Protein AF-A0AAE8SYB8-F1 (afdb_monomer_lite)

Sequence (951 aa):
MKVAWQRLIRFVATDGRVLRGEPILPAVDFDLGNTTEETKLQAKVIEGDDLYDTTGKTRVTDEVVTVKKLLGPLAQSDVPILRCVGLNYLTHILEAGRKPPPFPSIFFKPSTTVANHDSDVVIPKIAQDDQADYEGELCVVIGKDAKDVREEDALSYVAAYVVGNDVSSRKLQRDPALAGGVPQWGFSKGFDTFAPLGPVLVASDLVPDPAALKLQTWVDGELRQNSGIDDLVFSVPYLISRLSSGTTLQKGSVIMTGTPGGVGAGLKPPKYLVPGTKMEVSVTGLGTLKNGCDGVRPICESCGRLGFECSYEMAEAPPVSLTIRKDNFDSLEERVRQLERIVRQHEERLSSGDRAGDRDDVSSGEPEASPYGDTQSQCLTPATAVVNVQGVREANESPGTMTDGMAISFVDEEDCGFFGPSSNIAFMRHIFRAMAREGGVNGTTTFQSDSGSFDAGLISMSKPGLSALVSSPAGAIPRPQSWPYILPPHEETERLIGAFFSDTGLLFPYIHEPTFRETYEQMKIHNFRANVRRTWLGLLNMVLAMAVSTTGWAQNRDEFSSTSAEEFYRRARELCKTQMLRGTTLEIVQYLLLASQYLQGSQNSVQTWTTYGLAVKTLCMTFGRPSTIPEEYITLEHPIASPGNVHDATSVSFYNATIDLYKVLWKVMAKLYGHNLGCDVPASETSTITQIFQLEQDLNDWQESLSGSGFHLISSPADVPETPADPIFERYRVVLTLRYLNTRLLLHRPALTKALSDNSADQGSAAARRSINQTHKNFTRSCAQSADDIIFIIHSVLVLQPGMGRKVLGAWWFTLYYTLNAALTIFGGLLIPLDGPDADICTVARRERAIQTLENAITALSYLDSGNAVLERCISYLRTLSRVVKGWSPSSPLPMPPFNPGQRLDGSGSITVTNAAPVGGFDVELAGGASTLELGPFFTDEFQQWIEQLQ

Organism: NCBI:txid2041049

Secondary structure (DSSP, 8-state):
---S-SEEEEEEETTS-EEEEEEE-SSTT--GGG--GGGT-EEEEEE-S-TT--SSSSEEEEEEEEEEEE--SS-GGG-S-EEEEES-BHHHHHHTTPPPPSS-EEEEE-GGGEE-TTEEE---GGG-SS-EE--EEEEEEE-S-BSS--GGGGGGGEEEEEEEE--EEHHHHH-HHHH-SS--HHHHT-STT-EEEEEEEEEGGG-S-STT-EEEEEETTEEEEEEEGGGBSS-HHHHHHHHHSSS-B-TTPEEE----S--GGGSSS-----TT-EEEEEETTTEEEEEEE-------HHHHHHT---------SS-------HHHHHHHHHHHHSSHHHHHHHHHHHHS-----------------------------------------PPPP--------SS---S----GGG--TTSHHHHHHHHHHHHHHHTT--S-------------------PPP------PPS--PPPPP--TT----HHHHHHHHHHHIIIIIHHS--S-HHHHHHHHHHHHHTTT-S---HHHHHHHHHHHHHHHHHS--TT-TTTS-S--HHHHHHHHHHHHHHHHTT---HHHHHHHHHHHHHHHTSS-HHHHHHHHHHHHHHHHHHHT--TTS-GGG-------PPTT-HHHHHHHHHHHHHHHHHHHHHHHHHHHT-STTS-SPPPPHHHHHHHHHHHHHHHHHHHHHHHHHT-----SGGGS-SS-S-HHHHHHHHHHHHHHHHHHHHHHHHHHHHHTT--S-----TTHHHHHHHHHHHHHHHHHHHHHHHHHHHHIIIIISTTTHHHHH-SHHHHHHHHHHHHHHHHHHHTSPPPSTTHHHHHHHHHHHHHHHHHHHHHHHHTT-TT-HHHHHHHHHHHHHHHHHHH--TTSPPPPP---TT----S---------------------------------HHHHHHHHTT-

Structure (mmCIF, N/CA/C/O backbone):
data_AF-A0AAE8SYB8-F1
#
_entry.id   AF-A0AAE8SYB8-F1
#
loop_
_atom_site.group_PDB
_atom_site.id
_atom_site.type_symbol
_atom_site.label_atom_id
_atom_site.label_alt_id
_atom_site.label_comp_id
_atom_site.label_asym_id
_atom_site.label_entity_id
_atom_site.label_seq_id
_atom_site.pdbx_PDB_ins_code
_atom_site.Cartn_x
_atom_site.Cartn_y
_atom_site.Cartn_z
_atom_site.occupancy
_atom_site.B_iso_or_equiv
_atom_site.auth_seq_id
_atom_site.auth_comp_id
_atom_site.auth_asym_id
_atom_site.auth_atom_id
_atom_site.pdbx_PDB_model_num
ATOM 1 N N . MET A 1 1 ? -21.976 -26.901 12.465 1.00 83.31 1 MET A N 1
ATOM 2 C CA . MET A 1 1 ? -20.879 -27.002 13.462 1.00 83.31 1 MET A CA 1
ATOM 3 C C . MET A 1 1 ? -21.469 -26.583 14.786 1.00 83.31 1 MET A C 1
ATOM 5 O O . MET A 1 1 ? -22.013 -25.487 14.866 1.00 83.31 1 MET A O 1
ATOM 9 N N . LYS A 1 2 ? -21.355 -27.420 15.818 1.00 88.25 2 LYS A N 1
ATOM 10 C CA . LYS A 1 2 ? -22.091 -27.190 17.060 1.00 88.25 2 LYS A CA 1
ATOM 11 C C . LYS A 1 2 ? -21.397 -26.191 17.987 1.00 88.25 2 LYS A C 1
ATOM 13 O O . LYS A 1 2 ? -20.448 -26.553 18.674 1.00 88.25 2 LYS A O 1
ATOM 18 N N . VAL A 1 3 ? -21.903 -24.962 18.011 1.00 94.88 3 VAL A N 1
ATOM 19 C CA . VAL A 1 3 ? -21.534 -23.909 18.973 1.00 94.88 3 VAL A CA 1
ATOM 20 C C . VAL A 1 3 ? -22.384 -23.998 20.254 1.00 94.88 3 VAL A C 1
ATOM 22 O O . VAL A 1 3 ? -23.327 -24.786 20.337 1.00 94.88 3 VAL A O 1
ATOM 25 N N . ALA A 1 4 ? -22.038 -23.211 21.277 1.00 95.31 4 ALA A N 1
ATOM 26 C CA . ALA A 1 4 ? -22.653 -23.270 22.611 1.00 95.31 4 ALA A CA 1
ATOM 27 C C . ALA A 1 4 ? -24.078 -22.679 22.723 1.00 95.31 4 ALA A C 1
ATOM 29 O O . ALA A 1 4 ? -24.706 -22.805 23.772 1.00 95.31 4 ALA A O 1
ATOM 30 N N . TRP A 1 5 ? -24.571 -22.030 21.668 1.00 96.38 5 TRP A N 1
ATOM 31 C CA . TRP A 1 5 ? -25.834 -21.288 21.591 1.00 96.38 5 TRP A CA 1
ATOM 32 C C . TRP A 1 5 ? -26.573 -21.649 20.294 1.00 96.38 5 TRP A C 1
ATOM 34 O O . TRP A 1 5 ? -25.954 -22.045 19.311 1.00 96.38 5 TRP A O 1
ATOM 44 N N . GLN A 1 6 ? -27.895 -21.511 20.261 1.00 96.12 6 GLN A N 1
ATOM 45 C CA . GLN A 1 6 ? -28.712 -21.703 19.058 1.00 96.12 6 GLN A CA 1
ATOM 46 C C . GLN A 1 6 ? -28.949 -20.396 18.301 1.00 96.12 6 GLN A C 1
ATOM 48 O O . GLN A 1 6 ? -28.943 -20.371 17.068 1.00 96.12 6 GLN A O 1
ATOM 53 N N . ARG A 1 7 ? -29.158 -19.303 19.038 1.00 97.44 7 ARG A N 1
ATOM 54 C CA . ARG A 1 7 ? -29.291 -17.943 18.506 1.00 97.44 7 ARG A CA 1
ATOM 55 C C . ARG A 1 7 ? -28.449 -17.002 19.356 1.00 97.44 7 ARG A C 1
ATOM 57 O O . ARG A 1 7 ? -28.563 -17.050 20.573 1.00 97.44 7 ARG A O 1
ATOM 64 N N . LEU A 1 8 ? -27.633 -16.150 18.741 1.00 97.94 8 LEU A N 1
ATOM 65 C CA . LEU A 1 8 ? -26.825 -15.155 19.451 1.00 97.94 8 LEU A CA 1
ATOM 66 C C . LEU A 1 8 ? -27.209 -13.748 19.009 1.00 97.94 8 LEU A C 1
ATOM 68 O O . LEU A 1 8 ? -27.096 -13.393 17.834 1.00 97.94 8 LEU A O 1
ATOM 72 N N . ILE A 1 9 ? -27.616 -12.941 19.985 1.00 98.19 9 ILE A N 1
ATOM 73 C CA . ILE A 1 9 ? -27.781 -11.496 19.849 1.00 98.19 9 ILE A CA 1
ATOM 74 C C . ILE A 1 9 ? -26.707 -10.755 20.646 1.00 98.19 9 ILE A C 1
ATOM 76 O O . ILE A 1 9 ? -26.218 -11.238 21.670 1.00 98.19 9 ILE A O 1
ATOM 80 N N . ARG A 1 10 ? -26.378 -9.544 20.197 1.00 97.94 10 ARG A N 1
ATOM 81 C CA . ARG A 1 10 ? -25.601 -8.551 20.947 1.00 97.94 10 ARG A CA 1
ATOM 82 C C . ARG A 1 10 ? -26.509 -7.356 21.203 1.00 97.94 10 ARG A C 1
ATOM 84 O O . ARG A 1 10 ? -27.248 -6.947 20.311 1.00 97.94 10 ARG A O 1
ATOM 91 N N . PHE A 1 11 ? -26.503 -6.824 22.417 1.00 97.75 11 PHE A N 1
ATOM 92 C CA . PHE A 1 11 ? -27.494 -5.835 22.835 1.00 97.75 11 PHE A CA 1
ATOM 93 C C . PHE A 1 11 ? -26.999 -4.945 23.973 1.00 97.75 11 PHE A C 1
ATOM 95 O O . PHE A 1 11 ? -26.083 -5.299 24.713 1.00 97.75 11 PHE A O 1
ATOM 102 N N . VAL A 1 12 ? -27.653 -3.797 24.126 1.00 97.38 12 VAL A N 1
ATOM 103 C CA . VAL A 1 12 ? -27.634 -2.997 25.352 1.00 97.38 12 VAL A CA 1
ATOM 104 C C . VAL A 1 12 ? -28.744 -3.524 26.258 1.00 97.38 12 VAL A C 1
ATOM 106 O O . VAL A 1 12 ? -29.900 -3.600 25.834 1.00 97.38 12 VAL A O 1
ATOM 109 N N . ALA A 1 13 ? -28.412 -3.909 27.486 1.00 97.00 13 ALA A N 1
ATOM 110 C CA . ALA A 1 13 ? -29.371 -4.334 28.499 1.00 97.00 13 ALA A CA 1
ATOM 111 C C . ALA A 1 13 ? -30.019 -3.130 29.208 1.00 97.00 13 ALA A C 1
ATOM 113 O O . ALA A 1 13 ? -29.499 -2.013 29.179 1.00 97.00 13 ALA A O 1
ATOM 114 N N . THR A 1 14 ? -31.147 -3.345 29.890 1.00 95.06 14 THR A N 1
ATOM 115 C CA . THR A 1 14 ? -31.827 -2.293 30.676 1.00 95.06 14 THR A CA 1
ATOM 116 C C . THR A 1 14 ? -30.998 -1.763 31.853 1.00 95.06 14 THR A C 1
ATOM 118 O O . THR A 1 14 ? -31.282 -0.678 32.349 1.00 95.06 14 THR A O 1
ATOM 121 N N . ASP A 1 15 ? -29.970 -2.499 32.288 1.00 93.62 15 ASP A N 1
ATOM 122 C CA . ASP A 1 15 ? -28.992 -2.069 33.300 1.00 93.62 15 ASP A CA 1
ATOM 123 C C . ASP A 1 15 ? -27.803 -1.268 32.722 1.00 93.62 15 ASP A C 1
ATOM 125 O O . ASP A 1 15 ? -26.929 -0.829 33.467 1.00 93.62 15 ASP A O 1
ATOM 129 N N . GLY A 1 16 ? -27.773 -1.057 31.400 1.00 93.88 16 GLY A N 1
ATOM 130 C CA . GLY A 1 16 ? -26.736 -0.308 30.690 1.00 93.88 16 GLY A CA 1
ATOM 131 C C . GLY A 1 16 ? -25.534 -1.133 30.215 1.00 93.88 16 GLY A C 1
ATOM 132 O O . GLY A 1 16 ? -24.709 -0.598 29.473 1.00 93.88 16 GLY A O 1
ATOM 133 N N . ARG A 1 17 ? -25.416 -2.420 30.574 1.00 96.50 17 ARG A N 1
ATOM 134 C CA . ARG A 1 17 ? -24.333 -3.281 30.064 1.00 96.50 17 ARG A CA 1
ATOM 135 C C . ARG A 1 17 ? -24.526 -3.583 28.576 1.00 96.50 17 ARG A C 1
ATOM 137 O O . ARG A 1 17 ? -25.642 -3.835 28.124 1.00 96.50 17 ARG A O 1
ATOM 144 N N . VAL A 1 18 ? -23.428 -3.624 27.819 1.00 96.75 18 VAL A N 1
ATOM 145 C CA . VAL A 1 18 ? -23.410 -4.200 26.464 1.00 96.75 18 VAL A CA 1
ATOM 146 C C . VAL A 1 18 ? -23.036 -5.671 26.588 1.00 96.75 18 VAL A C 1
ATOM 148 O O . VAL A 1 18 ? -21.939 -5.991 27.039 1.00 96.75 18 VAL A O 1
ATOM 151 N N . LEU A 1 19 ? -23.953 -6.559 26.216 1.00 97.56 19 LEU A N 1
ATOM 152 C CA . LEU A 1 19 ? -23.846 -8.000 26.438 1.00 97.56 19 LEU A CA 1
ATOM 153 C C . LEU A 1 19 ? -24.072 -8.778 25.138 1.00 97.56 19 LEU A C 1
ATOM 155 O O . LEU A 1 19 ? -24.628 -8.266 24.162 1.00 97.56 19 LEU A O 1
ATOM 159 N N . ARG A 1 20 ? -23.646 -10.043 25.144 1.00 97.62 20 ARG A N 1
ATOM 160 C CA . ARG A 1 20 ? -24.082 -11.063 24.185 1.00 97.62 20 ARG A CA 1
ATOM 161 C C . ARG A 1 20 ? -24.953 -12.074 24.917 1.00 97.62 20 ARG A C 1
ATOM 163 O O . ARG A 1 20 ? -24.739 -12.326 26.103 1.00 97.62 20 ARG A O 1
ATOM 170 N N . GLY A 1 21 ? -25.931 -12.644 24.228 1.00 97.50 21 GLY A N 1
ATOM 171 C CA . GLY A 1 21 ? -26.859 -13.575 24.852 1.00 97.50 21 GLY A CA 1
ATOM 172 C C . GLY A 1 21 ? -27.707 -14.368 23.873 1.00 97.50 21 GLY A C 1
ATOM 173 O O . GLY A 1 21 ? -27.827 -14.017 22.698 1.00 97.50 21 GLY A O 1
ATOM 174 N N . GLU A 1 22 ? -28.306 -15.433 24.391 1.00 97.94 22 GLU A N 1
ATOM 175 C CA . GLU A 1 22 ? -29.299 -16.241 23.698 1.00 97.94 22 GLU A CA 1
ATOM 176 C C . GLU A 1 22 ? -30.709 -15.708 24.005 1.00 97.94 22 GLU A C 1
ATOM 178 O O . GLU A 1 22 ? -31.099 -15.663 25.177 1.00 97.94 22 GLU A O 1
ATOM 183 N N . PRO A 1 23 ? -31.480 -15.260 22.994 1.00 97.31 23 PRO A N 1
ATOM 184 C CA . PRO A 1 23 ? -32.779 -14.641 23.213 1.00 97.31 23 PRO A CA 1
ATOM 185 C C . PRO A 1 23 ? -33.838 -15.677 23.604 1.00 97.31 23 PRO A C 1
ATOM 187 O O . PRO A 1 23 ? -34.027 -16.694 22.934 1.00 97.31 23 PRO A O 1
ATOM 190 N N . ILE A 1 24 ? -34.591 -15.371 24.657 1.00 96.75 24 ILE A N 1
ATOM 191 C CA . ILE A 1 24 ? -35.788 -16.106 25.062 1.00 96.75 24 ILE A CA 1
ATOM 192 C C . ILE A 1 24 ? -36.942 -15.572 24.208 1.00 96.75 24 ILE A C 1
ATOM 194 O O . ILE A 1 24 ? -37.516 -14.522 24.500 1.00 96.75 24 ILE A O 1
ATOM 198 N N . LEU A 1 25 ? -37.235 -16.268 23.108 1.00 91.81 25 LEU A N 1
ATOM 199 C CA . LEU A 1 25 ? -38.237 -15.835 22.133 1.00 91.81 25 LEU A CA 1
ATOM 200 C C . LEU A 1 25 ? -39.654 -15.802 22.752 1.00 91.81 25 LEU A C 1
ATOM 202 O O . LEU A 1 25 ? -40.085 -16.819 23.300 1.00 91.81 25 LEU A O 1
ATOM 206 N N . PRO A 1 26 ? -40.413 -14.692 22.624 1.00 87.69 26 PRO A N 1
ATOM 207 C CA . PRO A 1 26 ? -41.802 -14.613 23.096 1.00 87.69 26 PRO A CA 1
ATOM 208 C C . PRO A 1 26 ? -42.758 -15.578 22.376 1.00 87.69 26 PRO A C 1
ATOM 210 O O . PRO A 1 26 ? -43.750 -16.018 22.955 1.00 87.69 26 PRO A O 1
ATOM 213 N N . ALA A 1 27 ? -42.460 -15.898 21.115 1.00 88.94 27 ALA A N 1
ATOM 214 C CA . ALA A 1 27 ? -43.173 -16.851 20.271 1.00 88.94 27 ALA A CA 1
ATOM 215 C C . ALA A 1 27 ? -42.184 -17.534 19.309 1.00 88.94 27 ALA A C 1
ATOM 217 O O . ALA A 1 27 ? -41.098 -17.012 19.058 1.00 88.94 27 ALA A O 1
ATOM 218 N N . VAL A 1 28 ? -42.545 -18.701 18.765 1.00 82.88 28 VAL A N 1
ATOM 219 C CA . VAL A 1 28 ? -41.663 -19.510 17.892 1.00 82.88 28 VAL A CA 1
ATOM 220 C C . VAL A 1 28 ? -41.315 -18.783 16.585 1.00 82.88 28 VAL A C 1
ATOM 222 O O . VAL A 1 28 ? -40.221 -18.951 16.052 1.00 82.88 28 VAL A O 1
ATOM 225 N N . ASP A 1 29 ? -42.242 -17.966 16.099 1.00 84.19 29 ASP A N 1
ATOM 226 C CA . ASP A 1 29 ? -42.200 -17.159 14.881 1.00 84.19 29 ASP A CA 1
ATOM 227 C C . ASP A 1 29 ? -41.838 -15.682 15.139 1.00 84.19 29 ASP A C 1
ATOM 229 O O . ASP A 1 29 ? -41.940 -14.852 14.235 1.00 84.19 29 ASP A O 1
ATOM 233 N N . PHE A 1 30 ? -41.396 -15.331 16.354 1.00 93.06 30 PHE A N 1
ATOM 234 C CA . PHE A 1 30 ? -41.022 -13.957 16.688 1.00 93.06 30 PHE A CA 1
ATOM 235 C C . PHE A 1 30 ? -39.775 -13.499 15.916 1.00 93.06 30 PHE A C 1
ATOM 237 O O . PHE A 1 30 ? -38.661 -13.976 16.154 1.00 93.06 30 PHE A O 1
ATOM 244 N N . ASP A 1 31 ? -39.952 -12.516 15.035 1.00 94.88 31 ASP A N 1
ATOM 245 C CA . ASP A 1 31 ? -38.851 -11.863 14.333 1.00 94.88 31 ASP A CA 1
ATOM 246 C C . ASP A 1 31 ? -38.110 -10.883 15.256 1.00 94.88 31 ASP A C 1
ATOM 248 O O . ASP A 1 31 ? -38.577 -9.774 15.540 1.00 94.88 31 ASP A O 1
ATOM 252 N N . LEU A 1 32 ? -36.909 -11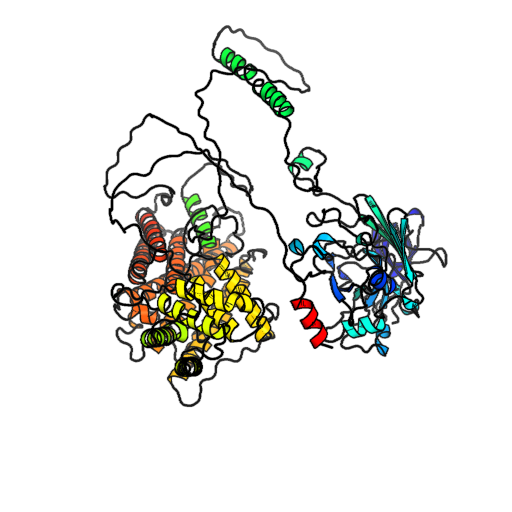.292 15.673 1.00 95.19 32 LEU A N 1
ATOM 253 C CA . LEU A 1 32 ? -35.977 -10.504 16.484 1.00 95.19 32 LEU A CA 1
ATOM 254 C C . LEU A 1 32 ? -35.637 -9.136 15.873 1.00 95.19 32 LEU A C 1
ATOM 256 O O . LEU A 1 32 ? -35.302 -8.217 16.621 1.00 95.19 32 LEU A O 1
ATOM 260 N N . GLY A 1 33 ? -35.776 -8.961 14.558 1.00 93.25 33 GLY A N 1
ATOM 261 C CA . GLY A 1 33 ? -35.608 -7.678 13.876 1.00 93.25 33 GLY A CA 1
ATOM 262 C C . GLY A 1 33 ? -36.562 -6.578 14.345 1.00 93.25 33 GLY A C 1
ATOM 263 O O . GLY A 1 33 ? -36.243 -5.396 14.221 1.00 93.25 33 GLY A O 1
ATOM 264 N N . ASN A 1 34 ? -37.703 -6.957 14.931 1.00 92.81 34 ASN A N 1
ATOM 265 C CA . ASN A 1 34 ? -38.719 -6.048 15.469 1.00 92.81 34 ASN A CA 1
ATOM 266 C C . ASN A 1 34 ? -38.579 -5.809 16.989 1.00 92.81 34 ASN A C 1
ATOM 268 O O . ASN A 1 34 ? -39.499 -5.294 17.624 1.00 92.81 34 ASN A O 1
ATOM 272 N N . THR A 1 35 ? -37.445 -6.183 17.593 1.00 92.62 35 THR A N 1
ATOM 273 C CA . THR A 1 35 ? -37.174 -5.975 19.027 1.00 92.62 35 THR A CA 1
ATOM 274 C C . THR A 1 35 ? -37.031 -4.487 19.362 1.00 92.62 35 THR A C 1
ATOM 276 O O . THR A 1 35 ? -36.092 -3.831 18.914 1.00 92.62 35 THR A O 1
ATOM 279 N N . THR A 1 36 ? -37.904 -3.977 20.231 1.00 89.50 36 THR A N 1
ATOM 280 C CA . THR A 1 36 ? -37.817 -2.639 20.851 1.00 89.50 36 THR A CA 1
ATOM 281 C C . THR A 1 36 ? -37.780 -2.753 22.380 1.00 89.50 36 THR A C 1
ATOM 283 O O . THR A 1 36 ? -38.091 -3.814 22.924 1.00 89.50 36 THR A O 1
ATOM 286 N N . GLU A 1 37 ? -37.471 -1.669 23.102 1.00 90.19 37 GLU A N 1
ATOM 287 C CA . GLU A 1 37 ? -37.526 -1.640 24.580 1.00 90.19 37 GLU A CA 1
ATOM 288 C C . GLU A 1 37 ? -38.924 -2.035 25.119 1.00 90.19 37 GLU A C 1
ATOM 290 O O . GLU A 1 37 ? -39.041 -2.674 26.166 1.00 90.19 37 GLU A O 1
ATOM 295 N N . GLU A 1 38 ? -39.992 -1.755 24.362 1.00 90.12 38 GLU A N 1
ATOM 296 C CA . GLU A 1 38 ? -41.372 -2.133 24.699 1.00 90.12 38 GLU A CA 1
ATOM 297 C C . GLU A 1 38 ? -41.643 -3.639 24.573 1.00 90.12 38 GLU A C 1
ATOM 299 O O . GLU A 1 38 ? -42.460 -4.172 25.327 1.00 90.12 38 GLU A O 1
ATOM 304 N N . THR A 1 39 ? -40.936 -4.344 23.676 1.00 91.81 39 THR A N 1
ATOM 305 C CA . THR A 1 39 ? -41.068 -5.808 23.529 1.00 91.81 39 THR A CA 1
ATOM 306 C C . THR A 1 39 ? -40.586 -6.569 24.763 1.00 91.81 39 THR A C 1
ATOM 308 O O . THR A 1 39 ? -40.994 -7.711 24.965 1.00 91.81 39 THR A O 1
ATOM 311 N N . LYS A 1 40 ? -39.732 -5.942 25.592 1.00 93.62 40 LYS A N 1
ATOM 312 C CA . LYS A 1 40 ? -39.144 -6.521 26.813 1.00 93.62 40 LYS A CA 1
ATOM 313 C C . LYS A 1 40 ? -38.522 -7.902 26.580 1.00 93.62 40 LYS A C 1
ATOM 315 O O . LYS A 1 40 ? -38.584 -8.765 27.457 1.00 93.62 40 LYS A O 1
ATOM 320 N N . LEU A 1 41 ? -37.927 -8.104 25.400 1.00 97.06 41 LEU A N 1
ATOM 321 C CA . LEU A 1 41 ? -37.221 -9.334 25.056 1.00 97.06 41 LEU A CA 1
ATOM 322 C C . LEU A 1 41 ? -36.204 -9.661 26.157 1.00 97.06 41 LEU A C 1
ATOM 324 O O . LEU A 1 41 ? -35.422 -8.807 26.573 1.00 97.06 41 LEU A O 1
ATOM 328 N N . GLN A 1 42 ? -36.213 -10.903 26.626 1.00 97.81 42 GLN A N 1
ATOM 329 C CA . GLN A 1 42 ? -35.238 -11.390 27.594 1.00 97.81 42 GLN A CA 1
ATOM 330 C C . GLN A 1 42 ? -34.163 -12.204 26.882 1.00 97.81 42 GLN A C 1
ATOM 332 O O . GLN A 1 42 ? -34.433 -12.848 25.870 1.00 97.81 42 GLN A O 1
ATOM 337 N N . ALA A 1 43 ? -32.946 -12.202 27.414 1.00 97.94 43 ALA A N 1
ATOM 338 C CA . ALA A 1 43 ? -31.858 -13.025 26.909 1.00 97.94 43 ALA A CA 1
ATOM 339 C C . ALA A 1 43 ? -31.054 -13.633 28.058 1.00 97.94 43 ALA A C 1
ATOM 341 O O . ALA A 1 43 ? -30.807 -12.972 29.070 1.00 97.94 43 ALA A O 1
ATOM 342 N N . LYS A 1 44 ? -30.630 -14.886 27.882 1.00 98.44 44 LYS A N 1
ATOM 343 C CA . LYS A 1 44 ? -29.632 -15.534 28.735 1.00 98.44 44 LYS A CA 1
ATOM 344 C C . LYS A 1 44 ? -28.245 -15.045 28.339 1.00 98.44 44 LYS A C 1
ATOM 346 O O . LYS A 1 44 ? -27.905 -15.112 27.160 1.00 98.44 44 LYS A O 1
ATOM 351 N N . VAL A 1 45 ? -27.446 -14.554 29.279 1.00 98.12 45 VAL A N 1
ATOM 352 C CA . VAL A 1 45 ? -26.102 -14.031 28.986 1.00 98.12 45 VAL A CA 1
ATOM 353 C C . VAL A 1 45 ? -25.192 -15.155 28.476 1.00 98.12 45 VAL A C 1
ATOM 355 O O . VAL A 1 45 ? -25.220 -16.272 28.984 1.00 98.12 45 VAL A O 1
ATOM 358 N N . ILE A 1 46 ? -24.377 -14.866 27.460 1.00 97.81 46 ILE A N 1
ATOM 359 C CA . ILE A 1 46 ? -23.315 -15.761 26.986 1.00 97.81 46 ILE A CA 1
ATOM 360 C C . ILE A 1 46 ? -21.992 -15.298 27.594 1.00 97.81 46 ILE A C 1
ATOM 362 O O . ILE A 1 46 ? -21.601 -14.141 27.442 1.00 97.81 46 ILE A O 1
ATOM 366 N N . GLU A 1 47 ? -21.301 -16.213 28.268 1.00 95.69 47 GLU A N 1
ATOM 367 C CA . GLU A 1 47 ? -19.998 -15.985 28.891 1.00 95.69 47 GLU A CA 1
ATOM 368 C C . GLU A 1 47 ? -18.919 -16.762 28.126 1.00 95.69 47 GLU A C 1
ATOM 370 O O . GLU A 1 47 ? -19.081 -17.959 27.889 1.00 95.69 47 GLU A O 1
ATOM 375 N N . GLY A 1 48 ? -17.831 -16.083 27.752 1.00 92.31 48 GLY A N 1
ATOM 376 C CA . GLY A 1 48 ? -16.701 -16.628 26.994 1.00 92.31 48 GLY A CA 1
ATOM 377 C C . GLY A 1 48 ? -16.239 -15.677 25.885 1.00 92.31 48 GLY A C 1
ATOM 378 O O . GLY A 1 48 ? -17.057 -14.997 25.267 1.00 92.31 48 GLY A O 1
ATOM 379 N N . ASP A 1 49 ? -14.929 -15.626 25.635 1.00 88.44 49 ASP A N 1
ATOM 380 C CA . ASP A 1 49 ? -14.331 -14.676 24.681 1.00 88.44 49 ASP A CA 1
ATOM 381 C C . ASP A 1 49 ? -14.510 -15.097 23.209 1.00 88.44 49 ASP A C 1
ATOM 383 O O . ASP A 1 49 ? -14.552 -14.257 22.313 1.00 88.44 49 ASP A O 1
ATOM 387 N N . ASP A 1 50 ? -14.616 -16.404 22.946 1.00 93.19 50 ASP A N 1
ATOM 388 C CA . ASP A 1 50 ? -14.680 -16.977 21.598 1.00 93.19 50 ASP A CA 1
ATOM 389 C C . ASP A 1 50 ? -16.109 -17.414 21.258 1.00 93.19 50 ASP A C 1
ATOM 391 O O . ASP A 1 50 ? -16.599 -18.439 21.738 1.00 93.19 50 ASP A O 1
ATOM 395 N N . LEU A 1 51 ? -16.786 -16.639 20.407 1.00 93.62 51 LEU A N 1
ATOM 396 C CA . LEU A 1 51 ? -18.190 -16.869 20.035 1.00 93.62 51 LEU A CA 1
ATOM 397 C C . LEU A 1 51 ? -18.420 -18.224 19.351 1.00 93.62 51 LEU A C 1
ATOM 399 O O . LEU A 1 51 ? -19.539 -18.739 19.379 1.00 93.62 51 LEU A O 1
ATOM 403 N N . TYR A 1 52 ? -17.373 -18.789 18.748 1.00 94.81 52 TYR A N 1
ATOM 404 C CA . TYR A 1 52 ? -17.417 -20.020 17.959 1.00 94.81 52 TYR A CA 1
ATOM 405 C C . TYR A 1 52 ? -16.734 -21.197 18.672 1.00 94.81 52 TYR A C 1
ATOM 407 O O . TYR A 1 52 ? -16.440 -22.216 18.042 1.00 94.81 52 TYR A O 1
ATOM 415 N N . ASP A 1 53 ? -16.466 -21.065 19.976 1.00 91.88 53 ASP A N 1
ATOM 416 C CA . ASP A 1 53 ? -15.859 -22.128 20.770 1.00 91.88 53 ASP A CA 1
ATOM 417 C C . ASP A 1 53 ? -16.693 -23.420 20.735 1.00 91.88 53 ASP A C 1
ATOM 419 O O . ASP A 1 53 ? -17.923 -23.423 20.816 1.00 91.88 53 ASP A O 1
ATOM 423 N N . THR A 1 54 ? -15.972 -24.534 20.647 1.00 88.56 54 THR A N 1
ATOM 424 C CA . THR A 1 54 ? -16.501 -25.907 20.679 1.00 88.56 54 THR A CA 1
ATOM 425 C C . THR A 1 54 ? -15.926 -26.719 21.843 1.00 88.56 54 THR A C 1
ATOM 427 O O . THR A 1 54 ? -16.289 -27.879 22.025 1.00 88.56 54 THR A O 1
ATOM 430 N N . THR A 1 55 ? -15.034 -26.124 22.645 1.00 89.88 55 THR A N 1
ATOM 431 C CA . THR A 1 55 ? -14.371 -26.769 23.789 1.00 89.88 55 THR A CA 1
ATOM 432 C C . THR A 1 55 ? -15.170 -26.667 25.090 1.00 89.88 55 THR A C 1
ATOM 434 O O . THR A 1 55 ? -14.872 -27.392 26.038 1.00 89.88 55 THR A O 1
ATOM 437 N N . GLY A 1 56 ? -16.200 -25.814 25.136 1.00 88.38 56 GLY A N 1
ATOM 438 C CA . GLY A 1 56 ? -17.081 -25.629 26.294 1.00 88.38 56 GLY A CA 1
ATOM 439 C C . GLY A 1 56 ? -16.625 -24.537 27.266 1.00 88.38 56 GLY A C 1
ATOM 440 O O . GLY A 1 56 ? -17.131 -24.467 28.385 1.00 88.38 56 GLY A O 1
ATOM 441 N N . LYS A 1 57 ? -15.674 -23.686 26.858 1.00 92.94 57 LYS A N 1
ATOM 442 C CA . LYS A 1 57 ? -15.301 -22.460 27.577 1.00 92.94 57 LYS A CA 1
ATOM 443 C C . LYS A 1 57 ? -16.384 -21.400 27.423 1.00 92.94 57 LYS A C 1
ATOM 445 O O . LYS A 1 57 ? -16.752 -20.765 28.409 1.00 92.94 57 LYS A O 1
ATOM 450 N N . THR A 1 58 ? -16.904 -21.245 26.205 1.00 95.88 58 THR A N 1
ATOM 451 C CA . THR A 1 58 ? -18.054 -20.377 25.946 1.00 95.88 58 THR A CA 1
ATOM 452 C C . THR A 1 58 ? -19.340 -21.121 26.281 1.00 95.88 58 THR A C 1
ATOM 454 O O . THR A 1 58 ? -19.537 -22.255 25.843 1.00 95.88 58 THR A O 1
ATOM 457 N N . ARG A 1 59 ? -20.222 -20.497 27.065 1.00 96.38 59 ARG A N 1
ATOM 458 C CA . ARG A 1 59 ? -21.485 -21.099 27.515 1.00 96.38 59 ARG A CA 1
ATOM 459 C C . ARG A 1 59 ? -22.600 -20.068 27.654 1.00 96.38 59 ARG A C 1
ATOM 461 O O . ARG A 1 59 ? -22.358 -18.932 28.055 1.00 96.38 59 ARG A O 1
ATOM 468 N N . VAL A 1 60 ? -23.831 -20.491 27.379 1.00 97.19 60 VAL A N 1
ATOM 469 C CA . VAL A 1 60 ? -25.038 -19.769 27.803 1.00 97.19 60 VAL A CA 1
ATOM 470 C C . VAL A 1 60 ? -25.187 -19.965 29.316 1.00 97.19 60 VAL A C 1
ATOM 472 O O . VAL A 1 60 ? -25.130 -21.099 29.796 1.00 97.19 60 VAL A O 1
ATOM 475 N N . THR A 1 61 ? -25.329 -18.882 30.076 1.00 97.19 61 THR A N 1
ATOM 476 C CA . THR A 1 61 ? -25.493 -18.916 31.536 1.00 97.19 61 THR A CA 1
ATOM 477 C C . THR A 1 61 ? -26.974 -18.891 31.932 1.00 97.19 61 THR A C 1
ATOM 479 O O . THR A 1 61 ? -27.865 -18.761 31.092 1.00 97.19 61 THR A O 1
ATOM 482 N N . ASP A 1 62 ? -27.256 -19.012 33.230 1.00 96.69 62 ASP A N 1
ATOM 483 C CA . ASP A 1 62 ? -28.603 -18.813 33.779 1.00 96.69 62 ASP A CA 1
ATOM 484 C C . ASP A 1 62 ? -28.899 -17.348 34.159 1.00 96.69 62 ASP A C 1
ATOM 486 O O . ASP A 1 62 ? -29.989 -17.048 34.649 1.00 96.69 62 ASP A O 1
ATOM 490 N N . GLU A 1 63 ? -27.968 -16.415 33.918 1.00 97.62 63 GLU A N 1
ATOM 491 C CA . GLU A 1 63 ? -28.230 -14.983 34.084 1.00 97.62 63 GLU A CA 1
ATOM 492 C C . GLU A 1 63 ? -29.174 -14.509 32.972 1.00 97.62 63 GLU A C 1
ATOM 494 O O . GLU A 1 63 ? -28.808 -14.496 31.798 1.00 97.62 63 GLU A O 1
ATOM 499 N N . VAL A 1 64 ? -30.392 -14.104 33.341 1.00 98.00 64 VAL A N 1
ATOM 500 C CA . VAL A 1 64 ? -31.379 -13.537 32.413 1.00 98.00 64 VAL A CA 1
ATOM 501 C C . VAL A 1 64 ? -31.428 -12.022 32.573 1.00 98.00 64 VAL A C 1
ATOM 503 O O . VAL A 1 64 ? -31.684 -11.509 33.661 1.00 98.00 64 VAL A O 1
ATOM 506 N N . VAL A 1 65 ? -31.243 -11.308 31.465 1.00 97.44 65 VAL A N 1
ATOM 507 C CA . VAL A 1 65 ? -31.299 -9.842 31.383 1.00 97.44 65 VAL A CA 1
ATOM 508 C C . VAL A 1 65 ? -32.363 -9.396 30.381 1.00 97.44 65 VAL A C 1
ATOM 510 O O . VAL A 1 65 ? -32.692 -10.121 29.442 1.00 97.44 65 VAL A O 1
ATOM 513 N N . THR A 1 66 ? -32.912 -8.195 30.573 1.00 97.88 66 THR A N 1
ATOM 514 C CA . THR A 1 66 ? -33.867 -7.598 29.622 1.00 97.88 66 THR A CA 1
ATOM 515 C C . THR A 1 66 ? -33.112 -6.764 28.589 1.00 97.88 66 THR A C 1
ATOM 517 O O . THR A 1 66 ? -32.275 -5.928 28.938 1.00 97.88 66 THR A O 1
ATOM 520 N N . VAL A 1 67 ? -33.410 -6.998 27.314 1.00 97.19 67 VAL A N 1
ATOM 521 C CA . VAL A 1 67 ? -32.872 -6.270 26.164 1.00 97.19 67 VAL A CA 1
ATOM 522 C C . VAL A 1 67 ? -33.524 -4.890 26.096 1.00 97.19 67 VAL A C 1
ATOM 524 O O . VAL A 1 67 ? -34.745 -4.781 26.017 1.00 97.19 67 VAL A O 1
ATOM 527 N N . LYS A 1 68 ? -32.705 -3.834 26.100 1.00 95.06 68 LYS A N 1
ATOM 528 C CA . LYS A 1 68 ? -33.145 -2.451 25.878 1.00 95.06 68 LYS A CA 1
ATOM 529 C C . LYS A 1 68 ? -33.061 -2.060 24.402 1.00 95.06 68 LYS A C 1
ATOM 531 O O . LYS A 1 68 ? -34.040 -1.594 23.833 1.00 95.06 68 LYS A O 1
ATOM 536 N N . LYS A 1 69 ? -31.894 -2.260 23.780 1.00 94.88 69 LYS A N 1
ATOM 537 C CA . LYS A 1 69 ? -31.681 -2.043 22.339 1.00 94.88 69 LYS A CA 1
ATOM 538 C C . LYS A 1 69 ? -30.858 -3.184 21.752 1.00 94.88 69 LYS A C 1
ATOM 540 O O . LYS A 1 69 ? -29.795 -3.515 22.276 1.00 94.88 69 LYS A O 1
ATOM 545 N N . LEU A 1 70 ? -31.341 -3.754 20.651 1.00 96.25 70 LEU A N 1
ATOM 546 C CA . LEU A 1 70 ? -30.595 -4.714 19.844 1.00 96.25 70 LEU A CA 1
ATOM 547 C C . LEU A 1 70 ? -29.473 -4.001 19.066 1.00 96.25 70 LEU A C 1
ATOM 549 O O . LEU A 1 70 ? -29.635 -2.857 18.645 1.00 96.25 70 LEU A O 1
ATOM 553 N N . LEU A 1 71 ? -28.334 -4.668 18.896 1.00 96.25 71 LEU A N 1
ATOM 554 C CA . LEU A 1 71 ? -27.194 -4.205 18.101 1.00 96.25 71 LEU A CA 1
ATOM 555 C C . LEU A 1 71 ? -26.931 -5.200 16.958 1.00 96.25 71 LEU A C 1
ATOM 557 O O . LEU A 1 71 ? -27.561 -6.253 16.886 1.00 96.25 71 LEU A O 1
ATOM 561 N N . GLY A 1 72 ? -25.955 -4.915 16.090 1.00 95.31 72 GLY A N 1
ATOM 562 C CA . GLY A 1 72 ? -25.414 -5.954 15.208 1.00 95.31 72 GLY A CA 1
ATOM 563 C C . GLY A 1 72 ? -24.820 -7.082 16.064 1.00 95.31 72 GLY A C 1
ATOM 564 O O . GLY A 1 72 ? -24.069 -6.775 17.004 1.00 95.31 72 GLY A O 1
ATOM 565 N N . PRO A 1 73 ? -25.145 -8.365 15.799 1.00 97.00 73 PRO A N 1
ATOM 566 C CA . PRO A 1 73 ? -24.740 -9.483 16.650 1.00 97.00 73 PRO A CA 1
ATOM 567 C C . PRO A 1 73 ? -23.224 -9.738 16.593 1.00 97.00 73 PRO A C 1
ATOM 569 O O . PRO A 1 73 ? -22.662 -10.303 17.530 1.00 97.00 73 PRO A O 1
ATOM 572 N N . LEU A 1 74 ? -22.567 -9.247 15.536 1.00 97.00 74 LEU A N 1
ATOM 573 C CA . LEU A 1 74 ? -21.119 -9.147 15.383 1.00 97.00 74 LEU A CA 1
ATOM 574 C C . LEU A 1 74 ? -20.682 -7.684 15.530 1.00 97.00 74 LEU A C 1
ATOM 576 O O . LEU A 1 74 ? -21.285 -6.784 14.947 1.00 97.00 74 LEU A O 1
ATOM 580 N N . ALA A 1 75 ? -19.621 -7.446 16.297 1.00 93.88 75 ALA A N 1
ATOM 581 C CA . ALA A 1 75 ? -18.867 -6.197 16.272 1.00 93.88 75 ALA A CA 1
ATOM 582 C C . ALA A 1 75 ? -17.765 -6.252 15.196 1.00 93.88 75 ALA A C 1
ATOM 584 O O . ALA A 1 75 ? -17.370 -7.331 14.762 1.00 93.88 75 ALA A O 1
ATOM 585 N N . GLN A 1 76 ? -17.204 -5.097 14.819 1.00 94.31 76 GLN A N 1
ATOM 586 C CA . GLN A 1 76 ? -16.086 -5.018 13.860 1.00 94.31 76 GLN A CA 1
ATOM 587 C C . GLN A 1 76 ? -14.873 -5.870 14.288 1.00 94.31 76 GLN A C 1
ATOM 589 O O . GLN A 1 76 ? -14.195 -6.449 13.448 1.00 94.31 76 GLN A O 1
ATOM 594 N N . SER A 1 77 ? -14.633 -6.001 15.599 1.00 94.38 77 SER A N 1
ATOM 595 C CA . SER A 1 77 ? -13.591 -6.858 16.186 1.00 94.38 77 SER A CA 1
ATOM 596 C C . SER A 1 77 ? -13.819 -8.359 15.996 1.00 94.38 77 SER A C 1
ATOM 598 O O . SER A 1 77 ? -12.872 -9.133 16.093 1.00 94.38 77 SER A O 1
ATOM 600 N N . ASP A 1 78 ? -15.065 -8.778 15.766 1.00 95.31 78 ASP A N 1
ATOM 601 C CA . ASP A 1 78 ? -15.457 -10.189 15.690 1.00 95.31 78 ASP A CA 1
ATOM 602 C C . ASP A 1 78 ? -15.319 -10.749 14.259 1.00 95.31 78 ASP A C 1
ATOM 604 O O . ASP A 1 78 ? -15.468 -11.955 14.045 1.00 95.31 78 ASP A O 1
ATOM 608 N N . VAL A 1 79 ? -15.053 -9.867 13.284 1.00 97.75 79 VAL A N 1
ATOM 609 C CA . VAL A 1 79 ? -15.002 -10.149 11.845 1.00 97.75 79 VAL A CA 1
ATOM 610 C C . VAL A 1 79 ? -13.622 -9.764 11.301 1.00 97.75 79 VAL A C 1
ATOM 612 O O . VAL A 1 79 ? -13.376 -8.584 11.067 1.00 97.75 79 VAL A O 1
ATOM 615 N N . PRO A 1 80 ? -12.711 -10.721 11.041 1.00 96.44 80 PRO A N 1
ATOM 616 C CA . PRO A 1 80 ? -11.407 -10.416 10.450 1.00 96.44 80 PRO A CA 1
ATOM 617 C C . PRO A 1 80 ? -11.520 -9.834 9.036 1.00 96.44 80 PRO A C 1
ATOM 619 O O . PRO A 1 80 ? -10.760 -8.942 8.665 1.00 96.44 80 PRO A O 1
ATOM 622 N N . ILE A 1 81 ? -12.462 -10.347 8.234 1.00 96.69 81 ILE A N 1
ATOM 623 C CA . ILE A 1 81 ? -12.702 -9.916 6.853 1.00 96.69 81 ILE A CA 1
ATOM 624 C C . ILE A 1 81 ? -14.079 -10.371 6.354 1.00 96.69 81 ILE A C 1
ATOM 626 O O . ILE A 1 81 ? -14.588 -11.413 6.779 1.00 96.69 81 ILE A O 1
ATOM 630 N N . LEU A 1 82 ? -14.646 -9.625 5.401 1.00 98.50 82 LEU A N 1
ATOM 631 C CA . LEU A 1 82 ? -15.804 -10.053 4.621 1.00 98.50 82 LEU A CA 1
ATOM 632 C C . LEU A 1 82 ? -15.356 -10.489 3.219 1.00 98.50 82 LEU A C 1
ATOM 634 O O . LEU A 1 82 ? -14.693 -9.739 2.495 1.00 98.50 82 LEU A O 1
ATOM 638 N N . ARG A 1 83 ? -15.716 -11.713 2.828 1.00 97.81 83 ARG A N 1
ATOM 639 C CA . ARG A 1 83 ? -15.510 -12.286 1.490 1.00 97.81 83 ARG A CA 1
ATOM 640 C C . ARG A 1 83 ? -16.828 -12.210 0.730 1.00 97.81 83 ARG A C 1
ATOM 642 O O . ARG A 1 83 ? -17.796 -12.822 1.154 1.00 97.81 83 ARG A O 1
ATOM 649 N N . CYS A 1 84 ? -16.877 -11.471 -0.366 1.00 97.81 84 CYS A N 1
ATOM 650 C CA . CYS A 1 84 ? -18.137 -11.131 -1.023 1.00 97.81 84 CYS A CA 1
ATOM 651 C C . CYS A 1 84 ? -18.156 -11.665 -2.460 1.00 97.81 84 CYS A C 1
ATOM 653 O O . CYS A 1 84 ? -17.108 -11.715 -3.118 1.00 97.81 84 CYS A O 1
ATOM 655 N N . VAL A 1 85 ? -19.332 -12.077 -2.942 1.00 96.06 85 VAL A N 1
ATOM 656 C CA . VAL A 1 85 ? -19.493 -12.747 -4.241 1.00 96.06 85 VAL A CA 1
ATOM 657 C C . VAL A 1 85 ? -20.532 -12.030 -5.093 1.00 96.06 85 VAL A C 1
ATOM 659 O O . VAL A 1 85 ? -21.732 -12.182 -4.907 1.00 96.06 85 VAL A O 1
ATOM 662 N N . GLY A 1 86 ? -20.071 -11.278 -6.090 1.00 90.69 86 GLY A N 1
ATOM 663 C CA . GLY A 1 86 ? -20.970 -10.609 -7.027 1.00 90.69 86 GLY A CA 1
ATOM 664 C C . GLY A 1 86 ? -21.450 -11.545 -8.136 1.00 90.69 86 GLY A C 1
ATOM 665 O O . GLY A 1 86 ? -20.743 -12.476 -8.528 1.00 90.69 86 GLY A O 1
ATOM 666 N N . LEU A 1 87 ? -22.627 -11.234 -8.692 1.00 83.94 87 LEU A N 1
ATOM 667 C CA . LEU A 1 87 ? -23.258 -11.971 -9.797 1.00 83.94 87 LEU A CA 1
ATOM 668 C C . LEU A 1 87 ? -23.471 -13.462 -9.474 1.00 83.94 87 LEU A C 1
ATOM 670 O O . LEU A 1 87 ? -23.055 -14.322 -10.250 1.00 83.94 87 LEU A O 1
ATOM 674 N N . ASN A 1 88 ? -24.103 -13.755 -8.330 1.00 92.69 88 ASN A N 1
ATOM 675 C CA . ASN A 1 88 ? -24.338 -15.131 -7.878 1.00 92.69 88 ASN A CA 1
ATOM 676 C C . ASN A 1 88 ? -25.801 -15.613 -7.947 1.00 92.69 88 ASN A C 1
ATOM 678 O O . ASN A 1 88 ? -26.042 -16.760 -7.615 1.00 92.69 88 ASN A O 1
ATOM 682 N N . TYR A 1 89 ? -26.768 -14.799 -8.382 1.00 89.88 89 TYR A N 1
ATOM 683 C CA . TYR A 1 89 ? -28.173 -15.226 -8.537 1.00 89.88 89 TYR A CA 1
ATOM 684 C C . TYR A 1 89 ? -28.515 -15.424 -10.013 1.00 89.88 89 TYR A C 1
ATOM 686 O O . TYR A 1 89 ? -28.332 -14.503 -10.818 1.00 89.88 89 TYR A O 1
ATOM 694 N N . LEU A 1 90 ? -28.979 -16.618 -10.386 1.00 80.94 90 LEU A N 1
ATOM 695 C CA . LEU A 1 90 ? -29.192 -16.987 -11.785 1.00 80.94 90 LEU A CA 1
ATOM 696 C C . LEU A 1 90 ? -30.278 -16.126 -12.439 1.00 80.94 90 LEU A C 1
ATOM 698 O O . LEU A 1 90 ? -30.049 -15.611 -13.537 1.00 80.94 90 LEU A O 1
ATOM 702 N N . THR A 1 91 ? -31.410 -15.903 -11.763 1.00 71.94 91 THR A N 1
ATOM 703 C CA . THR A 1 91 ? -32.468 -15.004 -12.258 1.00 71.94 91 THR A CA 1
ATOM 704 C C . THR A 1 91 ? -31.927 -13.607 -12.568 1.00 71.94 91 THR A C 1
ATOM 706 O O . THR A 1 91 ? -32.100 -13.114 -13.683 1.00 71.94 91 THR A O 1
ATOM 709 N N . HIS A 1 92 ? -31.172 -13.011 -11.641 1.00 69.00 92 HIS A N 1
ATOM 710 C CA . HIS A 1 92 ? -30.601 -11.670 -11.798 1.00 69.00 92 HIS A CA 1
ATOM 711 C C . HIS A 1 92 ? -29.637 -11.555 -12.990 1.00 69.00 92 HIS A C 1
ATOM 713 O O . HIS A 1 92 ? -29.652 -10.573 -13.737 1.00 69.00 92 HIS A O 1
ATOM 719 N N . ILE A 1 93 ? -28.787 -12.567 -13.189 1.00 70.88 93 ILE A N 1
ATOM 720 C CA . ILE A 1 93 ? -27.824 -12.611 -14.298 1.00 70.88 93 ILE A CA 1
ATOM 721 C C . ILE A 1 93 ? -28.555 -12.652 -15.646 1.00 70.88 93 ILE A C 1
ATOM 723 O O . ILE A 1 93 ? -28.164 -11.941 -16.578 1.00 70.88 93 ILE A O 1
ATOM 727 N N . LEU A 1 94 ? -29.621 -13.452 -15.737 1.00 71.12 94 LEU A N 1
ATOM 728 C CA . LEU A 1 94 ? -30.438 -13.587 -16.942 1.00 71.12 94 LEU A CA 1
ATOM 729 C C . LEU A 1 94 ? -31.252 -12.313 -17.226 1.00 71.12 94 LEU A C 1
ATOM 731 O O . LEU A 1 94 ? -31.273 -11.858 -18.370 1.00 71.12 94 LEU A O 1
ATOM 735 N N . GLU A 1 95 ? -31.835 -11.678 -16.204 1.00 62.84 95 GLU A N 1
ATOM 736 C CA . GLU A 1 95 ? -32.502 -10.367 -16.313 1.00 62.84 95 GLU A CA 1
ATOM 737 C C . GLU A 1 95 ? -31.560 -9.268 -16.831 1.00 62.84 95 GLU A C 1
ATOM 739 O O . GLU A 1 95 ? -31.954 -8.424 -17.640 1.00 62.84 95 GLU A O 1
ATOM 744 N N . ALA A 1 96 ? -30.293 -9.296 -16.407 1.00 60.97 96 ALA A N 1
ATOM 745 C CA . ALA A 1 96 ? -29.254 -8.382 -16.875 1.00 60.97 96 ALA A CA 1
ATOM 746 C C . ALA A 1 96 ? -28.740 -8.694 -18.299 1.00 60.97 96 ALA A C 1
ATOM 748 O O . ALA A 1 96 ? -27.824 -8.015 -18.775 1.00 60.97 96 ALA A O 1
ATOM 749 N N . GLY A 1 97 ? -29.279 -9.719 -18.974 1.00 66.12 97 GLY A N 1
ATOM 750 C CA . GLY A 1 97 ? -28.857 -10.154 -20.309 1.00 66.12 97 GLY A CA 1
ATOM 751 C C . GLY A 1 97 ? -27.454 -10.771 -20.348 1.00 66.12 97 GLY A C 1
ATOM 752 O O . GLY A 1 97 ? -26.803 -10.768 -21.394 1.00 66.12 97 GLY A O 1
ATOM 753 N N . ARG A 1 98 ? -26.951 -11.259 -19.208 1.00 69.44 98 ARG A N 1
ATOM 754 C CA . ARG A 1 98 ? -25.599 -11.815 -19.064 1.00 69.44 98 ARG A CA 1
ATOM 755 C C . ARG A 1 98 ? -25.639 -13.343 -19.069 1.00 69.44 98 ARG A C 1
ATOM 757 O O . ARG A 1 98 ? -26.661 -13.964 -18.798 1.00 69.44 98 ARG A O 1
ATOM 764 N N . LYS A 1 99 ? -24.494 -13.960 -19.362 1.00 74.00 99 LYS A N 1
ATOM 765 C CA . LYS A 1 99 ? -24.277 -15.390 -19.098 1.00 74.00 99 LYS A CA 1
ATOM 766 C C . LYS A 1 99 ? -23.730 -15.552 -17.674 1.00 74.00 99 LYS A C 1
ATOM 768 O O . LYS A 1 99 ? -22.946 -14.690 -17.264 1.00 74.00 99 LYS A O 1
ATOM 773 N N . PRO A 1 100 ? -24.078 -16.628 -16.945 1.00 75.25 100 PRO A N 1
ATOM 774 C CA . PRO A 1 100 ? -23.411 -16.966 -15.691 1.00 75.25 100 PRO A CA 1
ATOM 775 C C . PRO A 1 100 ? -21.891 -17.022 -15.892 1.00 75.25 100 PRO A C 1
ATOM 777 O O . PRO A 1 100 ? -21.437 -17.599 -16.888 1.00 75.25 100 PRO A O 1
ATOM 780 N N . PRO A 1 101 ? -21.091 -16.397 -15.011 1.00 77.88 101 PRO A N 1
ATOM 781 C CA . PRO A 1 101 ? -19.643 -16.485 -15.114 1.00 77.88 101 PRO A CA 1
ATOM 782 C C . PRO A 1 101 ? -19.190 -17.927 -14.813 1.00 77.88 101 PRO A C 1
ATOM 784 O O . PRO A 1 101 ? -19.851 -18.625 -14.049 1.00 77.88 101 PRO A O 1
ATOM 787 N N . PRO A 1 102 ? -18.057 -18.399 -15.364 1.00 82.75 102 PRO A N 1
ATOM 788 C CA . PRO A 1 102 ? -17.562 -19.755 -15.100 1.00 82.75 102 PRO A CA 1
ATOM 789 C C . PRO A 1 102 ? -17.009 -19.930 -13.674 1.00 82.75 102 PRO A C 1
ATOM 791 O O . PRO A 1 102 ? -16.820 -21.053 -13.220 1.00 82.75 102 PRO A O 1
ATOM 794 N N . PHE A 1 103 ? -16.735 -18.826 -12.971 1.00 89.31 103 PHE A N 1
ATOM 795 C CA . PHE A 1 103 ? -16.225 -18.784 -11.601 1.00 89.31 103 PHE A CA 1
ATOM 796 C C . PHE A 1 103 ? -16.819 -17.570 -10.856 1.00 89.31 103 PHE A C 1
ATOM 798 O O . PHE A 1 103 ? -17.152 -16.576 -11.508 1.00 89.31 103 PHE A O 1
ATOM 805 N N . PRO A 1 104 ? -16.929 -17.608 -9.514 1.00 90.31 104 PRO A N 1
ATOM 806 C CA . PRO A 1 104 ? -17.469 -16.503 -8.721 1.00 90.31 104 PRO A CA 1
ATOM 807 C C . PRO A 1 104 ? -16.639 -15.222 -8.871 1.00 90.31 104 PRO A C 1
ATOM 809 O O . PRO A 1 104 ? -15.407 -15.262 -8.852 1.00 90.31 104 PRO A O 1
ATOM 812 N N . SER A 1 105 ? -17.320 -14.076 -8.975 1.00 91.06 105 SER A N 1
ATOM 813 C CA . SER A 1 105 ? -16.674 -12.757 -9.007 1.00 91.06 105 SER A CA 1
ATOM 814 C C . SER A 1 105 ? -16.421 -12.277 -7.578 1.00 91.06 105 SER A C 1
ATOM 816 O O . SER A 1 105 ? -17.310 -11.729 -6.929 1.00 91.06 105 SER A O 1
ATOM 818 N N . ILE A 1 106 ? -15.215 -12.544 -7.078 1.00 94.31 106 ILE A N 1
ATOM 819 C CA . ILE A 1 106 ? -14.845 -12.353 -5.671 1.00 94.31 106 ILE A CA 1
ATOM 820 C C . ILE A 1 106 ? -14.278 -10.950 -5.432 1.00 94.31 106 ILE A C 1
ATOM 822 O O . ILE A 1 106 ? -13.415 -10.481 -6.173 1.00 94.31 106 ILE A O 1
ATOM 826 N N . PHE A 1 107 ? -14.710 -10.321 -4.343 1.00 95.81 107 PHE A N 1
ATOM 827 C CA . PHE A 1 107 ? -14.120 -9.104 -3.783 1.00 95.81 107 PHE A CA 1
ATOM 828 C C . PHE A 1 107 ? -14.187 -9.145 -2.250 1.00 95.81 107 PHE A C 1
ATOM 830 O O . PHE A 1 107 ? -14.689 -10.103 -1.655 1.00 95.81 107 PHE A O 1
ATOM 837 N N . PHE A 1 108 ? -13.642 -8.121 -1.596 1.00 96.06 108 PHE A N 1
ATOM 838 C CA . PHE A 1 108 ? -13.544 -8.048 -0.139 1.00 96.06 108 PHE A CA 1
ATOM 839 C C . PHE A 1 108 ? -14.061 -6.703 0.367 1.00 96.06 108 PHE A C 1
ATOM 841 O O . PHE A 1 108 ? -13.853 -5.686 -0.296 1.00 96.06 108 PHE A O 1
ATOM 848 N N . LYS A 1 109 ? -14.674 -6.702 1.554 1.00 97.88 109 LYS A N 1
ATOM 849 C CA . LYS A 1 109 ? -14.967 -5.486 2.329 1.00 97.88 109 LYS A CA 1
ATOM 850 C C . LYS A 1 109 ? -14.157 -5.541 3.637 1.00 97.88 109 LYS A C 1
ATOM 852 O O . LYS A 1 109 ? -14.052 -6.625 4.227 1.00 97.88 109 LYS A O 1
ATOM 857 N N . PRO A 1 110 ? -13.538 -4.429 4.080 1.00 95.88 110 PRO A N 1
ATOM 858 C CA . PRO A 1 110 ? -12.849 -4.376 5.367 1.00 95.88 110 PRO A CA 1
ATOM 859 C C . PRO A 1 110 ? -13.838 -4.517 6.531 1.00 95.88 110 PRO A C 1
ATOM 861 O O . PRO A 1 110 ? -15.030 -4.238 6.396 1.00 95.88 110 PRO A O 1
ATOM 864 N N . SER A 1 111 ? -13.341 -4.916 7.701 1.00 96.31 111 SER A N 1
ATOM 865 C CA . SER A 1 111 ? -14.157 -5.077 8.912 1.00 96.31 111 SER A CA 1
ATOM 866 C C . SER A 1 111 ? -14.803 -3.774 9.401 1.00 96.31 111 SER A C 1
ATOM 868 O O . SER A 1 111 ? -15.851 -3.822 10.041 1.00 96.31 111 SER A O 1
ATOM 870 N N . THR A 1 112 ? -14.255 -2.609 9.035 1.00 95.94 112 THR A N 1
ATOM 871 C CA . THR A 1 112 ? -14.834 -1.284 9.331 1.00 95.94 112 THR A CA 1
ATOM 872 C C . THR A 1 112 ? -16.188 -1.050 8.649 1.00 95.94 112 THR A C 1
ATOM 874 O O . THR A 1 112 ? -16.998 -0.254 9.124 1.00 95.94 112 THR A O 1
ATOM 877 N N . THR A 1 113 ? -16.497 -1.806 7.587 1.00 97.88 113 THR A N 1
ATOM 878 C CA . THR A 1 113 ? -17.823 -1.775 6.950 1.00 97.88 113 THR A CA 1
ATOM 879 C C . THR A 1 113 ? -18.931 -2.351 7.835 1.00 97.88 113 THR A C 1
ATOM 881 O O . THR A 1 113 ? -20.094 -2.027 7.606 1.00 97.88 113 THR A O 1
ATOM 884 N N . VAL A 1 114 ? -18.610 -3.168 8.852 1.00 98.00 114 VAL A N 1
ATOM 885 C CA . VAL A 1 114 ? -19.625 -3.818 9.698 1.00 98.00 114 VAL A CA 1
ATOM 886 C C . VAL A 1 114 ? -20.410 -2.775 10.498 1.00 98.00 114 VAL A C 1
ATOM 888 O O . VAL A 1 114 ? -19.849 -2.072 11.345 1.00 98.00 114 VAL A O 1
ATOM 891 N N . ALA A 1 115 ? -21.718 -2.714 10.239 1.00 94.88 115 ALA A N 1
ATOM 892 C CA . ALA A 1 115 ? -22.685 -1.846 10.913 1.00 94.88 115 ALA A CA 1
ATOM 893 C C . ALA A 1 115 ? -23.668 -2.636 11.791 1.00 94.88 115 ALA A C 1
ATOM 895 O O . ALA A 1 115 ? -23.854 -3.845 11.634 1.00 94.88 115 ALA A O 1
ATOM 896 N N . ASN A 1 116 ? -24.307 -1.936 12.734 1.00 94.75 116 ASN A N 1
ATOM 897 C CA . ASN A 1 116 ? -25.292 -2.537 13.630 1.00 94.75 116 ASN A CA 1
ATOM 898 C C . ASN A 1 116 ? -26.659 -2.697 12.943 1.00 94.75 116 ASN A C 1
ATOM 900 O O . ASN A 1 116 ? -27.028 -1.914 12.069 1.00 94.75 116 ASN A O 1
ATOM 904 N N . HIS A 1 117 ? -27.458 -3.643 13.437 1.00 95.25 117 HIS A N 1
ATOM 905 C CA . HIS A 1 117 ? -28.909 -3.610 13.248 1.00 95.25 117 HIS A CA 1
ATOM 906 C C . HIS A 1 117 ? -29.497 -2.302 13.799 1.00 95.25 117 HIS A C 1
ATOM 908 O O . HIS A 1 117 ? -29.033 -1.812 14.832 1.00 95.25 117 HIS A O 1
ATOM 914 N N . ASP A 1 118 ? -30.520 -1.770 13.129 1.00 93.19 118 ASP A N 1
ATOM 915 C CA . ASP A 1 118 ? -31.211 -0.526 13.493 1.00 93.19 118 ASP A CA 1
ATOM 916 C C . ASP A 1 118 ? -30.232 0.655 13.661 1.00 93.19 118 ASP A C 1
ATOM 918 O O . ASP A 1 118 ? -30.192 1.356 14.682 1.00 93.19 118 ASP A O 1
ATOM 922 N N . SER A 1 119 ? -29.374 0.818 12.648 1.00 91.44 119 SER A N 1
ATOM 923 C CA . SER A 1 119 ? -28.499 1.976 12.463 1.00 91.44 119 SER A CA 1
ATOM 924 C C . SER A 1 119 ? -28.484 2.419 11.001 1.00 91.44 119 SER A C 1
ATOM 926 O O . SER A 1 119 ? -28.781 1.629 10.101 1.00 91.44 119 SER A O 1
ATOM 928 N N . ASP A 1 120 ? -28.179 3.693 10.774 1.00 93.12 120 ASP A N 1
ATOM 929 C CA . ASP A 1 120 ? -28.094 4.248 9.430 1.00 93.12 120 ASP A CA 1
ATOM 930 C C . ASP A 1 120 ? -26.766 3.887 8.762 1.00 93.12 120 ASP A C 1
ATOM 932 O O . ASP A 1 120 ? -25.709 3.836 9.395 1.00 93.12 120 ASP A O 1
ATOM 936 N N . VAL A 1 121 ? -26.836 3.659 7.456 1.00 93.44 121 VAL A N 1
ATOM 937 C CA . VAL A 1 121 ? -25.672 3.579 6.581 1.00 93.44 121 VAL A CA 1
ATOM 938 C C . VAL A 1 121 ? -25.272 4.997 6.197 1.00 93.44 121 VAL A C 1
ATOM 940 O O . VAL A 1 121 ? -26.091 5.760 5.678 1.00 93.44 121 VAL A O 1
ATOM 943 N N . VAL A 1 122 ? -24.004 5.318 6.440 1.00 91.12 122 VAL A N 1
ATOM 944 C CA . VAL A 1 122 ? -23.394 6.618 6.164 1.00 91.12 122 VAL A CA 1
ATOM 945 C C . VAL A 1 122 ? -22.896 6.638 4.727 1.00 91.12 122 VAL A C 1
ATOM 947 O O . VAL A 1 122 ? -21.944 5.933 4.393 1.00 91.12 122 VAL A O 1
ATOM 950 N N . ILE A 1 123 ? -23.498 7.453 3.860 1.00 90.75 123 ILE A N 1
ATOM 951 C CA . ILE A 1 123 ? -23.011 7.611 2.480 1.00 90.75 123 ILE A CA 1
ATOM 952 C C . ILE A 1 123 ? -21.869 8.641 2.477 1.00 90.75 123 ILE A C 1
ATOM 954 O O . ILE A 1 123 ? -22.135 9.822 2.696 1.00 90.75 123 ILE A O 1
ATOM 958 N N . PRO A 1 124 ? -20.598 8.263 2.236 1.00 86.62 124 PRO A N 1
ATOM 959 C CA . PRO A 1 124 ? -19.475 9.196 2.338 1.00 86.62 124 PRO A CA 1
ATOM 960 C C . PRO A 1 124 ? -19.472 10.205 1.185 1.00 86.62 124 PRO A C 1
ATOM 962 O O . PRO A 1 124 ? -19.917 9.890 0.086 1.00 86.62 124 PRO A O 1
ATOM 965 N N . LYS A 1 125 ? -18.870 11.387 1.396 1.00 83.62 125 LYS A N 1
ATOM 966 C CA . LYS A 1 125 ? -18.814 12.511 0.430 1.00 83.62 125 LYS A CA 1
ATOM 967 C C . LYS A 1 125 ? -18.544 12.105 -1.026 1.00 83.62 125 LYS A C 1
ATOM 969 O O . LYS A 1 125 ? -19.153 12.647 -1.938 1.00 83.62 125 LYS A O 1
ATOM 974 N N . ILE A 1 126 ? -17.617 11.170 -1.238 1.00 85.56 126 ILE A N 1
ATOM 975 C CA . ILE A 1 126 ? -17.196 10.701 -2.569 1.00 85.56 126 ILE A CA 1
ATOM 976 C C . ILE A 1 126 ? -18.268 9.871 -3.302 1.00 85.56 126 ILE A C 1
ATOM 978 O O . ILE A 1 126 ? -18.225 9.772 -4.521 1.00 85.56 126 ILE A O 1
ATOM 982 N N . ALA A 1 127 ? -19.219 9.296 -2.563 1.00 88.50 127 ALA A N 1
ATOM 983 C CA . ALA A 1 127 ? -20.319 8.462 -3.045 1.00 88.50 127 ALA A CA 1
ATOM 984 C C . ALA A 1 127 ? -21.693 9.157 -2.938 1.00 88.50 127 ALA A C 1
ATOM 986 O O . ALA A 1 127 ? -22.725 8.514 -3.118 1.00 88.50 127 ALA A O 1
ATOM 987 N N . GLN A 1 128 ? -21.726 10.459 -2.635 1.00 85.56 128 GLN A N 1
ATOM 988 C CA . GLN A 1 128 ? -22.947 11.275 -2.640 1.00 85.56 128 GLN A CA 1
ATOM 989 C C . GLN A 1 128 ? -23.233 11.791 -4.052 1.00 85.56 128 GLN A C 1
ATOM 991 O O . GLN A 1 128 ? -23.298 12.989 -4.312 1.00 85.56 128 GLN A O 1
ATOM 996 N N . ASP A 1 129 ? -23.347 10.840 -4.971 1.00 85.06 129 ASP A N 1
ATOM 997 C CA . ASP A 1 129 ? -23.606 11.041 -6.392 1.00 85.06 129 ASP A CA 1
ATOM 998 C C . ASP A 1 129 ? -24.996 10.538 -6.811 1.00 85.06 129 ASP A C 1
ATOM 1000 O O . ASP A 1 129 ? -25.236 10.278 -7.989 1.00 85.06 129 ASP A O 1
ATOM 1004 N N . ASP A 1 130 ? -25.872 10.367 -5.815 1.00 85.75 130 ASP A N 1
ATOM 1005 C CA . ASP A 1 130 ? -27.220 9.807 -5.905 1.00 85.75 130 ASP A CA 1
ATOM 1006 C C . ASP A 1 130 ? -27.273 8.413 -6.572 1.00 85.75 130 ASP A C 1
ATOM 1008 O O . ASP A 1 130 ? -28.302 8.004 -7.105 1.00 85.75 130 ASP A O 1
ATOM 1012 N N . GLN A 1 131 ? -26.172 7.643 -6.492 1.00 91.31 131 GLN A N 1
ATOM 1013 C CA . GLN A 1 131 ? -26.073 6.251 -6.961 1.00 91.31 131 GLN A CA 1
ATOM 1014 C C . GLN A 1 131 ? -25.663 5.238 -5.873 1.00 91.31 131 GLN A C 1
ATOM 1016 O O . GLN A 1 131 ? -25.079 4.188 -6.172 1.00 91.31 131 GLN A O 1
ATOM 1021 N N . ALA A 1 132 ? -25.977 5.527 -4.608 1.00 94.06 132 ALA A N 1
ATOM 1022 C CA . ALA A 1 132 ? -25.898 4.557 -3.516 1.00 94.06 132 ALA A CA 1
ATOM 1023 C C . ALA A 1 132 ? -27.012 3.498 -3.645 1.00 94.06 132 ALA A C 1
ATOM 1025 O O . ALA A 1 132 ? -28.161 3.819 -3.938 1.00 94.06 132 ALA A O 1
ATOM 1026 N N . ASP A 1 133 ? -26.689 2.225 -3.442 1.00 96.31 133 ASP A N 1
ATOM 1027 C CA . ASP A 1 133 ? -27.586 1.099 -3.711 1.00 96.31 133 ASP A CA 1
ATOM 1028 C C . ASP A 1 133 ? -27.505 0.031 -2.610 1.00 96.31 133 ASP A C 1
ATOM 1030 O O . ASP A 1 133 ? -26.472 -0.124 -1.958 1.00 96.31 133 ASP A O 1
ATOM 1034 N N . TYR A 1 134 ? -28.602 -0.699 -2.426 1.00 97.00 134 TYR A N 1
ATOM 1035 C CA . TYR A 1 134 ? -28.782 -1.782 -1.456 1.00 97.00 134 TYR A CA 1
ATOM 1036 C C . TYR A 1 134 ? -28.667 -3.138 -2.156 1.00 97.00 134 TYR A C 1
ATOM 1038 O O . TYR A 1 134 ? -29.027 -3.289 -3.325 1.00 97.00 134 TYR A O 1
ATOM 1046 N N . GLU A 1 135 ? -28.191 -4.136 -1.422 1.00 97.38 135 GLU A N 1
ATOM 1047 C CA . GLU A 1 135 ? -28.016 -5.503 -1.910 1.00 97.38 135 GLU A CA 1
ATOM 1048 C C . GLU A 1 135 ? -28.290 -6.464 -0.749 1.00 97.38 135 GLU A C 1
ATOM 1050 O O . GLU A 1 135 ? -27.395 -6.773 0.031 1.00 97.38 135 GLU A O 1
ATOM 1055 N N . GLY A 1 136 ? -29.538 -6.906 -0.576 1.00 97.81 136 GLY A N 1
ATOM 1056 C CA . GLY A 1 136 ? -29.867 -7.870 0.476 1.00 97.81 136 GLY A CA 1
ATOM 1057 C C . GLY A 1 136 ? -29.205 -9.222 0.209 1.00 97.81 136 GLY A C 1
ATOM 1058 O O . GLY A 1 136 ? -29.340 -9.756 -0.895 1.00 97.81 136 GLY A O 1
ATOM 1059 N N . GLU A 1 137 ? -28.510 -9.780 1.205 1.00 98.19 137 GLU A N 1
ATOM 1060 C CA . GLU A 1 137 ? -27.768 -11.041 1.075 1.00 98.19 137 GLU A CA 1
ATOM 1061 C C . GLU A 1 137 ? -27.972 -12.002 2.259 1.00 98.19 137 GLU A C 1
ATOM 1063 O O . GLU A 1 137 ? -28.149 -11.595 3.412 1.00 98.19 137 GLU A O 1
ATOM 1068 N N . LEU A 1 138 ? -27.862 -13.306 1.976 1.00 98.19 138 LEU A N 1
ATOM 1069 C CA . LEU A 1 138 ? -27.556 -14.310 2.994 1.00 98.19 138 LEU A CA 1
ATOM 1070 C C . LEU A 1 138 ? -26.051 -14.266 3.286 1.00 98.19 138 LEU A C 1
ATOM 1072 O O . LEU A 1 138 ? -25.233 -14.361 2.367 1.00 98.19 138 LEU A O 1
ATOM 1076 N N . CYS A 1 139 ? -25.690 -14.203 4.564 1.00 98.56 139 CYS A N 1
ATOM 1077 C CA . CYS A 1 139 ? -24.308 -14.216 5.021 1.00 98.56 139 CYS A CA 1
ATOM 1078 C C . CYS A 1 139 ? -23.995 -15.474 5.846 1.00 98.56 139 CYS A C 1
ATOM 1080 O O . CYS A 1 139 ? -24.815 -15.960 6.629 1.00 98.56 139 CYS A O 1
ATOM 1082 N N . VAL A 1 140 ? -22.774 -15.987 5.691 1.00 98.38 140 VAL A N 1
ATOM 1083 C CA . VAL A 1 140 ? -22.287 -17.230 6.312 1.00 98.38 140 VAL A CA 1
ATOM 1084 C C . VAL A 1 140 ? -21.074 -16.921 7.186 1.00 98.38 140 VAL A C 1
ATOM 1086 O O . VAL A 1 140 ? -20.122 -16.308 6.711 1.00 98.38 140 VAL A O 1
ATOM 1089 N N . VAL A 1 141 ? -21.078 -17.350 8.448 1.00 98.50 141 VAL A N 1
ATOM 1090 C CA . VAL A 1 141 ? -19.995 -17.079 9.408 1.00 98.50 141 VAL A CA 1
ATOM 1091 C C . VAL A 1 141 ? -19.136 -18.325 9.614 1.00 98.50 141 VAL A C 1
ATOM 1093 O O . VAL A 1 141 ? -19.632 -19.380 10.021 1.00 98.50 141 VAL A O 1
ATOM 1096 N N . ILE A 1 142 ? -17.834 -18.206 9.352 1.00 98.31 142 ILE A N 1
ATOM 1097 C CA . ILE A 1 142 ? -16.859 -19.297 9.482 1.00 98.31 142 ILE A CA 1
ATOM 1098 C C . ILE A 1 142 ? -16.466 -19.490 10.954 1.00 98.31 142 ILE A C 1
ATOM 1100 O O . ILE A 1 142 ? -15.932 -18.584 11.585 1.00 98.31 142 ILE A O 1
ATOM 1104 N N . GLY A 1 143 ? -16.708 -20.677 11.512 1.00 96.88 143 GLY A N 1
ATOM 1105 C CA . GLY A 1 143 ? -16.486 -20.982 12.933 1.00 96.88 143 GLY A CA 1
ATOM 1106 C C . GLY A 1 143 ? -15.099 -21.528 13.287 1.00 96.88 143 GLY A C 1
ATOM 1107 O O . GLY A 1 143 ? -14.730 -21.563 14.457 1.00 96.88 143 GLY A O 1
ATOM 1108 N N . LYS A 1 144 ? -14.312 -21.950 12.296 1.00 96.06 144 LYS A N 1
ATOM 1109 C CA . LYS A 1 144 ? -12.938 -22.453 12.463 1.00 96.06 144 LYS A CA 1
ATOM 1110 C C . LYS A 1 144 ? -12.141 -22.175 11.190 1.00 96.06 144 LYS A C 1
ATOM 1112 O O . LYS A 1 144 ? -12.736 -22.167 10.115 1.00 96.06 144 LYS A O 1
ATOM 1117 N N . ASP A 1 145 ? -10.830 -21.980 11.302 1.00 97.75 145 ASP A N 1
ATOM 1118 C CA . ASP A 1 145 ? -9.975 -21.671 10.149 1.00 97.75 145 ASP A CA 1
ATOM 1119 C C . ASP A 1 145 ? -10.134 -22.716 9.033 1.00 97.75 145 ASP A C 1
ATOM 1121 O O . ASP A 1 145 ? -9.951 -23.916 9.252 1.00 97.75 145 ASP A O 1
ATOM 1125 N N . ALA A 1 146 ? -10.482 -22.249 7.834 1.00 97.12 146 ALA A N 1
ATOM 1126 C CA . ALA A 1 146 ? -10.729 -23.069 6.656 1.00 97.12 146 ALA A CA 1
ATOM 1127 C C . ALA A 1 146 ? -9.645 -22.793 5.607 1.00 97.12 146 ALA A C 1
ATOM 1129 O O . ALA A 1 146 ? -9.484 -21.658 5.159 1.00 97.12 146 ALA A O 1
ATOM 1130 N N . LYS A 1 147 ? -8.904 -23.822 5.199 1.00 97.94 147 LYS A N 1
ATOM 1131 C CA . LYS A 1 147 ? -7.900 -23.746 4.134 1.00 97.94 147 LYS A CA 1
ATOM 1132 C C . LYS A 1 147 ? -7.969 -25.006 3.278 1.00 97.94 147 LYS A C 1
ATOM 1134 O O . LYS A 1 147 ? -8.026 -26.100 3.832 1.00 97.94 147 LYS A O 1
ATOM 1139 N N . ASP A 1 148 ? -7.971 -24.824 1.959 1.00 97.50 148 ASP A N 1
ATOM 1140 C CA . ASP A 1 148 ? -8.017 -25.882 0.943 1.00 97.50 148 ASP A CA 1
ATOM 1141 C C . ASP A 1 148 ? -9.144 -26.912 1.200 1.00 97.50 148 ASP A C 1
ATOM 1143 O O . ASP A 1 148 ? -8.980 -28.118 1.007 1.00 97.50 148 ASP A O 1
ATOM 1147 N N . VAL A 1 149 ? -10.297 -26.427 1.683 1.00 97.62 149 VAL A N 1
ATOM 1148 C CA . VAL A 1 149 ? -11.423 -27.264 2.123 1.00 97.62 149 VAL A CA 1
ATOM 1149 C C . VAL A 1 149 ? -12.171 -27.819 0.917 1.00 97.62 149 VAL A C 1
ATOM 1151 O O . VAL A 1 149 ? -12.425 -27.108 -0.054 1.00 97.62 149 VAL A O 1
ATOM 1154 N N . ARG A 1 150 ? -12.562 -29.093 0.977 1.00 97.75 150 ARG A N 1
ATOM 1155 C CA . ARG A 1 150 ? -13.394 -29.720 -0.054 1.00 97.75 150 ARG A CA 1
ATOM 1156 C C . ARG A 1 150 ? -14.850 -29.298 0.092 1.00 97.75 150 ARG A C 1
ATOM 1158 O O . ARG A 1 150 ? -15.329 -29.095 1.203 1.00 97.75 150 ARG A O 1
ATOM 1165 N N . GLU A 1 151 ? -15.570 -29.231 -1.022 1.00 96.50 151 GLU A N 1
ATOM 1166 C CA . GLU A 1 151 ? -16.993 -28.872 -1.029 1.00 96.50 151 GLU A CA 1
ATOM 1167 C C . GLU A 1 151 ? -17.838 -29.787 -0.118 1.00 96.50 151 GLU A C 1
ATOM 1169 O O . GLU A 1 151 ? -18.670 -29.297 0.642 1.00 96.50 151 GLU A O 1
ATOM 1174 N N . GLU A 1 152 ? -17.543 -31.091 -0.097 1.00 96.88 152 GLU A N 1
ATOM 1175 C CA . GLU A 1 152 ? -18.179 -32.092 0.777 1.00 96.88 152 GLU A CA 1
ATOM 1176 C C . GLU A 1 152 ? -18.006 -31.817 2.288 1.00 96.88 152 GLU A C 1
ATOM 1178 O O . GLU A 1 152 ? -18.908 -32.099 3.077 1.00 96.88 152 GLU A O 1
ATOM 1183 N N . ASP A 1 153 ? -16.891 -31.200 2.693 1.00 96.44 153 ASP A N 1
ATOM 1184 C CA . ASP A 1 153 ? -16.570 -30.886 4.093 1.00 96.44 153 ASP A CA 1
ATOM 1185 C C . ASP A 1 153 ? -17.007 -29.469 4.513 1.00 96.44 153 ASP A C 1
ATOM 1187 O O . ASP A 1 153 ? -17.003 -29.135 5.706 1.00 96.44 153 ASP A O 1
ATOM 1191 N N . ALA A 1 154 ? -17.362 -28.615 3.549 1.00 95.81 154 ALA A N 1
ATOM 1192 C CA . ALA A 1 154 ? -17.465 -27.166 3.706 1.00 95.81 154 ALA A CA 1
ATOM 1193 C C . ALA A 1 154 ? -18.443 -26.714 4.804 1.00 95.81 154 ALA A C 1
ATOM 1195 O O . ALA A 1 154 ? -18.100 -25.865 5.632 1.00 95.81 154 ALA A O 1
ATOM 1196 N N . LEU A 1 155 ? -19.636 -27.315 4.880 1.00 94.44 155 LEU A N 1
ATOM 1197 C CA . LEU A 1 155 ? -20.639 -26.957 5.895 1.00 94.44 155 LEU A CA 1
ATOM 1198 C C . LEU A 1 155 ? -20.179 -27.280 7.330 1.00 94.44 155 LEU A C 1
ATOM 1200 O O . LEU A 1 155 ? -20.666 -26.676 8.287 1.00 94.44 155 LEU A O 1
ATOM 1204 N N . SER A 1 156 ? -19.178 -28.152 7.510 1.00 95.00 156 SER A N 1
ATOM 1205 C CA . SER A 1 156 ? -18.577 -28.418 8.826 1.00 95.00 156 SER A CA 1
ATOM 1206 C C . SER A 1 156 ? -17.745 -27.247 9.377 1.00 95.00 156 SER A C 1
ATOM 1208 O O . SER A 1 156 ? -17.343 -27.289 10.546 1.00 95.00 156 SER A O 1
ATOM 1210 N N . TYR A 1 157 ? -17.467 -26.225 8.558 1.00 96.88 157 TYR A N 1
ATOM 1211 C CA . TYR A 1 157 ? -16.755 -24.994 8.926 1.00 96.88 157 TYR A CA 1
ATOM 1212 C C . TYR A 1 157 ? -17.699 -23.818 9.213 1.00 96.88 157 TYR A C 1
ATOM 1214 O O . TYR A 1 157 ? -17.253 -22.811 9.761 1.00 96.88 157 TYR A O 1
ATOM 1222 N N . VAL A 1 158 ? -18.991 -23.931 8.891 1.00 97.31 158 VAL A N 1
ATOM 1223 C CA . VAL A 1 158 ? -19.983 -22.882 9.162 1.00 97.31 158 VAL A CA 1
ATOM 1224 C C . VAL A 1 158 ? -20.393 -22.935 10.629 1.00 97.31 158 VAL A C 1
ATOM 1226 O O . VAL A 1 158 ? -20.940 -23.941 11.077 1.00 97.31 158 VAL A O 1
ATOM 1229 N N . ALA A 1 159 ? -20.165 -21.851 11.371 1.00 97.19 159 ALA A N 1
ATOM 1230 C CA . ALA A 1 159 ? -20.709 -21.678 12.716 1.00 97.19 159 ALA A CA 1
ATOM 1231 C C . ALA A 1 159 ? -22.187 -21.279 12.650 1.00 97.19 159 ALA A C 1
ATOM 1233 O O . ALA A 1 159 ? -23.028 -21.932 13.271 1.00 97.19 159 ALA A O 1
ATOM 1234 N N . ALA A 1 160 ? -22.502 -20.233 11.882 1.00 97.88 160 ALA A N 1
ATOM 1235 C CA . ALA A 1 160 ? -23.816 -19.601 11.866 1.00 97.88 160 ALA A CA 1
ATOM 1236 C C . ALA A 1 160 ? -24.142 -18.915 10.532 1.00 97.88 160 ALA A C 1
ATOM 1238 O O . ALA A 1 160 ? -23.254 -18.651 9.720 1.00 97.88 160 ALA A O 1
ATOM 1239 N N . TYR A 1 161 ? -25.418 -18.586 10.360 1.00 98.50 161 TYR A N 1
ATOM 1240 C CA . TYR A 1 161 ? -25.950 -17.746 9.290 1.00 98.50 161 TYR A CA 1
ATOM 1241 C C . TYR A 1 161 ? -26.491 -16.431 9.866 1.00 98.50 161 TYR A C 1
ATOM 1243 O O . TYR A 1 161 ? -26.919 -16.380 11.023 1.00 98.50 161 TYR A O 1
ATOM 1251 N N . VAL A 1 162 ? -26.461 -15.368 9.064 1.00 98.44 162 VAL A N 1
ATOM 1252 C CA . VAL A 1 162 ? -26.938 -14.019 9.415 1.00 98.44 162 VAL A CA 1
ATOM 1253 C C . VAL A 1 162 ? -27.434 -13.306 8.155 1.00 98.44 162 VAL A C 1
ATOM 1255 O O . VAL A 1 162 ? -27.044 -13.681 7.049 1.00 98.44 162 VAL A O 1
ATOM 1258 N N . VAL A 1 163 ? -28.294 -12.296 8.292 1.00 98.62 163 VAL A N 1
ATOM 1259 C CA . VAL A 1 163 ? -28.705 -11.453 7.159 1.00 98.62 163 VAL A CA 1
ATOM 1260 C C . VAL A 1 163 ? -27.723 -10.294 7.000 1.00 98.62 163 VAL A C 1
ATOM 1262 O O . VAL A 1 163 ? -27.233 -9.755 7.997 1.00 98.62 163 VAL A O 1
ATOM 1265 N N . GLY A 1 164 ? -27.424 -9.914 5.758 1.00 98.38 164 GLY A N 1
ATOM 1266 C CA . GLY A 1 164 ? -26.579 -8.766 5.440 1.00 98.38 164 GLY A CA 1
ATOM 1267 C C . GLY A 1 164 ? -27.148 -7.870 4.344 1.00 98.38 164 GLY A C 1
ATOM 1268 O O . GLY A 1 164 ? -28.095 -8.235 3.647 1.00 98.38 164 GLY A O 1
ATOM 1269 N N . ASN A 1 165 ? -26.547 -6.690 4.197 1.00 98.38 165 ASN A N 1
ATOM 1270 C CA . ASN A 1 165 ? -26.836 -5.742 3.121 1.00 98.38 165 ASN A CA 1
ATOM 1271 C C . ASN A 1 165 ? -25.504 -5.235 2.526 1.00 98.38 165 ASN A C 1
ATOM 1273 O O . ASN A 1 165 ? -24.750 -4.548 3.212 1.00 98.38 165 ASN A O 1
ATOM 1277 N N . ASP A 1 166 ? -25.171 -5.609 1.287 1.00 98.00 166 ASP A N 1
ATOM 1278 C CA . ASP A 1 166 ? -23.920 -5.239 0.605 1.00 98.00 166 ASP A CA 1
ATOM 1279 C C . ASP A 1 166 ? -24.038 -3.881 -0.116 1.00 98.00 166 ASP A C 1
ATOM 1281 O O . ASP A 1 166 ? -24.038 -3.762 -1.350 1.00 98.00 166 ASP A O 1
ATOM 1285 N N . VAL A 1 167 ? -24.136 -2.823 0.690 1.00 97.75 167 VAL A N 1
ATOM 1286 C CA . VAL A 1 167 ? -24.314 -1.447 0.206 1.00 97.75 167 VAL A CA 1
ATOM 1287 C C . VAL A 1 167 ? -23.182 -1.063 -0.755 1.00 97.75 167 VAL A C 1
ATOM 1289 O O . VAL A 1 167 ? -22.014 -1.414 -0.557 1.00 97.75 167 VAL A O 1
ATOM 1292 N N . SER A 1 168 ? -23.549 -0.364 -1.830 1.00 96.31 168 SER A N 1
ATOM 1293 C CA . SER A 1 168 ? -22.706 -0.136 -3.006 1.00 96.31 168 SER A CA 1
ATOM 1294 C C . SER A 1 168 ? -22.856 1.270 -3.583 1.00 96.31 168 SER A C 1
ATOM 1296 O O . SER A 1 168 ? -23.971 1.706 -3.838 1.00 96.31 168 SER A O 1
ATOM 1298 N N . SER A 1 169 ? -21.753 1.948 -3.915 1.00 95.19 169 SER A N 1
ATOM 1299 C CA . SER A 1 169 ? -21.779 3.133 -4.791 1.00 95.19 169 SER A CA 1
ATOM 1300 C C . SER A 1 169 ? -21.641 2.705 -6.254 1.00 95.19 169 SER A C 1
ATOM 1302 O O . SER A 1 169 ? -20.575 2.265 -6.689 1.00 95.19 169 SER A O 1
ATOM 1304 N N . ARG A 1 170 ? -22.719 2.798 -7.041 1.00 93.38 170 ARG A N 1
ATOM 1305 C CA . ARG A 1 170 ? -22.751 2.253 -8.411 1.00 93.38 170 ARG A CA 1
ATOM 1306 C C . ARG A 1 170 ? -21.891 3.023 -9.396 1.00 93.38 170 ARG A C 1
ATOM 1308 O O . ARG A 1 170 ? -21.310 2.392 -10.281 1.00 93.38 170 ARG A O 1
ATOM 1315 N N . LYS A 1 171 ? -21.769 4.341 -9.236 1.00 91.31 171 LYS A N 1
ATOM 1316 C CA . LYS A 1 171 ? -20.919 5.174 -10.091 1.00 91.31 171 LYS A CA 1
ATOM 1317 C C . LYS A 1 171 ? -19.453 4.800 -9.900 1.00 91.31 171 LYS A C 1
ATOM 1319 O O . LYS A 1 171 ? -18.804 4.373 -10.850 1.00 91.31 171 LYS A O 1
ATOM 1324 N N . LEU A 1 172 ? -18.979 4.807 -8.650 1.00 92.81 172 LEU A N 1
ATOM 1325 C CA . LEU A 1 172 ? -17.624 4.384 -8.277 1.00 92.81 172 LEU A CA 1
ATOM 1326 C C . LEU A 1 172 ? -17.345 2.899 -8.584 1.00 92.81 172 LEU A C 1
ATOM 1328 O O . LEU A 1 172 ? -16.188 2.502 -8.677 1.00 92.81 172 LEU A O 1
ATOM 1332 N N . GLN A 1 173 ? -18.383 2.069 -8.747 1.00 92.31 173 GLN A N 1
ATOM 1333 C CA . GLN A 1 173 ? -18.257 0.664 -9.153 1.00 92.31 173 GLN A CA 1
ATOM 1334 C C . GLN A 1 173 ? -18.133 0.476 -10.677 1.00 92.31 173 GLN A C 1
ATOM 1336 O O . GLN A 1 173 ? -17.590 -0.540 -11.117 1.00 92.31 173 GLN A O 1
ATOM 1341 N N . ARG A 1 174 ? -18.704 1.373 -11.496 1.00 89.12 174 ARG A N 1
ATOM 1342 C CA . ARG A 1 174 ? -18.988 1.096 -12.922 1.00 89.12 174 ARG A CA 1
ATOM 1343 C C . ARG A 1 174 ? -18.507 2.152 -13.911 1.00 89.12 174 ARG A C 1
ATOM 1345 O O . ARG A 1 174 ? -18.309 1.795 -15.069 1.00 89.12 174 ARG A O 1
ATOM 1352 N N . ASP A 1 175 ? -18.364 3.407 -13.502 1.00 88.31 175 ASP A N 1
ATOM 1353 C CA . ASP A 1 175 ? -17.898 4.491 -14.367 1.00 88.31 175 ASP A CA 1
ATOM 1354 C C . ASP A 1 175 ? -16.395 4.308 -14.655 1.00 88.31 175 ASP A C 1
ATOM 1356 O O . ASP A 1 175 ? -15.598 4.390 -13.719 1.00 88.31 175 ASP A O 1
ATOM 1360 N N . PRO A 1 176 ? -15.961 4.072 -15.910 1.00 86.31 176 PRO A N 1
ATOM 1361 C CA . PRO A 1 176 ? -14.547 3.861 -16.220 1.00 86.31 176 PRO A CA 1
ATOM 1362 C C . PRO A 1 176 ? -13.646 5.056 -15.881 1.00 86.31 176 PRO A C 1
ATOM 1364 O O . PRO A 1 176 ? -12.444 4.861 -15.697 1.00 86.31 176 PRO A O 1
ATOM 1367 N N . ALA A 1 177 ? -14.197 6.273 -15.787 1.00 87.44 177 ALA A N 1
ATOM 1368 C CA . ALA A 1 177 ? -13.449 7.469 -15.403 1.00 87.44 177 ALA A CA 1
ATOM 1369 C C . ALA A 1 177 ? -13.150 7.526 -13.893 1.00 87.44 177 ALA A C 1
ATOM 1371 O O . ALA A 1 177 ? -12.160 8.137 -13.498 1.00 87.44 177 ALA A O 1
ATOM 1372 N N . LEU A 1 178 ? -13.970 6.872 -13.060 1.00 86.56 178 LEU A N 1
ATOM 1373 C CA . LEU A 1 178 ? -13.837 6.867 -11.595 1.00 86.56 178 LEU A CA 1
ATOM 1374 C C . LEU A 1 178 ? -13.295 5.532 -11.060 1.00 86.56 178 LEU A C 1
ATOM 1376 O O . LEU A 1 178 ? -12.468 5.507 -10.154 1.00 86.56 178 LEU A O 1
ATOM 1380 N N . ALA A 1 179 ? -13.739 4.419 -11.642 1.00 83.50 179 ALA A N 1
ATOM 1381 C CA . ALA A 1 179 ? -13.374 3.055 -11.262 1.00 83.50 179 ALA A CA 1
ATOM 1382 C C . ALA A 1 179 ? -12.139 2.515 -12.014 1.00 83.50 179 ALA A C 1
ATOM 1384 O O . ALA A 1 179 ? -11.615 1.448 -11.681 1.00 83.50 179 ALA A O 1
ATOM 1385 N N . GLY A 1 180 ? -11.686 3.232 -13.049 1.00 82.31 180 GLY A N 1
ATOM 1386 C CA . GLY A 1 180 ? -10.632 2.802 -13.963 1.00 82.31 180 GLY A CA 1
ATOM 1387 C C . GLY A 1 180 ? -11.082 1.731 -14.967 1.00 82.31 180 GLY A C 1
ATOM 1388 O O . GLY A 1 180 ? -12.197 1.214 -14.932 1.00 82.31 180 GLY A O 1
ATOM 1389 N N . GLY A 1 181 ? -10.176 1.359 -15.879 1.00 81.06 181 GLY A N 1
ATOM 1390 C CA . GLY A 1 181 ? -10.475 0.421 -16.973 1.00 81.06 181 GLY A CA 1
ATOM 1391 C C . GLY A 1 181 ? -10.762 -1.031 -16.556 1.00 81.06 181 GLY A C 1
ATOM 1392 O O . GLY A 1 181 ? -11.242 -1.806 -17.379 1.00 81.06 181 GLY A O 1
ATOM 1393 N N . VAL A 1 182 ? -10.477 -1.411 -15.304 1.00 82.06 182 VAL A N 1
ATOM 1394 C CA . VAL A 1 182 ? -10.855 -2.707 -14.706 1.00 82.06 182 VAL A CA 1
ATOM 1395 C C . VAL A 1 182 ? -11.345 -2.458 -13.269 1.00 82.06 182 VAL A C 1
ATOM 1397 O O . VAL A 1 182 ? -10.534 -2.511 -12.337 1.00 82.06 182 VAL A O 1
ATOM 1400 N N . PRO A 1 183 ? -12.647 -2.169 -13.078 1.00 81.50 183 PRO A N 1
ATOM 1401 C CA . PRO A 1 183 ? -13.198 -1.773 -11.785 1.00 81.50 183 PRO A CA 1
ATOM 1402 C C . PRO A 1 183 ? -12.919 -2.762 -10.649 1.00 81.50 183 PRO A C 1
ATOM 1404 O O . PRO A 1 183 ? -13.209 -3.953 -10.761 1.00 81.50 183 PRO A O 1
ATOM 1407 N N . GLN A 1 184 ? -12.405 -2.254 -9.527 1.00 87.94 184 GLN A N 1
ATOM 1408 C CA . GLN A 1 184 ? -12.196 -3.020 -8.296 1.00 87.94 184 GLN A CA 1
ATOM 1409 C C . GLN A 1 184 ? -13.339 -2.744 -7.313 1.00 87.94 184 GLN A C 1
ATOM 1411 O O . GLN A 1 184 ? -13.327 -1.744 -6.595 1.00 87.94 184 GLN A O 1
ATOM 1416 N N . TRP A 1 185 ? -14.337 -3.634 -7.261 1.00 91.44 185 TRP A N 1
ATOM 1417 C CA . TRP A 1 185 ? -15.581 -3.390 -6.509 1.00 91.44 185 TRP A CA 1
ATOM 1418 C C . TRP A 1 185 ? -15.377 -3.169 -5.003 1.00 91.44 185 TRP A C 1
ATOM 1420 O O . TRP A 1 185 ? -16.191 -2.493 -4.375 1.00 91.44 185 TRP A O 1
ATOM 1430 N N . GLY A 1 186 ? -14.277 -3.681 -4.438 1.00 93.19 186 GLY A N 1
ATOM 1431 C CA . GLY A 1 186 ? -13.917 -3.491 -3.031 1.00 93.19 186 GLY A CA 1
ATOM 1432 C C . GLY A 1 186 ? -13.754 -2.025 -2.614 1.00 93.19 186 GLY A C 1
ATOM 1433 O O . GLY A 1 186 ? -13.994 -1.721 -1.456 1.00 93.19 186 GLY A O 1
ATOM 1434 N N . PHE A 1 187 ? -13.431 -1.101 -3.531 1.00 92.56 187 PHE A N 1
ATOM 1435 C CA . PHE A 1 187 ? -13.436 0.336 -3.219 1.00 92.56 187 PHE A CA 1
ATOM 1436 C C . PHE A 1 187 ? -14.871 0.868 -3.097 1.00 92.56 187 PHE A C 1
ATOM 1438 O O . PHE A 1 187 ? -15.282 1.327 -2.038 1.00 92.56 187 PHE A O 1
ATOM 1445 N N . SER A 1 188 ? -15.677 0.699 -4.149 1.00 94.06 188 SER A N 1
ATOM 1446 C CA . SER A 1 188 ? -17.076 1.159 -4.224 1.00 94.06 188 SER A CA 1
ATOM 1447 C C . SER A 1 188 ? -18.035 0.543 -3.197 1.00 94.06 188 SER A C 1
ATOM 1449 O O . SER A 1 188 ? -19.139 1.052 -3.006 1.00 94.06 188 SER A O 1
ATOM 1451 N N . LYS A 1 189 ? -17.635 -0.572 -2.578 1.00 97.12 189 LYS A N 1
ATOM 1452 C CA . LYS A 1 189 ? -18.379 -1.297 -1.539 1.00 97.12 189 LYS A CA 1
ATOM 1453 C C . LYS A 1 189 ? -17.678 -1.248 -0.172 1.00 97.12 189 LYS A C 1
ATOM 1455 O O . LYS A 1 189 ? -18.230 -1.752 0.799 1.00 97.12 189 LYS A O 1
ATOM 1460 N N . GLY A 1 190 ? -16.470 -0.690 -0.075 1.00 96.25 190 GLY A N 1
ATOM 1461 C CA . GLY A 1 190 ? -15.593 -0.822 1.096 1.00 96.25 190 GLY A CA 1
ATOM 1462 C C . GLY A 1 190 ? -15.706 0.283 2.144 1.00 96.25 190 GLY A C 1
ATOM 1463 O O . GLY A 1 190 ? -14.864 0.328 3.035 1.00 96.25 190 GLY A O 1
ATOM 1464 N N . PHE A 1 191 ? -16.685 1.180 2.026 1.00 95.69 191 PHE A N 1
ATOM 1465 C CA . PHE A 1 191 ? -16.860 2.302 2.946 1.00 95.69 191 PHE A CA 1
ATOM 1466 C C . PHE A 1 191 ? -17.440 1.864 4.296 1.00 95.69 191 PHE A C 1
ATOM 1468 O O . PHE A 1 191 ? -18.167 0.874 4.390 1.00 95.69 191 PHE A O 1
ATOM 1475 N N . ASP A 1 192 ? -17.130 2.612 5.352 1.00 94.94 192 ASP A N 1
ATOM 1476 C CA . ASP A 1 192 ? -17.641 2.327 6.692 1.00 94.94 192 ASP A CA 1
ATOM 1477 C C . ASP A 1 192 ? -19.175 2.256 6.691 1.00 94.94 192 ASP A C 1
ATOM 1479 O O . ASP A 1 192 ? -19.851 2.944 5.929 1.00 94.94 192 ASP A O 1
ATOM 1483 N N . THR A 1 193 ? -19.731 1.382 7.529 1.00 95.31 193 THR A N 1
ATOM 1484 C CA . THR A 1 193 ? -21.162 1.013 7.577 1.00 95.31 193 THR A CA 1
ATOM 1485 C C . THR A 1 193 ? -21.761 0.297 6.354 1.00 95.31 193 THR A C 1
ATOM 1487 O O . THR A 1 193 ? -22.906 -0.142 6.438 1.00 95.31 193 THR A O 1
ATOM 1490 N N . PHE A 1 194 ? -21.029 0.085 5.249 1.00 97.56 194 PHE A N 1
ATOM 1491 C CA . PHE A 1 194 ? -21.582 -0.561 4.041 1.00 97.56 194 PHE A CA 1
ATOM 1492 C C . PHE A 1 194 ? -21.821 -2.085 4.158 1.00 97.56 194 PHE A C 1
ATOM 1494 O O . PHE A 1 194 ? -22.192 -2.714 3.167 1.00 97.56 194 PHE A O 1
ATOM 1501 N N . ALA A 1 195 ? -21.616 -2.700 5.325 1.00 98.19 195 ALA A N 1
ATOM 1502 C CA . ALA A 1 195 ? -22.003 -4.081 5.627 1.00 98.19 195 ALA A CA 1
ATOM 1503 C C . ALA A 1 195 ? -22.808 -4.180 6.942 1.00 98.19 195 ALA A C 1
ATOM 1505 O O . ALA A 1 195 ? -22.311 -4.727 7.932 1.00 98.19 195 ALA A O 1
ATOM 1506 N N . PRO A 1 196 ? -24.052 -3.675 7.016 1.00 98.00 196 PRO A N 1
ATOM 1507 C CA . PRO A 1 196 ? -24.932 -3.977 8.139 1.00 98.00 196 PRO A CA 1
ATOM 1508 C C . PRO A 1 196 ? -25.177 -5.489 8.210 1.00 98.00 196 PRO A C 1
ATOM 1510 O O . PRO A 1 196 ? -25.456 -6.125 7.191 1.00 98.00 196 PRO A O 1
ATOM 1513 N N . LEU A 1 197 ? -25.054 -6.063 9.409 1.00 98.50 197 LEU A N 1
ATOM 1514 C CA . LEU A 1 197 ? -25.269 -7.488 9.679 1.00 98.50 197 LEU A CA 1
ATOM 1515 C C . LEU A 1 197 ? -26.222 -7.643 10.867 1.00 98.50 197 LEU A C 1
ATOM 1517 O O . LEU A 1 197 ? -26.053 -6.982 11.895 1.00 98.50 197 LEU A O 1
ATOM 1521 N N . GLY A 1 198 ? -27.210 -8.533 10.760 1.00 97.69 198 GLY A N 1
ATOM 1522 C CA . GLY A 1 198 ? -28.192 -8.741 11.824 1.00 97.69 198 GLY A CA 1
ATOM 1523 C C . GLY A 1 198 ? -29.403 -9.582 11.414 1.00 97.69 198 GLY A C 1
ATOM 1524 O O . GLY A 1 198 ? -29.349 -10.272 10.399 1.00 97.69 198 GLY A O 1
ATOM 1525 N N . PRO A 1 199 ? -30.480 -9.574 12.221 1.00 96.88 199 PRO A N 1
ATOM 1526 C CA . PRO A 1 199 ? -30.536 -9.056 13.594 1.00 96.88 199 PRO A CA 1
ATOM 1527 C C . PRO A 1 199 ? -29.876 -10.014 14.612 1.00 96.88 199 PRO A C 1
ATOM 1529 O O . PRO A 1 199 ? -29.625 -9.645 15.756 1.00 96.88 199 PRO A O 1
ATOM 1532 N N . VAL A 1 200 ? -29.588 -11.255 14.204 1.00 98.06 200 VAL A N 1
ATOM 1533 C CA . VAL A 1 200 ? -29.170 -12.372 15.064 1.00 98.06 200 VAL A CA 1
ATOM 1534 C C . VAL A 1 200 ? -28.242 -13.315 14.290 1.00 98.06 200 VAL A C 1
ATOM 1536 O O . VAL A 1 200 ? -28.417 -13.494 13.087 1.00 98.06 200 VAL A O 1
ATOM 1539 N N . LEU A 1 201 ? -27.274 -13.947 14.961 1.00 98.31 201 LEU A N 1
ATOM 1540 C CA . LEU A 1 201 ? -26.612 -15.134 14.408 1.00 98.31 201 LEU A CA 1
ATOM 1541 C C . LEU A 1 201 ? -27.462 -16.366 14.714 1.00 98.31 201 LEU A C 1
ATOM 1543 O O . LEU A 1 201 ? -27.731 -16.642 15.884 1.00 98.31 201 LEU A O 1
ATOM 1547 N N . VAL A 1 202 ? -27.833 -17.143 13.700 1.00 97.88 202 VAL A N 1
ATOM 1548 C CA . VAL A 1 202 ? -28.507 -18.437 13.885 1.00 97.88 202 VAL A CA 1
ATOM 1549 C C . VAL A 1 202 ? -27.500 -19.554 13.661 1.00 97.88 202 VAL A C 1
ATOM 1551 O O . VAL A 1 202 ? -26.884 -19.630 12.598 1.00 97.88 202 VAL A O 1
ATOM 1554 N N . ALA A 1 203 ? -27.311 -20.415 14.661 1.00 97.19 203 ALA A N 1
ATOM 1555 C CA . ALA A 1 203 ? -26.364 -21.519 14.586 1.00 97.19 203 ALA A CA 1
ATOM 1556 C C . ALA A 1 203 ? -26.686 -22.445 13.403 1.00 97.19 203 ALA A C 1
ATOM 1558 O O . ALA A 1 203 ? -27.845 -22.765 13.141 1.00 97.19 203 ALA A O 1
ATOM 1559 N N . SER A 1 204 ? -25.646 -22.902 12.707 1.00 95.44 204 SER A N 1
ATOM 1560 C CA . SER A 1 204 ? -25.753 -23.751 11.509 1.00 95.44 204 SER A CA 1
ATOM 1561 C C . SER A 1 204 ? -26.600 -25.008 11.721 1.00 95.44 204 SER A C 1
ATOM 1563 O O . SER A 1 204 ? -27.332 -25.409 10.825 1.00 95.44 204 SER A O 1
ATOM 1565 N N . ASP A 1 205 ? -26.571 -25.584 12.922 1.00 92.31 205 ASP A N 1
ATOM 1566 C CA . ASP A 1 205 ? -27.356 -26.762 13.296 1.00 92.31 205 ASP A CA 1
ATOM 1567 C C . ASP A 1 205 ? -28.893 -26.515 13.270 1.00 92.31 205 ASP A C 1
ATOM 1569 O O . ASP A 1 205 ? -29.661 -27.476 13.248 1.00 92.31 205 ASP A O 1
ATOM 1573 N N . LEU A 1 206 ? -29.359 -25.254 13.247 1.00 93.88 206 LEU A N 1
ATOM 1574 C CA . LEU A 1 206 ? -30.770 -24.877 13.028 1.00 93.88 206 LEU A CA 1
ATOM 1575 C C . LEU A 1 206 ? -31.129 -24.615 11.553 1.00 93.88 206 LEU A C 1
ATOM 1577 O O . LEU A 1 206 ? -32.306 -24.447 11.237 1.00 93.88 206 LEU A O 1
ATOM 1581 N N . VAL A 1 207 ? -30.141 -24.577 10.657 1.00 92.00 207 VAL A N 1
ATOM 1582 C CA . VAL A 1 207 ? -30.305 -24.341 9.214 1.00 92.00 207 VAL A CA 1
ATOM 1583 C C . VAL A 1 207 ? -29.684 -25.532 8.469 1.00 92.00 207 VAL A C 1
ATOM 1585 O O . VAL A 1 207 ? -28.572 -25.428 7.945 1.00 92.00 207 VAL A O 1
ATOM 1588 N N . PRO A 1 208 ? -30.360 -26.701 8.464 1.00 81.19 208 PRO A N 1
ATOM 1589 C CA . PRO A 1 208 ? -29.805 -27.934 7.901 1.00 81.19 208 PRO A CA 1
ATOM 1590 C C . PRO A 1 208 ? -29.639 -27.874 6.377 1.00 81.19 208 PRO A C 1
ATOM 1592 O O . PRO A 1 208 ? -28.750 -28.528 5.841 1.00 81.19 208 PRO A O 1
ATOM 1595 N N . ASP A 1 209 ? -30.468 -27.080 5.697 1.00 87.69 209 ASP A N 1
ATOM 1596 C CA . ASP A 1 209 ? -30.346 -26.766 4.277 1.00 87.69 209 ASP A CA 1
ATOM 1597 C C . ASP A 1 209 ? -30.512 -25.247 4.071 1.00 87.69 209 ASP A C 1
ATOM 1599 O O . ASP A 1 209 ? -31.617 -24.728 4.259 1.00 87.69 209 ASP A O 1
ATOM 1603 N N . PRO A 1 210 ? -29.442 -24.508 3.717 1.00 87.94 210 PRO A N 1
ATOM 1604 C CA . PRO A 1 210 ? -29.536 -23.081 3.435 1.00 87.94 210 PRO A CA 1
ATOM 1605 C C . PRO A 1 210 ? -30.229 -22.772 2.097 1.00 87.94 210 PRO A C 1
ATOM 1607 O O . PRO A 1 210 ? -30.706 -21.653 1.939 1.00 87.94 210 PRO A O 1
ATOM 1610 N N . ALA A 1 211 ? -30.317 -23.716 1.148 1.00 89.75 211 ALA A N 1
ATOM 1611 C CA . ALA A 1 211 ? -30.966 -23.486 -0.148 1.00 89.75 211 ALA A CA 1
ATOM 1612 C C . ALA A 1 211 ? -32.496 -23.384 -0.020 1.00 89.75 211 ALA A C 1
ATOM 1614 O O . ALA A 1 211 ? -33.130 -22.630 -0.753 1.00 89.75 211 ALA A O 1
ATOM 1615 N N . ALA A 1 212 ? -33.081 -24.061 0.974 1.00 92.06 212 ALA A N 1
ATOM 1616 C CA . ALA A 1 212 ? -34.501 -23.966 1.314 1.00 92.06 212 ALA A CA 1
ATOM 1617 C C . ALA A 1 212 ? -34.918 -22.606 1.922 1.00 92.06 212 ALA A C 1
ATOM 1619 O O . ALA A 1 212 ? -36.104 -22.380 2.181 1.00 92.06 212 ALA A O 1
ATOM 1620 N N . LEU A 1 213 ? -33.966 -21.705 2.194 1.00 95.69 213 LEU A N 1
ATOM 1621 C CA . LEU A 1 213 ? -34.260 -20.369 2.698 1.00 95.69 213 LEU A CA 1
ATOM 1622 C C . LEU A 1 213 ? -34.732 -19.437 1.577 1.00 95.69 213 LEU A C 1
ATOM 1624 O O . LEU A 1 213 ? -34.418 -19.604 0.400 1.00 95.69 213 LEU A O 1
ATOM 1628 N N . LYS A 1 214 ? -35.458 -18.392 1.973 1.00 97.19 214 LYS A N 1
ATOM 1629 C CA . LYS A 1 214 ? -35.940 -17.340 1.080 1.00 97.19 214 LYS A CA 1
ATOM 1630 C C . LYS A 1 214 ? -35.526 -15.970 1.603 1.00 97.19 214 LYS A C 1
ATOM 1632 O O . LYS A 1 214 ? -35.715 -15.709 2.794 1.00 97.19 214 LYS A O 1
ATOM 1637 N N . LEU A 1 215 ? -35.006 -15.132 0.707 1.00 98.00 215 LEU A N 1
ATOM 1638 C CA . LEU A 1 215 ? -34.564 -13.761 0.942 1.00 98.00 215 LEU A CA 1
ATOM 1639 C C . LEU A 1 215 ? -35.549 -12.754 0.345 1.00 98.00 215 LEU A C 1
ATOM 1641 O O . LEU A 1 215 ? -36.026 -12.910 -0.783 1.00 98.00 215 LEU A O 1
ATOM 1645 N N . GLN A 1 216 ? -35.832 -11.696 1.099 1.00 98.38 216 GLN A N 1
ATOM 1646 C CA . GLN A 1 216 ? -36.661 -10.578 0.666 1.00 98.38 216 GLN A CA 1
ATOM 1647 C C . GLN A 1 216 ? -36.065 -9.248 1.139 1.00 98.38 216 GLN A C 1
ATOM 1649 O O . GLN A 1 216 ? -35.585 -9.165 2.266 1.00 98.38 216 GLN A O 1
ATOM 1654 N N . THR A 1 217 ? -36.143 -8.209 0.306 1.00 98.38 217 THR A N 1
ATOM 1655 C CA . THR A 1 217 ? -35.693 -6.852 0.659 1.00 98.38 217 THR A CA 1
ATOM 1656 C C . THR A 1 217 ? -36.780 -5.837 0.354 1.00 98.38 217 THR A C 1
ATOM 1658 O O . THR A 1 217 ? -37.263 -5.762 -0.782 1.00 98.38 217 THR A O 1
ATOM 1661 N N . TRP A 1 218 ? -37.122 -5.027 1.350 1.00 98.44 218 TRP A N 1
ATOM 1662 C CA . TRP A 1 218 ? -38.006 -3.877 1.233 1.00 98.44 218 TRP A CA 1
ATOM 1663 C C . TRP A 1 218 ? -37.206 -2.584 1.344 1.00 98.44 218 TRP A C 1
ATOM 1665 O O . TRP A 1 218 ? -36.267 -2.492 2.135 1.00 98.44 218 TRP A O 1
ATOM 1675 N N . VAL A 1 219 ? -37.607 -1.576 0.574 1.00 97.69 219 VAL A N 1
ATOM 1676 C CA . VAL A 1 219 ? -37.046 -0.223 0.636 1.00 97.69 219 VAL A CA 1
ATOM 1677 C C . VAL A 1 219 ? -38.207 0.763 0.671 1.00 97.69 219 VAL A C 1
ATOM 1679 O O . VAL A 1 219 ? -39.036 0.769 -0.236 1.00 97.69 219 VAL A O 1
ATOM 1682 N N . ASP A 1 220 ? -38.319 1.526 1.756 1.00 95.75 220 ASP A N 1
ATOM 1683 C CA . ASP A 1 220 ? -39.460 2.400 2.072 1.00 95.75 220 ASP A CA 1
ATOM 1684 C C . ASP A 1 220 ? -40.825 1.683 1.998 1.00 95.75 220 ASP A C 1
ATOM 1686 O O . ASP A 1 220 ? -41.843 2.237 1.585 1.00 95.75 220 ASP A O 1
ATOM 1690 N N . GLY A 1 221 ? -40.839 0.404 2.391 1.00 95.69 221 GLY A N 1
ATOM 1691 C CA . GLY A 1 221 ? -42.014 -0.476 2.349 1.00 95.69 221 GLY A CA 1
ATOM 1692 C C . GLY A 1 221 ? -42.322 -1.088 0.974 1.00 95.69 221 GLY A C 1
ATOM 1693 O O . GLY A 1 221 ? -43.144 -2.000 0.889 1.00 95.69 221 GLY A O 1
ATOM 1694 N N . GLU A 1 222 ? -41.650 -0.662 -0.099 1.00 97.06 222 GLU A N 1
ATOM 1695 C CA . GLU A 1 222 ? -41.727 -1.303 -1.416 1.00 97.06 222 GLU A CA 1
ATOM 1696 C C . GLU A 1 222 ? -40.922 -2.612 -1.389 1.00 97.06 222 GLU A C 1
ATOM 1698 O O . GLU A 1 222 ? -39.716 -2.581 -1.161 1.00 97.06 222 GLU A O 1
ATOM 1703 N N . LEU A 1 223 ? -41.557 -3.768 -1.624 1.00 97.44 223 LEU A N 1
ATOM 1704 C CA . LEU A 1 223 ? -40.838 -5.037 -1.812 1.00 97.44 223 LEU A CA 1
ATOM 1705 C C . LEU A 1 223 ? -40.073 -4.975 -3.139 1.00 97.44 223 LEU A C 1
ATOM 1707 O O . LEU A 1 223 ? -40.696 -4.959 -4.200 1.00 97.44 223 LEU A O 1
ATOM 1711 N N . ARG A 1 224 ? -38.740 -4.955 -3.080 1.00 95.19 224 ARG A N 1
ATOM 1712 C CA . ARG A 1 224 ? -37.880 -4.808 -4.262 1.00 95.19 224 ARG A CA 1
ATOM 1713 C C . ARG A 1 224 ? -37.142 -6.088 -4.637 1.00 95.19 224 ARG A C 1
ATOM 1715 O O . ARG A 1 224 ? -37.075 -6.399 -5.819 1.00 95.19 224 ARG A O 1
ATOM 1722 N N . GLN A 1 225 ? -36.665 -6.862 -3.661 1.00 95.88 225 GLN A N 1
ATOM 1723 C CA . GLN A 1 225 ? -36.002 -8.154 -3.897 1.00 95.88 225 GLN A CA 1
ATOM 1724 C C . GLN A 1 225 ? -36.805 -9.300 -3.270 1.00 95.88 225 GLN A C 1
ATOM 1726 O O . GLN A 1 225 ? -37.354 -9.138 -2.180 1.00 95.88 225 GLN A O 1
ATOM 1731 N N . ASN A 1 226 ? -36.899 -10.451 -3.944 1.00 96.00 226 ASN A N 1
ATOM 1732 C CA . ASN A 1 226 ? -37.731 -11.583 -3.516 1.00 96.00 226 ASN A CA 1
ATOM 1733 C C . ASN A 1 226 ? -37.294 -12.887 -4.217 1.00 96.00 226 ASN A C 1
ATOM 1735 O O . ASN A 1 226 ? -37.807 -13.196 -5.290 1.00 96.00 226 ASN A O 1
ATOM 1739 N N . SER A 1 227 ? -36.361 -13.644 -3.629 1.00 95.31 227 SER A N 1
ATOM 1740 C CA . SER A 1 227 ? -35.788 -14.865 -4.229 1.00 95.31 227 SER A CA 1
ATOM 1741 C C . SER A 1 227 ? -35.602 -15.987 -3.207 1.00 95.31 227 SER A C 1
ATOM 1743 O O . SER A 1 227 ? -35.427 -15.730 -2.017 1.00 95.31 227 SER A O 1
ATOM 1745 N N . GLY A 1 228 ? -35.608 -17.237 -3.671 1.00 95.56 228 GLY A N 1
ATOM 1746 C CA . GLY A 1 228 ? -35.027 -18.352 -2.921 1.00 95.56 228 GLY A CA 1
ATOM 1747 C C . GLY A 1 228 ? -33.494 -18.306 -2.957 1.00 95.56 228 GLY A C 1
ATOM 1748 O O . GLY A 1 228 ? -32.912 -17.660 -3.834 1.00 95.56 228 GLY A O 1
ATOM 1749 N N . ILE A 1 229 ? -32.848 -18.950 -1.982 1.00 94.94 229 ILE A N 1
ATOM 1750 C CA . ILE A 1 229 ? -31.384 -19.132 -1.928 1.00 94.94 229 ILE A CA 1
ATOM 1751 C C . ILE A 1 229 ? -30.932 -20.279 -2.858 1.00 94.94 229 ILE A C 1
ATOM 1753 O O . ILE A 1 229 ? -29.764 -20.371 -3.228 1.00 94.94 229 ILE A O 1
ATOM 1757 N N . ASP A 1 230 ? -31.862 -21.120 -3.308 1.00 91.94 230 ASP A N 1
ATOM 1758 C CA . ASP A 1 230 ? -31.677 -22.107 -4.375 1.00 91.94 230 ASP A CA 1
ATOM 1759 C C . ASP A 1 230 ? -31.385 -21.494 -5.762 1.00 91.94 230 ASP A C 1
ATOM 1761 O O . ASP A 1 230 ? -30.879 -22.194 -6.636 1.00 91.94 230 ASP A O 1
ATOM 1765 N N . ASP A 1 231 ? -31.608 -20.186 -5.954 1.00 92.44 231 ASP A N 1
ATOM 1766 C CA . ASP A 1 231 ? -31.191 -19.440 -7.158 1.00 92.44 231 ASP A CA 1
ATOM 1767 C C . ASP A 1 231 ? -29.680 -19.102 -7.187 1.00 92.44 231 ASP A C 1
ATOM 1769 O O . ASP A 1 231 ? -29.190 -18.509 -8.155 1.00 92.44 231 ASP A O 1
ATOM 1773 N N . LEU A 1 232 ? -28.915 -19.477 -6.149 1.00 94.06 232 LEU A N 1
ATOM 1774 C CA . LEU A 1 232 ? -27.461 -19.298 -6.121 1.00 94.06 232 LEU A CA 1
ATOM 1775 C C . LEU A 1 232 ? -26.754 -20.161 -7.185 1.00 94.06 232 LEU A C 1
ATOM 1777 O O . LEU A 1 232 ? -26.771 -21.390 -7.128 1.00 94.06 232 LEU A O 1
ATOM 1781 N N . VAL A 1 233 ? -26.032 -19.516 -8.105 1.00 93.56 233 VAL A N 1
ATOM 1782 C CA . VAL A 1 233 ? -25.198 -20.164 -9.138 1.00 93.56 233 VAL A CA 1
ATOM 1783 C C . VAL A 1 233 ? -24.038 -20.940 -8.509 1.00 93.56 233 VAL A C 1
ATOM 1785 O O . VAL A 1 233 ? -23.705 -22.042 -8.944 1.00 93.56 233 VAL A O 1
ATOM 1788 N N . PHE A 1 234 ? -23.418 -20.362 -7.482 1.00 95.25 234 PHE A N 1
ATOM 1789 C CA . PHE A 1 234 ? -22.357 -20.960 -6.687 1.00 95.25 234 PHE A CA 1
ATOM 1790 C C . PHE A 1 234 ? -22.866 -21.186 -5.263 1.00 95.25 234 PHE A C 1
ATOM 1792 O O . PHE A 1 234 ? -23.093 -20.232 -4.513 1.00 95.25 234 PHE A O 1
ATOM 1799 N N . SER A 1 235 ? -23.030 -22.461 -4.906 1.00 94.88 235 SER A N 1
ATOM 1800 C CA . SER A 1 235 ? -23.544 -22.922 -3.613 1.00 94.88 235 SER A CA 1
ATOM 1801 C C . SER A 1 235 ? -22.662 -22.470 -2.438 1.00 94.88 235 SER A C 1
ATOM 1803 O O . SER A 1 235 ? -21.454 -22.285 -2.589 1.00 94.88 235 SER A O 1
ATOM 1805 N N . VAL A 1 236 ? -23.228 -22.350 -1.229 1.00 95.94 236 VAL A N 1
ATOM 1806 C CA . VAL A 1 236 ? -22.442 -22.067 -0.007 1.00 95.94 236 VAL A CA 1
ATOM 1807 C C . VAL A 1 236 ? -21.272 -23.057 0.186 1.00 95.94 236 VAL A C 1
ATOM 1809 O O . VAL A 1 236 ? -20.155 -22.589 0.429 1.00 95.94 236 VAL A O 1
ATOM 1812 N N . PRO A 1 237 ? -21.454 -24.387 0.024 1.00 96.19 237 PRO A N 1
ATOM 1813 C CA . PRO A 1 237 ? -20.347 -25.345 0.017 1.00 96.19 237 PRO A CA 1
ATOM 1814 C C . PRO A 1 237 ? -19.236 -25.012 -0.992 1.00 96.19 237 PRO A C 1
ATOM 1816 O O . PRO A 1 237 ? -18.059 -24.949 -0.620 1.00 96.19 237 PRO A O 1
ATOM 1819 N N . TYR A 1 238 ? -19.602 -24.743 -2.251 1.00 96.75 238 TYR A N 1
ATOM 1820 C CA . TYR A 1 238 ? -18.655 -24.399 -3.310 1.00 96.75 238 TYR A CA 1
ATOM 1821 C C . TYR A 1 238 ? -17.914 -23.095 -2.996 1.00 96.75 238 TYR A C 1
ATOM 1823 O O . TYR A 1 238 ? -16.698 -23.017 -3.170 1.00 96.75 238 TYR A O 1
ATOM 1831 N N . LEU A 1 239 ? -18.614 -22.072 -2.491 1.00 97.50 239 LEU A N 1
ATOM 1832 C CA . LEU A 1 239 ? -18.009 -20.793 -2.119 1.00 97.50 239 LEU A CA 1
ATOM 1833 C C . LEU A 1 239 ? -16.943 -20.965 -1.037 1.00 97.50 239 LEU A C 1
ATOM 1835 O O . LEU A 1 239 ? -15.848 -20.435 -1.194 1.00 97.50 239 LEU A O 1
ATOM 1839 N N . ILE A 1 240 ? -17.215 -21.733 0.021 1.00 97.75 240 ILE A N 1
ATOM 1840 C CA . ILE A 1 240 ? -16.237 -22.014 1.086 1.00 97.75 240 ILE A CA 1
ATOM 1841 C C . ILE A 1 240 ? -15.022 -22.764 0.523 1.00 97.75 240 ILE A C 1
ATOM 1843 O O . ILE A 1 240 ? -13.880 -22.393 0.809 1.00 97.75 240 ILE A O 1
ATOM 1847 N N . SER A 1 241 ? -15.243 -23.781 -0.315 1.00 97.62 241 SER A N 1
ATOM 1848 C CA . SER A 1 241 ? -14.157 -24.530 -0.958 1.00 97.62 241 SER A CA 1
ATOM 1849 C C . SER A 1 241 ? -13.294 -23.626 -1.849 1.00 97.62 241 SER A C 1
ATOM 1851 O O . SER A 1 241 ? -12.067 -23.574 -1.725 1.00 97.62 241 SER A O 1
ATOM 1853 N N . ARG A 1 242 ? -13.938 -22.807 -2.687 1.00 96.50 242 ARG A N 1
ATOM 1854 C CA . ARG A 1 242 ? -13.268 -21.902 -3.622 1.00 96.50 242 ARG A CA 1
ATOM 1855 C C . ARG A 1 242 ? -12.532 -20.759 -2.927 1.00 96.50 242 ARG A C 1
ATOM 1857 O O . ARG A 1 242 ? -11.425 -20.426 -3.337 1.00 96.50 242 ARG A O 1
ATOM 1864 N N . LEU A 1 243 ? -13.125 -20.165 -1.893 1.00 96.94 243 LEU A N 1
ATOM 1865 C CA . LEU A 1 243 ? -12.554 -19.041 -1.144 1.00 96.94 243 LEU A CA 1
ATOM 1866 C C . LEU A 1 243 ? -11.449 -19.471 -0.165 1.00 96.94 243 LEU A C 1
ATOM 1868 O O . LEU A 1 243 ? -10.608 -18.644 0.177 1.00 96.94 243 LEU A O 1
ATOM 1872 N N . SER A 1 244 ? -11.433 -20.739 0.263 1.00 97.44 244 SER A N 1
ATOM 1873 C CA . SER A 1 244 ? -10.352 -21.307 1.086 1.00 97.44 244 SER A CA 1
ATOM 1874 C C . SER A 1 244 ? -9.184 -21.886 0.272 1.00 97.44 244 SER A C 1
ATOM 1876 O O . SER A 1 244 ? -8.147 -22.228 0.841 1.00 97.44 244 SER A O 1
ATOM 1878 N N . SER A 1 245 ? -9.319 -21.983 -1.055 1.00 95.25 245 SER A N 1
ATOM 1879 C CA . SER A 1 245 ? -8.276 -22.495 -1.954 1.00 95.25 245 SER A CA 1
ATOM 1880 C C . SER A 1 245 ? -7.062 -21.554 -1.988 1.00 95.25 245 SER A C 1
ATOM 1882 O O . SER A 1 245 ? -7.152 -20.419 -2.456 1.00 95.25 245 SER A O 1
ATOM 1884 N N . GLY A 1 246 ? -5.914 -22.009 -1.488 1.00 89.75 246 GLY A N 1
ATOM 1885 C CA . GLY A 1 246 ? -4.657 -21.255 -1.421 1.00 89.75 246 GLY A CA 1
ATOM 1886 C C . GLY A 1 246 ? -4.618 -20.112 -0.395 1.00 89.75 246 GLY A C 1
ATOM 1887 O O . GLY A 1 246 ? -3.553 -19.539 -0.177 1.00 89.75 246 GLY A O 1
ATOM 1888 N N . THR A 1 247 ? -5.733 -19.783 0.265 1.00 90.75 247 THR A N 1
ATOM 1889 C CA . THR A 1 247 ? -5.853 -18.687 1.244 1.00 90.75 247 THR A CA 1
ATOM 1890 C C . THR A 1 247 ? -6.683 -19.143 2.438 1.00 90.75 247 THR A C 1
ATOM 1892 O O . THR A 1 247 ? -7.784 -19.647 2.262 1.00 90.75 247 THR A O 1
ATOM 1895 N N . THR A 1 248 ? -6.203 -18.931 3.665 1.00 97.12 248 THR A N 1
ATOM 1896 C CA . THR A 1 248 ? -6.997 -19.246 4.863 1.00 97.12 248 THR A CA 1
ATOM 1897 C C . THR A 1 248 ? -8.195 -18.299 4.989 1.00 97.12 248 THR A C 1
ATOM 1899 O O . THR A 1 248 ? -8.035 -17.077 5.045 1.00 97.12 248 THR A O 1
ATOM 1902 N N . LEU A 1 249 ? -9.396 -18.861 5.105 1.00 96.31 249 LEU A N 1
ATOM 1903 C CA . LEU A 1 249 ? -10.555 -18.185 5.678 1.00 96.31 249 LEU A CA 1
ATOM 1904 C C . LEU A 1 249 ? -10.475 -18.311 7.194 1.00 96.31 249 LEU A C 1
ATOM 1906 O O . LEU A 1 249 ? -10.645 -19.397 7.743 1.00 96.31 249 LEU A O 1
ATOM 1910 N N . GLN A 1 250 ? -10.175 -17.205 7.861 1.00 97.94 250 GLN A N 1
ATOM 1911 C CA . GLN A 1 250 ? -10.016 -17.171 9.311 1.00 97.94 250 GLN A CA 1
ATOM 1912 C C . GLN A 1 250 ? -11.363 -17.386 10.008 1.00 97.94 250 GLN A C 1
ATOM 1914 O O . GLN A 1 250 ? -12.401 -16.927 9.519 1.00 97.94 250 GLN A O 1
ATOM 1919 N N . LYS A 1 251 ? -11.350 -18.012 11.183 1.00 97.69 251 LYS A N 1
ATOM 1920 C CA . LYS A 1 251 ? -12.482 -18.018 12.112 1.00 97.69 251 LYS A CA 1
ATOM 1921 C C . LYS A 1 251 ? -13.008 -16.592 12.339 1.00 97.69 251 LYS A C 1
ATOM 1923 O O . LYS A 1 251 ? -12.229 -15.668 12.551 1.00 97.69 251 LYS A O 1
ATOM 1928 N N . GLY A 1 252 ? -14.325 -16.423 12.281 1.00 97.50 252 GLY A N 1
ATOM 1929 C CA . GLY A 1 252 ? -15.024 -15.136 12.310 1.00 97.50 252 GLY A CA 1
ATOM 1930 C C . GLY A 1 252 ? -15.184 -14.457 10.946 1.00 97.50 252 GLY A C 1
ATOM 1931 O O . GLY A 1 252 ? -15.913 -13.474 10.852 1.00 97.50 252 GLY A O 1
ATOM 1932 N N . SER A 1 253 ? -14.551 -14.954 9.872 1.00 98.31 253 SER A N 1
ATOM 1933 C CA . SER A 1 253 ? -14.766 -14.395 8.527 1.00 98.31 253 SER A CA 1
ATOM 1934 C C . SER A 1 253 ? -16.224 -14.563 8.104 1.00 98.31 253 SER A C 1
ATOM 1936 O O . SER A 1 253 ? -16.808 -15.637 8.287 1.00 98.31 253 SER A O 1
ATOM 1938 N N . VAL A 1 254 ? -16.785 -13.526 7.485 1.00 98.75 254 VAL A N 1
ATOM 1939 C CA . VAL A 1 254 ? -18.144 -13.544 6.931 1.00 98.75 254 VAL A CA 1
ATOM 1940 C C . VAL A 1 254 ? -18.061 -13.724 5.417 1.00 98.75 254 VAL A C 1
ATOM 1942 O O . VAL A 1 254 ? -17.293 -13.027 4.755 1.00 98.75 254 VAL A O 1
ATOM 1945 N N . ILE A 1 255 ? -18.842 -14.644 4.857 1.00 98.69 255 ILE A N 1
ATOM 1946 C CA . ILE A 1 255 ? -19.050 -14.766 3.412 1.00 98.69 255 ILE A CA 1
ATOM 1947 C C . ILE A 1 255 ? -20.397 -14.131 3.074 1.00 98.69 255 ILE A C 1
ATOM 1949 O O . ILE A 1 255 ? -21.425 -14.618 3.540 1.00 98.69 255 ILE A O 1
ATOM 1953 N N . MET A 1 256 ? -20.383 -13.070 2.271 1.00 98.56 256 MET A N 1
ATOM 1954 C CA . MET A 1 256 ? -21.569 -12.459 1.665 1.00 98.56 256 MET A CA 1
ATOM 1955 C C . MET A 1 256 ? -21.803 -13.163 0.315 1.00 98.56 256 MET A C 1
ATOM 1957 O O . MET A 1 256 ? -20.899 -13.210 -0.530 1.00 98.56 256 MET A O 1
ATOM 1961 N N . THR A 1 257 ? -22.935 -13.862 0.180 1.00 97.62 257 THR A N 1
ATOM 1962 C CA . THR A 1 257 ? -23.139 -14.895 -0.858 1.00 97.62 257 THR A CA 1
ATOM 1963 C C . THR A 1 257 ? -23.622 -14.368 -2.211 1.00 97.62 257 THR A C 1
ATOM 1965 O O . THR A 1 257 ? -23.693 -15.146 -3.163 1.00 97.62 257 THR A O 1
ATOM 1968 N N . GLY A 1 258 ? -23.904 -13.075 -2.324 1.00 94.81 258 GLY A N 1
ATOM 1969 C CA . GLY A 1 258 ? -24.497 -12.420 -3.483 1.00 94.81 258 GLY A CA 1
ATOM 1970 C C . GLY A 1 258 ? -25.929 -11.950 -3.223 1.00 94.81 258 GLY A C 1
ATOM 1971 O O . GLY A 1 258 ? -26.584 -12.355 -2.256 1.00 94.81 258 GLY A O 1
ATOM 1972 N N . THR A 1 259 ? -26.435 -11.131 -4.145 1.00 94.62 259 THR A N 1
ATOM 1973 C CA . THR A 1 259 ? -27.771 -10.528 -4.074 1.00 94.62 259 THR A CA 1
ATOM 1974 C C . THR A 1 259 ? -28.638 -10.878 -5.301 1.00 94.62 259 THR A C 1
ATOM 1976 O O . THR A 1 259 ? -28.103 -10.974 -6.416 1.00 94.62 259 THR A O 1
ATOM 1979 N N . PRO A 1 260 ? -29.963 -11.078 -5.136 1.00 92.88 260 PRO A N 1
ATOM 1980 C CA . PRO A 1 260 ? -30.899 -11.328 -6.236 1.00 92.88 260 PRO A CA 1
ATOM 1981 C C . PRO A 1 260 ? -31.282 -10.062 -7.019 1.00 92.88 260 PRO A C 1
ATOM 1983 O O . PRO A 1 260 ? -30.909 -8.936 -6.682 1.00 92.88 260 PRO A O 1
ATOM 1986 N N . GLY A 1 261 ? -32.099 -10.251 -8.060 1.00 89.12 261 GLY A N 1
ATOM 1987 C CA . GLY A 1 261 ? -32.690 -9.165 -8.840 1.00 89.12 261 GLY A CA 1
ATOM 1988 C C . GLY A 1 261 ? -33.520 -8.207 -7.983 1.00 89.12 261 GLY A C 1
ATOM 1989 O O . GLY A 1 261 ? -34.006 -8.565 -6.908 1.00 89.12 261 GLY A O 1
ATOM 1990 N N . GLY A 1 262 ? -33.656 -6.968 -8.463 1.00 89.88 262 GLY A N 1
ATOM 1991 C CA . GLY A 1 262 ? -34.391 -5.907 -7.766 1.00 89.88 262 GLY A CA 1
ATOM 1992 C C . GLY A 1 262 ? -33.543 -4.892 -6.994 1.00 89.88 262 GLY A C 1
ATOM 1993 O O . GLY A 1 262 ? -34.113 -4.084 -6.271 1.00 89.88 262 GLY A O 1
ATOM 1994 N N . VAL A 1 263 ? -32.214 -4.889 -7.154 1.00 93.62 263 VAL A N 1
ATOM 1995 C CA . VAL A 1 263 ? -31.347 -3.773 -6.714 1.00 93.62 263 VAL A CA 1
ATOM 1996 C C . VAL A 1 263 ? -31.737 -2.462 -7.415 1.00 93.62 263 VAL A C 1
ATOM 1998 O O . VAL A 1 263 ? -32.243 -2.478 -8.543 1.00 93.62 263 VAL A O 1
ATOM 2001 N N . GLY A 1 264 ? -31.470 -1.309 -6.798 1.00 92.06 264 GLY A N 1
ATOM 2002 C CA . GLY A 1 264 ? -31.872 0.015 -7.287 1.00 92.06 264 GLY A CA 1
ATOM 2003 C C . GLY A 1 264 ? -31.377 0.327 -8.697 1.00 92.06 264 GLY A C 1
ATOM 2004 O O . GLY A 1 264 ? -32.140 0.859 -9.505 1.00 92.06 264 GLY A O 1
ATOM 2005 N N . ALA A 1 265 ? -30.154 -0.100 -9.033 1.00 90.56 265 ALA A N 1
ATOM 2006 C CA . ALA A 1 265 ? -29.572 0.018 -10.375 1.00 90.56 265 ALA A CA 1
ATOM 2007 C C . ALA A 1 265 ? -30.264 -0.824 -11.467 1.00 90.56 265 ALA A C 1
ATOM 2009 O O . ALA A 1 265 ? -30.026 -0.594 -12.655 1.00 90.56 265 ALA A O 1
ATOM 2010 N N . GLY A 1 266 ? -31.040 -1.844 -11.085 1.00 86.88 266 GLY A N 1
ATOM 2011 C CA . GLY A 1 266 ? -31.743 -2.747 -12.004 1.00 86.88 266 GLY A CA 1
ATOM 2012 C C . GLY A 1 266 ? -33.150 -2.276 -12.380 1.00 86.88 266 GLY A C 1
ATOM 2013 O O . GLY A 1 266 ? -33.712 -2.746 -13.371 1.00 86.88 266 GLY A O 1
ATOM 2014 N N . LEU A 1 267 ? -33.713 -1.342 -11.610 1.00 88.44 267 LEU A N 1
ATOM 2015 C CA . LEU A 1 267 ? -35.049 -0.795 -11.834 1.00 88.44 267 LEU A CA 1
ATOM 2016 C C . LEU A 1 267 ? -35.080 0.151 -13.046 1.00 88.44 267 LEU A C 1
ATOM 2018 O O . LEU A 1 267 ? -34.058 0.677 -13.491 1.00 88.44 267 LEU A O 1
ATOM 2022 N N . LYS A 1 268 ? -36.276 0.358 -13.610 1.00 88.31 268 LYS A N 1
ATOM 2023 C CA . LYS A 1 268 ? -36.506 1.230 -14.773 1.00 88.31 268 LYS A CA 1
ATOM 2024 C C . LYS A 1 268 ? -37.668 2.195 -14.482 1.00 88.31 268 LYS A C 1
ATOM 2026 O O . LYS A 1 268 ? -38.816 1.759 -14.565 1.00 88.31 268 LYS A O 1
ATOM 2031 N N . PRO A 1 269 ? -37.403 3.480 -14.171 1.00 89.12 269 PRO A N 1
ATOM 2032 C CA . PRO A 1 269 ? -36.081 4.081 -13.942 1.00 89.12 269 PRO A CA 1
ATOM 2033 C C . PRO A 1 269 ? -35.383 3.513 -12.685 1.00 89.12 269 PRO A C 1
ATOM 2035 O O . PRO A 1 269 ? -36.066 2.941 -11.830 1.00 89.12 269 PRO A O 1
ATOM 2038 N N . PRO A 1 270 ? -34.050 3.663 -12.553 1.00 91.25 270 PRO A N 1
ATOM 2039 C CA . PRO A 1 270 ? -33.330 3.291 -11.336 1.00 91.25 270 PRO A CA 1
ATOM 2040 C C . PRO A 1 270 ? -33.879 4.014 -10.097 1.00 91.25 270 PRO A C 1
ATOM 2042 O O . PRO A 1 270 ? -34.284 5.172 -10.189 1.00 91.25 270 PRO A O 1
ATOM 2045 N N . LYS A 1 271 ? -33.869 3.345 -8.937 1.00 92.94 271 LYS A N 1
ATOM 2046 C CA . LYS A 1 271 ? -34.249 3.936 -7.638 1.00 92.94 271 LYS A CA 1
ATOM 2047 C C . LYS A 1 271 ? -33.167 3.671 -6.592 1.00 92.94 271 LYS A C 1
ATOM 2049 O O . LYS A 1 271 ? -33.148 2.603 -5.974 1.00 92.94 271 LYS A O 1
ATOM 2054 N N . TYR A 1 272 ? -32.282 4.641 -6.414 1.00 94.19 272 TYR A N 1
ATOM 2055 C CA . TYR A 1 272 ? -31.174 4.593 -5.461 1.00 94.19 272 TYR A CA 1
ATOM 2056 C C . TYR A 1 272 ? -31.593 4.975 -4.034 1.00 94.19 272 TYR A C 1
ATOM 2058 O O . TYR A 1 272 ? -32.740 5.356 -3.794 1.00 94.19 272 TYR A O 1
ATOM 2066 N N . LEU A 1 273 ? -30.671 4.805 -3.086 1.00 92.94 273 LEU A N 1
ATOM 2067 C CA . LEU A 1 273 ? -30.822 5.221 -1.694 1.00 92.94 273 LEU A CA 1
ATOM 2068 C C . LEU A 1 273 ? -30.698 6.744 -1.584 1.00 92.94 273 LEU A C 1
ATOM 2070 O O . LEU A 1 273 ? -29.787 7.342 -2.153 1.00 92.94 273 LEU A O 1
ATOM 2074 N N . VAL A 1 274 ? -31.598 7.351 -0.815 1.00 86.81 274 VAL A N 1
ATOM 2075 C CA . VAL A 1 274 ? -31.645 8.793 -0.524 1.00 86.81 274 VAL A CA 1
ATOM 2076 C C . VAL A 1 274 ? -31.695 9.032 0.996 1.00 86.81 274 VAL A C 1
ATOM 2078 O O . VAL A 1 274 ? -32.057 8.105 1.731 1.00 86.81 274 VAL A O 1
ATOM 2081 N N . PRO A 1 275 ? -31.358 10.237 1.504 1.00 85.88 275 PRO A N 1
ATOM 2082 C CA . PRO A 1 275 ? -31.468 10.548 2.931 1.00 85.88 275 PRO A CA 1
ATOM 2083 C C . PRO A 1 275 ? -32.847 10.173 3.500 1.00 85.88 275 PRO A C 1
ATOM 2085 O O . PRO A 1 275 ? -33.878 10.525 2.927 1.00 85.88 275 PRO A O 1
ATOM 2088 N N . GLY A 1 276 ? -32.869 9.440 4.613 1.00 85.25 276 GLY A N 1
ATOM 2089 C CA . GLY A 1 276 ? -34.088 8.954 5.268 1.00 85.25 276 GLY A CA 1
ATOM 2090 C C . GLY A 1 276 ? -34.673 7.644 4.719 1.00 85.25 276 GLY A C 1
ATOM 2091 O O . GLY A 1 276 ? -35.640 7.150 5.301 1.00 85.25 276 GLY A O 1
ATOM 2092 N N . THR A 1 277 ? -34.097 7.060 3.657 1.00 93.19 277 THR A N 1
ATOM 2093 C CA . THR A 1 277 ? -34.527 5.751 3.117 1.00 93.19 277 THR A CA 1
ATOM 2094 C C . THR A 1 277 ? -34.423 4.664 4.183 1.00 93.19 277 THR A C 1
ATOM 2096 O O . THR A 1 277 ? -33.386 4.533 4.833 1.00 93.19 277 THR A O 1
ATOM 2099 N N . LYS A 1 278 ? -35.457 3.830 4.318 1.00 96.31 278 LYS A N 1
ATOM 2100 C CA . LYS A 1 278 ? -35.478 2.674 5.225 1.00 96.31 278 LYS A CA 1
ATOM 2101 C C . LYS A 1 278 ? -35.357 1.374 4.448 1.00 96.31 278 LYS A C 1
ATOM 2103 O O . LYS A 1 278 ? -36.177 1.093 3.578 1.00 96.31 278 LYS A O 1
ATOM 2108 N N . MET A 1 279 ? -34.365 0.564 4.795 1.00 97.81 279 MET A N 1
ATOM 2109 C CA . MET A 1 279 ? -34.124 -0.759 4.230 1.00 97.81 279 MET A CA 1
ATOM 2110 C C . MET A 1 279 ? -34.460 -1.837 5.261 1.00 97.81 279 MET A C 1
ATOM 2112 O O . MET A 1 279 ? -34.052 -1.757 6.422 1.00 97.81 279 MET A O 1
ATOM 2116 N N . GLU A 1 280 ? -35.173 -2.870 4.822 1.00 98.50 280 GLU A N 1
ATOM 2117 C CA . GLU A 1 280 ? -35.415 -4.083 5.602 1.00 98.50 280 GLU A CA 1
ATOM 2118 C C . GLU A 1 280 ? -35.030 -5.298 4.750 1.00 98.50 280 GLU A C 1
ATOM 2120 O O . GLU A 1 280 ? -35.616 -5.514 3.691 1.00 98.50 280 GLU A O 1
ATOM 2125 N N . VAL A 1 281 ? -34.048 -6.090 5.188 1.00 98.62 281 VAL A N 1
ATOM 2126 C CA . VAL A 1 281 ? -33.651 -7.351 4.539 1.00 98.62 281 VAL A CA 1
ATOM 2127 C C . VAL A 1 281 ? -34.059 -8.496 5.455 1.00 98.62 281 VAL A C 1
ATOM 2129 O O . VAL A 1 281 ? -33.612 -8.565 6.596 1.00 98.62 281 VAL A O 1
ATOM 2132 N N . SER A 1 282 ? -34.894 -9.410 4.974 1.00 98.25 282 SER A N 1
ATOM 2133 C CA . SER A 1 282 ? -35.367 -10.566 5.735 1.00 98.25 282 SER A CA 1
ATOM 2134 C C . SER A 1 282 ? -34.933 -11.862 5.073 1.00 98.25 282 SER A C 1
ATOM 2136 O O . SER A 1 282 ? -35.049 -12.016 3.854 1.00 98.25 282 SER A O 1
ATOM 2138 N N . VAL A 1 283 ? -34.475 -12.818 5.880 1.00 97.94 283 VAL A N 1
ATOM 2139 C CA . VAL A 1 283 ? -34.268 -14.201 5.441 1.00 97.94 283 VAL A CA 1
ATOM 2140 C C . VAL A 1 283 ? -35.048 -15.130 6.359 1.00 97.94 283 VAL A C 1
ATOM 2142 O O . VAL A 1 283 ? -35.014 -15.012 7.586 1.00 97.94 283 VAL A O 1
ATOM 2145 N N . THR A 1 284 ? -35.756 -16.076 5.746 1.00 94.62 284 THR A N 1
ATOM 2146 C CA . THR A 1 284 ? -36.606 -17.051 6.444 1.00 94.62 284 THR A CA 1
ATOM 2147 C C . THR A 1 284 ? -35.839 -17.728 7.587 1.00 94.62 284 THR A C 1
ATOM 2149 O O . THR A 1 284 ? -34.752 -18.253 7.384 1.00 94.62 284 THR A O 1
ATOM 2152 N N . GLY A 1 285 ? -36.382 -17.690 8.807 1.00 92.19 285 GLY A N 1
ATOM 2153 C CA . GLY A 1 285 ? -35.760 -18.284 10.000 1.00 92.19 285 GLY A CA 1
ATOM 2154 C C . GLY A 1 285 ? -34.582 -17.508 10.617 1.00 92.19 285 GLY A C 1
ATOM 2155 O O . GLY A 1 285 ? -34.225 -17.803 11.760 1.00 92.19 285 GLY A O 1
ATOM 2156 N N . LEU A 1 286 ? -34.021 -16.510 9.919 1.00 96.19 286 LEU A N 1
ATOM 2157 C CA . LEU A 1 286 ? -32.965 -15.614 10.422 1.00 96.19 286 LEU A CA 1
ATOM 2158 C C . LEU A 1 286 ? -33.514 -14.272 10.941 1.00 96.19 286 LEU A C 1
ATOM 2160 O O . LEU A 1 286 ? -32.837 -13.593 11.708 1.00 96.19 286 LEU A O 1
ATOM 2164 N N . GLY A 1 287 ? -34.742 -13.910 10.564 1.00 95.44 287 GLY A N 1
ATOM 2165 C CA . GLY A 1 287 ? -35.370 -12.637 10.926 1.00 95.44 287 GLY A CA 1
ATOM 2166 C C . GLY A 1 287 ? -34.997 -11.501 9.972 1.00 95.44 287 GLY A C 1
ATOM 2167 O O . GLY A 1 287 ? -34.442 -11.736 8.896 1.00 95.44 287 GLY A O 1
ATOM 2168 N N . THR A 1 288 ? -35.326 -10.272 10.365 1.00 98.25 288 THR A N 1
ATOM 2169 C CA . THR A 1 288 ? -35.206 -9.081 9.511 1.00 98.25 288 THR A CA 1
ATOM 2170 C C . THR A 1 288 ? -34.139 -8.112 10.015 1.00 98.25 288 THR A C 1
ATOM 2172 O O . THR A 1 288 ? -34.275 -7.515 11.080 1.00 98.25 288 THR A O 1
ATOM 2175 N N . LEU A 1 289 ? -33.076 -7.924 9.235 1.00 98.50 289 LEU A N 1
ATOM 2176 C CA . LEU A 1 289 ? -32.112 -6.839 9.395 1.00 98.50 289 LEU A CA 1
ATOM 2177 C C . LEU A 1 289 ? -32.770 -5.525 8.960 1.00 98.50 289 LEU A C 1
ATOM 2179 O O . LEU A 1 289 ? -33.351 -5.456 7.879 1.00 98.50 289 LEU A O 1
ATOM 2183 N N . LYS A 1 290 ? -32.652 -4.480 9.780 1.00 97.88 290 LYS A N 1
ATOM 2184 C CA . LYS A 1 290 ? -33.135 -3.131 9.461 1.00 97.88 290 LYS A CA 1
ATOM 2185 C C . LYS A 1 290 ? -31.982 -2.141 9.490 1.00 97.88 290 LYS A C 1
ATOM 2187 O O . LYS A 1 290 ? -31.157 -2.190 10.403 1.00 97.88 290 LYS A O 1
ATOM 2192 N N . ASN A 1 291 ? -31.942 -1.242 8.515 1.00 95.56 291 ASN A N 1
ATOM 2193 C CA . ASN A 1 291 ? -30.971 -0.158 8.440 1.00 95.56 291 ASN A CA 1
ATOM 2194 C C . ASN A 1 291 ? -31.563 1.042 7.688 1.00 95.56 291 ASN A C 1
ATOM 2196 O O . ASN A 1 291 ? -32.336 0.870 6.746 1.00 95.56 291 ASN A O 1
ATOM 2200 N N . GLY A 1 292 ? -31.219 2.259 8.098 1.00 93.06 292 GLY A N 1
ATOM 2201 C CA . GLY A 1 292 ? -31.565 3.463 7.341 1.00 93.06 292 GLY A CA 1
ATOM 2202 C C . GLY A 1 292 ? -30.442 3.894 6.399 1.00 93.06 292 GLY A C 1
ATOM 2203 O O . GLY A 1 292 ? -29.393 3.252 6.313 1.00 93.06 292 GLY A O 1
ATOM 2204 N N . CYS A 1 293 ? -30.658 4.996 5.693 1.00 88.75 293 CYS A N 1
ATOM 2205 C CA . CYS A 1 293 ? -29.640 5.744 4.965 1.00 88.75 293 CYS A CA 1
ATOM 2206 C C . CYS A 1 293 ? -29.650 7.169 5.520 1.00 88.75 293 CYS A C 1
ATOM 2208 O O . CYS A 1 293 ? -30.645 7.874 5.345 1.00 88.75 293 CYS A O 1
ATOM 2210 N N . ASP A 1 294 ? -28.574 7.603 6.178 1.00 76.12 294 ASP A N 1
ATOM 2211 C CA . ASP A 1 294 ? -28.544 8.940 6.789 1.00 76.12 294 ASP A CA 1
ATOM 2212 C C . ASP A 1 294 ? -28.561 10.040 5.713 1.00 76.12 294 ASP A C 1
ATOM 2214 O O . ASP A 1 294 ? -29.190 11.084 5.873 1.00 76.12 294 ASP A O 1
ATOM 2218 N N . GLY A 1 295 ? -27.902 9.764 4.584 1.00 61.81 295 GLY A N 1
ATOM 2219 C CA . GLY A 1 295 ? -27.687 10.683 3.478 1.00 61.81 295 GLY A CA 1
ATOM 2220 C C . GLY A 1 295 ? -27.063 12.016 3.899 1.00 61.81 295 GLY A C 1
ATOM 2221 O O . GLY A 1 295 ? -27.295 13.024 3.230 1.00 61.81 295 GLY A O 1
ATOM 2222 N N . VAL A 1 296 ? -26.296 12.049 4.998 1.00 60.25 296 VAL A N 1
ATOM 2223 C CA . VAL A 1 296 ? -25.756 13.292 5.569 1.00 60.25 296 VAL A CA 1
ATOM 2224 C C . VAL A 1 296 ? -24.720 13.885 4.616 1.00 60.25 296 VAL A C 1
ATOM 2226 O O . VAL A 1 296 ? -23.541 13.518 4.611 1.00 60.25 296 VAL A O 1
ATOM 2229 N N . ARG A 1 297 ? -25.158 14.836 3.783 1.00 53.88 297 ARG A N 1
ATOM 2230 C CA . ARG A 1 297 ? -24.248 15.600 2.927 1.00 53.88 297 ARG A CA 1
ATOM 2231 C C . ARG A 1 297 ? -23.333 16.451 3.823 1.00 53.88 297 ARG A C 1
ATOM 2233 O O . ARG A 1 297 ? -23.840 17.121 4.724 1.00 53.88 297 ARG A O 1
ATOM 2240 N N . PRO A 1 298 ? -21.994 16.397 3.660 1.00 52.16 298 PRO A N 1
ATOM 2241 C CA . PRO A 1 298 ? -21.050 16.978 4.604 1.00 52.16 298 PRO A CA 1
ATOM 2242 C C . PRO A 1 298 ? -21.040 18.488 4.428 1.00 52.16 298 PRO A C 1
ATOM 2244 O O . PRO A 1 298 ? -20.289 19.032 3.606 1.00 52.16 298 PRO A O 1
ATOM 2247 N N . ILE A 1 299 ? -21.920 19.120 5.203 1.00 53.53 299 ILE A N 1
ATOM 2248 C CA . ILE A 1 299 ? -22.146 20.557 5.292 1.00 53.53 299 ILE A CA 1
ATOM 2249 C C . ILE A 1 299 ? -20.788 21.260 5.238 1.00 53.53 299 ILE A C 1
ATOM 2251 O O . ILE A 1 299 ? -19.913 20.978 6.061 1.00 53.53 299 ILE A O 1
ATOM 2255 N N . CYS A 1 300 ? -20.579 22.141 4.255 1.00 58.00 300 CYS A N 1
ATOM 2256 C CA . CYS A 1 300 ? -19.328 22.894 4.213 1.00 58.00 300 CYS A CA 1
ATOM 2257 C C . CYS A 1 300 ? -19.199 23.728 5.496 1.00 58.00 300 CYS A C 1
ATOM 2259 O O . CYS A 1 300 ? -20.206 24.170 6.055 1.00 58.00 300 CYS A O 1
ATOM 2261 N N . GLU A 1 301 ? -17.972 23.951 5.968 1.00 47.03 301 GLU A N 1
ATOM 2262 C CA . GLU A 1 301 ? -17.724 24.627 7.249 1.00 47.03 301 GLU A CA 1
ATOM 2263 C C . GLU A 1 301 ? -18.472 25.968 7.352 1.00 47.03 301 GLU A C 1
ATOM 2265 O O . GLU A 1 301 ? -19.048 26.291 8.389 1.00 47.03 301 GLU A O 1
ATOM 2270 N N . SER A 1 302 ? -18.563 26.706 6.241 1.00 55.34 302 SER A N 1
ATOM 2271 C CA . SER A 1 302 ? -19.330 27.949 6.137 1.00 55.34 302 SER A CA 1
ATOM 2272 C C . SER A 1 302 ? -20.831 27.752 6.386 1.00 55.34 302 SER A C 1
ATOM 2274 O O . SER A 1 302 ? -21.397 28.474 7.202 1.00 55.34 302 SER A O 1
ATOM 2276 N N . CYS A 1 303 ? -21.482 26.778 5.740 1.00 66.12 303 CYS A N 1
ATOM 2277 C CA . CYS A 1 303 ? -22.901 26.481 5.968 1.00 66.12 303 CYS A CA 1
ATOM 2278 C C . CYS A 1 303 ? -23.145 25.956 7.391 1.00 66.12 303 CYS A C 1
ATOM 2280 O O . CYS A 1 303 ? -24.093 26.393 8.038 1.00 66.12 303 CYS A O 1
ATOM 2282 N N . GLY A 1 304 ? -22.251 25.107 7.912 1.00 56.94 304 GLY A N 1
ATOM 2283 C CA . GLY A 1 304 ? -22.345 24.561 9.269 1.00 56.94 304 GLY A CA 1
ATOM 2284 C C . GLY A 1 304 ? -22.210 25.639 10.345 1.00 56.94 304 GLY A C 1
ATOM 2285 O O . GLY A 1 304 ? -22.997 25.674 11.287 1.00 56.94 304 GLY A O 1
ATOM 2286 N N . ARG A 1 305 ? -21.273 26.578 10.169 1.00 59.06 305 ARG A N 1
ATOM 2287 C CA . ARG A 1 305 ? -21.076 27.722 11.072 1.00 59.06 305 ARG A CA 1
ATOM 2288 C C . ARG A 1 305 ? -22.218 28.741 11.010 1.00 59.06 305 ARG A C 1
ATOM 2290 O O . ARG A 1 305 ? -22.454 29.440 11.990 1.00 59.06 305 ARG A O 1
ATOM 2297 N N . LEU A 1 306 ? -22.890 28.862 9.865 1.00 63.34 306 LEU A N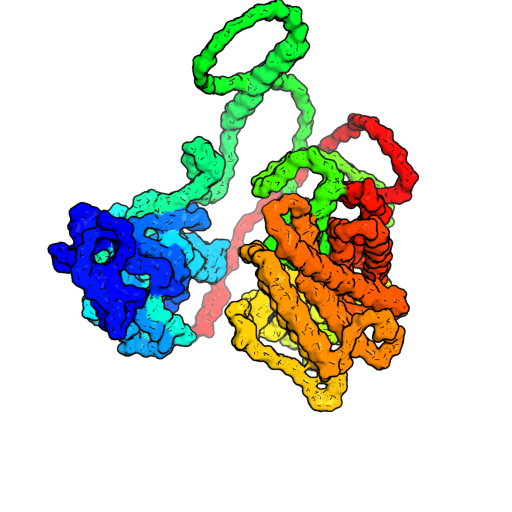 1
ATOM 2298 C CA . LEU A 1 306 ? -23.953 29.848 9.632 1.00 63.34 306 LEU A CA 1
ATOM 2299 C C . LEU A 1 306 ? -25.375 29.287 9.817 1.00 63.34 306 LEU A C 1
ATOM 2301 O O . LEU A 1 306 ? -26.332 30.048 9.726 1.00 63.34 306 LEU A O 1
ATOM 2305 N N . GLY A 1 307 ? -25.527 27.984 10.077 1.00 60.88 307 GLY A N 1
ATOM 2306 C CA . GLY A 1 307 ? -26.836 27.339 10.233 1.00 60.88 307 GLY A CA 1
ATOM 2307 C C . GLY A 1 307 ? -27.648 27.242 8.936 1.00 60.88 307 GLY A C 1
ATOM 2308 O O . GLY A 1 307 ? -28.871 27.140 8.995 1.00 60.88 307 GLY A O 1
ATOM 2309 N N . PHE A 1 308 ? -26.991 27.291 7.772 1.00 59.56 308 PHE A N 1
ATOM 2310 C CA . PHE A 1 308 ? -27.649 27.180 6.469 1.00 59.56 308 PHE A CA 1
ATOM 2311 C C . PHE A 1 308 ? -27.668 25.737 5.959 1.00 59.56 308 PHE A C 1
ATOM 2313 O O . PHE A 1 308 ? -26.691 24.998 6.091 1.00 59.56 308 PHE A O 1
ATOM 2320 N N . GLU A 1 309 ? -28.761 25.367 5.295 1.00 48.16 309 GLU A N 1
ATOM 2321 C CA . GLU A 1 309 ? -28.860 24.119 4.543 1.00 48.16 309 GLU A CA 1
ATOM 2322 C C . GLU A 1 309 ? -27.925 24.177 3.323 1.00 48.16 309 GLU A C 1
ATOM 2324 O O . GLU A 1 309 ? -27.979 25.107 2.515 1.00 48.16 309 GLU A O 1
ATOM 2329 N N . CYS A 1 310 ? -27.008 23.214 3.214 1.00 51.66 310 CYS A N 1
ATOM 2330 C CA . CYS A 1 310 ? -26.005 23.205 2.154 1.00 51.66 310 CYS A CA 1
ATOM 2331 C C . CYS A 1 310 ? -26.592 22.523 0.910 1.00 51.66 310 CYS A C 1
ATOM 2333 O O . CYS A 1 310 ? -26.714 21.300 0.867 1.00 51.66 310 CYS A O 1
ATOM 2335 N N . SER A 1 311 ? -26.992 23.319 -0.085 1.00 49.00 311 SER A N 1
ATOM 2336 C CA . SER A 1 311 ? -27.489 22.801 -1.364 1.00 49.00 311 SER A CA 1
ATOM 2337 C C . SER A 1 311 ? -26.329 22.349 -2.254 1.00 49.00 311 SER A C 1
ATOM 2339 O O . SER A 1 311 ? -25.387 23.106 -2.489 1.00 49.00 311 SER A O 1
ATOM 2341 N N . TYR A 1 312 ? -26.418 21.125 -2.776 1.00 50.31 312 TYR A N 1
ATOM 2342 C CA . TYR A 1 312 ? -25.465 20.562 -3.733 1.00 50.31 312 TYR A CA 1
ATOM 2343 C C . TYR A 1 312 ? -26.213 20.240 -5.026 1.00 50.31 312 TYR A C 1
ATOM 2345 O O . TYR A 1 312 ? -26.822 19.175 -5.142 1.00 50.31 312 TYR A O 1
ATOM 2353 N N . GLU A 1 313 ? -26.170 21.149 -5.997 1.00 42.44 313 GLU A N 1
ATOM 2354 C CA . GLU A 1 313 ? -26.698 20.870 -7.332 1.00 42.44 313 GLU A CA 1
ATOM 2355 C C . GLU A 1 313 ? -25.790 19.861 -8.047 1.00 42.44 313 GLU A C 1
ATOM 2357 O O . GLU A 1 313 ? -24.609 20.115 -8.293 1.00 42.44 313 GLU A O 1
ATOM 2362 N N . MET A 1 314 ? -26.345 18.695 -8.382 1.00 40.66 314 MET A N 1
ATOM 2363 C CA . MET A 1 314 ? -25.687 17.737 -9.264 1.00 40.66 314 MET A CA 1
ATOM 2364 C C . MET A 1 314 ? -25.921 18.133 -10.722 1.00 40.66 314 MET A C 1
ATOM 2366 O O . MET A 1 314 ? -27.044 18.431 -11.127 1.00 40.66 314 MET A O 1
ATOM 2370 N N . ALA A 1 315 ? -24.858 18.119 -11.527 1.00 36.97 315 ALA A N 1
ATOM 2371 C CA . ALA A 1 315 ? -24.913 18.488 -12.938 1.00 36.97 315 ALA A CA 1
ATOM 2372 C C . ALA A 1 315 ? -25.578 17.391 -13.801 1.00 36.97 315 ALA A C 1
ATOM 2374 O O . ALA A 1 315 ? -24.900 16.649 -14.511 1.00 36.97 315 ALA A O 1
ATOM 2375 N N . GLU A 1 316 ? -26.909 17.306 -13.762 1.00 39.78 316 GLU A N 1
ATOM 2376 C CA . GLU A 1 316 ? -27.722 16.441 -14.632 1.00 39.78 316 GLU A CA 1
ATOM 2377 C C . GLU A 1 316 ? -28.269 17.192 -15.863 1.00 39.78 316 GLU A C 1
ATOM 2379 O O . GLU A 1 316 ? -29.474 17.318 -16.071 1.00 39.78 316 GLU A O 1
ATOM 2384 N N . ALA A 1 317 ? -27.371 17.692 -16.715 1.00 32.03 317 ALA A N 1
ATOM 2385 C CA . ALA A 1 317 ? -27.710 18.176 -18.055 1.00 32.03 317 ALA A CA 1
ATOM 2386 C C . ALA A 1 317 ? -26.474 18.146 -18.980 1.00 32.03 317 ALA A C 1
ATOM 2388 O O . ALA A 1 317 ? -25.354 18.321 -18.492 1.00 32.03 317 ALA A O 1
ATOM 2389 N N . PRO A 1 318 ? -26.628 18.004 -20.318 1.00 39.28 318 PRO A N 1
ATOM 2390 C CA . PRO A 1 318 ? -25.593 18.493 -21.236 1.00 39.28 318 PRO A CA 1
ATOM 2391 C C . PRO A 1 318 ? -25.380 19.992 -20.963 1.00 39.28 318 PRO A C 1
ATOM 2393 O O . PRO A 1 318 ? -26.319 20.627 -20.482 1.00 39.28 318 PRO A O 1
ATOM 2396 N N . PRO A 1 319 ? -24.203 20.582 -21.247 1.00 34.12 319 PRO A N 1
ATOM 2397 C CA . PRO A 1 319 ? -23.859 21.918 -20.769 1.00 34.12 319 PRO A CA 1
ATOM 2398 C C . PRO A 1 319 ? -24.829 22.978 -21.302 1.00 34.12 319 PRO A C 1
ATOM 2400 O O . PRO A 1 319 ? -24.641 23.552 -22.375 1.00 34.12 319 PRO A O 1
ATOM 2403 N N . VAL A 1 320 ? -25.864 23.260 -20.511 1.00 32.16 320 VAL A N 1
ATOM 2404 C CA . VAL A 1 320 ? -26.670 24.462 -20.633 1.00 32.16 320 VAL A CA 1
ATOM 2405 C C . VAL A 1 320 ? -25.707 25.574 -20.279 1.00 32.16 320 VAL A C 1
ATOM 2407 O O . VAL A 1 320 ? -25.310 25.711 -19.122 1.00 32.16 320 VAL A O 1
ATOM 2410 N N . SER A 1 321 ? -25.286 26.346 -21.280 1.00 33.66 321 SER A N 1
ATOM 2411 C CA . SER A 1 321 ? -24.566 27.580 -21.008 1.00 33.66 321 SER A CA 1
ATOM 2412 C C . SER A 1 321 ? -25.426 28.381 -20.040 1.00 33.66 321 SER A C 1
ATOM 2414 O O . SER A 1 321 ? -26.554 28.739 -20.391 1.00 33.66 321 SER A O 1
ATOM 2416 N N . LEU A 1 322 ? -24.911 28.644 -18.838 1.00 31.64 322 LEU A N 1
ATOM 2417 C CA . LEU A 1 322 ? -25.527 29.562 -17.891 1.00 31.64 322 LEU A CA 1
ATOM 2418 C C . LEU A 1 322 ? -25.459 30.967 -18.492 1.00 31.64 322 LEU A C 1
ATOM 2420 O O . LEU A 1 322 ? -24.613 31.790 -18.152 1.00 31.64 322 LEU A O 1
ATOM 2424 N N . THR A 1 323 ? -26.381 31.243 -19.413 1.00 37.47 323 THR A N 1
ATOM 2425 C CA . THR A 1 323 ? -26.765 32.589 -19.800 1.00 37.47 323 THR A CA 1
ATOM 2426 C C . THR A 1 323 ? -27.507 33.167 -18.606 1.00 37.47 323 THR A C 1
ATOM 2428 O O . THR A 1 323 ? -28.738 33.198 -18.569 1.00 37.47 323 THR A O 1
ATOM 2431 N N . ILE A 1 324 ? -26.735 33.578 -17.596 1.00 38.66 324 ILE A N 1
ATOM 2432 C CA . ILE A 1 324 ? -27.218 34.425 -16.513 1.00 38.66 324 ILE A CA 1
ATOM 2433 C C . ILE A 1 324 ? -27.891 35.600 -17.209 1.00 38.66 324 ILE A C 1
ATOM 2435 O O . ILE A 1 324 ? -27.244 36.341 -17.957 1.00 38.66 324 ILE A O 1
ATOM 2439 N N . ARG A 1 325 ? -29.213 35.711 -17.055 1.00 43.75 325 ARG A N 1
ATOM 2440 C CA . ARG A 1 325 ? -29.951 36.772 -17.729 1.00 43.75 325 ARG A CA 1
ATOM 2441 C C . ARG A 1 325 ? -29.427 38.112 -17.239 1.00 43.75 325 ARG A C 1
ATOM 2443 O O . ARG A 1 325 ? -29.178 38.290 -16.046 1.00 43.75 325 ARG A O 1
ATOM 2450 N N . LYS A 1 326 ? -29.267 39.032 -18.187 1.00 45.56 326 LYS A N 1
ATOM 2451 C CA . LYS A 1 326 ? -28.721 40.378 -17.980 1.00 45.56 326 LYS A CA 1
ATOM 2452 C C . LYS A 1 326 ? -29.434 41.106 -16.832 1.00 45.56 326 LYS A C 1
ATOM 2454 O O . LYS A 1 326 ? -28.787 41.723 -15.997 1.00 45.56 326 LYS A O 1
ATOM 2459 N N . ASP A 1 327 ? -30.732 40.842 -16.727 1.00 48.59 327 ASP A N 1
ATOM 2460 C CA . ASP A 1 327 ? -31.688 41.213 -15.688 1.00 48.59 327 ASP A CA 1
ATOM 2461 C C . ASP A 1 327 ? -31.135 41.056 -14.247 1.00 48.59 327 ASP A C 1
ATOM 2463 O O . ASP A 1 327 ? -31.340 41.927 -13.400 1.00 48.59 327 ASP A O 1
ATOM 2467 N N . ASN A 1 328 ? -30.398 39.972 -13.957 1.00 45.62 328 ASN A N 1
ATOM 2468 C CA . ASN A 1 328 ? -29.816 39.724 -12.628 1.00 45.62 328 ASN A CA 1
ATOM 2469 C C . ASN A 1 328 ? -28.566 40.576 -12.360 1.00 45.62 328 ASN A C 1
ATOM 2471 O O . ASN A 1 328 ? -28.319 40.955 -11.215 1.00 45.62 328 ASN A O 1
ATOM 2475 N N . PHE A 1 329 ? -27.785 40.886 -13.399 1.00 51.84 329 PHE A N 1
ATOM 2476 C CA . PHE A 1 329 ? -26.650 41.799 -13.281 1.00 51.84 329 PHE A CA 1
ATOM 2477 C C . PHE A 1 329 ? -27.120 43.242 -13.145 1.00 51.84 329 PHE A C 1
ATOM 2479 O O . PHE A 1 329 ? -26.595 43.938 -12.289 1.00 51.84 329 PHE A O 1
ATOM 2486 N N . ASP A 1 330 ? -28.151 43.667 -13.879 1.00 58.47 330 ASP A N 1
ATOM 2487 C CA . ASP A 1 330 ? -28.698 45.025 -13.773 1.00 58.47 330 ASP A CA 1
ATOM 2488 C C . ASP A 1 330 ? -29.203 45.318 -12.338 1.00 58.47 330 ASP A C 1
ATOM 2490 O O . ASP A 1 330 ? -28.951 46.391 -11.789 1.00 58.47 330 ASP A O 1
ATOM 2494 N N . SER A 1 331 ? -29.839 44.339 -11.674 1.00 59.00 331 SER A N 1
ATOM 2495 C CA . SER A 1 331 ? -30.266 44.473 -10.270 1.00 59.00 331 SER A CA 1
ATOM 2496 C C . SER A 1 331 ? -29.108 44.499 -9.264 1.00 59.00 331 SER A C 1
ATOM 2498 O O . SER A 1 331 ? -29.246 45.117 -8.206 1.00 59.00 331 SER A O 1
ATOM 2500 N N . LEU A 1 332 ? -28.001 43.804 -9.538 1.00 58.12 332 LEU A N 1
ATOM 2501 C CA . LEU A 1 332 ? -26.813 43.810 -8.681 1.00 58.12 332 LEU A CA 1
ATOM 2502 C C . LEU A 1 332 ? -25.961 45.056 -8.918 1.00 58.12 332 LEU A C 1
ATOM 2504 O O . LEU A 1 332 ? -25.492 45.651 -7.956 1.00 58.12 332 LEU A O 1
ATOM 2508 N N . GLU A 1 333 ? -25.814 45.496 -10.166 1.00 70.31 333 GLU A N 1
ATOM 2509 C CA . GLU A 1 333 ? -25.103 46.721 -10.515 1.00 70.31 333 GLU A CA 1
ATOM 2510 C C . GLU A 1 333 ? -25.849 47.943 -9.980 1.00 70.31 333 GLU A C 1
ATOM 2512 O O . GLU A 1 333 ? -25.208 48.840 -9.449 1.00 70.31 333 GLU A O 1
ATOM 2517 N N . GLU A 1 334 ? -27.185 47.974 -10.012 1.00 74.25 334 GLU A N 1
ATOM 2518 C CA . GLU A 1 334 ? -27.923 49.052 -9.353 1.00 74.25 334 GLU A CA 1
ATOM 2519 C C . GLU A 1 334 ? -27.754 48.998 -7.826 1.00 74.25 334 GLU A C 1
ATOM 2521 O O . GLU A 1 334 ? -27.562 50.044 -7.220 1.00 74.25 334 GLU A O 1
ATOM 2526 N N . ARG A 1 335 ? -27.697 47.814 -7.194 1.00 65.69 335 ARG A N 1
ATOM 2527 C CA . ARG A 1 335 ? -27.404 47.682 -5.748 1.00 65.69 335 ARG A CA 1
ATOM 2528 C C . ARG A 1 335 ? -25.956 48.021 -5.349 1.00 65.69 335 ARG A C 1
ATOM 2530 O O . ARG A 1 335 ? -25.726 48.515 -4.249 1.00 65.69 335 ARG A O 1
ATOM 2537 N N . VAL A 1 336 ? -24.985 47.796 -6.233 1.00 75.69 336 VAL A N 1
ATOM 2538 C CA . VAL A 1 336 ? -23.564 48.125 -6.008 1.00 75.69 336 VAL A CA 1
ATOM 2539 C C . VAL A 1 336 ? -23.255 49.573 -6.348 1.00 75.69 336 VAL A C 1
ATOM 2541 O O . VAL A 1 336 ? -22.551 50.211 -5.583 1.00 75.69 336 VAL A O 1
ATOM 2544 N N . ARG A 1 337 ? -23.838 50.124 -7.423 1.00 75.12 337 ARG A N 1
ATOM 2545 C CA . ARG A 1 337 ? -23.928 51.580 -7.623 1.00 75.12 337 ARG A CA 1
ATOM 2546 C C . ARG A 1 337 ? -24.633 52.205 -6.453 1.00 75.12 337 ARG A C 1
ATOM 2548 O O . ARG A 1 337 ? -24.379 53.363 -6.163 1.00 75.12 337 ARG A O 1
ATOM 2555 N N . GLN A 1 338 ? -25.518 51.451 -5.803 1.00 77.25 338 GLN A N 1
ATOM 2556 C CA . GLN A 1 338 ? -25.922 51.708 -4.440 1.00 77.25 338 GLN A CA 1
ATOM 2557 C C . GLN A 1 338 ? -24.711 51.520 -3.480 1.00 77.25 338 GLN A C 1
ATOM 2559 O O . GLN A 1 338 ? -23.694 52.068 -3.844 1.00 77.25 338 GLN A O 1
ATOM 2564 N N . LEU A 1 339 ? -24.720 51.016 -2.239 1.00 71.94 339 LEU A N 1
ATOM 2565 C CA . LEU A 1 339 ? -23.536 51.168 -1.322 1.00 71.94 339 LEU A CA 1
ATOM 2566 C C . LEU A 1 339 ? -22.886 52.597 -1.315 1.00 71.94 339 LEU A C 1
ATOM 2568 O O . LEU A 1 339 ? -23.490 53.513 -0.757 1.00 71.94 339 LEU A O 1
ATOM 2572 N N . GLU A 1 340 ? -21.739 52.834 -1.966 1.00 79.62 340 GLU A N 1
ATOM 2573 C CA . GLU A 1 340 ? -21.553 54.028 -2.828 1.00 79.62 340 GLU A CA 1
ATOM 2574 C C . GLU A 1 340 ? -21.612 55.479 -2.193 1.00 79.62 340 GLU A C 1
ATOM 2576 O O . GLU A 1 340 ? -20.623 55.948 -1.648 1.00 79.62 340 GLU A O 1
ATOM 2581 N N . ARG A 1 341 ? -22.736 56.259 -2.289 1.00 76.38 341 ARG A N 1
ATOM 2582 C CA . ARG A 1 341 ? -22.994 57.632 -1.723 1.00 76.38 341 ARG A CA 1
ATOM 2583 C C . ARG A 1 341 ? -23.292 57.512 -0.249 1.00 76.38 341 ARG A C 1
ATOM 2585 O O . ARG A 1 341 ? -23.108 58.502 0.427 1.00 76.38 341 ARG A O 1
ATOM 2592 N N . ILE A 1 342 ? -23.793 56.399 0.274 1.00 74.88 342 ILE A N 1
ATOM 2593 C CA . ILE A 1 342 ? -23.822 56.264 1.725 1.00 74.88 342 ILE A CA 1
ATOM 2594 C C . ILE A 1 342 ? -22.367 56.338 2.176 1.00 74.88 342 ILE A C 1
ATOM 2596 O O . ILE A 1 342 ? -22.043 57.195 2.990 1.00 74.88 342 ILE A O 1
ATOM 2600 N N . VAL A 1 343 ? -21.464 55.605 1.515 1.00 71.62 343 VAL A N 1
ATOM 2601 C CA . VAL A 1 343 ? -20.020 55.735 1.751 1.00 71.62 343 VAL A CA 1
ATOM 2602 C C . VAL A 1 343 ? -19.530 57.167 1.461 1.00 71.62 343 VAL A C 1
ATOM 2604 O O . VAL A 1 343 ? -19.061 57.827 2.382 1.00 71.62 343 VAL A O 1
ATOM 2607 N N . ARG A 1 344 ? -19.739 57.727 0.262 1.00 69.69 344 ARG A N 1
ATOM 2608 C CA . ARG A 1 344 ? -19.257 59.077 -0.104 1.00 69.69 344 ARG A CA 1
ATOM 2609 C C . ARG A 1 344 ? -19.882 60.242 0.677 1.00 69.69 344 ARG A C 1
ATOM 2611 O O . ARG A 1 344 ? -19.181 61.196 0.970 1.00 69.69 344 ARG A O 1
ATOM 2618 N N . GLN A 1 345 ? -21.159 60.197 1.056 1.00 65.62 345 GLN A N 1
ATOM 2619 C CA . GLN A 1 345 ? -21.796 61.200 1.929 1.00 65.62 345 GLN A CA 1
ATOM 2620 C C . GLN A 1 345 ? -21.304 61.063 3.369 1.00 65.62 345 GLN A C 1
ATOM 2622 O O . GLN A 1 345 ? -21.231 62.069 4.074 1.00 65.62 345 GLN A O 1
ATOM 2627 N N . HIS A 1 346 ? -20.958 59.854 3.826 1.00 68.12 346 HIS A N 1
ATOM 2628 C CA . HIS A 1 346 ? -20.265 59.688 5.100 1.00 68.12 346 HIS A CA 1
ATOM 2629 C C . HIS A 1 346 ? -18.826 60.223 5.027 1.00 68.12 346 HIS A C 1
ATOM 2631 O O . HIS A 1 346 ? -18.423 60.939 5.940 1.00 68.12 346 HIS A O 1
ATOM 2637 N N . GLU A 1 347 ? -18.088 59.991 3.938 1.00 68.62 347 GLU A N 1
ATOM 2638 C CA . GLU A 1 347 ? -16.756 60.578 3.713 1.00 68.62 347 GLU A CA 1
ATOM 2639 C C . GLU A 1 347 ? -16.797 62.112 3.607 1.00 68.62 347 GLU A C 1
ATOM 2641 O O . GLU A 1 347 ? -15.988 62.792 4.238 1.00 68.62 347 GLU A O 1
ATOM 2646 N N . GLU A 1 348 ? -17.765 62.689 2.889 1.00 56.78 348 GLU A N 1
ATOM 2647 C CA . GLU A 1 348 ? -17.963 64.143 2.804 1.00 56.78 348 GLU A CA 1
ATOM 2648 C C . GLU A 1 348 ? -18.304 64.747 4.176 1.00 56.78 348 GLU A C 1
ATOM 2650 O O . GLU A 1 348 ? -17.701 65.749 4.561 1.00 56.78 348 GLU A O 1
ATOM 2655 N N . ARG A 1 349 ? -19.178 64.102 4.967 1.00 56.34 349 ARG A N 1
ATOM 2656 C CA . ARG A 1 349 ? -19.494 64.519 6.351 1.00 56.34 349 ARG A CA 1
ATOM 2657 C C . ARG A 1 349 ? -18.309 64.404 7.312 1.00 56.34 349 ARG A C 1
ATOM 2659 O O . ARG A 1 349 ? -18.232 65.183 8.256 1.00 56.34 349 ARG A O 1
ATOM 2666 N N . LEU A 1 350 ? -17.396 63.460 7.086 1.00 56.84 350 LEU A N 1
ATOM 2667 C CA . LEU A 1 350 ? -16.138 63.342 7.835 1.00 56.84 350 LEU A CA 1
ATOM 2668 C C . LEU A 1 350 ? -15.083 64.365 7.372 1.00 56.84 350 LEU A C 1
ATOM 2670 O O . LEU A 1 350 ? -14.182 64.705 8.137 1.00 56.84 350 LEU A O 1
ATOM 2674 N N . SER A 1 351 ? -15.206 64.875 6.142 1.00 49.28 351 SER A N 1
ATOM 2675 C CA . SER A 1 351 ? -14.274 65.834 5.532 1.00 49.28 351 SER A CA 1
ATOM 2676 C C . SER A 1 351 ? -14.646 67.297 5.808 1.00 49.28 351 SER A C 1
ATOM 2678 O O . SER A 1 351 ? -13.763 68.142 5.968 1.00 49.28 351 SER A O 1
ATOM 2680 N N . SER A 1 352 ? -15.940 67.622 5.907 1.00 43.81 352 SER A N 1
ATOM 2681 C CA . SER A 1 352 ? -16.426 68.943 6.324 1.00 43.81 352 SER A CA 1
ATOM 2682 C C . SER A 1 352 ? -16.401 69.072 7.852 1.00 43.81 352 SER A C 1
ATOM 2684 O O . SER A 1 352 ? -17.421 68.923 8.523 1.00 43.81 352 SER A O 1
ATOM 2686 N N . GLY A 1 353 ? -15.216 69.320 8.410 1.00 54.84 353 GLY A N 1
ATOM 2687 C CA . GLY A 1 353 ? -15.016 69.431 9.855 1.00 54.84 353 GLY A CA 1
ATOM 2688 C C . GLY A 1 353 ? -15.675 70.666 10.474 1.00 54.84 353 GLY A C 1
ATOM 2689 O O . GLY A 1 353 ? -15.018 71.697 10.620 1.00 54.84 353 GLY A O 1
ATOM 2690 N N . ASP A 1 354 ? -16.928 70.537 10.909 1.00 39.06 354 ASP A N 1
ATOM 2691 C CA . ASP A 1 354 ? -17.606 71.546 11.724 1.00 39.06 354 ASP A CA 1
ATOM 2692 C C . ASP A 1 354 ? -17.399 71.243 13.218 1.00 39.06 354 ASP A C 1
ATOM 2694 O O . ASP A 1 354 ? -17.927 70.278 13.775 1.00 39.06 354 ASP A O 1
ATOM 2698 N N . ARG A 1 355 ? -16.565 72.055 13.879 1.00 45.00 355 ARG A N 1
ATOM 2699 C CA . ARG A 1 355 ? -16.345 71.984 15.330 1.00 45.00 355 ARG A CA 1
ATOM 2700 C C . ARG A 1 355 ? -17.322 72.913 16.045 1.00 45.00 355 ARG A C 1
ATOM 2702 O O . ARG A 1 355 ? -17.021 74.089 16.234 1.00 45.00 355 ARG A O 1
ATOM 2709 N N . ALA A 1 356 ? -18.407 72.354 16.562 1.00 35.50 356 ALA A N 1
ATOM 2710 C CA . ALA A 1 356 ? -19.171 72.950 17.651 1.00 35.50 356 ALA A CA 1
ATOM 2711 C C . ALA A 1 356 ? -19.394 71.871 18.714 1.00 35.50 356 ALA A C 1
ATOM 2713 O O . ALA A 1 356 ? -19.985 70.833 18.431 1.00 35.50 356 ALA A O 1
ATOM 2714 N N . GLY A 1 357 ? -18.849 72.076 19.911 1.00 32.69 357 GLY A N 1
ATOM 2715 C CA . GLY A 1 357 ? -19.092 71.173 21.034 1.00 32.69 357 GLY A CA 1
ATOM 2716 C C . GLY A 1 357 ? -20.295 71.627 21.851 1.00 32.69 357 GLY A C 1
ATOM 2717 O O . GLY A 1 357 ? -20.650 72.801 21.806 1.00 32.69 357 GLY A O 1
ATOM 2718 N N . ASP A 1 358 ? -20.819 70.732 22.680 1.00 33.31 358 ASP A N 1
ATOM 2719 C CA . ASP A 1 358 ? -20.822 71.002 24.118 1.00 33.31 358 ASP A CA 1
ATOM 2720 C C . ASP A 1 358 ? -20.798 69.682 24.911 1.00 33.31 358 ASP A C 1
ATOM 2722 O O . ASP A 1 358 ? -20.635 68.602 24.336 1.00 33.31 358 ASP A O 1
ATOM 2726 N N . ARG A 1 359 ? -20.842 69.797 26.235 1.00 34.56 359 ARG A N 1
ATOM 2727 C CA . ARG A 1 359 ? -20.711 68.716 27.217 1.00 34.56 359 ARG A CA 1
ATOM 2728 C C . ARG A 1 359 ? -22.018 67.936 27.454 1.00 34.56 359 ARG A C 1
ATOM 2730 O O . ARG A 1 359 ? -23.079 68.312 26.973 1.00 34.56 359 ARG A O 1
ATOM 2737 N N . ASP A 1 360 ? -21.864 66.929 28.318 1.00 31.81 360 ASP A N 1
ATOM 2738 C CA . ASP A 1 360 ? -22.851 66.337 29.241 1.00 31.81 360 ASP A CA 1
ATOM 2739 C C . ASP A 1 360 ? -23.430 64.944 28.889 1.00 31.81 360 ASP A C 1
ATOM 2741 O O . ASP A 1 360 ? -24.350 64.795 28.099 1.00 31.81 360 ASP A O 1
ATOM 2745 N N . ASP A 1 361 ? -22.845 63.939 29.560 1.00 29.47 361 ASP A N 1
ATOM 2746 C CA . ASP A 1 361 ? -23.476 63.085 30.592 1.00 29.47 361 ASP A CA 1
ATOM 2747 C C . ASP A 1 361 ? -24.612 62.067 30.252 1.00 29.47 361 ASP A C 1
ATOM 2749 O O . ASP A 1 361 ? -25.402 62.218 29.330 1.00 29.47 361 ASP A O 1
ATOM 2753 N N . VAL A 1 362 ? -24.718 61.051 31.127 1.00 29.47 362 VAL A N 1
ATOM 2754 C CA . VAL A 1 362 ? -25.846 60.110 31.366 1.00 29.47 362 VAL A CA 1
ATOM 2755 C C . VAL A 1 362 ? -26.019 58.819 30.512 1.00 29.47 362 VAL A C 1
ATOM 2757 O O . VAL A 1 362 ? -26.518 58.795 29.395 1.00 29.47 362 VAL A O 1
ATOM 2760 N N . SER A 1 363 ? -25.698 57.708 31.191 1.00 26.42 363 SER A N 1
ATOM 2761 C CA . SER A 1 363 ? -26.229 56.319 31.224 1.00 26.42 363 SER A CA 1
ATOM 2762 C C . SER A 1 363 ? -27.196 55.682 30.188 1.00 26.42 363 SER A C 1
ATOM 2764 O O . SER A 1 363 ? -28.256 56.215 29.875 1.00 26.42 363 SER A O 1
ATOM 2766 N N . SER A 1 364 ? -26.984 54.357 30.048 1.00 26.33 364 SER A N 1
ATOM 2767 C CA . SER A 1 364 ? -27.969 53.241 29.969 1.00 26.33 364 SER A CA 1
ATOM 2768 C C . SER A 1 364 ? -28.668 52.898 28.639 1.00 26.33 364 SER A C 1
ATOM 2770 O O . SER A 1 364 ? -29.180 53.775 27.957 1.00 26.33 364 SER A O 1
ATOM 2772 N N . GLY A 1 365 ? -28.782 51.586 28.354 1.00 23.98 365 GLY A N 1
ATOM 2773 C CA . GLY A 1 365 ? -29.758 51.018 27.405 1.00 23.98 365 GLY A CA 1
ATOM 2774 C C . GLY A 1 365 ? -29.217 49.987 26.399 1.00 23.98 365 GLY A C 1
ATOM 2775 O O . GLY A 1 365 ? -28.626 50.358 25.392 1.00 23.98 365 GLY A O 1
ATOM 2776 N N . GLU A 1 366 ? -29.488 48.701 26.638 1.00 22.05 366 GLU A N 1
ATOM 2777 C CA . GLU A 1 366 ? -29.676 47.670 25.588 1.00 22.05 366 GLU A CA 1
ATOM 2778 C C . GLU A 1 366 ? -31.065 47.862 24.900 1.00 22.05 366 GLU A C 1
ATOM 2780 O O . GLU A 1 366 ? -31.832 48.692 25.403 1.00 22.05 366 GLU A O 1
ATOM 2785 N N . PRO A 1 367 ? -31.510 47.072 23.884 1.00 38.84 367 PRO A N 1
ATOM 2786 C CA . PRO A 1 367 ? -30.811 46.120 22.991 1.00 38.84 367 PRO A CA 1
ATOM 2787 C C . PRO A 1 367 ? -31.159 46.253 21.468 1.00 38.84 367 PRO A C 1
ATOM 2789 O O . PRO A 1 367 ? -32.075 46.967 21.079 1.00 38.84 367 PRO A O 1
ATOM 2792 N N . GLU A 1 368 ? -30.481 45.428 20.649 1.00 23.42 368 GLU A N 1
ATOM 2793 C CA . GLU A 1 368 ? -30.964 44.712 19.433 1.00 23.42 368 GLU A CA 1
ATOM 2794 C C . GLU A 1 368 ? -31.400 45.399 18.101 1.00 23.42 368 GLU A C 1
ATOM 2796 O O . GLU A 1 368 ? -31.928 46.501 18.038 1.00 23.42 368 GLU A O 1
ATOM 2801 N N . ALA A 1 369 ? -31.249 44.581 17.036 1.00 23.42 369 ALA A N 1
ATOM 2802 C CA . ALA A 1 369 ? -31.844 44.609 15.683 1.00 23.42 369 ALA A CA 1
ATOM 2803 C C . ALA A 1 369 ? -31.106 45.287 14.487 1.00 23.42 369 ALA A C 1
ATOM 2805 O O . ALA A 1 369 ? -30.902 46.493 14.407 1.00 23.42 369 ALA A O 1
ATOM 2806 N N . SER A 1 370 ? -30.798 44.436 13.492 1.00 23.02 370 SER A N 1
ATOM 2807 C CA . SER A 1 370 ? -30.517 44.694 12.051 1.00 23.02 370 SER A CA 1
ATOM 2808 C C . SER A 1 370 ? -31.782 45.253 11.323 1.00 23.02 370 SER A C 1
ATOM 2810 O O . SER A 1 370 ? -32.836 45.134 11.953 1.00 23.02 370 SER A O 1
ATOM 2812 N N . PRO A 1 371 ? -31.809 45.747 10.040 1.00 31.73 371 PRO A N 1
ATOM 2813 C CA . PRO A 1 371 ? -30.866 45.483 8.921 1.00 31.73 371 PRO A CA 1
ATOM 2814 C C . PRO A 1 371 ? -30.650 46.556 7.786 1.00 31.73 371 PRO A C 1
ATOM 2816 O O . PRO A 1 371 ? -31.336 47.565 7.719 1.00 31.73 371 PRO A O 1
ATOM 2819 N N . TYR A 1 372 ? -29.745 46.229 6.836 1.00 22.38 372 TYR A N 1
ATOM 2820 C CA . TYR A 1 372 ? -29.648 46.591 5.384 1.00 22.38 372 TYR A CA 1
ATOM 2821 C C . TYR A 1 372 ? -29.702 48.049 4.824 1.00 22.38 372 TYR A C 1
ATOM 2823 O O . TYR A 1 372 ? -30.619 48.813 5.099 1.00 22.38 372 TYR A O 1
ATOM 2831 N N . GLY A 1 373 ? -28.821 48.321 3.835 1.00 23.62 373 GLY A N 1
ATOM 2832 C CA . GLY A 1 373 ? -28.916 49.389 2.805 1.00 23.62 373 GLY A CA 1
ATOM 2833 C C . GLY A 1 373 ? -27.764 50.413 2.865 1.00 23.62 373 GLY A C 1
ATOM 2834 O O . GLY A 1 373 ? -27.656 51.129 3.852 1.00 23.62 373 GLY A O 1
ATOM 2835 N N . ASP A 1 374 ? -26.779 50.477 1.955 1.00 23.30 374 ASP A N 1
ATOM 2836 C CA . ASP A 1 374 ? -26.763 50.653 0.477 1.00 23.30 374 ASP A CA 1
ATOM 2837 C C . ASP A 1 374 ? -27.192 52.082 0.012 1.00 23.30 374 ASP A C 1
ATOM 2839 O O . ASP A 1 374 ? -28.355 52.416 0.205 1.00 23.30 374 ASP A O 1
ATOM 2843 N N . THR A 1 375 ? -26.328 52.927 -0.619 1.00 25.11 375 THR A N 1
ATOM 2844 C CA . THR A 1 375 ? -26.639 53.766 -1.837 1.00 25.11 375 THR A CA 1
ATOM 2845 C C . THR A 1 375 ? -25.570 54.793 -2.351 1.00 25.11 375 THR A C 1
ATOM 2847 O O . THR A 1 375 ? -25.580 55.885 -1.817 1.00 25.11 375 THR A O 1
ATOM 2850 N N . GLN A 1 376 ? -24.811 54.656 -3.482 1.00 22.28 376 GLN A N 1
ATOM 2851 C CA . GLN A 1 376 ? -24.673 55.754 -4.513 1.00 22.28 376 GLN A CA 1
ATOM 2852 C C . GLN A 1 376 ? -23.310 56.125 -5.272 1.00 22.28 376 GLN A C 1
ATOM 2854 O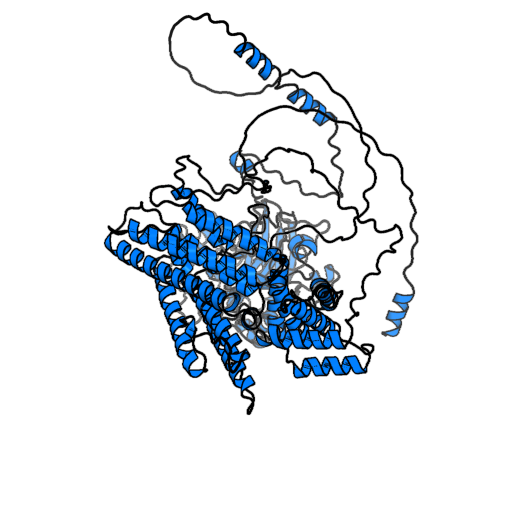 O . GLN A 1 376 ? -22.257 55.668 -4.925 1.00 22.28 376 GLN A O 1
ATOM 2859 N N . SER A 1 377 ? -23.205 57.144 -6.155 1.00 20.84 377 SER A N 1
ATOM 2860 C CA . SER A 1 377 ? -21.934 57.925 -6.430 1.00 20.84 377 SER A CA 1
ATOM 2861 C C . SER A 1 377 ? -20.636 57.111 -6.716 1.00 20.84 377 SER A C 1
ATOM 2863 O O . SER A 1 377 ? -19.662 57.191 -5.969 1.00 20.84 377 SER A O 1
ATOM 2865 N N . GLN A 1 378 ? -20.545 56.383 -7.832 1.00 23.50 378 GLN A N 1
ATOM 2866 C CA . GLN A 1 378 ? -20.605 56.910 -9.214 1.00 23.50 378 GLN A CA 1
ATOM 2867 C C . GLN A 1 378 ? -19.879 58.264 -9.410 1.00 23.50 378 GLN A C 1
ATOM 2869 O O . GLN A 1 378 ? -19.900 59.138 -8.555 1.00 23.50 378 GLN A O 1
ATOM 2874 N N . CYS A 1 379 ? -19.341 58.650 -10.561 1.00 20.83 379 CYS A N 1
ATOM 2875 C CA . CYS A 1 379 ? -18.901 58.018 -11.808 1.00 20.83 379 CYS A CA 1
ATOM 2876 C C . CYS A 1 379 ? -18.340 59.194 -12.648 1.00 20.83 379 CYS A C 1
ATOM 2878 O O . CYS A 1 379 ? -18.727 60.331 -12.389 1.00 20.83 379 CYS A O 1
ATOM 2880 N N . LEU A 1 380 ? -17.457 58.942 -13.618 1.00 21.23 380 LEU A N 1
ATOM 2881 C CA . LEU A 1 380 ? -17.229 59.714 -14.861 1.00 21.23 380 LEU A CA 1
ATOM 2882 C C . LEU A 1 380 ? -16.033 59.029 -15.560 1.00 21.23 380 LEU A C 1
ATOM 2884 O O . LEU A 1 380 ? -14.886 59.297 -15.229 1.00 21.23 380 LEU A O 1
ATOM 2888 N N . THR A 1 381 ? -16.250 57.934 -16.294 1.00 22.62 381 THR A N 1
ATOM 2889 C CA . THR A 1 381 ? -16.614 57.838 -17.734 1.00 22.62 381 THR A CA 1
ATOM 2890 C C . THR A 1 381 ? -15.398 57.621 -18.654 1.00 22.62 381 THR A C 1
ATOM 2892 O O . THR A 1 381 ? -14.293 58.016 -18.292 1.00 22.62 381 THR A O 1
ATOM 2895 N N . PRO A 1 382 ? -15.561 56.933 -19.805 1.00 25.19 382 PRO A N 1
ATOM 2896 C CA . PRO A 1 382 ? -14.514 56.046 -20.316 1.00 25.19 382 PRO A CA 1
ATOM 2897 C C . PRO A 1 382 ? -13.867 56.502 -21.633 1.00 25.19 382 PRO A C 1
ATOM 2899 O O . PRO A 1 382 ? -14.409 57.333 -22.360 1.00 25.19 382 PRO A O 1
ATOM 2902 N N . ALA A 1 383 ? -12.769 55.835 -21.998 1.00 21.17 383 ALA A N 1
ATOM 2903 C CA . ALA A 1 383 ? -12.318 55.707 -23.382 1.00 21.17 383 ALA A CA 1
ATOM 2904 C C . ALA A 1 383 ? -12.374 54.224 -23.784 1.00 21.17 383 ALA A C 1
ATOM 2906 O O . ALA A 1 383 ? -11.769 53.371 -23.140 1.00 21.17 383 ALA A O 1
ATOM 2907 N N . THR A 1 384 ? -13.162 53.920 -24.812 1.00 23.03 384 THR A N 1
ATOM 2908 C CA . THR A 1 384 ? -13.400 52.571 -25.343 1.00 23.03 384 THR A CA 1
ATOM 2909 C C . THR A 1 384 ? -12.377 52.172 -26.399 1.00 23.03 384 THR A C 1
ATOM 2911 O O . THR A 1 384 ? -12.157 52.939 -27.335 1.00 23.03 384 THR A O 1
ATOM 2914 N N . ALA A 1 385 ? -11.935 50.917 -26.361 1.00 20.77 385 ALA A N 1
ATOM 2915 C CA . ALA A 1 385 ? -11.492 50.181 -27.541 1.00 20.77 385 ALA A CA 1
ATOM 2916 C C . ALA A 1 385 ? -12.015 48.737 -27.470 1.00 20.77 385 ALA A C 1
ATOM 2918 O O . ALA A 1 385 ? -12.102 48.148 -26.392 1.00 20.77 385 ALA A O 1
ATOM 2919 N N . VAL A 1 386 ? -12.420 48.190 -28.617 1.00 23.84 386 VAL A N 1
ATOM 2920 C CA . VAL A 1 386 ? -12.959 46.830 -28.753 1.00 23.84 386 VAL A CA 1
ATOM 2921 C C . VAL A 1 386 ? -12.004 46.035 -29.623 1.00 23.84 386 VAL A C 1
ATOM 2923 O O . VAL A 1 386 ? -11.686 46.451 -30.730 1.00 23.84 386 VAL A O 1
ATOM 2926 N N . VAL A 1 387 ? -11.581 44.869 -29.142 1.00 21.14 387 VAL A N 1
ATOM 2927 C CA . VAL A 1 387 ? -10.705 43.957 -29.880 1.00 21.14 387 VAL A CA 1
ATOM 2928 C C . VAL A 1 387 ? -11.346 42.564 -29.831 1.00 21.14 387 VAL A C 1
ATOM 2930 O O . VAL A 1 387 ? -11.334 41.873 -28.820 1.00 21.14 387 VAL A O 1
ATOM 2933 N N . ASN A 1 388 ? -12.012 42.262 -30.949 1.00 21.89 388 ASN A N 1
ATOM 2934 C CA . ASN A 1 388 ? -12.709 41.044 -31.395 1.00 21.89 388 ASN A CA 1
ATOM 2935 C C . ASN A 1 388 ? -11.968 39.709 -31.064 1.00 21.89 388 ASN A C 1
ATOM 2937 O O . ASN A 1 388 ? -10.801 39.709 -30.691 1.00 21.89 388 ASN A O 1
ATOM 2941 N N . VAL A 1 389 ? -12.626 38.549 -31.201 1.00 25.06 389 VAL A N 1
ATOM 2942 C CA . VAL A 1 389 ? -12.042 37.221 -30.902 1.00 25.06 389 VAL A CA 1
ATOM 2943 C C . VAL A 1 389 ? -12.101 36.314 -32.128 1.00 25.06 389 VAL A C 1
ATOM 2945 O O . VAL A 1 389 ? -13.182 35.952 -32.589 1.00 25.06 389 VAL A O 1
ATOM 2948 N N . GLN A 1 390 ? -10.937 35.862 -32.606 1.00 21.80 390 GLN A N 1
ATOM 2949 C CA . GLN A 1 390 ? -10.839 34.804 -33.612 1.00 21.80 390 GLN A CA 1
ATOM 2950 C C . GLN A 1 390 ? -9.803 33.737 -33.262 1.00 21.80 390 GLN A C 1
ATOM 2952 O O . GLN A 1 390 ? -8.608 33.997 -33.206 1.00 21.80 390 GLN A O 1
ATOM 2957 N N . GLY A 1 391 ? -10.298 32.501 -33.159 1.00 27.89 391 GLY A N 1
ATOM 2958 C CA . GLY A 1 391 ? -9.653 31.334 -33.760 1.00 27.89 391 GLY A CA 1
ATOM 2959 C C . GLY A 1 391 ? -8.301 30.885 -33.203 1.00 27.89 391 GLY A C 1
ATOM 2960 O O . GLY A 1 391 ? -7.293 30.972 -33.896 1.00 27.89 391 GLY A O 1
ATOM 2961 N N . VAL A 1 392 ? -8.321 30.233 -32.042 1.00 22.67 392 VAL A N 1
ATOM 2962 C CA . VAL A 1 392 ? -7.284 29.280 -31.600 1.00 22.67 392 VAL A CA 1
ATOM 2963 C C . VAL A 1 392 ? -8.035 27.967 -31.338 1.00 22.67 392 VAL A C 1
ATOM 2965 O O . VAL A 1 392 ? -8.694 27.837 -30.317 1.00 22.67 392 VAL A O 1
ATOM 2968 N N . ARG A 1 393 ? -8.272 27.088 -32.323 1.00 22.39 393 ARG A N 1
ATOM 2969 C CA . ARG A 1 393 ? -7.322 26.194 -33.017 1.00 22.39 393 ARG A CA 1
ATOM 2970 C C . ARG A 1 393 ? -6.436 25.425 -32.033 1.00 22.39 393 ARG A C 1
ATOM 2972 O O . ARG A 1 393 ? -5.587 26.020 -31.381 1.00 22.39 393 ARG A O 1
ATOM 2979 N N . GLU A 1 394 ? -6.642 24.110 -31.965 1.00 28.14 394 GLU A N 1
ATOM 2980 C CA . GLU A 1 394 ? -5.873 23.181 -31.130 1.00 28.14 394 GLU A CA 1
ATOM 2981 C C . GLU A 1 394 ? -4.366 23.369 -31.351 1.00 28.14 394 GLU A C 1
ATOM 2983 O O . GLU A 1 394 ? -3.870 23.300 -32.480 1.00 28.14 394 GLU A O 1
ATOM 2988 N N . ALA A 1 395 ? -3.636 23.634 -30.268 1.00 24.31 395 ALA A N 1
ATOM 2989 C CA . ALA A 1 395 ? -2.191 23.780 -30.309 1.00 24.31 395 ALA A CA 1
ATOM 2990 C C . ALA A 1 395 ? -1.528 22.400 -30.193 1.00 24.31 395 ALA A C 1
ATOM 2992 O O . ALA A 1 395 ? -1.664 21.719 -29.179 1.00 24.31 395 ALA A O 1
ATOM 2993 N N . ASN A 1 396 ? -0.790 22.011 -31.237 1.00 22.47 396 ASN A N 1
ATOM 2994 C CA . ASN A 1 396 ? 0.085 20.838 -31.221 1.00 22.47 396 ASN A CA 1
ATOM 2995 C C . ASN A 1 396 ? 1.042 20.859 -30.021 1.00 22.47 396 ASN A C 1
ATOM 2997 O O . ASN A 1 396 ? 1.595 21.909 -29.685 1.00 22.47 396 ASN A O 1
ATOM 3001 N N . GLU A 1 397 ? 1.332 19.672 -29.479 1.00 37.97 397 GLU A N 1
ATOM 3002 C CA . GLU A 1 397 ? 2.403 19.458 -28.503 1.00 37.97 397 GLU A CA 1
ATOM 3003 C C . GLU A 1 397 ? 3.703 20.149 -28.954 1.00 37.97 397 GLU A C 1
ATOM 3005 O O . GLU A 1 397 ? 4.264 19.846 -30.010 1.00 37.97 397 GLU A O 1
ATOM 3010 N N . SER A 1 398 ? 4.192 21.085 -28.142 1.00 23.16 398 SER A N 1
ATOM 3011 C CA . SER A 1 398 ? 5.502 21.723 -28.290 1.00 23.16 398 SER A CA 1
ATOM 3012 C C . SER A 1 398 ? 6.166 21.789 -26.911 1.00 23.16 398 SER A C 1
ATOM 3014 O O . SER A 1 398 ? 5.496 22.149 -25.943 1.00 23.16 398 SER A O 1
ATOM 3016 N N . PRO A 1 399 ? 7.446 21.405 -26.771 1.00 35.84 399 PRO A N 1
ATOM 3017 C CA . PRO A 1 399 ? 8.057 21.209 -25.461 1.00 35.84 399 PRO A CA 1
ATOM 3018 C C . PRO A 1 399 ? 8.525 22.533 -24.845 1.00 35.84 399 PRO A C 1
ATOM 3020 O O . PRO A 1 399 ? 9.339 23.233 -25.448 1.00 35.84 399 PRO A O 1
ATOM 3023 N N . GLY A 1 400 ? 8.089 22.837 -23.618 1.00 30.06 400 GLY A N 1
ATOM 3024 C CA . GLY A 1 400 ? 8.702 23.906 -22.822 1.00 30.06 400 GLY A CA 1
ATOM 3025 C C . GLY A 1 400 ? 7.783 24.672 -21.872 1.00 30.06 400 GLY A C 1
ATOM 3026 O O . GLY A 1 400 ? 7.591 25.868 -22.062 1.00 30.06 400 GLY A O 1
ATOM 3027 N N . THR A 1 401 ? 7.334 24.030 -20.795 1.00 24.16 401 THR A N 1
ATOM 3028 C CA . THR A 1 401 ? 6.995 24.698 -19.524 1.00 24.16 401 THR A CA 1
ATOM 3029 C C . THR A 1 401 ? 7.448 23.797 -18.376 1.00 24.16 401 THR A C 1
ATOM 3031 O O . THR A 1 401 ? 7.407 22.573 -18.491 1.00 24.16 401 THR A O 1
ATOM 3034 N N . MET A 1 402 ? 8.012 24.405 -17.333 1.00 29.81 402 MET A N 1
ATOM 3035 C CA . MET A 1 402 ? 8.833 23.730 -16.322 1.00 29.81 402 MET A CA 1
ATOM 3036 C C . MET A 1 402 ? 8.014 23.410 -15.068 1.00 29.81 402 MET A C 1
ATOM 3038 O O . MET A 1 402 ? 7.184 24.222 -14.674 1.00 29.81 402 MET A O 1
ATOM 3042 N N . THR A 1 403 ? 8.311 22.276 -14.434 1.00 27.22 403 THR A N 1
ATOM 3043 C CA . THR A 1 403 ? 7.892 21.924 -13.064 1.00 27.22 403 THR A CA 1
ATOM 3044 C C . THR A 1 403 ? 9.110 21.367 -12.323 1.00 27.22 403 THR A C 1
ATOM 3046 O O . THR A 1 403 ? 9.896 20.627 -12.925 1.00 27.22 403 THR A O 1
ATOM 3049 N N . ASP A 1 404 ? 9.336 21.757 -11.068 1.00 37.16 404 ASP A N 1
ATOM 3050 C CA . ASP A 1 404 ? 10.698 21.837 -10.501 1.00 37.16 404 ASP A CA 1
ATOM 3051 C C . ASP A 1 404 ? 11.182 20.575 -9.747 1.00 37.16 404 ASP A C 1
ATOM 3053 O O . ASP A 1 404 ? 11.239 20.490 -8.515 1.00 37.16 404 ASP A O 1
ATOM 3057 N N . GLY A 1 405 ? 11.650 19.575 -10.494 1.00 32.50 405 GLY A N 1
ATOM 3058 C CA . GLY A 1 405 ? 12.478 18.499 -9.947 1.00 32.50 405 GLY A CA 1
ATOM 3059 C C . GLY A 1 405 ? 13.928 18.936 -9.703 1.00 32.50 405 GLY A C 1
ATOM 3060 O O . GLY A 1 405 ? 14.619 19.383 -10.613 1.00 32.50 405 GLY A O 1
ATOM 3061 N N . MET A 1 406 ? 14.425 18.717 -8.483 1.00 33.38 406 MET A N 1
ATOM 3062 C CA . MET A 1 406 ? 15.829 18.920 -8.086 1.00 33.38 406 MET A CA 1
ATOM 3063 C C . MET A 1 406 ? 16.336 20.377 -8.227 1.00 33.38 406 MET A C 1
ATOM 3065 O O . MET A 1 406 ? 16.993 20.758 -9.194 1.00 33.38 406 MET A O 1
ATOM 3069 N N . ALA A 1 407 ? 16.141 21.122 -7.131 1.00 29.48 407 ALA A N 1
ATOM 3070 C CA . ALA A 1 407 ? 16.769 22.396 -6.748 1.00 29.48 407 ALA A CA 1
ATOM 3071 C C . ALA A 1 407 ? 16.070 23.732 -7.110 1.00 29.48 407 ALA A C 1
ATOM 3073 O O . ALA A 1 407 ? 16.429 24.410 -8.073 1.00 29.48 407 ALA A O 1
ATOM 3074 N N . ILE A 1 408 ? 15.262 24.164 -6.129 1.00 36.34 408 ILE A N 1
ATOM 3075 C CA . ILE A 1 408 ? 15.054 25.545 -5.643 1.00 36.34 408 ILE A CA 1
ATOM 3076 C C . ILE A 1 408 ? 14.292 26.498 -6.576 1.00 36.34 408 ILE A C 1
ATOM 3078 O O . ILE A 1 408 ? 14.851 27.442 -7.134 1.00 36.34 408 ILE A O 1
ATOM 3082 N N . SER A 1 409 ? 12.972 26.343 -6.541 1.00 25.50 409 SER A N 1
ATOM 3083 C CA . SER A 1 409 ? 12.012 27.444 -6.412 1.00 25.50 409 SER A CA 1
ATOM 3084 C C . SER A 1 409 ? 11.279 27.306 -5.062 1.00 25.50 409 SER A C 1
ATOM 3086 O O . SER A 1 409 ? 11.229 26.217 -4.480 1.00 25.50 409 SER A O 1
ATOM 3088 N N . PHE A 1 410 ? 10.778 28.412 -4.504 1.00 35.16 410 PHE A N 1
ATOM 3089 C CA . PHE A 1 410 ? 9.937 28.399 -3.302 1.00 35.16 410 PHE A CA 1
ATOM 3090 C C . PHE A 1 410 ? 8.520 28.804 -3.683 1.00 35.16 410 PHE A C 1
ATOM 3092 O O . PHE A 1 410 ? 8.331 29.950 -4.066 1.00 35.16 410 PHE A O 1
ATOM 3099 N N . VAL A 1 411 ? 7.576 27.883 -3.455 1.00 38.34 411 VAL A N 1
ATOM 3100 C CA . VAL A 1 411 ? 6.116 28.083 -3.502 1.00 38.34 411 VAL A CA 1
ATOM 3101 C C . VAL A 1 411 ? 5.575 28.454 -4.889 1.00 38.34 411 VAL A C 1
ATOM 3103 O O . VAL A 1 411 ? 5.624 29.614 -5.265 1.00 38.34 411 VAL A O 1
ATOM 3106 N N . ASP A 1 412 ? 5.070 27.443 -5.614 1.00 31.50 412 ASP A N 1
ATOM 3107 C CA . ASP A 1 412 ? 3.813 27.490 -6.405 1.00 31.50 412 ASP A CA 1
ATOM 3108 C C . ASP A 1 412 ? 3.477 26.118 -7.059 1.00 31.50 412 ASP A C 1
ATOM 3110 O O . ASP A 1 412 ? 3.007 26.034 -8.189 1.00 31.50 412 ASP A O 1
ATOM 3114 N N . GLU A 1 413 ? 3.701 25.001 -6.349 1.00 35.41 413 GLU A N 1
ATOM 3115 C CA . GLU A 1 413 ? 3.233 23.664 -6.771 1.00 35.41 413 GLU A CA 1
ATOM 3116 C C . GLU A 1 413 ? 2.573 22.932 -5.588 1.00 35.41 413 GLU A C 1
ATOM 3118 O O . GLU A 1 413 ? 3.189 22.738 -4.535 1.00 35.41 413 GLU A O 1
ATOM 3123 N N . GLU A 1 414 ? 1.310 22.525 -5.759 1.00 34.97 414 GLU A N 1
ATOM 3124 C CA . GLU A 1 414 ? 0.470 21.918 -4.710 1.00 34.97 414 GLU A CA 1
ATOM 3125 C C . GLU A 1 414 ? 0.779 20.418 -4.459 1.00 34.97 414 GLU A C 1
ATOM 3127 O O . GLU A 1 414 ? 0.414 19.866 -3.417 1.00 34.97 414 GLU A O 1
ATOM 3132 N N . ASP A 1 415 ? 1.540 19.762 -5.346 1.00 41.50 415 ASP A N 1
ATOM 3133 C CA . ASP A 1 415 ? 1.845 18.318 -5.319 1.00 41.50 415 ASP A CA 1
ATOM 3134 C C . ASP A 1 415 ? 2.989 17.925 -4.356 1.00 41.50 415 ASP A C 1
ATOM 3136 O O . ASP A 1 415 ? 3.974 17.256 -4.687 1.00 41.50 415 ASP A O 1
ATOM 3140 N N . CYS A 1 416 ? 2.840 18.296 -3.086 1.00 44.34 416 CYS A N 1
ATOM 3141 C CA . CYS A 1 416 ? 3.802 17.985 -2.023 1.00 44.34 416 CYS A CA 1
ATOM 3142 C C . CYS A 1 416 ? 3.939 16.485 -1.658 1.00 44.34 416 CYS A C 1
ATOM 3144 O O . CYS A 1 416 ? 4.843 16.130 -0.896 1.00 44.34 416 CYS A O 1
ATOM 3146 N N . GLY A 1 417 ? 3.098 15.597 -2.206 1.00 52.06 417 GLY A N 1
ATOM 3147 C CA . GLY A 1 417 ? 2.993 14.178 -1.825 1.00 52.06 417 GLY A CA 1
ATOM 3148 C C . GLY A 1 417 ? 4.200 13.281 -2.152 1.00 52.06 417 GLY A C 1
ATOM 3149 O O . GLY A 1 417 ? 4.235 12.129 -1.727 1.00 52.06 417 GLY A O 1
ATOM 3150 N N . PHE A 1 418 ? 5.198 13.787 -2.883 1.00 55.34 418 PHE A N 1
ATOM 3151 C CA . PHE A 1 418 ? 6.354 13.009 -3.359 1.00 55.34 418 PHE A CA 1
ATOM 3152 C C . PHE A 1 418 ? 7.660 13.220 -2.562 1.00 55.34 418 PHE A C 1
ATOM 3154 O O . PHE A 1 418 ? 8.675 12.584 -2.868 1.00 55.34 418 PHE A O 1
ATOM 3161 N N . PHE A 1 419 ? 7.672 14.106 -1.556 1.00 63.50 419 PHE A N 1
ATOM 3162 C CA . PHE A 1 419 ? 8.886 14.483 -0.814 1.00 63.50 419 PHE A CA 1
ATOM 3163 C C . PHE A 1 419 ? 8.758 14.252 0.697 1.00 63.50 419 PHE A C 1
ATOM 3165 O O . PHE A 1 419 ? 8.305 15.117 1.445 1.00 63.50 419 PHE A O 1
ATOM 3172 N N . GLY A 1 420 ? 9.237 13.093 1.152 1.00 70.06 420 GLY A N 1
ATOM 3173 C CA . GLY A 1 420 ? 9.172 12.694 2.557 1.00 70.06 420 GLY A CA 1
ATOM 3174 C C . GLY A 1 420 ? 10.123 13.422 3.520 1.00 70.06 420 GLY A C 1
ATOM 3175 O O . GLY A 1 420 ? 10.961 14.234 3.096 1.00 70.06 420 GLY A O 1
ATOM 3176 N N . PRO A 1 421 ? 10.041 13.100 4.828 1.00 77.44 421 PRO A N 1
ATOM 3177 C CA . PRO A 1 421 ? 10.797 13.770 5.891 1.00 77.44 421 PRO A CA 1
ATOM 3178 C C . PRO A 1 421 ? 12.329 13.692 5.766 1.00 77.44 421 PRO A C 1
ATOM 3180 O O . PRO A 1 421 ? 13.025 14.544 6.316 1.00 77.44 421 PRO A O 1
ATOM 3183 N N . SER A 1 422 ? 12.878 12.722 5.023 1.00 82.69 422 SER A N 1
ATOM 3184 C CA . SER A 1 422 ? 14.330 12.628 4.785 1.00 82.69 422 SER A CA 1
ATOM 3185 C C . SER A 1 422 ? 14.865 13.610 3.734 1.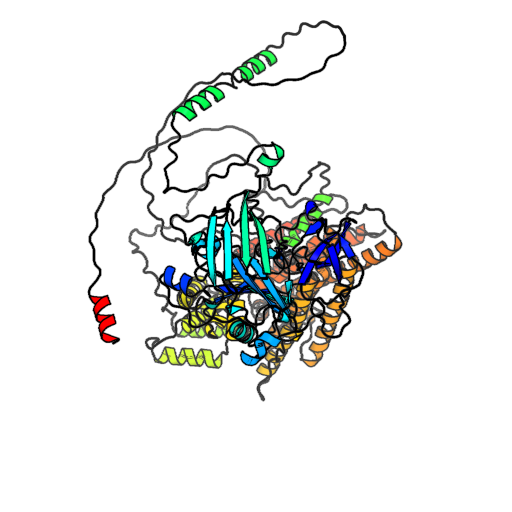00 82.69 422 SER A C 1
ATOM 3187 O O . SER A 1 422 ? 16.083 13.785 3.608 1.00 82.69 422 SER A O 1
ATOM 3189 N N . SER A 1 423 ? 13.974 14.248 2.968 1.00 81.44 423 SER A N 1
ATOM 3190 C CA . SER A 1 423 ? 14.330 15.093 1.827 1.00 81.44 423 SER A CA 1
ATOM 3191 C C . SER A 1 423 ? 15.036 16.392 2.231 1.00 81.44 423 SER A C 1
ATOM 3193 O O . SER A 1 423 ? 14.780 16.980 3.284 1.00 81.44 423 SER A O 1
ATOM 3195 N N . ASN A 1 424 ? 15.880 16.912 1.332 1.00 82.62 424 ASN A N 1
ATOM 3196 C CA . ASN A 1 424 ? 16.485 18.237 1.505 1.00 82.62 424 ASN A CA 1
ATOM 3197 C C . ASN A 1 424 ? 15.429 19.351 1.592 1.00 82.62 424 ASN A C 1
ATOM 3199 O O . ASN A 1 424 ? 15.662 20.338 2.279 1.00 82.62 424 ASN A O 1
ATOM 3203 N N . ILE A 1 425 ? 14.261 19.192 0.956 1.00 75.25 425 ILE A N 1
ATOM 3204 C CA . ILE A 1 425 ? 13.149 20.153 1.041 1.00 75.25 425 ILE A CA 1
ATOM 3205 C C . ILE A 1 425 ? 12.581 20.187 2.465 1.00 75.25 425 ILE A C 1
ATOM 3207 O O . ILE A 1 425 ? 12.465 21.266 3.048 1.00 75.25 425 ILE A O 1
ATOM 3211 N N . ALA A 1 426 ? 12.289 19.022 3.054 1.00 77.62 426 ALA A N 1
ATOM 3212 C CA . ALA A 1 426 ? 11.849 18.930 4.443 1.00 77.62 426 ALA A CA 1
ATOM 3213 C C . ALA A 1 426 ? 12.897 19.527 5.396 1.00 77.62 426 ALA A C 1
ATOM 3215 O O . ALA A 1 426 ? 12.574 20.394 6.207 1.00 77.62 426 ALA A O 1
ATOM 3216 N N . PHE A 1 427 ? 14.170 19.153 5.239 1.00 85.38 427 PHE A N 1
ATOM 3217 C CA . PHE A 1 427 ? 15.248 19.649 6.094 1.00 85.38 427 PHE A CA 1
ATOM 3218 C C . PHE A 1 427 ? 15.473 21.170 5.970 1.00 85.38 427 PHE A C 1
ATOM 3220 O O . PHE A 1 427 ? 15.595 21.857 6.986 1.00 85.38 427 PHE A O 1
ATOM 3227 N N . MET A 1 428 ? 15.419 21.734 4.757 1.00 81.50 428 MET A N 1
ATOM 3228 C CA . MET A 1 428 ? 15.485 23.186 4.541 1.00 81.50 428 MET A CA 1
ATOM 3229 C C . MET A 1 428 ? 14.360 23.939 5.270 1.00 81.50 428 MET A C 1
ATOM 3231 O O . MET A 1 428 ? 14.618 25.002 5.833 1.00 81.50 428 MET A O 1
ATOM 3235 N N . ARG A 1 429 ? 13.137 23.390 5.350 1.00 80.56 429 ARG A N 1
ATOM 3236 C CA . ARG A 1 429 ? 12.040 24.006 6.129 1.00 80.56 429 ARG A CA 1
ATOM 3237 C C . ARG A 1 429 ? 12.393 24.144 7.617 1.00 80.56 429 ARG A C 1
ATOM 3239 O O . ARG A 1 429 ? 12.040 25.155 8.220 1.00 80.56 429 ARG A O 1
ATOM 3246 N N . HIS A 1 430 ? 13.111 23.185 8.209 1.00 81.44 430 HIS A N 1
ATOM 3247 C CA . HIS A 1 430 ? 13.604 23.307 9.591 1.00 81.44 430 HIS A CA 1
ATOM 3248 C C . HIS A 1 430 ? 14.712 24.360 9.718 1.00 81.44 430 HIS A C 1
ATOM 3250 O O . HIS A 1 430 ? 14.678 25.157 10.653 1.00 81.44 430 HIS A O 1
ATOM 3256 N N . ILE A 1 431 ? 15.637 24.423 8.753 1.00 82.00 431 ILE A N 1
ATOM 3257 C CA . ILE A 1 431 ? 16.691 25.450 8.702 1.00 82.00 431 ILE A CA 1
ATOM 3258 C C . ILE A 1 431 ? 16.079 26.860 8.673 1.00 82.00 431 ILE A C 1
ATOM 3260 O O . ILE A 1 431 ? 16.416 27.680 9.524 1.00 82.00 431 ILE A O 1
ATOM 3264 N N . PHE A 1 432 ? 15.136 27.152 7.769 1.00 79.06 432 PHE A N 1
ATOM 3265 C CA . PHE A 1 432 ? 14.527 28.490 7.699 1.00 79.06 432 PHE A CA 1
ATOM 3266 C C . PHE A 1 432 ? 13.703 28.842 8.940 1.00 79.06 432 PHE A C 1
ATOM 3268 O O . PHE A 1 432 ? 13.751 29.984 9.392 1.00 79.06 432 PHE A O 1
ATOM 3275 N N . ARG A 1 433 ? 12.991 27.871 9.531 1.00 76.69 433 ARG A N 1
ATOM 3276 C CA . ARG A 1 433 ? 12.277 28.072 10.804 1.00 76.69 433 ARG A CA 1
ATOM 3277 C C . ARG A 1 433 ? 13.231 28.430 11.946 1.00 76.69 433 ARG A C 1
ATOM 3279 O O . ARG A 1 433 ? 12.881 29.280 12.757 1.00 76.69 433 ARG A O 1
ATOM 3286 N N . ALA A 1 434 ? 14.421 27.831 11.998 1.00 77.19 434 ALA A N 1
ATOM 3287 C CA . ALA A 1 434 ? 15.450 28.195 12.969 1.00 77.19 434 ALA A CA 1
ATOM 3288 C C . ALA A 1 434 ? 16.028 29.599 12.696 1.00 77.19 434 ALA A C 1
ATOM 3290 O O . ALA A 1 434 ? 16.086 30.420 13.607 1.00 77.19 434 ALA A O 1
ATOM 3291 N N . MET A 1 435 ? 16.358 29.926 11.439 1.00 75.38 435 MET A N 1
ATOM 3292 C CA . MET A 1 435 ? 16.861 31.261 11.069 1.00 75.38 435 MET A CA 1
ATOM 3293 C C . MET A 1 435 ? 15.868 32.389 11.390 1.00 75.38 435 MET A C 1
ATOM 3295 O O . MET A 1 435 ? 16.269 33.438 11.888 1.00 75.38 435 MET A O 1
ATOM 3299 N N . ALA A 1 436 ? 14.571 32.172 11.152 1.00 69.75 436 ALA A N 1
ATOM 3300 C CA . ALA A 1 436 ? 13.534 33.160 11.445 1.00 69.75 436 ALA A CA 1
ATOM 3301 C C . ALA A 1 436 ? 13.416 33.483 12.949 1.00 69.75 436 ALA A C 1
ATOM 3303 O O . ALA A 1 436 ? 13.061 34.607 13.301 1.00 69.75 436 ALA A O 1
ATOM 3304 N N . ARG A 1 437 ? 13.747 32.528 13.834 1.00 67.94 437 ARG A N 1
ATOM 3305 C CA . ARG A 1 437 ? 13.751 32.718 15.298 1.00 67.94 437 ARG A CA 1
ATOM 3306 C C . ARG A 1 437 ? 14.930 33.576 15.764 1.00 67.94 437 ARG A C 1
ATOM 3308 O O . ARG A 1 437 ? 14.736 34.481 16.568 1.00 67.94 437 ARG A O 1
ATOM 3315 N N . GLU A 1 438 ? 16.122 33.337 15.216 1.00 60.62 438 GLU A N 1
ATOM 3316 C CA . GLU A 1 438 ? 17.327 34.149 15.472 1.00 60.62 438 GLU A CA 1
ATOM 3317 C C . GLU A 1 438 ? 17.175 35.600 14.968 1.00 60.62 438 GLU A C 1
ATOM 3319 O O . GLU A 1 438 ? 17.781 36.519 15.513 1.00 60.62 438 GLU A O 1
ATOM 3324 N N . GLY A 1 439 ? 16.337 35.823 13.946 1.00 53.12 439 GLY A N 1
ATOM 3325 C CA . GLY A 1 439 ? 16.128 37.110 13.268 1.00 53.12 439 GLY A CA 1
ATOM 3326 C C . GLY A 1 439 ? 15.514 38.252 14.096 1.00 53.12 439 GLY A C 1
ATOM 3327 O O . GLY A 1 439 ? 15.433 39.371 13.594 1.00 53.12 439 GLY A O 1
ATOM 3328 N N . GLY A 1 440 ? 15.063 38.010 15.333 1.00 43.03 440 GLY A N 1
ATOM 3329 C CA . GLY A 1 440 ? 14.570 39.062 16.237 1.00 43.03 440 GLY A CA 1
ATOM 3330 C C . GLY A 1 440 ? 13.228 39.710 15.854 1.00 43.03 440 GLY A C 1
ATOM 3331 O O . GLY A 1 440 ? 12.897 40.781 16.367 1.00 43.03 440 GLY A O 1
ATOM 3332 N N . VAL A 1 441 ? 12.436 39.089 14.972 1.00 35.53 441 VAL A N 1
ATOM 3333 C CA . VAL A 1 441 ? 11.123 39.610 14.552 1.00 35.53 441 VAL A CA 1
ATOM 3334 C C . VAL A 1 441 ? 10.074 39.352 15.641 1.00 35.53 441 VAL A C 1
ATOM 3336 O O . VAL A 1 441 ? 9.301 38.400 15.578 1.00 35.53 441 VAL A O 1
ATOM 3339 N N . ASN A 1 442 ? 10.014 40.240 16.637 1.00 31.52 442 ASN A N 1
ATOM 3340 C CA . ASN A 1 442 ? 8.961 40.288 17.663 1.00 31.52 442 ASN A CA 1
ATOM 3341 C C . ASN A 1 442 ? 7.633 40.859 17.111 1.00 31.52 442 ASN A C 1
ATOM 3343 O O . ASN A 1 442 ? 7.034 41.772 17.677 1.00 31.52 442 ASN A O 1
ATOM 3347 N N . GLY A 1 443 ? 7.172 40.322 15.982 1.00 29.30 443 GLY A N 1
ATOM 3348 C CA . GLY A 1 443 ? 5.825 40.527 15.461 1.00 29.30 443 GLY A CA 1
ATOM 3349 C C . GLY A 1 443 ? 5.047 39.224 15.576 1.00 29.30 443 GLY A C 1
ATOM 3350 O O . GLY A 1 443 ? 5.519 38.195 15.096 1.00 29.30 443 GLY A O 1
ATOM 3351 N N . THR A 1 444 ? 3.867 39.259 16.198 1.00 32.19 444 THR A N 1
ATOM 3352 C CA . THR A 1 444 ? 2.987 38.097 16.384 1.00 32.19 444 THR A CA 1
ATOM 3353 C C . THR A 1 444 ? 2.442 37.605 15.039 1.00 32.19 444 THR A C 1
ATOM 3355 O O . THR A 1 444 ? 1.301 37.863 14.672 1.00 32.19 444 THR A O 1
ATOM 3358 N N . THR A 1 445 ? 3.272 36.892 14.281 1.00 24.91 445 THR A N 1
ATOM 3359 C CA . THR A 1 445 ? 2.856 36.126 13.107 1.00 24.91 445 THR A CA 1
ATOM 3360 C C . THR A 1 445 ? 2.495 34.730 13.571 1.00 24.91 445 THR A C 1
ATOM 3362 O O . THR A 1 445 ? 3.292 33.791 13.534 1.00 24.91 445 THR A O 1
ATOM 3365 N N . THR A 1 446 ? 1.254 34.605 14.033 1.00 22.92 446 THR A N 1
ATOM 3366 C CA . THR A 1 446 ? 0.578 33.319 14.147 1.00 22.92 446 THR A CA 1
ATOM 3367 C C . THR A 1 446 ? 0.456 32.744 12.736 1.00 22.92 446 THR A C 1
ATOM 3369 O O . THR A 1 446 ? -0.531 32.969 12.045 1.00 22.92 446 THR A O 1
ATOM 3372 N N . PHE A 1 447 ? 1.461 31.990 12.288 1.00 24.47 447 PHE A N 1
ATOM 3373 C CA . PHE A 1 447 ? 1.255 31.018 11.218 1.00 24.47 447 PHE A CA 1
ATOM 3374 C C . PHE A 1 447 ? 0.435 29.866 11.801 1.00 24.47 447 PHE A C 1
ATOM 3376 O O . PHE A 1 447 ? 0.961 28.808 12.150 1.00 24.47 447 PHE A O 1
ATOM 3383 N N . GLN A 1 448 ? -0.870 30.113 11.947 1.00 22.73 448 GLN A N 1
ATOM 3384 C CA . GLN A 1 448 ? -1.848 29.039 11.961 1.00 22.73 448 GLN A CA 1
ATOM 3385 C C . GLN A 1 448 ? -1.728 28.280 10.640 1.00 22.73 448 GLN A C 1
ATOM 3387 O O . GLN A 1 448 ? -1.414 28.848 9.592 1.00 22.73 448 GLN A O 1
ATOM 3392 N N . SER A 1 449 ? -1.948 26.974 10.707 1.00 25.44 449 SER A N 1
ATOM 3393 C CA . SER A 1 449 ? -2.068 26.112 9.539 1.00 25.44 449 SER A CA 1
ATOM 3394 C C . SER A 1 449 ? -3.433 26.323 8.881 1.00 25.44 449 SER A C 1
ATOM 3396 O O . SER A 1 449 ? -4.263 25.417 8.898 1.00 25.44 449 SER A O 1
ATOM 3398 N N . ASP A 1 450 ? -3.653 27.519 8.337 1.00 22.23 450 ASP A N 1
ATOM 3399 C CA . ASP A 1 450 ? -4.868 27.872 7.610 1.00 22.23 450 ASP A CA 1
ATOM 3400 C C . ASP A 1 450 ? -4.627 27.763 6.104 1.00 22.23 450 ASP A C 1
ATOM 3402 O O . ASP A 1 450 ? -3.779 28.439 5.517 1.00 22.23 450 ASP A O 1
ATOM 3406 N N . SER A 1 451 ? -5.419 26.906 5.468 1.00 28.23 451 SER A N 1
ATOM 3407 C CA . SER A 1 451 ? -5.608 26.878 4.023 1.00 28.23 451 SER A CA 1
ATOM 3408 C C . SER A 1 451 ? -6.429 28.101 3.598 1.00 28.23 451 SER A C 1
ATOM 3410 O O . SER A 1 451 ? -7.660 28.064 3.636 1.00 28.23 451 SER A O 1
ATOM 3412 N N . GLY A 1 452 ? -5.757 29.188 3.213 1.00 22.45 452 GLY A N 1
ATOM 3413 C CA . GLY A 1 452 ? -6.396 30.436 2.792 1.00 22.45 452 GLY A CA 1
ATOM 3414 C C . GLY A 1 452 ? -5.658 31.108 1.635 1.00 22.45 452 GLY A C 1
ATOM 3415 O O . GLY A 1 452 ? -4.479 31.433 1.749 1.00 22.45 452 GLY A O 1
ATOM 3416 N N . SER A 1 453 ? -6.367 31.319 0.524 1.00 27.33 453 SER A N 1
ATOM 3417 C CA . SER A 1 453 ? -5.874 32.057 -0.645 1.00 27.33 453 SER A CA 1
ATOM 3418 C C . SER A 1 453 ? -5.560 33.514 -0.287 1.00 27.33 453 SER A C 1
ATOM 3420 O O . SER A 1 453 ? -6.401 34.201 0.293 1.00 27.33 453 SER A O 1
ATOM 3422 N N . PHE A 1 454 ? -4.374 33.991 -0.674 1.00 22.52 454 PHE A N 1
ATOM 3423 C CA . PHE A 1 454 ? -4.056 35.417 -0.717 1.00 22.52 454 PHE A CA 1
ATOM 3424 C C . PHE A 1 454 ? -3.980 35.878 -2.171 1.00 22.52 454 PHE A C 1
ATOM 3426 O O . PHE A 1 454 ? -3.063 35.511 -2.903 1.00 22.52 454 PHE A O 1
ATOM 3433 N N . ASP A 1 455 ? -4.948 36.701 -2.564 1.00 25.36 455 ASP A N 1
ATOM 3434 C CA . ASP A 1 455 ? -4.941 37.421 -3.832 1.00 25.36 455 ASP A CA 1
ATOM 3435 C C . ASP A 1 455 ? -3.966 38.610 -3.745 1.00 25.36 455 ASP A C 1
ATOM 3437 O O . ASP A 1 455 ? -3.980 39.376 -2.775 1.00 25.36 455 ASP A O 1
ATOM 3441 N N . ALA A 1 456 ? -3.098 38.756 -4.746 1.00 23.50 456 ALA A N 1
ATOM 3442 C CA . ALA A 1 456 ? -2.112 39.828 -4.837 1.00 23.50 456 ALA A CA 1
ATOM 3443 C C . ALA A 1 456 ? -2.081 40.366 -6.273 1.00 23.50 456 ALA A C 1
ATOM 3445 O O . ALA A 1 456 ? -1.694 39.677 -7.215 1.00 23.50 456 ALA A O 1
ATOM 3446 N N . GLY A 1 457 ? -2.522 41.616 -6.423 1.00 21.91 457 GLY A N 1
ATOM 3447 C CA . GLY A 1 457 ? -2.901 42.192 -7.710 1.00 21.91 457 GLY A CA 1
ATOM 3448 C C . GLY A 1 457 ? -1.798 42.280 -8.773 1.00 21.91 457 GLY A C 1
ATOM 3449 O O . GLY A 1 457 ? -0.619 42.506 -8.504 1.00 21.91 457 GLY A O 1
ATOM 3450 N N . LEU A 1 458 ? -2.258 42.179 -10.019 1.00 22.89 458 LEU A N 1
ATOM 3451 C CA . LEU A 1 458 ? -1.509 42.284 -11.268 1.00 22.89 458 LEU A CA 1
ATOM 3452 C C . LEU A 1 458 ? -0.609 43.538 -11.357 1.00 22.89 458 LEU A C 1
ATOM 3454 O O . LEU A 1 458 ? -1.107 44.664 -11.340 1.00 22.89 458 LEU A O 1
ATOM 3458 N N . ILE A 1 459 ? 0.691 43.353 -11.624 1.00 20.73 459 ILE A N 1
ATOM 3459 C CA . ILE A 1 459 ? 1.545 44.388 -12.235 1.00 20.73 459 ILE A CA 1
ATOM 3460 C C . ILE A 1 459 ? 2.248 43.811 -13.469 1.00 20.73 459 ILE A C 1
ATOM 3462 O O . ILE A 1 459 ? 3.073 42.905 -13.388 1.00 20.73 459 ILE A O 1
ATOM 3466 N N . SER A 1 460 ? 1.927 44.384 -14.626 1.00 23.83 460 SER A N 1
ATOM 3467 C CA . SER A 1 460 ? 2.637 44.182 -15.892 1.00 23.83 460 SER A CA 1
ATOM 3468 C C . SER A 1 460 ? 3.770 45.203 -16.030 1.00 23.83 460 SER A C 1
ATOM 3470 O O . SER A 1 460 ? 3.574 46.350 -15.635 1.00 23.83 460 SER A O 1
ATOM 3472 N N . MET A 1 461 ? 4.910 44.824 -16.632 1.00 21.88 461 MET A N 1
ATOM 3473 C CA . MET A 1 461 ? 5.465 45.491 -17.835 1.00 21.88 461 MET A CA 1
ATOM 3474 C C . MET A 1 461 ? 6.914 45.076 -18.192 1.00 21.88 461 MET A C 1
ATOM 3476 O O . MET A 1 461 ? 7.817 45.082 -17.365 1.00 21.88 461 MET A O 1
ATOM 3480 N N . SER A 1 462 ? 7.116 44.883 -19.503 1.00 22.30 462 SER A N 1
ATOM 3481 C CA . SER A 1 462 ? 8.295 45.280 -20.305 1.00 22.30 462 SER A CA 1
ATOM 3482 C C . SER A 1 462 ? 9.674 44.610 -20.130 1.00 22.30 462 SER A C 1
ATOM 3484 O O . SER A 1 462 ? 10.410 44.807 -19.170 1.00 22.30 462 SER A O 1
ATOM 3486 N N . LYS A 1 463 ? 10.100 43.940 -21.214 1.00 25.64 463 LYS A N 1
ATOM 3487 C CA . LYS A 1 463 ? 11.487 43.517 -21.489 1.00 25.64 463 LYS A CA 1
ATOM 3488 C C . LYS A 1 463 ? 12.368 44.708 -21.916 1.00 25.64 463 LYS A C 1
ATOM 3490 O O . LYS A 1 463 ? 11.913 45.499 -22.743 1.00 25.64 463 LYS A O 1
ATOM 3495 N N . PRO A 1 464 ? 13.657 44.756 -21.539 1.00 21.81 464 PRO A N 1
ATOM 3496 C CA . PRO A 1 464 ? 14.670 45.496 -22.290 1.00 21.81 464 PRO A CA 1
ATOM 3497 C C . PRO A 1 464 ? 15.045 44.759 -23.591 1.00 21.81 464 PRO A C 1
ATOM 3499 O O . PRO A 1 464 ? 15.154 43.531 -23.608 1.00 21.81 464 PRO A O 1
ATOM 3502 N N . GLY A 1 465 ? 15.300 45.506 -24.671 1.00 22.81 465 GLY A N 1
ATOM 3503 C CA . GLY A 1 465 ? 16.103 45.014 -25.804 1.00 22.81 465 GLY A CA 1
ATOM 3504 C C . GLY A 1 465 ? 17.576 44.812 -25.394 1.00 22.81 465 GLY A C 1
ATOM 3505 O O . GLY A 1 465 ? 17.973 45.223 -24.311 1.00 22.81 465 GLY A O 1
ATOM 3506 N N . LEU A 1 466 ? 18.460 44.216 -26.199 1.00 24.55 466 LEU A N 1
ATOM 3507 C CA . LEU A 1 466 ? 18.527 44.260 -27.662 1.00 24.55 466 LEU A CA 1
ATOM 3508 C C . LEU A 1 466 ? 19.393 43.118 -28.240 1.00 24.55 466 LEU A C 1
ATOM 3510 O O . LEU A 1 466 ? 20.344 42.671 -27.614 1.00 24.55 466 LEU A O 1
ATOM 3514 N N . SER A 1 467 ? 19.105 42.780 -29.501 1.00 24.23 467 SER A N 1
ATOM 3515 C CA . SER A 1 467 ? 20.049 42.374 -30.560 1.00 24.23 467 SER A CA 1
ATOM 3516 C C . SER A 1 467 ? 21.071 41.243 -30.323 1.00 24.23 467 SER A C 1
ATOM 3518 O O . SER A 1 467 ? 22.183 41.461 -29.850 1.00 24.23 467 SER A O 1
ATOM 3520 N N . ALA A 1 468 ? 20.772 40.082 -30.914 1.00 23.31 468 ALA A N 1
ATOM 3521 C CA . ALA A 1 468 ? 21.762 39.306 -31.664 1.00 23.31 468 ALA A CA 1
ATOM 3522 C C . ALA A 1 468 ? 21.109 38.798 -32.965 1.00 23.31 468 ALA A C 1
ATOM 3524 O O . ALA A 1 468 ? 20.349 37.831 -32.966 1.00 23.31 468 ALA A O 1
ATOM 3525 N N . LEU A 1 469 ? 21.360 39.498 -34.074 1.00 26.94 469 LEU A N 1
ATOM 3526 C CA . LEU A 1 469 ? 20.888 39.121 -35.409 1.00 26.94 469 LEU A CA 1
ATOM 3527 C C . LEU A 1 469 ? 21.666 37.904 -35.931 1.00 26.94 469 LEU A C 1
ATOM 3529 O O . LEU A 1 469 ? 22.828 38.036 -36.306 1.00 26.94 469 LEU A O 1
ATOM 3533 N N . VAL A 1 470 ? 21.001 36.752 -36.052 1.00 24.67 470 VAL A N 1
ATOM 3534 C CA . VAL A 1 470 ? 21.422 35.673 -36.962 1.00 24.67 470 VAL A CA 1
ATOM 3535 C C . VAL A 1 470 ? 20.220 35.251 -37.800 1.00 24.67 470 VAL A C 1
ATOM 3537 O O . VAL A 1 470 ? 19.394 34.435 -37.394 1.00 24.67 470 VAL A O 1
ATOM 3540 N N . SER A 1 471 ? 20.106 35.847 -38.984 1.00 25.55 471 SER A N 1
ATOM 3541 C CA . SER A 1 471 ? 19.051 35.545 -39.948 1.00 25.55 471 SER A CA 1
ATOM 3542 C C . SER A 1 471 ? 19.212 34.126 -40.498 1.00 25.55 471 SER A C 1
ATOM 3544 O O . SER A 1 471 ? 20.136 33.863 -41.264 1.00 25.55 471 SER A O 1
ATOM 3546 N N . SER A 1 472 ? 18.288 33.221 -40.167 1.00 24.27 472 SER A N 1
ATOM 3547 C CA . SER A 1 472 ? 18.103 31.977 -40.930 1.00 24.27 472 SER A CA 1
ATOM 3548 C C . SER A 1 472 ? 17.067 32.210 -42.039 1.00 24.27 472 SER A C 1
ATOM 3550 O O . SER A 1 472 ? 16.027 32.811 -41.765 1.00 24.27 472 SER A O 1
ATOM 3552 N N . PRO A 1 473 ? 17.328 31.791 -43.291 1.00 27.11 473 PRO A N 1
ATOM 3553 C CA . PRO A 1 473 ? 16.474 32.129 -44.425 1.00 27.11 473 PRO A CA 1
ATOM 3554 C C . PRO A 1 473 ? 15.127 31.394 -44.385 1.00 27.11 473 PRO A C 1
ATOM 3556 O O . PRO A 1 473 ? 15.039 30.230 -43.991 1.00 27.11 473 PRO A O 1
ATOM 3559 N N . ALA A 1 474 ? 14.075 32.071 -44.850 1.00 29.38 474 ALA A N 1
ATOM 3560 C CA . ALA A 1 474 ? 12.751 31.482 -45.011 1.00 29.38 474 ALA A CA 1
ATOM 3561 C C . ALA A 1 474 ? 12.789 30.357 -46.063 1.00 29.38 474 ALA A C 1
ATOM 3563 O O . ALA A 1 474 ? 13.127 30.598 -47.221 1.00 29.38 474 ALA A O 1
ATOM 3564 N N . GLY A 1 475 ? 12.451 29.130 -45.655 1.00 32.09 475 GLY A N 1
ATOM 3565 C CA . GLY A 1 475 ? 12.504 27.947 -46.529 1.00 32.09 475 GLY A CA 1
ATOM 3566 C C . GLY A 1 475 ? 12.679 26.592 -45.830 1.00 32.09 475 GLY A C 1
ATOM 3567 O O . GLY A 1 475 ? 12.794 25.574 -46.509 1.00 32.09 475 GLY A O 1
ATOM 3568 N N . ALA A 1 476 ? 12.707 26.537 -44.494 1.00 25.72 476 ALA A N 1
ATOM 3569 C CA . ALA A 1 476 ? 12.818 25.276 -43.764 1.00 25.72 476 ALA A CA 1
ATOM 3570 C C . ALA A 1 476 ? 11.491 24.491 -43.772 1.00 25.72 476 ALA A C 1
ATOM 3572 O O . ALA A 1 476 ? 10.550 24.818 -43.050 1.00 25.72 476 ALA A O 1
ATOM 3573 N N . ILE A 1 477 ? 11.454 23.426 -44.576 1.00 28.94 477 ILE A N 1
ATOM 3574 C CA . ILE A 1 477 ? 10.452 22.349 -44.528 1.00 28.94 477 ILE A CA 1
ATOM 3575 C C . ILE A 1 477 ? 10.343 21.836 -43.074 1.00 28.94 477 ILE A C 1
ATOM 3577 O O . ILE A 1 477 ? 11.388 21.683 -42.429 1.00 28.94 477 ILE A O 1
ATOM 3581 N N . PRO A 1 478 ? 9.139 21.539 -42.537 1.00 27.47 478 PRO A N 1
ATOM 3582 C CA . PRO A 1 478 ? 9.018 20.926 -41.215 1.00 27.47 478 PRO A CA 1
ATOM 3583 C C . PRO A 1 478 ? 9.846 19.637 -41.168 1.00 27.47 478 PRO A C 1
ATOM 3585 O O . PRO A 1 478 ? 9.657 18.741 -41.993 1.00 27.47 478 PRO A O 1
ATOM 3588 N N . ARG A 1 479 ? 10.793 19.552 -40.222 1.00 29.47 479 ARG A N 1
ATOM 3589 C CA . ARG A 1 479 ? 11.630 18.355 -40.065 1.00 29.47 479 ARG A CA 1
ATOM 3590 C C . ARG A 1 479 ? 10.710 17.146 -39.844 1.00 29.47 479 ARG A C 1
ATOM 3592 O O . ARG A 1 479 ? 9.856 17.222 -38.960 1.00 29.47 479 ARG A O 1
ATOM 3599 N N . PRO A 1 480 ? 10.860 16.050 -40.611 1.00 35.28 480 PRO A N 1
ATOM 3600 C CA . PRO A 1 480 ? 10.026 14.873 -40.418 1.00 35.28 480 PRO A CA 1
ATOM 3601 C C . PRO A 1 480 ? 10.221 14.338 -38.999 1.00 35.28 480 PRO A C 1
ATOM 3603 O O . PRO A 1 480 ? 11.345 14.324 -38.489 1.00 35.28 480 PRO A O 1
ATOM 3606 N N . GLN A 1 481 ? 9.129 13.892 -38.372 1.00 41.56 481 GLN A N 1
ATOM 3607 C CA . GLN A 1 481 ? 9.174 13.205 -37.081 1.00 41.56 481 GLN A CA 1
ATOM 3608 C C . GLN A 1 481 ? 10.203 12.069 -37.167 1.00 41.56 481 GLN A C 1
ATOM 3610 O O . GLN A 1 481 ? 10.072 11.173 -38.003 1.00 41.56 481 GLN A O 1
ATOM 3615 N N . SER A 1 482 ? 11.258 12.122 -36.347 1.00 46.28 482 SER A N 1
ATOM 3616 C CA . SER A 1 482 ? 12.330 11.127 -36.400 1.00 46.28 482 SER A CA 1
ATOM 3617 C C . SER A 1 482 ? 11.773 9.760 -36.006 1.00 46.28 482 SER A C 1
ATOM 3619 O O . SER A 1 482 ? 11.351 9.539 -34.867 1.00 46.28 482 SER A O 1
ATOM 3621 N N . TRP A 1 483 ? 11.755 8.846 -36.979 1.00 56.50 483 TRP A N 1
ATOM 3622 C CA . TRP A 1 483 ? 11.250 7.485 -36.818 1.00 56.50 483 TRP A CA 1
ATOM 3623 C C . TRP A 1 483 ? 11.975 6.816 -35.630 1.00 56.50 483 TRP A C 1
ATOM 3625 O O . TRP A 1 483 ? 13.209 6.805 -35.623 1.00 56.50 483 TRP A O 1
ATOM 3635 N N . PRO A 1 484 ? 11.274 6.230 -34.637 1.00 61.53 484 PRO A N 1
ATOM 3636 C CA . PRO A 1 484 ? 11.905 5.707 -33.414 1.00 61.53 484 PRO A CA 1
ATOM 3637 C C . PRO A 1 484 ? 12.908 4.555 -33.618 1.00 61.53 484 PRO A C 1
ATOM 3639 O O . PRO A 1 484 ? 13.554 4.137 -32.663 1.00 61.53 484 PRO A O 1
ATOM 3642 N N . TYR A 1 485 ? 13.060 4.052 -34.846 1.00 70.12 485 TYR A N 1
ATOM 3643 C CA . TYR A 1 485 ? 14.009 2.999 -35.221 1.00 70.12 485 TYR A CA 1
ATOM 3644 C C . TYR A 1 485 ? 15.371 3.524 -35.709 1.00 70.12 485 TYR A C 1
ATOM 3646 O O . TYR A 1 485 ? 16.246 2.727 -36.038 1.00 70.12 485 TYR A O 1
ATOM 3654 N N . ILE A 1 486 ? 15.569 4.846 -35.783 1.00 74.69 486 ILE A N 1
ATOM 3655 C CA . ILE A 1 486 ? 16.842 5.438 -36.216 1.00 74.69 486 ILE A CA 1
ATOM 3656 C C . ILE A 1 486 ? 17.880 5.309 -35.092 1.00 74.69 486 ILE A C 1
ATOM 3658 O O . ILE A 1 486 ? 17.678 5.820 -33.988 1.00 74.69 486 ILE A O 1
ATOM 3662 N N . LEU A 1 487 ? 19.012 4.675 -35.400 1.00 79.62 487 LEU A N 1
ATOM 3663 C CA . LEU A 1 487 ? 20.209 4.618 -34.557 1.00 79.62 487 LEU A CA 1
ATOM 3664 C C . LEU A 1 487 ? 21.323 5.517 -35.136 1.00 79.62 487 LEU A C 1
ATOM 3666 O O . LEU A 1 487 ? 21.265 5.869 -36.318 1.00 79.62 487 LEU A O 1
ATOM 3670 N N . PRO A 1 488 ? 22.331 5.907 -34.333 1.00 83.75 488 PRO A N 1
ATOM 3671 C CA . PRO A 1 488 ? 23.555 6.537 -34.831 1.00 83.75 488 PRO A CA 1
ATOM 3672 C C . PRO A 1 488 ? 24.342 5.606 -35.775 1.00 83.75 488 PRO A C 1
ATOM 3674 O O . PRO A 1 488 ? 24.027 4.418 -35.883 1.00 83.75 488 PRO A O 1
ATOM 3677 N N . PRO A 1 489 ? 25.413 6.098 -36.428 1.00 86.38 489 PRO A N 1
ATOM 3678 C CA . PRO A 1 489 ? 26.387 5.236 -37.097 1.00 86.38 489 PRO A CA 1
ATOM 3679 C C . PRO A 1 489 ? 26.876 4.102 -36.176 1.00 86.38 489 PRO A C 1
ATOM 3681 O O . PRO A 1 489 ? 26.943 4.269 -34.957 1.00 86.38 489 PRO A O 1
ATOM 3684 N N . HIS A 1 490 ? 27.227 2.941 -36.737 1.00 84.56 490 HIS A N 1
ATOM 3685 C CA . HIS A 1 490 ? 27.553 1.757 -35.926 1.00 84.56 490 HIS A CA 1
ATOM 3686 C C . HIS A 1 490 ? 28.755 1.953 -34.999 1.00 84.56 490 HIS A C 1
ATOM 3688 O O . HIS A 1 490 ? 28.701 1.507 -33.859 1.00 84.56 490 HIS A O 1
ATOM 3694 N N . GLU A 1 491 ? 29.798 2.639 -35.471 1.00 86.50 491 GLU A N 1
ATOM 3695 C CA . GLU A 1 491 ? 30.982 3.000 -34.680 1.00 86.50 491 GLU A CA 1
ATOM 3696 C C . GLU A 1 491 ? 30.607 3.866 -33.469 1.00 86.50 491 GLU A C 1
ATOM 3698 O O . GLU A 1 491 ? 30.997 3.580 -32.339 1.00 86.50 491 GLU A O 1
ATOM 3703 N N . GLU A 1 492 ? 29.761 4.871 -33.694 1.00 86.44 492 GLU A N 1
ATOM 3704 C CA . GLU A 1 492 ? 29.259 5.763 -32.651 1.00 86.44 492 GLU A CA 1
ATOM 3705 C C . GLU A 1 492 ? 28.365 5.027 -31.642 1.00 86.44 492 GLU A C 1
ATOM 3707 O O . GLU A 1 492 ? 28.471 5.232 -30.434 1.00 86.44 492 GLU A O 1
ATOM 3712 N N . THR A 1 493 ? 27.525 4.111 -32.128 1.00 89.56 493 THR A N 1
ATOM 3713 C CA . THR A 1 493 ? 26.651 3.282 -31.287 1.00 89.56 493 THR A CA 1
ATOM 3714 C C . THR A 1 493 ? 27.462 2.323 -30.412 1.00 89.56 493 THR A C 1
ATOM 3716 O O . THR A 1 493 ? 27.227 2.260 -29.209 1.00 89.56 493 THR A O 1
ATOM 3719 N N . GLU A 1 494 ? 28.461 1.632 -30.970 1.00 90.81 494 GLU A N 1
ATOM 3720 C CA . GLU A 1 494 ? 29.369 0.756 -30.210 1.00 90.81 494 GLU A CA 1
ATOM 3721 C C . GLU A 1 494 ? 30.168 1.523 -29.153 1.00 90.81 494 GLU A C 1
ATOM 3723 O O . GLU A 1 494 ? 30.276 1.088 -28.003 1.00 90.81 494 GLU A O 1
ATOM 3728 N N . ARG A 1 495 ? 30.679 2.706 -29.511 1.00 89.56 495 ARG A N 1
ATOM 3729 C CA . ARG A 1 495 ? 31.414 3.577 -28.590 1.00 89.56 495 ARG A CA 1
ATOM 3730 C C . ARG A 1 495 ? 30.531 4.044 -27.427 1.00 89.56 495 ARG A C 1
ATOM 3732 O O . ARG A 1 495 ? 30.996 4.055 -26.289 1.00 89.56 495 ARG A O 1
ATOM 3739 N N . LEU A 1 496 ? 29.258 4.362 -27.679 1.00 90.81 496 LEU A N 1
ATOM 3740 C CA . LEU A 1 496 ? 28.274 4.691 -26.638 1.00 90.81 496 LEU A CA 1
ATOM 3741 C C . LEU A 1 496 ? 27.891 3.479 -25.768 1.00 90.81 496 LEU A C 1
ATOM 3743 O O . LEU A 1 496 ? 27.760 3.628 -24.554 1.00 90.81 496 LEU A O 1
ATOM 3747 N N . ILE A 1 497 ? 27.769 2.276 -26.341 1.00 94.00 497 ILE A N 1
ATOM 3748 C CA . ILE A 1 497 ? 27.558 1.035 -25.573 1.00 94.00 497 ILE A CA 1
ATOM 3749 C C . ILE A 1 497 ? 28.760 0.775 -24.645 1.00 94.00 497 ILE A C 1
ATOM 3751 O O . ILE A 1 497 ? 28.577 0.506 -23.458 1.00 94.00 497 ILE A O 1
ATOM 3755 N N . GLY A 1 498 ? 29.994 0.924 -25.143 1.00 91.81 498 GLY A N 1
ATOM 3756 C CA . GLY A 1 498 ? 31.212 0.860 -24.323 1.00 91.81 498 GLY A CA 1
ATOM 3757 C C . GLY A 1 498 ? 31.251 1.914 -23.217 1.00 91.81 498 GLY A C 1
ATOM 3758 O O . GLY A 1 498 ? 31.516 1.581 -22.063 1.00 91.81 498 GLY A O 1
ATOM 3759 N N . ALA A 1 499 ? 30.909 3.162 -23.544 1.00 88.75 499 ALA A N 1
ATOM 3760 C CA . ALA A 1 499 ? 30.802 4.247 -22.576 1.00 88.75 499 ALA A CA 1
ATOM 3761 C C . ALA A 1 499 ? 29.819 3.904 -21.439 1.00 88.75 499 ALA A C 1
ATOM 3763 O O . ALA A 1 499 ? 30.184 4.039 -20.272 1.00 88.75 499 ALA A O 1
ATOM 3764 N N . PHE A 1 500 ? 28.629 3.376 -21.756 1.00 91.88 500 PHE A N 1
ATOM 3765 C CA . PHE A 1 500 ? 27.657 2.923 -20.755 1.00 91.88 500 PHE A CA 1
ATOM 3766 C C . PHE A 1 500 ? 28.232 1.859 -19.813 1.00 91.88 500 PHE A C 1
ATOM 3768 O O . PHE A 1 500 ? 28.179 2.047 -18.596 1.00 91.88 500 PHE A O 1
ATOM 3775 N N . PHE A 1 501 ? 28.778 0.759 -20.343 1.00 91.56 501 PHE A N 1
ATOM 3776 C CA . PHE A 1 501 ? 29.252 -0.350 -19.507 1.00 91.56 501 PHE A CA 1
ATOM 3777 C C . PHE A 1 501 ? 30.488 0.022 -18.677 1.00 91.56 501 PHE A C 1
ATOM 3779 O O . PHE A 1 501 ? 30.561 -0.356 -17.512 1.00 91.56 501 PHE A O 1
ATOM 3786 N N . SER A 1 502 ? 31.382 0.864 -19.208 1.00 85.94 502 SER A N 1
ATOM 3787 C CA . SER A 1 502 ? 32.553 1.375 -18.475 1.00 85.94 502 SER A CA 1
ATOM 3788 C C . SER A 1 502 ? 32.231 2.350 -17.329 1.00 85.94 502 SER A C 1
ATOM 3790 O O . SER A 1 502 ? 33.112 2.663 -16.529 1.00 85.94 502 SER A O 1
ATOM 3792 N N . ASP A 1 503 ? 30.991 2.848 -17.245 1.00 84.69 503 ASP A N 1
ATOM 3793 C CA . ASP A 1 503 ? 30.608 3.919 -16.323 1.00 84.69 503 ASP A CA 1
ATOM 3794 C C . ASP A 1 503 ? 29.311 3.608 -15.552 1.00 84.69 503 ASP A C 1
ATOM 3796 O O . ASP A 1 503 ? 29.352 3.246 -14.371 1.00 84.69 503 ASP A O 1
ATOM 3800 N N . THR A 1 504 ? 28.149 3.727 -16.197 1.00 86.62 504 THR A N 1
ATOM 3801 C CA . THR A 1 504 ? 26.853 3.470 -15.548 1.00 86.62 504 THR A CA 1
ATOM 3802 C C . THR A 1 504 ? 26.671 1.985 -15.238 1.00 86.62 504 THR A C 1
ATOM 3804 O O . THR A 1 504 ? 26.373 1.640 -14.095 1.00 86.62 504 THR A O 1
ATOM 3807 N N . GLY A 1 505 ? 26.885 1.104 -16.222 1.00 87.62 505 GLY A N 1
ATOM 3808 C CA . GLY A 1 505 ? 26.691 -0.343 -16.074 1.00 87.62 505 GLY A CA 1
ATOM 3809 C C . GLY A 1 505 ? 27.589 -0.962 -14.999 1.00 87.62 505 GLY A C 1
ATOM 3810 O O . GLY A 1 505 ? 27.141 -1.827 -14.254 1.00 87.62 505 GLY A O 1
ATOM 3811 N N . LEU A 1 506 ? 28.809 -0.440 -14.842 1.00 88.12 506 LEU A N 1
ATOM 3812 C CA . LEU A 1 506 ? 29.762 -0.837 -13.802 1.00 88.12 506 LEU A CA 1
ATOM 3813 C C . LEU A 1 506 ? 29.218 -0.631 -12.374 1.00 88.12 506 LEU A C 1
ATOM 3815 O O . LEU A 1 506 ? 29.404 -1.476 -11.501 1.00 88.12 506 LEU A O 1
ATOM 3819 N N . LEU A 1 507 ? 28.525 0.486 -12.121 1.00 87.81 507 LEU A N 1
ATOM 3820 C CA . LEU A 1 507 ? 27.937 0.786 -10.806 1.00 87.81 507 LEU A CA 1
ATOM 3821 C C . LEU A 1 507 ? 26.531 0.197 -10.616 1.00 87.81 507 LEU A C 1
ATOM 3823 O O . LEU A 1 507 ? 26.084 0.059 -9.474 1.00 87.81 507 LEU A O 1
ATOM 3827 N N . PHE A 1 508 ? 25.842 -0.113 -11.718 1.00 88.50 508 PHE A N 1
ATOM 3828 C CA . PHE A 1 508 ? 24.445 -0.540 -11.766 1.00 88.50 508 PHE A CA 1
ATOM 3829 C C . PHE A 1 508 ? 24.284 -1.688 -12.787 1.00 88.50 508 PHE A C 1
ATOM 3831 O O . PHE A 1 508 ? 23.867 -1.450 -13.926 1.00 88.50 508 PHE A O 1
ATOM 3838 N N . PRO A 1 509 ? 24.615 -2.938 -12.404 1.00 88.19 509 PRO A N 1
ATOM 3839 C CA . PRO A 1 509 ? 24.738 -4.085 -13.312 1.00 88.19 509 PRO A CA 1
ATOM 3840 C C . PRO A 1 509 ? 23.374 -4.685 -13.703 1.00 88.19 509 PRO A C 1
ATOM 3842 O O . PRO A 1 509 ? 23.141 -5.886 -13.596 1.00 88.19 509 PRO A O 1
ATOM 3845 N N . TYR A 1 510 ? 22.431 -3.855 -14.157 1.00 89.25 510 TYR A N 1
ATOM 3846 C CA . TYR A 1 510 ? 21.102 -4.314 -14.580 1.00 89.25 510 TYR A CA 1
ATOM 3847 C C . TYR A 1 510 ? 21.144 -5.141 -15.874 1.00 89.25 510 TYR A C 1
ATOM 3849 O O . TYR A 1 510 ? 20.216 -5.899 -16.151 1.00 89.25 510 TYR A O 1
ATOM 3857 N N . ILE A 1 511 ? 22.194 -4.982 -16.687 1.00 92.94 511 ILE A N 1
ATOM 3858 C CA . ILE A 1 511 ? 22.351 -5.597 -18.009 1.00 92.94 511 ILE A CA 1
ATOM 3859 C C . ILE A 1 511 ? 23.672 -6.369 -18.048 1.00 92.94 511 ILE A C 1
ATOM 3861 O O . ILE A 1 511 ? 24.722 -5.816 -17.735 1.00 92.94 511 ILE A O 1
ATOM 3865 N N . HIS A 1 512 ? 23.626 -7.627 -18.489 1.00 90.19 512 HIS A N 1
ATOM 3866 C CA . HIS A 1 512 ? 24.817 -8.441 -18.726 1.00 90.19 512 HIS A CA 1
ATOM 3867 C C . HIS A 1 512 ? 25.471 -8.052 -20.064 1.00 90.19 512 HIS A C 1
ATOM 3869 O O . HIS A 1 512 ? 24.904 -8.306 -21.132 1.00 90.19 512 HIS A O 1
ATOM 3875 N N . GLU A 1 513 ? 26.651 -7.424 -20.009 1.00 90.88 513 GLU A N 1
ATOM 3876 C CA . GLU A 1 513 ? 27.337 -6.859 -21.182 1.00 90.88 513 GLU A CA 1
ATOM 3877 C C . GLU A 1 513 ? 27.562 -7.865 -22.330 1.00 90.88 513 GLU A C 1
ATOM 3879 O O . GLU A 1 513 ? 27.168 -7.537 -23.454 1.00 90.88 513 GLU A O 1
ATOM 3884 N N . PRO A 1 514 ? 28.103 -9.085 -22.108 1.00 91.06 514 PRO A N 1
ATOM 3885 C CA . PRO A 1 514 ? 28.361 -10.032 -23.195 1.00 91.06 514 PRO A CA 1
ATOM 3886 C C . PRO A 1 514 ? 27.104 -10.374 -24.003 1.00 91.06 514 PRO A C 1
ATOM 3888 O O . PRO A 1 514 ? 27.105 -10.269 -25.227 1.00 91.06 514 PRO A O 1
ATOM 3891 N N . THR A 1 515 ? 25.999 -10.699 -23.323 1.00 90.25 515 THR A N 1
ATOM 3892 C CA . THR A 1 515 ? 24.722 -11.052 -23.968 1.00 90.25 515 THR A CA 1
ATOM 3893 C C . THR A 1 515 ? 24.092 -9.855 -24.682 1.00 90.25 515 THR A C 1
ATOM 3895 O O . THR A 1 515 ? 23.486 -10.005 -25.746 1.00 90.25 515 THR A O 1
ATOM 3898 N N . PHE A 1 516 ? 24.239 -8.649 -24.127 1.00 94.25 516 PHE A N 1
ATOM 3899 C CA . PHE A 1 516 ? 23.732 -7.432 -24.758 1.00 94.25 516 PHE A CA 1
ATOM 3900 C C . PHE A 1 516 ? 24.487 -7.107 -26.055 1.00 94.25 516 PHE A C 1
ATOM 3902 O O . PHE A 1 516 ? 23.854 -6.841 -27.080 1.00 94.25 516 PHE A O 1
ATOM 3909 N N . ARG A 1 517 ? 25.825 -7.196 -26.033 1.00 94.00 517 ARG A N 1
ATOM 3910 C CA . ARG A 1 517 ? 26.681 -7.004 -27.215 1.00 94.00 517 ARG A CA 1
ATOM 3911 C C . ARG A 1 517 ? 26.445 -8.061 -28.281 1.00 94.00 517 ARG A C 1
ATOM 3913 O O . ARG A 1 517 ? 26.285 -7.709 -29.443 1.00 94.00 517 ARG A O 1
ATOM 3920 N N . GLU A 1 518 ? 26.351 -9.332 -27.894 1.00 92.00 518 GLU A N 1
ATOM 3921 C CA . GLU A 1 518 ? 26.014 -10.420 -28.817 1.00 92.00 518 GLU A CA 1
ATOM 3922 C C . GLU A 1 518 ? 24.682 -10.144 -29.532 1.00 92.00 518 GLU A C 1
ATOM 3924 O O . GLU A 1 518 ? 24.595 -10.246 -30.757 1.00 92.00 518 GLU A O 1
ATOM 3929 N N . THR A 1 519 ? 23.661 -9.705 -28.788 1.00 90.75 519 THR A N 1
ATOM 3930 C CA . THR A 1 519 ? 22.355 -9.353 -29.363 1.00 90.75 519 THR A CA 1
ATOM 3931 C C . THR A 1 519 ? 22.459 -8.175 -30.343 1.00 90.75 519 THR A C 1
ATOM 3933 O O . THR A 1 519 ? 21.851 -8.214 -31.415 1.00 90.75 519 THR A O 1
ATOM 3936 N N . TYR A 1 520 ? 23.244 -7.140 -30.021 1.00 92.12 520 TYR A N 1
ATOM 3937 C CA . TYR A 1 520 ? 23.474 -6.009 -30.927 1.00 92.12 520 TYR A CA 1
ATOM 3938 C C . TYR A 1 520 ? 24.216 -6.432 -32.206 1.00 92.12 520 TYR A C 1
ATOM 3940 O O . TYR A 1 520 ? 23.781 -6.077 -33.302 1.00 92.12 520 TYR A O 1
ATOM 3948 N N . GLU A 1 521 ? 25.270 -7.244 -32.095 1.00 90.19 521 GLU A N 1
ATOM 3949 C CA . GLU A 1 521 ? 26.018 -7.772 -33.243 1.00 90.19 521 GLU A CA 1
ATOM 3950 C C . GLU A 1 521 ? 25.130 -8.614 -34.171 1.00 90.19 521 GLU A C 1
ATOM 3952 O O . GLU A 1 521 ? 25.138 -8.409 -35.388 1.00 90.19 521 GLU A O 1
ATOM 3957 N N . GLN A 1 522 ? 24.288 -9.491 -33.612 1.00 86.50 522 GLN A N 1
ATOM 3958 C CA . GLN A 1 522 ? 23.302 -10.256 -34.383 1.00 86.50 522 GLN A CA 1
ATOM 3959 C C . GLN A 1 522 ? 22.329 -9.334 -35.144 1.00 86.50 522 GLN A C 1
ATOM 3961 O O . GLN A 1 522 ? 22.082 -9.533 -36.336 1.00 86.50 522 GLN A O 1
ATOM 3966 N N . MET A 1 523 ? 21.810 -8.278 -34.506 1.00 85.44 523 MET A N 1
ATOM 3967 C CA . MET A 1 523 ? 20.920 -7.318 -35.178 1.00 85.44 523 MET A CA 1
ATOM 3968 C C . MET A 1 523 ? 21.639 -6.473 -36.240 1.00 85.44 523 MET A C 1
ATOM 3970 O O . MET A 1 523 ? 21.054 -6.191 -37.293 1.00 85.44 523 MET A O 1
ATOM 3974 N N . LYS A 1 524 ? 22.912 -6.124 -36.009 1.00 83.56 524 LYS A N 1
ATOM 3975 C CA . LYS A 1 524 ? 23.776 -5.414 -36.962 1.00 83.56 524 LYS A CA 1
ATOM 3976 C C . LYS A 1 524 ? 23.994 -6.232 -38.237 1.00 83.56 524 LYS A C 1
ATOM 3978 O O . LYS A 1 524 ? 23.816 -5.693 -39.326 1.00 83.56 524 LYS A O 1
ATOM 3983 N N . ILE A 1 525 ? 24.284 -7.532 -38.120 1.00 82.06 525 ILE A N 1
ATOM 3984 C CA . ILE A 1 525 ? 24.441 -8.451 -39.268 1.00 82.06 525 ILE A CA 1
ATOM 3985 C C . ILE A 1 525 ? 23.189 -8.451 -40.164 1.00 82.06 525 ILE A C 1
ATOM 3987 O O . ILE A 1 525 ? 23.294 -8.484 -41.390 1.00 82.06 525 ILE A O 1
ATOM 3991 N N . HIS A 1 526 ? 21.997 -8.337 -39.572 1.00 75.75 526 HIS A N 1
ATOM 3992 C CA . HIS A 1 526 ? 20.726 -8.267 -40.298 1.00 75.75 526 HIS A CA 1
ATOM 3993 C C . HIS A 1 526 ? 20.270 -6.834 -40.652 1.00 75.75 526 HIS A C 1
ATOM 3995 O O . HIS A 1 526 ? 19.111 -6.636 -41.030 1.00 75.75 526 HIS A O 1
ATOM 4001 N N . ASN A 1 527 ? 21.153 -5.827 -40.561 1.00 72.31 527 ASN A N 1
ATOM 4002 C CA . ASN A 1 527 ? 20.865 -4.407 -40.823 1.00 72.31 527 ASN A CA 1
ATOM 4003 C C . ASN A 1 527 ? 19.624 -3.874 -40.071 1.00 72.31 527 ASN A C 1
ATOM 4005 O O . ASN A 1 527 ? 18.914 -3.009 -40.584 1.00 72.31 527 ASN A O 1
ATOM 4009 N N . PHE A 1 528 ? 19.312 -4.427 -38.891 1.00 74.88 528 PHE A N 1
ATOM 4010 C CA . PHE A 1 528 ? 18.092 -4.137 -38.119 1.00 74.88 528 PHE A CA 1
ATOM 4011 C C . PHE A 1 528 ? 16.767 -4.367 -38.891 1.00 74.88 528 PHE A C 1
ATOM 4013 O O . PHE A 1 528 ? 15.709 -3.906 -38.466 1.00 74.88 528 PHE A O 1
ATOM 4020 N N . ARG A 1 529 ? 16.790 -5.116 -40.009 1.00 62.62 529 ARG A N 1
ATOM 4021 C CA . ARG A 1 529 ? 15.616 -5.377 -40.873 1.00 62.62 529 ARG A CA 1
ATOM 4022 C C . ARG A 1 529 ? 14.775 -6.587 -40.452 1.00 62.62 529 ARG A C 1
ATOM 4024 O O . ARG A 1 529 ? 13.671 -6.751 -40.961 1.00 62.62 529 ARG A O 1
ATOM 4031 N N . ALA A 1 530 ? 15.281 -7.438 -39.560 1.00 58.03 530 ALA A N 1
ATOM 4032 C CA . ALA A 1 530 ? 14.617 -8.668 -39.127 1.00 58.03 530 ALA A CA 1
ATOM 4033 C C . ALA A 1 530 ? 14.108 -8.549 -37.680 1.00 58.03 530 ALA A C 1
ATOM 4035 O O . ALA A 1 530 ? 14.916 -8.378 -36.775 1.00 58.03 530 ALA A O 1
ATOM 4036 N N . ASN A 1 531 ? 12.783 -8.642 -37.483 1.00 63.69 531 ASN A N 1
ATOM 4037 C CA . ASN A 1 531 ? 12.053 -8.821 -36.209 1.00 63.69 531 ASN A CA 1
ATOM 4038 C C . ASN A 1 531 ? 12.713 -8.270 -34.921 1.00 63.69 531 ASN A C 1
ATOM 4040 O O . ASN A 1 531 ? 12.739 -8.935 -33.882 1.00 63.69 531 ASN A O 1
ATOM 4044 N N . VAL A 1 532 ? 13.202 -7.026 -34.957 1.00 76.81 532 VAL A N 1
ATOM 4045 C CA . VAL A 1 532 ? 13.785 -6.365 -33.783 1.00 76.81 532 VAL A CA 1
ATOM 4046 C C . VAL A 1 532 ? 12.697 -6.144 -32.732 1.00 76.81 532 VAL A C 1
ATOM 4048 O O . VAL A 1 532 ? 11.715 -5.431 -32.958 1.00 76.81 532 VAL A O 1
ATOM 4051 N N . ARG A 1 533 ? 12.870 -6.748 -31.553 1.00 86.69 533 ARG A N 1
ATOM 4052 C CA . ARG A 1 533 ? 11.925 -6.614 -30.437 1.00 86.69 533 ARG A CA 1
ATOM 4053 C C . ARG A 1 533 ? 11.944 -5.170 -29.926 1.00 86.69 533 ARG A C 1
ATOM 4055 O O . ARG A 1 533 ? 12.987 -4.670 -29.509 1.00 86.69 533 ARG A O 1
ATOM 4062 N N . ARG A 1 534 ? 10.781 -4.500 -29.943 1.00 87.44 534 ARG A N 1
ATOM 4063 C CA . ARG A 1 534 ? 10.629 -3.084 -29.534 1.00 87.44 534 ARG A CA 1
ATOM 4064 C C . ARG A 1 534 ? 11.173 -2.811 -28.131 1.00 87.44 534 ARG A C 1
ATOM 4066 O O . ARG A 1 534 ? 11.795 -1.779 -27.920 1.00 87.44 534 ARG A O 1
ATOM 4073 N N . THR A 1 535 ? 10.968 -3.750 -27.208 1.00 89.69 535 THR A N 1
ATOM 4074 C CA . THR A 1 535 ? 11.465 -3.720 -25.824 1.00 89.69 535 THR A CA 1
ATOM 4075 C C . THR A 1 535 ? 12.987 -3.620 -25.767 1.00 89.69 535 THR A C 1
ATOM 4077 O O . THR A 1 535 ? 13.521 -2.733 -25.108 1.00 89.69 535 THR A O 1
ATOM 4080 N N . TRP A 1 536 ? 13.686 -4.469 -26.522 1.00 92.00 536 TRP A N 1
ATOM 4081 C CA . TRP A 1 536 ? 15.143 -4.458 -26.605 1.00 92.00 536 TRP A CA 1
ATOM 4082 C C . TRP A 1 536 ? 15.674 -3.194 -27.296 1.00 92.00 536 TRP A C 1
ATOM 4084 O O . TRP A 1 536 ? 16.636 -2.598 -26.828 1.00 92.00 536 TRP A O 1
ATOM 4094 N N . LEU A 1 537 ? 15.022 -2.718 -28.364 1.00 91.19 537 LEU A N 1
ATOM 4095 C CA . LEU A 1 537 ? 15.434 -1.469 -29.020 1.00 91.19 537 LEU A CA 1
ATOM 4096 C C . LEU A 1 537 ? 15.194 -0.235 -28.132 1.00 91.19 537 LEU A C 1
ATOM 4098 O O . LEU A 1 537 ? 15.971 0.720 -28.173 1.00 91.19 537 LEU A O 1
ATOM 4102 N N . GLY A 1 538 ? 14.143 -0.258 -27.308 1.00 92.31 538 GLY A N 1
ATOM 4103 C CA . GLY A 1 538 ? 13.908 0.744 -26.273 1.00 92.31 538 GLY A CA 1
ATOM 4104 C C . GLY A 1 538 ? 14.984 0.700 -25.188 1.00 92.31 538 GLY A C 1
ATOM 4105 O O . GLY A 1 538 ? 15.523 1.743 -24.825 1.00 92.31 538 GLY A O 1
ATOM 4106 N N . LEU A 1 539 ? 15.378 -0.501 -24.750 1.00 95.38 539 LEU A N 1
ATOM 4107 C CA . LEU A 1 539 ? 16.505 -0.700 -23.837 1.00 95.38 539 LEU A CA 1
ATOM 4108 C C . LEU A 1 539 ? 17.827 -0.179 -24.426 1.00 95.38 539 LEU A C 1
ATOM 4110 O O . LEU A 1 539 ? 18.552 0.526 -23.730 1.00 95.38 539 LEU A O 1
ATOM 4114 N N . LEU A 1 540 ? 18.110 -0.437 -25.709 1.00 95.19 540 LEU A N 1
ATOM 4115 C CA . LEU A 1 540 ? 19.281 0.113 -26.401 1.00 95.19 540 LEU A CA 1
ATOM 4116 C C . LEU A 1 540 ? 19.259 1.644 -26.421 1.00 95.19 540 LEU A C 1
ATOM 4118 O O . LEU A 1 540 ? 20.239 2.265 -26.027 1.00 95.19 540 LEU A O 1
ATOM 4122 N N . ASN A 1 541 ? 18.146 2.271 -26.809 1.00 94.19 541 ASN A N 1
ATOM 4123 C CA . ASN A 1 541 ? 18.043 3.733 -26.759 1.00 94.19 541 ASN A CA 1
ATOM 4124 C C . ASN A 1 541 ? 18.246 4.270 -25.327 1.00 94.19 541 ASN A C 1
ATOM 4126 O O . ASN A 1 541 ? 18.869 5.312 -25.152 1.00 94.19 541 ASN A O 1
ATOM 4130 N N . MET A 1 542 ? 17.808 3.543 -24.295 1.00 95.12 542 MET A N 1
ATOM 4131 C CA . MET A 1 542 ? 18.038 3.928 -22.899 1.00 95.12 542 MET A CA 1
ATOM 4132 C C . MET A 1 542 ? 19.515 3.793 -22.474 1.00 95.12 542 MET A C 1
ATOM 4134 O O . MET A 1 542 ? 20.032 4.668 -21.782 1.00 95.12 542 MET A O 1
ATOM 4138 N N . VAL A 1 543 ? 20.221 2.757 -22.940 1.00 95.31 543 VAL A N 1
ATOM 4139 C CA . VAL A 1 543 ? 21.684 2.602 -22.791 1.00 95.31 543 VAL A CA 1
ATOM 4140 C C . VAL A 1 543 ? 22.431 3.780 -23.433 1.00 95.31 543 VAL A C 1
ATOM 4142 O O . VAL A 1 543 ? 23.304 4.369 -22.795 1.00 95.31 543 VAL A O 1
ATOM 4145 N N . LEU A 1 544 ? 22.044 4.184 -24.650 1.00 93.00 544 LEU A N 1
ATOM 4146 C CA . LEU A 1 544 ? 22.632 5.336 -25.348 1.00 93.00 544 LEU A CA 1
ATOM 4147 C C . LEU A 1 544 ? 22.336 6.665 -24.626 1.00 93.00 544 LEU A C 1
ATOM 4149 O O . LEU A 1 544 ? 23.242 7.478 -24.450 1.00 93.00 544 LEU A O 1
ATOM 4153 N N . ALA A 1 545 ? 21.101 6.873 -24.154 1.00 91.06 545 ALA A N 1
ATOM 4154 C CA . ALA A 1 545 ? 20.727 8.054 -23.372 1.00 91.06 545 ALA A CA 1
ATOM 4155 C C . ALA A 1 545 ? 21.551 8.166 -22.079 1.00 91.06 545 ALA A C 1
ATOM 4157 O O . ALA A 1 545 ? 22.101 9.230 -21.790 1.00 91.06 545 ALA A O 1
ATOM 4158 N N . MET A 1 546 ? 21.699 7.057 -21.340 1.00 89.50 546 MET A N 1
ATOM 4159 C CA . MET A 1 546 ? 22.530 7.009 -20.135 1.00 89.50 546 MET A CA 1
ATOM 4160 C C . MET A 1 546 ? 23.988 7.349 -20.452 1.00 89.50 546 MET A C 1
ATOM 4162 O O . MET A 1 546 ? 24.531 8.252 -19.818 1.00 89.50 546 MET A O 1
ATOM 4166 N N . ALA A 1 547 ? 24.586 6.725 -21.475 1.00 89.06 547 ALA A N 1
ATOM 4167 C CA . ALA A 1 547 ? 25.963 6.996 -21.894 1.00 89.06 547 ALA A CA 1
ATOM 4168 C C . ALA A 1 547 ? 26.222 8.487 -22.175 1.00 89.06 547 ALA A C 1
ATOM 4170 O O . ALA A 1 547 ? 27.199 9.041 -21.671 1.00 89.06 547 ALA A O 1
ATOM 4171 N N . VAL A 1 548 ? 25.336 9.150 -22.929 1.00 84.56 548 VAL A N 1
ATOM 4172 C CA . VAL A 1 548 ? 25.446 10.592 -23.230 1.00 84.56 548 VAL A CA 1
ATOM 4173 C C . VAL A 1 548 ? 25.210 11.461 -21.982 1.00 84.56 548 VAL A C 1
ATOM 4175 O O . VAL A 1 548 ? 25.772 12.548 -21.884 1.00 84.56 548 VAL A O 1
ATOM 4178 N N . SER A 1 549 ? 24.406 11.001 -21.017 1.00 80.81 549 SER A N 1
ATOM 4179 C CA . SER A 1 549 ? 24.092 11.759 -19.793 1.00 80.81 549 SER A CA 1
ATOM 4180 C C . SER A 1 549 ? 25.153 11.677 -18.685 1.00 80.81 549 SER A C 1
ATOM 4182 O O . SER A 1 549 ? 25.279 12.622 -17.903 1.00 80.81 549 SER A O 1
ATOM 4184 N N . THR A 1 550 ? 25.901 10.568 -18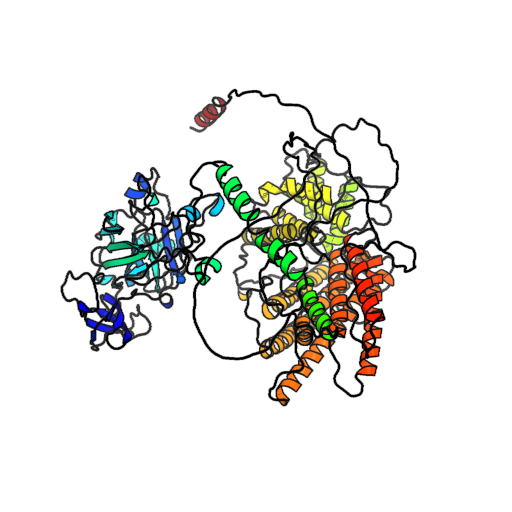.590 1.00 76.81 550 THR A N 1
ATOM 4185 C CA . THR A 1 550 ? 26.887 10.345 -17.514 1.00 76.81 550 THR A CA 1
ATOM 4186 C C . THR A 1 550 ? 28.323 10.526 -17.979 1.00 76.81 550 THR A C 1
ATOM 4188 O O . THR A 1 550 ? 29.128 11.112 -17.251 1.00 76.81 550 THR A O 1
ATOM 4191 N N . THR A 1 551 ? 28.655 10.116 -19.209 1.00 68.50 551 THR A N 1
ATOM 4192 C CA . THR A 1 551 ? 29.965 10.437 -19.780 1.00 68.50 551 THR A CA 1
ATOM 4193 C C . THR A 1 551 ? 29.945 11.892 -20.232 1.00 68.50 551 THR A C 1
ATOM 4195 O O . THR A 1 551 ? 29.363 12.256 -21.248 1.00 68.50 551 THR A O 1
ATOM 4198 N N . GLY A 1 552 ? 30.528 12.773 -19.422 1.00 57.53 552 GLY A N 1
ATOM 4199 C CA . GLY A 1 552 ? 30.445 14.209 -19.661 1.00 57.53 552 GLY A CA 1
ATOM 4200 C C . GLY A 1 552 ? 31.412 14.684 -20.746 1.00 57.53 552 GLY A C 1
ATOM 4201 O O . GLY A 1 552 ? 32.562 15.009 -20.447 1.00 57.53 552 GLY A O 1
ATOM 4202 N N . TRP A 1 553 ? 30.938 14.792 -21.992 1.00 48.09 553 TRP A N 1
ATOM 4203 C CA . TRP A 1 553 ? 31.710 15.254 -23.162 1.00 48.09 553 TRP A CA 1
ATOM 4204 C C . TRP A 1 553 ? 31.942 16.776 -23.175 1.00 48.09 553 TRP A C 1
ATOM 4206 O O . TRP A 1 553 ? 31.770 17.463 -24.179 1.00 48.09 553 TRP A O 1
ATOM 4216 N N . ALA A 1 554 ? 32.344 17.334 -22.038 1.00 41.72 554 ALA A N 1
ATOM 4217 C CA . ALA A 1 554 ? 32.551 18.768 -21.873 1.00 41.72 554 ALA A CA 1
ATOM 4218 C C . ALA A 1 554 ? 33.852 19.295 -22.517 1.00 41.72 554 ALA A C 1
ATOM 4220 O O . ALA A 1 554 ? 34.089 20.497 -22.469 1.00 41.72 554 ALA A O 1
ATOM 4221 N N . GLN A 1 555 ? 34.690 18.430 -23.106 1.00 41.06 555 GLN A N 1
ATOM 4222 C CA . GLN A 1 555 ? 35.963 18.830 -23.727 1.00 41.06 555 GLN A CA 1
ATOM 4223 C C . GLN A 1 555 ? 35.951 18.875 -25.263 1.00 41.06 555 GLN A C 1
ATOM 4225 O O . GLN A 1 555 ? 36.827 19.522 -25.811 1.00 41.06 555 GLN A O 1
ATOM 4230 N N . ASN A 1 556 ? 34.966 18.270 -25.946 1.00 41.06 556 ASN A N 1
ATOM 4231 C CA . ASN A 1 556 ? 34.812 18.317 -27.412 1.00 41.06 556 ASN A CA 1
ATOM 4232 C C . ASN A 1 556 ? 33.318 18.323 -27.808 1.00 41.06 556 ASN A C 1
ATOM 4234 O O . ASN A 1 556 ? 32.833 17.387 -28.443 1.00 41.06 556 ASN A O 1
ATOM 4238 N N . ARG A 1 557 ? 32.557 19.359 -27.417 1.00 45.12 557 ARG A N 1
ATOM 4239 C CA . ARG A 1 557 ? 31.147 19.505 -27.855 1.00 45.12 557 ARG A CA 1
ATOM 4240 C C . ARG A 1 557 ? 31.000 19.868 -29.340 1.00 45.12 557 ARG A C 1
ATOM 4242 O O . ARG A 1 557 ? 29.914 19.693 -29.881 1.00 45.12 557 ARG A O 1
ATOM 4249 N N . ASP A 1 558 ? 32.061 20.360 -29.977 1.00 40.84 558 ASP A N 1
ATOM 4250 C CA . ASP A 1 558 ? 31.985 20.959 -31.315 1.00 40.84 558 ASP A CA 1
ATOM 4251 C C . ASP A 1 558 ? 32.184 19.971 -32.477 1.00 40.84 558 ASP A C 1
ATOM 4253 O O . ASP A 1 558 ? 31.965 20.356 -33.624 1.00 40.84 558 ASP A O 1
ATOM 4257 N N . GLU A 1 559 ? 32.581 18.713 -32.224 1.00 42.66 559 GLU A N 1
ATOM 4258 C CA . GLU A 1 559 ? 33.065 17.835 -33.306 1.00 42.66 559 GLU A CA 1
ATOM 4259 C C . GLU A 1 559 ? 32.207 16.589 -33.611 1.00 42.66 559 GLU A C 1
ATOM 4261 O O . GLU A 1 559 ? 32.098 16.233 -34.783 1.00 42.66 559 GLU A O 1
ATOM 4266 N N . PHE A 1 560 ? 31.546 15.936 -32.637 1.00 43.75 560 PHE A N 1
ATOM 4267 C CA . PHE A 1 560 ? 30.790 14.694 -32.906 1.00 43.75 560 PHE A CA 1
ATOM 4268 C C . PHE A 1 560 ? 29.464 14.532 -32.129 1.00 43.75 560 PHE A C 1
ATOM 4270 O O . PHE A 1 560 ? 29.353 14.863 -30.955 1.00 43.75 560 PHE A O 1
ATOM 4277 N N . SER A 1 561 ? 28.492 13.909 -32.814 1.00 47.38 561 SER A N 1
ATOM 4278 C CA . SER A 1 561 ? 27.094 13.620 -32.431 1.00 47.38 561 SER A CA 1
ATOM 4279 C C . SER A 1 561 ? 26.100 14.796 -32.427 1.00 47.38 561 SER A C 1
ATOM 4281 O O . SER A 1 561 ? 26.133 15.702 -31.604 1.00 47.38 561 SER A O 1
ATOM 4283 N N . SER A 1 562 ? 25.117 14.716 -33.331 1.00 49.88 562 SER A N 1
ATOM 4284 C CA . SER A 1 562 ? 23.986 15.648 -33.459 1.00 49.88 562 SER A CA 1
ATOM 4285 C C . SER A 1 562 ? 22.755 15.271 -32.616 1.00 49.88 562 SER A C 1
ATOM 4287 O O . SER A 1 562 ? 21.703 15.897 -32.754 1.00 49.88 562 SER A O 1
ATOM 4289 N N . THR A 1 563 ? 22.846 14.222 -31.788 1.00 60.78 563 THR A N 1
ATOM 4290 C CA . THR A 1 563 ? 21.707 13.627 -31.064 1.00 60.78 563 THR A CA 1
ATOM 4291 C C . THR A 1 563 ? 21.902 13.749 -29.553 1.00 60.78 563 THR A C 1
ATOM 4293 O O . THR A 1 563 ? 22.875 13.237 -29.007 1.00 60.78 563 THR A O 1
ATOM 4296 N N . SER A 1 564 ? 20.971 14.418 -28.867 1.00 77.75 564 SER A N 1
ATOM 4297 C CA . SER A 1 564 ? 21.004 14.594 -27.409 1.00 77.75 564 SER A CA 1
ATOM 4298 C C . SER A 1 564 ? 20.562 13.334 -26.652 1.00 77.75 564 SER A C 1
ATOM 4300 O O . SER A 1 564 ? 19.819 12.506 -27.182 1.00 77.75 564 SER A O 1
ATOM 4302 N N . ALA A 1 565 ? 20.950 13.224 -25.374 1.00 84.06 565 ALA A N 1
ATOM 4303 C CA . ALA A 1 565 ? 20.453 12.174 -24.474 1.00 84.06 565 ALA A CA 1
ATOM 4304 C C . ALA A 1 565 ? 18.912 12.134 -24.422 1.00 84.06 565 ALA A C 1
ATOM 4306 O O . ALA A 1 565 ? 18.315 11.060 -24.437 1.00 84.06 565 ALA A O 1
ATOM 4307 N N . GLU A 1 566 ? 18.276 13.308 -24.459 1.00 84.38 566 GLU A N 1
ATOM 4308 C CA . GLU A 1 566 ? 16.819 13.452 -24.439 1.00 84.38 566 GLU A CA 1
ATOM 4309 C C . GLU A 1 566 ? 16.141 12.871 -25.686 1.00 84.38 566 GLU A C 1
ATOM 4311 O O . GLU A 1 566 ? 15.085 12.252 -25.589 1.00 84.38 566 GLU A O 1
ATOM 4316 N N . GLU A 1 567 ? 16.759 12.990 -26.863 1.00 86.50 567 GLU A N 1
ATOM 4317 C CA . GLU A 1 567 ? 16.228 12.392 -28.091 1.00 86.50 567 GLU A CA 1
ATOM 4318 C C . GLU A 1 567 ? 16.298 10.854 -28.045 1.00 86.50 567 GLU A C 1
ATOM 4320 O O . GLU A 1 567 ? 15.364 10.184 -28.493 1.00 86.50 567 GLU A O 1
ATOM 4325 N N . PHE A 1 568 ? 17.342 10.277 -27.440 1.00 90.94 568 PHE A N 1
ATOM 4326 C CA . PHE A 1 568 ? 17.404 8.836 -27.173 1.00 90.94 568 PHE A CA 1
ATOM 4327 C C . PHE A 1 568 ? 16.365 8.397 -26.129 1.00 90.94 568 PHE A C 1
ATOM 4329 O O . PHE A 1 568 ? 15.633 7.434 -26.366 1.00 90.94 568 PHE A O 1
ATOM 4336 N N . TYR A 1 569 ? 16.230 9.120 -25.012 1.00 91.31 569 TYR A N 1
ATOM 4337 C CA . TYR A 1 569 ? 15.211 8.843 -23.992 1.00 91.31 569 TYR A CA 1
ATOM 4338 C C . TYR A 1 569 ? 13.788 8.895 -24.579 1.00 91.31 569 TYR A C 1
ATOM 4340 O O . TYR A 1 569 ? 12.991 7.973 -24.376 1.00 91.31 569 TYR A O 1
ATOM 4348 N N . ARG A 1 570 ? 13.484 9.910 -25.400 1.00 90.69 570 ARG A N 1
ATOM 4349 C CA . ARG A 1 570 ? 12.203 10.051 -26.107 1.00 90.69 570 ARG A CA 1
ATOM 4350 C C . ARG A 1 570 ? 11.912 8.856 -27.023 1.00 90.69 570 ARG A C 1
ATOM 4352 O O . ARG A 1 570 ? 10.792 8.340 -27.000 1.00 90.69 570 ARG A O 1
ATOM 4359 N N . ARG A 1 571 ? 12.903 8.384 -27.795 1.00 90.81 571 ARG A N 1
ATOM 4360 C CA . ARG A 1 571 ? 12.781 7.171 -28.631 1.00 90.81 571 ARG A CA 1
ATOM 4361 C C . ARG A 1 571 ? 12.549 5.922 -27.779 1.00 90.81 571 ARG A C 1
ATOM 4363 O O . ARG A 1 571 ? 11.646 5.147 -28.086 1.00 90.81 571 ARG A O 1
ATOM 4370 N N . ALA A 1 572 ? 13.304 5.754 -26.691 1.00 92.75 572 ALA A N 1
ATOM 4371 C CA . ALA A 1 572 ? 13.148 4.633 -25.763 1.00 92.75 572 ALA A CA 1
ATOM 4372 C C . ALA A 1 572 ? 11.731 4.575 -25.169 1.00 92.75 572 ALA A C 1
ATOM 4374 O O . ALA A 1 572 ? 11.088 3.522 -25.184 1.00 92.75 572 ALA A O 1
ATOM 4375 N N . ARG A 1 573 ? 11.214 5.728 -24.723 1.00 91.19 573 ARG A N 1
ATOM 4376 C CA . ARG A 1 573 ? 9.850 5.880 -24.204 1.00 91.19 573 ARG A CA 1
ATOM 4377 C C . ARG A 1 573 ? 8.802 5.471 -25.236 1.00 91.19 573 ARG A C 1
ATOM 4379 O O . ARG A 1 573 ? 7.929 4.679 -24.909 1.00 91.19 573 ARG A O 1
ATOM 4386 N N . GLU A 1 574 ? 8.899 5.940 -26.479 1.00 90.25 574 GLU A N 1
ATOM 4387 C CA . GLU A 1 574 ? 7.912 5.616 -27.523 1.00 90.25 574 GLU A CA 1
ATOM 4388 C C . GLU A 1 574 ? 7.955 4.138 -27.962 1.00 90.25 574 GLU A C 1
ATOM 4390 O O . GLU A 1 574 ? 6.928 3.518 -28.251 1.00 90.25 574 GLU A O 1
ATOM 4395 N N . LEU A 1 575 ? 9.137 3.518 -27.951 1.00 88.81 575 LEU A N 1
ATOM 4396 C CA . LEU A 1 575 ? 9.278 2.088 -28.235 1.00 88.81 575 LEU A CA 1
ATOM 4397 C C . LEU A 1 575 ? 8.628 1.209 -27.156 1.00 88.81 575 LEU A C 1
ATOM 4399 O O . LEU A 1 575 ? 8.004 0.205 -27.517 1.00 88.81 575 LEU A O 1
ATOM 4403 N N . CYS A 1 576 ? 8.736 1.608 -25.882 1.00 89.44 576 CYS A N 1
ATOM 4404 C CA . CYS A 1 576 ? 8.276 0.852 -24.712 1.00 89.44 576 CYS A CA 1
ATOM 4405 C C . CYS A 1 576 ? 6.877 1.233 -24.184 1.00 89.44 576 CYS A C 1
ATOM 4407 O O . CYS A 1 576 ? 6.297 0.437 -23.446 1.00 89.44 576 CYS A O 1
ATOM 4409 N N . LYS A 1 577 ? 6.310 2.395 -24.548 1.00 84.69 577 LYS A N 1
ATOM 4410 C CA . LYS A 1 577 ? 5.066 2.982 -23.986 1.00 84.69 577 LYS A CA 1
ATOM 4411 C C . LYS A 1 577 ? 3.913 1.987 -23.816 1.00 84.69 577 LYS A C 1
ATOM 4413 O O . LYS A 1 577 ? 3.266 1.951 -22.773 1.00 84.69 577 LYS A O 1
ATOM 4418 N N . THR A 1 578 ? 3.659 1.151 -24.823 1.00 78.75 578 THR A N 1
ATOM 4419 C CA . THR A 1 578 ? 2.569 0.157 -24.787 1.00 78.75 578 THR A CA 1
ATOM 4420 C C . THR A 1 578 ? 2.889 -1.094 -23.963 1.00 78.75 578 THR A C 1
ATOM 4422 O O . THR A 1 578 ? 1.979 -1.750 -23.462 1.00 78.75 578 THR A O 1
ATOM 4425 N N . GLN A 1 579 ? 4.169 -1.435 -23.819 1.00 77.38 579 GLN A N 1
ATOM 4426 C CA . GLN A 1 579 ? 4.670 -2.618 -23.120 1.00 77.38 579 GLN A CA 1
ATOM 4427 C C . GLN A 1 579 ? 4.851 -2.334 -21.627 1.00 77.38 579 GLN A C 1
ATOM 4429 O O . GLN A 1 579 ? 4.532 -3.195 -20.816 1.00 77.38 579 GLN A O 1
ATOM 4434 N N . MET A 1 580 ? 5.235 -1.106 -21.266 1.00 71.25 580 MET A N 1
ATOM 4435 C CA . MET A 1 580 ? 5.247 -0.579 -19.894 1.00 71.25 580 MET A CA 1
ATOM 4436 C C . MET A 1 580 ? 3.934 -0.847 -19.137 1.00 71.25 580 MET A C 1
ATOM 4438 O O . MET A 1 580 ? 3.955 -1.109 -17.941 1.00 71.25 580 MET A O 1
ATOM 4442 N N . LEU A 1 581 ? 2.790 -0.819 -19.830 1.00 69.88 581 LEU A N 1
ATOM 4443 C CA . LEU A 1 581 ? 1.465 -1.043 -19.239 1.00 69.88 581 LEU A CA 1
ATOM 4444 C C . LEU A 1 581 ? 0.945 -2.488 -19.370 1.00 69.88 581 LEU A C 1
ATOM 4446 O O . LEU A 1 581 ? -0.137 -2.781 -18.864 1.00 69.88 581 LEU A O 1
ATOM 4450 N N . ARG A 1 582 ? 1.658 -3.380 -20.077 1.00 67.44 582 ARG A N 1
ATOM 4451 C CA . ARG A 1 582 ? 1.140 -4.704 -20.492 1.00 67.44 582 ARG A CA 1
ATOM 4452 C C . ARG A 1 582 ? 2.091 -5.891 -20.288 1.00 67.44 582 ARG A C 1
ATOM 4454 O O . ARG A 1 582 ? 1.620 -7.021 -20.331 1.00 67.44 582 ARG A O 1
ATOM 4461 N N . GLY A 1 583 ? 3.399 -5.676 -20.139 1.00 60.47 583 GLY A N 1
ATOM 4462 C CA . GLY A 1 583 ? 4.414 -6.731 -20.236 1.00 60.47 583 GLY A CA 1
ATOM 4463 C C . GLY A 1 583 ? 5.325 -6.844 -19.015 1.00 60.47 583 GLY A C 1
ATOM 4464 O O . GLY A 1 583 ? 5.934 -5.868 -18.590 1.00 60.47 583 GLY A O 1
ATOM 4465 N N . THR A 1 584 ? 5.475 -8.066 -18.508 1.00 69.69 584 THR A N 1
ATOM 4466 C CA . THR A 1 584 ? 6.337 -8.444 -17.375 1.00 69.69 584 THR A CA 1
ATOM 4467 C C . THR A 1 584 ? 7.638 -9.086 -17.868 1.00 69.69 584 THR A C 1
ATOM 4469 O O . THR A 1 584 ? 7.962 -10.222 -17.524 1.00 69.69 584 THR A O 1
ATOM 4472 N N . THR A 1 585 ? 8.344 -8.417 -18.783 1.00 85.56 585 THR A N 1
ATOM 4473 C CA . THR A 1 585 ? 9.606 -8.925 -19.342 1.00 85.56 585 THR A CA 1
ATOM 4474 C C . THR A 1 585 ? 10.807 -8.316 -18.624 1.00 85.56 585 THR A C 1
ATOM 4476 O O . THR A 1 585 ? 10.795 -7.134 -18.273 1.00 85.56 585 THR A O 1
ATOM 4479 N N . LEU A 1 586 ? 11.886 -9.097 -18.483 1.00 86.88 586 LEU A N 1
ATOM 4480 C CA . LEU A 1 586 ? 13.177 -8.623 -17.962 1.00 86.88 586 LEU A CA 1
ATOM 4481 C C . LEU A 1 586 ? 13.652 -7.341 -18.674 1.00 86.88 586 LEU A C 1
ATOM 4483 O O . LEU A 1 586 ? 14.129 -6.420 -18.027 1.00 86.88 586 LEU A O 1
ATOM 4487 N N . GLU A 1 587 ? 13.454 -7.241 -19.988 1.00 89.81 587 GLU A N 1
ATOM 4488 C CA . GLU A 1 587 ? 13.847 -6.067 -20.781 1.00 89.81 587 GLU A CA 1
ATOM 4489 C C . GLU A 1 587 ? 13.088 -4.796 -20.390 1.00 89.81 587 GLU A C 1
ATOM 4491 O O . GLU A 1 587 ? 13.681 -3.721 -20.355 1.00 89.81 587 GLU A O 1
ATOM 4496 N N . ILE A 1 588 ? 11.791 -4.904 -20.068 1.00 90.69 588 ILE A N 1
ATOM 4497 C CA . ILE A 1 588 ? 11.010 -3.767 -19.565 1.00 90.69 588 ILE A CA 1
ATOM 4498 C C . ILE A 1 588 ? 11.436 -3.416 -18.139 1.00 90.69 588 ILE A C 1
ATOM 4500 O O . ILE A 1 588 ? 11.543 -2.234 -17.835 1.00 90.69 588 ILE A O 1
ATOM 4504 N N . VAL A 1 589 ? 11.769 -4.397 -17.294 1.00 89.38 589 VAL A N 1
ATOM 4505 C CA . VAL A 1 589 ? 12.373 -4.136 -15.974 1.00 89.38 589 VAL A CA 1
ATOM 4506 C C . VAL A 1 589 ? 13.692 -3.365 -16.111 1.00 89.38 589 VAL A C 1
ATOM 4508 O O . VAL A 1 589 ? 13.854 -2.320 -15.487 1.00 89.38 589 VAL A O 1
ATOM 4511 N N . GLN A 1 590 ? 14.613 -3.832 -16.959 1.00 92.62 590 GLN A N 1
ATOM 4512 C CA . GLN A 1 590 ? 15.906 -3.185 -17.212 1.00 92.62 590 GLN A CA 1
ATOM 4513 C C . GLN A 1 590 ? 15.733 -1.771 -17.785 1.00 92.62 590 GLN A C 1
ATOM 4515 O O . GLN A 1 590 ? 16.397 -0.835 -17.340 1.00 92.62 590 GLN A O 1
ATOM 4520 N N . TYR A 1 591 ? 14.802 -1.603 -18.730 1.00 94.12 591 TYR A N 1
ATOM 4521 C CA . TYR A 1 591 ? 14.461 -0.305 -19.305 1.00 94.12 591 TYR A CA 1
ATOM 4522 C C . TYR A 1 591 ? 13.905 0.648 -18.241 1.00 94.12 591 TYR A C 1
ATOM 4524 O O . TYR A 1 591 ? 14.370 1.779 -18.150 1.00 94.12 591 TYR A O 1
ATOM 4532 N N . LEU A 1 592 ? 12.953 0.198 -17.416 1.00 92.81 592 LEU A N 1
ATOM 4533 C CA . LEU A 1 592 ? 12.338 1.016 -16.370 1.00 92.81 592 LEU A CA 1
ATOM 4534 C C . LEU A 1 592 ? 13.351 1.419 -15.292 1.00 92.81 592 LEU A C 1
ATOM 4536 O O . LEU A 1 592 ? 13.341 2.570 -14.871 1.00 92.81 592 LEU A O 1
ATOM 4540 N N . LEU A 1 593 ? 14.264 0.524 -14.900 1.00 91.31 593 LEU A N 1
ATOM 4541 C CA . LEU A 1 593 ? 15.350 0.838 -13.965 1.00 91.31 593 LEU A CA 1
ATOM 4542 C C . LEU A 1 593 ? 16.272 1.943 -14.509 1.00 91.31 593 LEU A C 1
ATOM 4544 O O . LEU A 1 593 ? 16.521 2.929 -13.812 1.00 91.31 593 LEU A O 1
ATOM 4548 N N . LEU A 1 594 ? 16.729 1.827 -15.762 1.00 93.50 594 LEU A N 1
ATOM 4549 C CA . LEU A 1 594 ? 17.566 2.858 -16.387 1.00 93.50 594 LEU A CA 1
ATOM 4550 C C . LEU A 1 594 ? 16.801 4.163 -16.658 1.00 93.50 594 LEU A C 1
ATOM 4552 O O . LEU A 1 594 ? 17.353 5.240 -16.455 1.00 93.50 594 LEU A O 1
ATOM 4556 N N . ALA A 1 595 ? 15.532 4.092 -17.064 1.00 92.69 595 ALA A N 1
ATOM 4557 C CA . ALA A 1 595 ? 14.691 5.267 -17.283 1.00 92.69 595 ALA A CA 1
ATOM 4558 C C . ALA A 1 595 ? 14.426 6.027 -15.973 1.00 92.69 595 ALA A C 1
ATOM 4560 O O . ALA A 1 595 ? 14.563 7.248 -15.941 1.00 92.69 595 ALA A O 1
ATOM 4561 N N . SER A 1 596 ? 14.130 5.325 -14.873 1.00 89.81 596 SER A N 1
ATOM 4562 C CA . SER A 1 596 ? 14.052 5.926 -13.536 1.00 89.81 596 SER A CA 1
ATOM 4563 C C . SER A 1 596 ? 15.359 6.609 -13.144 1.00 89.81 596 SER A C 1
ATOM 4565 O O . SER A 1 596 ? 15.331 7.718 -12.619 1.00 89.81 596 SER A O 1
ATOM 4567 N N . GLN A 1 597 ? 16.500 5.972 -13.412 1.00 88.31 597 GLN A N 1
ATOM 4568 C CA . GLN A 1 597 ? 17.812 6.510 -13.067 1.00 88.31 597 GLN A CA 1
ATOM 4569 C C . GLN A 1 597 ? 18.202 7.738 -13.908 1.00 88.31 597 GLN A C 1
ATOM 4571 O O . GLN A 1 597 ? 18.744 8.689 -13.354 1.00 88.31 597 GLN A O 1
ATOM 4576 N N . TYR A 1 598 ? 17.877 7.764 -15.203 1.00 89.25 598 TYR A N 1
ATOM 4577 C CA . TYR A 1 598 ? 18.020 8.955 -16.051 1.00 89.25 598 TYR A CA 1
ATOM 4578 C C . TYR A 1 598 ? 17.157 10.112 -15.539 1.00 89.25 598 TYR A C 1
ATOM 4580 O O . TYR A 1 598 ? 17.634 11.235 -15.377 1.00 89.25 598 TYR A O 1
ATOM 4588 N N . LEU A 1 599 ? 15.892 9.829 -15.211 1.00 86.50 599 LEU A N 1
ATOM 4589 C CA . LEU A 1 599 ? 14.952 10.842 -14.739 1.00 86.50 599 LEU A CA 1
ATOM 4590 C C . LEU A 1 599 ? 15.337 11.433 -13.367 1.00 86.50 599 LEU A C 1
ATOM 4592 O O . LEU A 1 599 ? 15.025 12.597 -13.121 1.00 86.50 599 LEU A O 1
ATOM 4596 N N . GLN A 1 600 ? 16.080 10.712 -12.514 1.00 81.31 600 GLN A N 1
ATOM 4597 C CA . GLN A 1 600 ? 16.668 11.268 -11.277 1.00 81.31 600 GLN A CA 1
ATOM 4598 C C . GLN A 1 600 ? 17.668 12.411 -11.534 1.00 81.31 600 GLN A C 1
ATOM 4600 O O . GLN A 1 600 ? 17.811 13.287 -10.683 1.00 81.31 600 GLN A O 1
ATOM 4605 N N . GLY A 1 601 ? 18.342 12.420 -12.689 1.00 73.94 601 GLY A N 1
ATOM 4606 C CA . GLY A 1 601 ? 19.201 13.522 -13.137 1.00 73.94 601 GLY A CA 1
ATOM 4607 C C . GLY A 1 601 ? 18.449 14.651 -13.859 1.00 73.94 601 GLY A C 1
ATOM 4608 O O . GLY A 1 601 ? 19.078 15.600 -14.326 1.00 73.94 601 GLY A O 1
ATOM 4609 N N . SER A 1 602 ? 17.120 14.552 -13.976 1.00 74.19 602 SER A N 1
ATOM 4610 C CA . SER A 1 602 ? 16.254 15.490 -14.700 1.00 74.19 602 SER A CA 1
ATOM 4611 C C . SER A 1 602 ? 15.361 16.311 -13.760 1.00 74.19 602 SER A C 1
ATOM 4613 O O . SER A 1 602 ? 15.246 16.019 -12.571 1.00 74.19 602 SER A O 1
ATOM 4615 N N . GLN A 1 603 ? 14.664 17.309 -14.313 1.00 66.00 603 GLN A N 1
ATOM 4616 C CA . GLN A 1 603 ? 13.678 18.112 -13.575 1.00 66.00 603 GLN A CA 1
ATOM 4617 C C . GLN A 1 603 ? 12.295 17.439 -13.458 1.00 66.00 603 GLN A C 1
ATOM 4619 O O . GLN A 1 603 ? 11.389 17.985 -12.846 1.00 66.00 603 GLN A O 1
ATOM 4624 N N . ASN A 1 604 ? 12.101 16.227 -13.984 1.00 71.00 604 ASN A N 1
ATOM 4625 C CA . ASN A 1 604 ? 10.774 15.614 -14.098 1.00 71.00 604 ASN A CA 1
ATOM 4626 C C . ASN A 1 604 ? 10.404 14.727 -12.887 1.00 71.00 604 ASN A C 1
ATOM 4628 O O . ASN A 1 604 ? 10.153 13.533 -13.050 1.00 71.00 604 ASN A O 1
ATOM 4632 N N . SER A 1 605 ? 10.355 15.290 -11.674 1.00 71.31 605 SER A N 1
ATOM 4633 C CA . SER A 1 605 ? 10.141 14.562 -10.399 1.00 71.31 605 SER A CA 1
ATOM 4634 C C . SER A 1 605 ? 8.962 13.569 -10.415 1.00 71.31 605 SER A C 1
ATOM 4636 O O . SER A 1 605 ? 9.129 12.403 -10.046 1.00 71.31 605 SER A O 1
ATOM 4638 N N . VAL A 1 606 ? 7.792 13.995 -10.903 1.00 75.44 606 VAL A N 1
ATOM 4639 C CA . VAL A 1 606 ? 6.578 13.165 -11.028 1.00 75.44 606 VAL A CA 1
ATOM 4640 C C . VAL A 1 606 ? 6.789 12.003 -12.005 1.00 75.44 606 VAL A C 1
ATOM 4642 O O . VAL A 1 606 ? 6.367 10.874 -11.742 1.00 75.44 606 VAL A O 1
ATOM 4645 N N . GLN A 1 607 ? 7.500 12.234 -13.115 1.00 80.69 607 GLN A N 1
ATOM 4646 C CA . GLN A 1 607 ? 7.826 11.183 -14.085 1.00 80.69 607 GLN A CA 1
ATOM 4647 C C . GLN A 1 607 ? 8.844 10.195 -13.503 1.00 80.69 607 GLN A C 1
ATOM 4649 O O . GLN A 1 607 ? 8.703 8.990 -13.721 1.00 80.69 607 GLN A O 1
ATOM 4654 N N . THR A 1 608 ? 9.824 10.669 -12.723 1.00 83.12 608 THR A N 1
ATOM 4655 C CA . THR A 1 608 ? 10.782 9.827 -11.989 1.00 83.12 608 THR A CA 1
ATOM 4656 C C . THR A 1 608 ? 10.050 8.868 -11.055 1.00 83.12 608 THR A C 1
ATOM 4658 O O . THR A 1 608 ? 10.250 7.656 -11.147 1.00 83.12 608 THR A O 1
ATOM 4661 N N . TRP A 1 609 ? 9.155 9.390 -10.208 1.00 80.12 609 TRP A N 1
ATOM 4662 C CA . TRP A 1 609 ? 8.363 8.588 -9.271 1.00 80.12 609 TRP A CA 1
ATOM 4663 C C . TRP A 1 609 ? 7.402 7.628 -9.972 1.00 80.12 609 TRP A C 1
ATOM 4665 O O . TRP A 1 609 ? 7.348 6.456 -9.607 1.00 80.12 609 TRP A O 1
ATOM 4675 N N . THR A 1 610 ? 6.707 8.077 -11.020 1.00 84.75 610 THR A N 1
ATOM 4676 C CA . THR A 1 610 ? 5.799 7.226 -11.810 1.00 84.75 610 THR A CA 1
ATOM 4677 C C . THR A 1 610 ? 6.554 6.074 -12.477 1.00 84.75 610 THR A C 1
ATOM 4679 O O . THR A 1 610 ? 6.139 4.917 -12.394 1.00 84.75 610 THR A O 1
ATOM 4682 N N . THR A 1 611 ? 7.705 6.366 -13.091 1.00 87.19 611 THR A N 1
ATOM 4683 C CA . THR A 1 611 ? 8.551 5.355 -13.745 1.00 87.19 611 THR A CA 1
ATOM 4684 C C . THR A 1 611 ? 9.137 4.389 -12.717 1.00 87.19 611 THR A C 1
ATOM 4686 O O . THR A 1 611 ? 9.148 3.187 -12.958 1.00 87.19 611 THR A O 1
ATOM 4689 N N . TYR A 1 612 ? 9.549 4.883 -11.543 1.00 85.81 612 TYR A N 1
ATOM 4690 C CA . TYR A 1 612 ? 10.076 4.049 -10.459 1.00 85.81 612 TYR A CA 1
ATOM 4691 C C . TYR A 1 612 ? 9.004 3.147 -9.835 1.00 85.81 612 TYR A C 1
ATOM 4693 O O . TYR A 1 612 ? 9.234 1.953 -9.664 1.00 85.81 612 TYR A O 1
ATOM 4701 N N . GLY A 1 613 ? 7.803 3.668 -9.572 1.00 84.38 613 GLY A N 1
ATOM 4702 C CA . GLY A 1 613 ? 6.665 2.868 -9.115 1.00 84.38 613 GLY A CA 1
ATOM 4703 C C . GLY A 1 613 ? 6.286 1.780 -10.123 1.00 84.38 613 GLY A C 1
ATOM 4704 O O . GLY A 1 613 ? 5.993 0.646 -9.738 1.00 84.38 613 GLY A O 1
ATOM 4705 N N . LEU A 1 614 ? 6.384 2.078 -11.422 1.00 86.62 614 LEU A N 1
ATOM 4706 C CA . LEU A 1 614 ? 6.197 1.088 -12.478 1.00 86.62 614 LEU A CA 1
ATOM 4707 C C . LEU A 1 614 ? 7.354 0.077 -12.560 1.00 86.62 614 LEU A C 1
ATOM 4709 O O . LEU A 1 614 ? 7.095 -1.106 -12.783 1.00 86.62 614 LEU A O 1
ATOM 4713 N N . ALA A 1 615 ? 8.603 0.498 -12.336 1.00 86.31 615 ALA A N 1
ATOM 4714 C CA . ALA A 1 615 ? 9.764 -0.390 -12.233 1.00 86.31 615 ALA A CA 1
ATOM 4715 C C . ALA A 1 615 ? 9.574 -1.394 -11.088 1.00 86.31 615 ALA A C 1
ATOM 4717 O O . ALA A 1 615 ? 9.679 -2.600 -11.307 1.00 86.31 615 ALA A O 1
ATOM 4718 N N . VAL A 1 616 ? 9.199 -0.902 -9.900 1.00 82.38 616 VAL A N 1
ATOM 4719 C CA . VAL A 1 616 ? 8.860 -1.720 -8.729 1.00 82.38 616 VAL A CA 1
ATOM 4720 C C . VAL A 1 616 ? 7.720 -2.673 -9.070 1.00 82.38 616 VAL A C 1
ATOM 4722 O O . VAL A 1 616 ? 7.925 -3.877 -8.994 1.00 82.38 616 VAL A O 1
ATOM 4725 N N . LYS A 1 617 ? 6.566 -2.186 -9.548 1.00 82.75 617 LYS A N 1
ATOM 4726 C CA . LYS A 1 617 ? 5.430 -3.042 -9.943 1.00 82.75 617 LYS A CA 1
ATOM 4727 C C . LYS A 1 617 ? 5.837 -4.137 -10.936 1.00 82.75 617 LYS A C 1
ATOM 4729 O O . LYS A 1 617 ? 5.431 -5.287 -10.787 1.00 82.75 617 LYS A O 1
ATOM 4734 N N . THR A 1 618 ? 6.644 -3.802 -11.941 1.00 82.38 618 THR A N 1
ATOM 4735 C CA . THR A 1 618 ? 7.071 -4.768 -12.962 1.00 82.38 618 THR A CA 1
ATOM 4736 C C . THR A 1 618 ? 8.057 -5.784 -12.386 1.00 82.38 618 THR A C 1
ATOM 4738 O O . THR A 1 618 ? 7.933 -6.968 -12.688 1.00 82.38 618 THR A O 1
ATOM 4741 N N . LEU A 1 619 ? 8.967 -5.376 -11.492 1.00 79.50 619 LEU A N 1
ATOM 4742 C CA . LEU A 1 619 ? 9.795 -6.289 -10.694 1.00 79.50 619 LEU A CA 1
ATOM 4743 C C . LEU A 1 619 ? 8.924 -7.229 -9.846 1.00 79.50 619 LEU A C 1
ATOM 4745 O O . LEU A 1 619 ? 9.140 -8.440 -9.881 1.00 79.50 619 LEU A O 1
ATOM 4749 N N . CYS A 1 620 ? 7.909 -6.700 -9.149 1.00 76.62 620 CYS A N 1
ATOM 4750 C CA . CYS A 1 620 ? 6.963 -7.485 -8.351 1.00 76.62 620 CYS A CA 1
ATOM 4751 C C . CYS A 1 620 ? 6.295 -8.580 -9.193 1.00 76.62 620 CYS A C 1
ATOM 4753 O O . CYS A 1 620 ? 6.252 -9.734 -8.776 1.00 76.62 620 CYS A O 1
ATOM 4755 N N . MET A 1 621 ? 5.795 -8.218 -10.379 1.00 76.88 621 MET A N 1
ATOM 4756 C CA . MET A 1 621 ? 5.080 -9.133 -11.275 1.00 76.88 621 MET A CA 1
ATOM 4757 C C . MET A 1 621 ? 6.003 -10.119 -12.009 1.00 76.88 621 MET A C 1
ATOM 4759 O O . MET A 1 621 ? 5.583 -11.234 -12.291 1.00 76.88 621 MET A O 1
ATOM 4763 N N . THR A 1 622 ? 7.241 -9.725 -12.327 1.00 76.38 622 THR A N 1
ATOM 4764 C CA . THR A 1 622 ? 8.193 -10.559 -13.091 1.00 76.38 622 THR A CA 1
ATOM 4765 C C . THR A 1 622 ? 8.933 -11.557 -12.197 1.00 76.38 622 THR A C 1
ATOM 4767 O O . THR A 1 622 ? 9.193 -12.677 -12.622 1.00 76.38 622 THR A O 1
ATOM 4770 N N . PHE A 1 623 ? 9.254 -11.167 -10.957 1.00 71.94 623 PHE A N 1
ATOM 4771 C CA . PHE A 1 623 ? 10.074 -11.953 -10.023 1.00 71.94 623 PHE A CA 1
ATOM 4772 C C . PHE A 1 623 ? 9.341 -12.345 -8.728 1.00 71.94 623 PHE A C 1
ATOM 4774 O O . PHE A 1 623 ? 9.972 -12.796 -7.779 1.00 71.94 623 PHE A O 1
ATOM 4781 N N . GLY A 1 624 ? 8.016 -12.172 -8.661 1.00 62.88 624 GLY A N 1
ATOM 4782 C CA . GLY A 1 624 ? 7.198 -12.657 -7.542 1.00 62.88 624 GLY A CA 1
ATOM 4783 C C . GLY A 1 624 ? 7.387 -11.906 -6.218 1.00 62.88 624 GLY A C 1
ATOM 4784 O O . GLY A 1 624 ? 7.208 -12.495 -5.156 1.00 62.88 624 GLY A O 1
ATOM 4785 N N . ARG A 1 625 ? 7.733 -10.611 -6.257 1.00 62.97 625 ARG A N 1
ATOM 4786 C CA . ARG A 1 625 ? 8.039 -9.785 -5.068 1.00 62.97 625 ARG A CA 1
ATOM 4787 C C . ARG A 1 625 ? 6.973 -8.708 -4.790 1.00 62.97 625 ARG A C 1
ATOM 4789 O O . ARG A 1 625 ? 7.244 -7.545 -5.081 1.00 62.97 625 ARG A O 1
ATOM 4796 N N . PRO A 1 626 ? 5.782 -9.008 -4.239 1.00 57.22 626 PRO A N 1
ATOM 4797 C CA . PRO A 1 626 ? 4.875 -7.976 -3.733 1.00 57.22 626 PRO A CA 1
ATOM 4798 C C . PRO A 1 626 ? 5.578 -7.032 -2.746 1.00 57.22 626 PRO A C 1
ATOM 4800 O O . PRO A 1 626 ? 6.354 -7.476 -1.902 1.00 57.22 626 PRO A O 1
ATOM 4803 N N . SER A 1 627 ? 5.253 -5.738 -2.793 1.00 50.47 627 SER A N 1
ATOM 4804 C CA . SER A 1 627 ? 5.754 -4.726 -1.844 1.00 50.47 627 SER A CA 1
ATOM 4805 C C . SER A 1 627 ? 5.249 -4.911 -0.403 1.00 50.47 627 SER A C 1
ATOM 4807 O O . SER A 1 627 ? 5.598 -4.127 0.471 1.00 50.47 627 SER A O 1
ATOM 4809 N N . THR A 1 628 ? 4.408 -5.920 -0.170 1.00 48.50 628 THR A N 1
ATOM 4810 C CA . THR A 1 628 ? 3.755 -6.247 1.102 1.00 48.50 628 THR A CA 1
ATOM 4811 C C . THR A 1 628 ? 4.357 -7.463 1.812 1.00 48.50 628 THR A C 1
ATOM 4813 O O . THR A 1 628 ? 3.879 -7.807 2.887 1.00 48.50 628 THR A O 1
ATOM 4816 N N . ILE A 1 629 ? 5.352 -8.148 1.230 1.00 52.50 629 ILE A N 1
ATOM 4817 C CA . ILE A 1 629 ? 6.032 -9.267 1.903 1.00 52.50 629 ILE A CA 1
ATOM 4818 C C . ILE A 1 629 ? 7.066 -8.699 2.893 1.00 52.50 629 ILE A C 1
ATOM 4820 O O . ILE A 1 629 ? 7.964 -7.976 2.450 1.00 52.50 629 ILE A O 1
ATOM 4824 N N . PRO A 1 630 ? 6.981 -9.013 4.203 1.00 55.78 630 PRO A N 1
ATOM 4825 C CA . PRO A 1 630 ? 7.994 -8.609 5.173 1.00 55.78 630 PRO A CA 1
ATOM 4826 C C . PRO A 1 630 ? 9.362 -9.219 4.843 1.00 55.78 630 PRO A C 1
ATOM 4828 O O . PRO A 1 630 ? 9.454 -10.361 4.395 1.00 55.78 630 PRO A O 1
ATOM 4831 N N . GLU A 1 631 ? 10.433 -8.462 5.079 1.00 54.53 631 GLU A N 1
ATOM 4832 C CA . GLU A 1 631 ? 11.799 -8.807 4.647 1.00 54.53 631 GLU A CA 1
ATOM 4833 C C . GLU A 1 631 ? 12.317 -10.128 5.253 1.00 54.53 631 GLU A C 1
ATOM 4835 O O . GLU A 1 631 ? 13.113 -10.823 4.631 1.00 54.53 631 GLU A O 1
ATOM 4840 N N . GLU A 1 632 ? 11.778 -10.540 6.405 1.00 52.16 632 GLU A N 1
ATOM 4841 C CA . GLU A 1 632 ? 12.026 -11.835 7.062 1.00 52.16 632 GLU A CA 1
ATOM 4842 C C . GLU A 1 632 ? 11.610 -13.071 6.234 1.00 52.16 632 GLU A C 1
ATOM 4844 O O . GLU A 1 632 ? 12.136 -14.159 6.460 1.00 52.16 632 GLU A O 1
ATOM 4849 N N . TYR A 1 633 ? 10.718 -12.914 5.247 1.00 48.84 633 TYR A N 1
ATOM 4850 C CA . TYR A 1 633 ? 10.334 -13.969 4.298 1.00 48.84 633 TYR A CA 1
ATOM 4851 C C . TYR A 1 633 ? 11.147 -13.929 2.990 1.00 48.84 633 TYR A C 1
ATOM 4853 O O . TYR A 1 633 ? 10.894 -14.731 2.090 1.00 48.84 633 TYR A O 1
ATOM 4861 N N . ILE A 1 634 ? 12.097 -12.996 2.846 1.00 56.94 634 ILE A N 1
ATOM 4862 C CA . ILE A 1 634 ? 12.846 -12.769 1.604 1.00 56.94 634 ILE A CA 1
ATOM 4863 C C . ILE A 1 634 ? 14.311 -13.180 1.785 1.00 56.94 634 ILE A C 1
ATOM 4865 O O . ILE A 1 634 ? 15.161 -12.396 2.205 1.00 56.94 634 ILE A O 1
ATOM 4869 N N . THR A 1 635 ? 14.645 -14.401 1.369 1.00 55.62 635 THR A N 1
ATOM 4870 C CA . THR A 1 635 ? 16.040 -14.822 1.193 1.00 55.62 635 THR A CA 1
ATOM 4871 C C . THR A 1 635 ? 16.609 -14.223 -0.095 1.00 55.62 635 THR A C 1
ATOM 4873 O O . THR A 1 635 ? 16.497 -14.814 -1.169 1.00 55.62 635 THR A O 1
ATOM 4876 N N . LEU A 1 636 ? 17.216 -13.037 0.000 1.00 61.84 636 LEU A N 1
ATOM 4877 C CA . LEU A 1 636 ? 18.054 -12.498 -1.073 1.00 61.84 636 LEU A CA 1
ATOM 4878 C C . LEU A 1 636 ? 19.380 -13.265 -1.110 1.00 61.84 636 LEU A C 1
ATOM 4880 O O . LEU A 1 636 ? 20.239 -13.064 -0.251 1.00 61.84 636 LEU A O 1
ATOM 4884 N N . GLU A 1 637 ? 19.551 -14.126 -2.111 1.00 69.06 637 GLU A N 1
ATOM 4885 C CA . GLU A 1 637 ? 20.855 -14.717 -2.405 1.00 69.06 637 GLU A CA 1
ATOM 4886 C C . GLU A 1 637 ? 21.826 -13.621 -2.859 1.00 69.06 637 GLU A C 1
ATOM 4888 O O . GLU A 1 637 ? 21.531 -12.815 -3.745 1.00 69.06 637 GLU A O 1
ATOM 4893 N N . HIS A 1 638 ? 22.992 -13.582 -2.222 1.00 80.38 638 HIS A N 1
ATOM 4894 C CA . HIS A 1 638 ? 24.059 -12.668 -2.595 1.00 80.38 638 HIS A CA 1
ATOM 4895 C C . HIS A 1 638 ? 24.698 -13.108 -3.921 1.00 80.38 638 HIS A C 1
ATOM 4897 O O . HIS A 1 638 ? 24.967 -14.301 -4.079 1.00 80.38 638 HIS A O 1
ATOM 4903 N N . PRO A 1 639 ? 24.987 -12.181 -4.856 1.00 82.00 639 PRO A N 1
ATOM 4904 C CA . PRO A 1 639 ? 25.851 -12.441 -6.000 1.00 82.00 639 PRO A CA 1
ATOM 4905 C C . PRO A 1 639 ? 27.085 -13.286 -5.650 1.00 82.00 639 PRO A C 1
ATOM 4907 O O . PRO A 1 639 ? 27.786 -13.020 -4.670 1.00 82.00 639 PRO A O 1
ATOM 4910 N N . ILE A 1 640 ? 27.350 -14.294 -6.484 1.00 80.75 640 ILE A N 1
ATOM 4911 C CA . ILE A 1 640 ? 28.478 -15.225 -6.365 1.00 80.75 640 ILE A CA 1
ATOM 4912 C C . ILE A 1 640 ? 29.411 -15.000 -7.558 1.00 80.75 640 ILE A C 1
ATOM 4914 O O . ILE A 1 640 ? 28.956 -14.884 -8.696 1.00 80.75 640 ILE A O 1
ATOM 4918 N N . ALA A 1 641 ? 30.718 -14.936 -7.308 1.00 75.62 641 ALA A N 1
ATOM 4919 C CA . ALA A 1 641 ? 31.714 -14.769 -8.362 1.00 75.62 641 ALA A CA 1
ATOM 4920 C C . ALA A 1 641 ? 31.883 -16.052 -9.193 1.00 75.62 641 ALA A C 1
ATOM 4922 O O . ALA A 1 641 ? 31.932 -17.158 -8.647 1.00 75.62 641 ALA A O 1
ATOM 4923 N N . SER A 1 642 ? 32.036 -15.903 -10.511 1.00 70.69 642 SER A N 1
ATOM 4924 C CA . SER A 1 642 ? 32.380 -17.027 -11.387 1.00 70.69 642 SER A CA 1
ATOM 4925 C C . SER A 1 642 ? 33.815 -17.504 -11.107 1.00 70.69 642 SER A C 1
ATOM 4927 O O . SER A 1 642 ? 34.714 -16.667 -10.973 1.00 70.69 642 SER A O 1
ATOM 4929 N N . PRO A 1 643 ? 34.085 -18.824 -11.030 1.00 54.12 643 PRO A N 1
ATOM 4930 C CA . PRO A 1 643 ? 35.426 -19.319 -10.735 1.00 54.12 643 PRO A CA 1
ATOM 4931 C C . PRO A 1 643 ? 36.457 -18.884 -11.788 1.00 54.12 643 PRO A C 1
ATOM 4933 O O . PRO A 1 643 ? 36.352 -19.254 -12.955 1.00 54.12 643 PRO A O 1
ATOM 4936 N N . GLY A 1 644 ? 37.489 -18.150 -11.359 1.00 50.66 644 GLY A N 1
ATOM 4937 C CA . GLY A 1 644 ? 38.678 -17.854 -12.172 1.00 50.66 644 GLY A CA 1
ATOM 4938 C C . GLY A 1 644 ? 38.858 -16.408 -12.650 1.00 50.66 644 GLY A C 1
ATOM 4939 O O . GLY A 1 644 ? 39.897 -16.127 -13.242 1.00 50.66 644 GLY A O 1
ATOM 4940 N N . ASN A 1 645 ? 37.928 -15.484 -12.374 1.00 62.25 645 ASN A N 1
ATOM 4941 C CA . ASN A 1 645 ? 38.074 -14.066 -12.737 1.00 62.25 645 ASN A CA 1
ATOM 4942 C C . ASN A 1 645 ? 38.144 -13.150 -11.499 1.00 62.25 645 ASN A C 1
ATOM 4944 O O . ASN A 1 645 ? 37.205 -13.063 -10.709 1.00 62.25 645 ASN A O 1
ATOM 4948 N N . VAL A 1 646 ? 39.264 -12.437 -11.341 1.00 59.38 646 VAL A N 1
ATOM 4949 C CA . VAL A 1 646 ? 39.517 -11.548 -10.190 1.00 59.38 646 VAL A CA 1
ATOM 4950 C C . VAL A 1 646 ? 38.659 -10.277 -10.248 1.00 59.38 646 VAL A C 1
ATOM 4952 O O . VAL A 1 646 ? 38.195 -9.811 -9.209 1.00 59.38 646 VAL A O 1
ATOM 4955 N N . HIS A 1 647 ? 38.382 -9.739 -11.441 1.00 63.50 647 HIS A N 1
ATOM 4956 C CA . HIS A 1 647 ? 37.538 -8.544 -11.579 1.00 63.50 647 HIS A CA 1
ATOM 4957 C C . HIS A 1 647 ? 36.064 -8.832 -11.251 1.00 63.50 647 HIS A C 1
ATOM 4959 O O . HIS A 1 647 ? 35.383 -7.969 -10.686 1.00 63.50 647 HIS A O 1
ATOM 4965 N N . ASP A 1 648 ? 35.592 -10.056 -11.518 1.00 73.12 648 ASP A N 1
ATOM 4966 C CA . ASP A 1 648 ? 34.256 -10.502 -11.104 1.00 73.12 648 ASP A CA 1
ATOM 4967 C C . ASP A 1 648 ? 34.175 -10.611 -9.578 1.00 73.12 648 ASP A C 1
ATOM 4969 O O . ASP A 1 648 ? 33.200 -10.152 -8.988 1.00 73.12 648 ASP A O 1
ATOM 4973 N N . ALA A 1 649 ? 35.215 -11.141 -8.921 1.00 78.88 649 ALA A N 1
ATOM 4974 C CA . ALA A 1 649 ? 35.273 -11.230 -7.461 1.00 78.88 649 ALA A CA 1
ATOM 4975 C C . ALA A 1 649 ? 35.220 -9.847 -6.785 1.00 78.88 649 ALA A C 1
ATOM 4977 O O . ALA A 1 649 ? 34.390 -9.633 -5.902 1.00 78.88 649 ALA A O 1
ATOM 4978 N N . THR A 1 650 ? 36.029 -8.883 -7.238 1.00 85.38 650 THR A N 1
ATOM 4979 C CA . THR A 1 650 ? 36.005 -7.503 -6.716 1.00 85.38 650 THR A CA 1
ATOM 4980 C C . THR A 1 650 ? 34.643 -6.830 -6.922 1.00 85.38 650 THR A C 1
ATOM 4982 O O . THR A 1 650 ? 34.132 -6.168 -6.016 1.00 85.38 650 THR A O 1
ATOM 4985 N N . SER A 1 651 ? 34.029 -7.017 -8.094 1.00 87.50 651 SER A N 1
ATOM 4986 C CA . SER A 1 651 ? 32.716 -6.436 -8.406 1.00 87.50 651 SER A CA 1
ATOM 4987 C C . SER A 1 651 ? 31.603 -7.064 -7.562 1.00 87.50 651 SER A C 1
ATOM 4989 O O . SER A 1 651 ? 30.781 -6.347 -6.995 1.00 87.50 651 SER A O 1
ATOM 4991 N N . VAL A 1 652 ? 31.622 -8.389 -7.385 1.00 88.38 652 VAL A N 1
ATOM 4992 C CA . VAL A 1 652 ? 30.706 -9.114 -6.492 1.00 88.38 652 VAL A CA 1
ATOM 4993 C C . VAL A 1 652 ? 30.841 -8.644 -5.041 1.00 88.38 652 VAL A C 1
ATOM 4995 O O . VAL A 1 652 ? 29.822 -8.357 -4.413 1.00 88.38 652 VAL A O 1
ATOM 4998 N N . SER A 1 653 ? 32.064 -8.474 -4.523 1.00 90.19 653 SER A N 1
ATOM 4999 C CA . SER A 1 653 ? 32.294 -7.892 -3.191 1.00 90.19 653 SER A CA 1
ATOM 5000 C C . SER A 1 653 ? 31.674 -6.496 -3.053 1.00 90.19 653 SER A C 1
ATOM 5002 O O . SER A 1 653 ? 30.993 -6.225 -2.064 1.00 90.19 653 SER A O 1
ATOM 5004 N N . PHE A 1 654 ? 31.841 -5.622 -4.053 1.00 92.06 654 PHE A N 1
ATOM 5005 C CA . PHE A 1 654 ? 31.249 -4.278 -4.050 1.00 92.06 654 PHE A CA 1
ATOM 5006 C C . PHE A 1 654 ? 29.712 -4.301 -4.085 1.00 92.06 654 PHE A C 1
ATOM 5008 O O . PHE A 1 654 ? 29.066 -3.530 -3.363 1.00 92.06 654 PHE A O 1
ATOM 5015 N N . TYR A 1 655 ? 29.110 -5.176 -4.896 1.00 91.06 655 TYR A N 1
ATOM 5016 C CA . TYR A 1 655 ? 27.653 -5.309 -4.965 1.00 91.06 655 TYR A CA 1
ATOM 5017 C C . TYR A 1 655 ? 27.077 -5.889 -3.669 1.00 91.06 655 TYR A C 1
ATOM 5019 O O . TYR A 1 655 ? 26.091 -5.352 -3.171 1.00 91.06 655 TYR A O 1
ATOM 5027 N N . ASN A 1 656 ? 27.722 -6.896 -3.072 1.00 91.06 656 ASN A N 1
ATOM 5028 C CA . ASN A 1 656 ? 27.321 -7.460 -1.780 1.00 91.06 656 ASN A CA 1
ATOM 5029 C C . ASN A 1 656 ? 27.381 -6.404 -0.668 1.00 91.06 656 ASN A C 1
ATOM 5031 O O . ASN A 1 656 ? 26.358 -6.120 -0.045 1.00 91.06 656 ASN A O 1
ATOM 5035 N N . ALA A 1 657 ? 28.519 -5.717 -0.519 1.00 93.44 657 ALA A N 1
ATOM 5036 C CA . ALA A 1 657 ? 28.665 -4.626 0.443 1.00 93.44 657 ALA A CA 1
ATOM 5037 C C . ALA A 1 657 ? 27.633 -3.501 0.222 1.00 93.44 657 ALA A C 1
ATOM 5039 O O . ALA A 1 657 ? 27.083 -2.967 1.185 1.00 93.44 657 ALA A O 1
ATOM 5040 N N . THR A 1 658 ? 27.320 -3.163 -1.034 1.00 93.00 658 THR A N 1
ATOM 5041 C CA . THR A 1 658 ? 26.271 -2.185 -1.374 1.00 93.00 658 THR A CA 1
ATOM 5042 C C . THR A 1 658 ? 24.878 -2.660 -0.959 1.00 93.00 658 THR A C 1
ATOM 5044 O O . THR A 1 658 ? 24.120 -1.873 -0.394 1.00 93.00 658 THR A O 1
ATOM 5047 N N . ILE A 1 659 ? 24.529 -3.920 -1.237 1.00 90.06 659 ILE A N 1
ATOM 5048 C CA . ILE A 1 659 ? 23.230 -4.509 -0.886 1.00 90.06 659 ILE A CA 1
ATOM 5049 C C . ILE A 1 659 ? 23.031 -4.461 0.631 1.00 90.06 659 ILE A C 1
ATOM 5051 O O . ILE A 1 659 ? 21.990 -3.994 1.090 1.00 90.06 659 ILE A O 1
ATOM 5055 N N . ASP A 1 660 ? 24.035 -4.865 1.411 1.00 91.44 660 ASP A N 1
ATOM 5056 C CA . ASP A 1 660 ? 23.938 -4.869 2.873 1.00 91.44 660 ASP A CA 1
ATOM 5057 C C . ASP A 1 660 ? 23.874 -3.458 3.464 1.00 91.44 660 ASP A C 1
ATOM 5059 O O . ASP A 1 660 ? 23.050 -3.193 4.342 1.00 91.44 660 ASP A O 1
ATOM 5063 N N . LEU A 1 661 ? 24.628 -2.507 2.907 1.00 94.88 661 LEU A N 1
ATOM 5064 C CA . LEU A 1 661 ? 24.511 -1.100 3.289 1.00 94.88 661 LEU A CA 1
ATOM 5065 C C . LEU A 1 661 ? 23.115 -0.540 2.988 1.00 94.88 661 LEU A C 1
ATOM 5067 O O . LEU A 1 661 ? 22.583 0.263 3.753 1.00 94.88 661 LEU A O 1
ATOM 5071 N N . TYR A 1 662 ? 22.504 -0.957 1.877 1.00 92.44 662 TYR A N 1
ATOM 5072 C CA . TYR A 1 662 ? 21.152 -0.545 1.512 1.00 92.44 662 TYR A CA 1
ATOM 5073 C C . TYR A 1 662 ? 20.074 -1.196 2.391 1.00 92.44 662 TYR A C 1
ATOM 5075 O O . TYR A 1 662 ? 19.064 -0.540 2.646 1.00 92.44 662 TYR A O 1
ATOM 5083 N N . LYS A 1 663 ? 20.303 -2.392 2.959 1.00 89.62 663 LYS A N 1
ATOM 5084 C CA . LYS A 1 663 ? 19.465 -2.943 4.046 1.00 89.62 663 LYS A CA 1
ATOM 5085 C C . LYS A 1 663 ? 19.539 -2.053 5.299 1.00 89.62 663 LYS A C 1
ATOM 5087 O O . LYS A 1 663 ? 18.507 -1.748 5.894 1.00 89.62 663 LYS A O 1
ATOM 5092 N N . VAL A 1 664 ? 20.729 -1.570 5.681 1.00 93.75 664 VAL A N 1
ATOM 5093 C CA . VAL A 1 664 ? 20.883 -0.620 6.807 1.00 93.75 664 VAL A CA 1
ATOM 5094 C C . VAL A 1 664 ? 20.196 0.718 6.502 1.00 93.75 664 VAL A C 1
ATOM 5096 O O . VAL A 1 664 ? 19.414 1.203 7.318 1.00 93.75 664 VAL A O 1
ATOM 5099 N N . LEU A 1 665 ? 20.397 1.282 5.306 1.00 91.94 665 LEU A N 1
ATOM 5100 C CA . LEU A 1 665 ? 19.725 2.512 4.868 1.00 91.94 665 LEU A CA 1
ATOM 5101 C C . LEU A 1 665 ? 18.195 2.366 4.861 1.00 91.94 665 LEU A C 1
ATOM 5103 O O . LEU A 1 665 ? 17.496 3.275 5.301 1.00 91.94 665 LEU A O 1
ATOM 5107 N N . TRP A 1 666 ? 17.660 1.228 4.416 1.00 87.69 666 TRP A N 1
ATOM 5108 C CA . TRP A 1 666 ? 16.227 0.934 4.484 1.00 87.69 666 TRP A CA 1
ATOM 5109 C C . TRP A 1 666 ? 15.705 0.959 5.927 1.00 87.69 666 TRP A C 1
ATOM 5111 O O . TRP A 1 666 ? 14.720 1.645 6.203 1.00 87.69 666 TRP A O 1
ATOM 5121 N N . LYS A 1 667 ? 16.403 0.307 6.870 1.00 89.50 667 LYS A N 1
ATOM 5122 C CA . LYS A 1 667 ? 16.057 0.362 8.301 1.00 89.50 667 LYS A CA 1
ATOM 5123 C C . LYS A 1 667 ? 16.114 1.792 8.860 1.00 89.50 667 LYS A C 1
ATOM 5125 O O . LYS A 1 667 ? 15.235 2.158 9.636 1.00 89.50 667 LYS A O 1
ATOM 5130 N N . VAL A 1 668 ? 17.113 2.595 8.468 1.00 91.06 668 VAL A N 1
ATOM 5131 C CA . VAL A 1 668 ? 17.230 4.024 8.833 1.00 91.06 668 VAL A CA 1
ATOM 5132 C C . VAL A 1 668 ? 16.009 4.804 8.356 1.00 91.06 668 VAL A C 1
ATOM 5134 O O . VAL A 1 668 ? 15.387 5.507 9.148 1.00 91.06 668 VAL A O 1
ATOM 5137 N N . MET A 1 669 ? 15.630 4.636 7.088 1.00 86.75 669 MET A N 1
ATOM 5138 C CA . MET A 1 669 ? 14.455 5.279 6.506 1.00 86.75 669 MET A CA 1
ATOM 5139 C C . MET A 1 669 ? 13.174 4.883 7.249 1.00 86.75 669 MET A C 1
ATOM 5141 O O . MET A 1 669 ? 12.514 5.746 7.820 1.00 86.75 669 MET A O 1
ATOM 5145 N N . ALA A 1 670 ? 12.875 3.583 7.320 1.00 83.12 670 ALA A N 1
ATOM 5146 C CA . ALA A 1 670 ? 11.633 3.074 7.895 1.00 83.12 670 ALA A CA 1
ATOM 5147 C C . ALA A 1 670 ? 11.455 3.421 9.384 1.00 83.12 670 ALA A C 1
ATOM 5149 O O . ALA A 1 670 ? 10.340 3.702 9.813 1.00 83.12 670 ALA A O 1
ATOM 5150 N N . LYS A 1 671 ? 12.536 3.411 10.180 1.00 86.50 671 LYS A N 1
ATOM 5151 C CA . LYS A 1 671 ? 12.463 3.676 11.627 1.00 86.50 671 LYS A CA 1
ATOM 5152 C C . LYS A 1 671 ? 12.481 5.170 11.967 1.00 86.50 671 LYS A C 1
ATOM 5154 O O . LYS A 1 671 ? 11.676 5.612 12.778 1.00 86.50 671 LYS A O 1
ATOM 5159 N N . LEU A 1 672 ? 13.374 5.949 11.348 1.00 86.50 672 LEU A N 1
ATOM 5160 C CA . LEU A 1 672 ? 13.643 7.337 11.759 1.00 86.50 672 LEU A CA 1
ATOM 5161 C C . LEU A 1 672 ? 12.914 8.402 10.930 1.00 86.50 672 LEU A C 1
ATOM 5163 O O . LEU A 1 672 ? 12.791 9.540 11.382 1.00 86.50 672 LEU A O 1
ATOM 5167 N N . TYR A 1 673 ? 12.442 8.051 9.733 1.00 81.19 673 TYR A N 1
ATOM 5168 C CA . TYR A 1 673 ? 11.716 8.953 8.833 1.00 81.19 673 TYR A CA 1
ATOM 5169 C C . TYR A 1 673 ? 10.293 8.476 8.510 1.00 81.19 673 TYR A C 1
ATOM 5171 O O . TYR A 1 673 ? 9.571 9.180 7.803 1.00 81.19 673 TYR A O 1
ATOM 5179 N N . GLY A 1 674 ? 9.902 7.307 9.034 1.00 70.00 674 GLY A N 1
ATOM 5180 C CA . GLY A 1 674 ? 8.672 6.605 8.674 1.00 70.00 674 GLY A CA 1
ATOM 5181 C C . GLY A 1 674 ? 8.675 6.163 7.212 1.00 70.00 674 GLY A C 1
ATOM 5182 O O . GLY A 1 674 ? 9.711 6.119 6.536 1.00 70.00 674 GLY A O 1
ATOM 5183 N N . HIS A 1 675 ? 7.492 5.891 6.672 1.00 59.62 675 HIS A N 1
ATOM 5184 C CA . HIS A 1 675 ? 7.352 5.913 5.222 1.00 59.62 675 HIS A CA 1
ATOM 5185 C C . HIS A 1 675 ? 7.507 7.359 4.725 1.00 59.62 675 HIS A C 1
ATOM 5187 O O . HIS A 1 675 ? 6.967 8.298 5.310 1.00 59.62 675 HIS A O 1
ATOM 5193 N N . ASN A 1 676 ? 8.192 7.548 3.590 1.00 55.59 676 ASN A N 1
ATOM 5194 C CA . ASN A 1 676 ? 8.481 8.857 2.973 1.00 55.59 676 ASN A CA 1
ATOM 5195 C C . ASN A 1 676 ? 7.230 9.627 2.461 1.00 55.59 676 ASN A C 1
ATOM 5197 O O . ASN A 1 676 ? 7.345 10.519 1.626 1.00 55.59 676 ASN A O 1
ATOM 5201 N N . LEU A 1 677 ? 6.050 9.265 2.961 1.00 53.09 677 LEU A N 1
ATOM 5202 C CA . LEU A 1 677 ? 4.732 9.839 2.714 1.00 53.09 677 LEU A CA 1
ATOM 5203 C C . LEU A 1 677 ? 4.255 10.709 3.897 1.00 53.09 677 LEU A C 1
ATOM 5205 O O . LEU A 1 677 ? 3.290 11.449 3.754 1.00 53.09 677 LEU A O 1
ATOM 5209 N N . GLY A 1 678 ? 4.929 10.650 5.057 1.00 50.47 678 GLY A N 1
ATOM 5210 C CA . GLY A 1 678 ? 4.642 11.523 6.205 1.00 50.47 678 GLY A CA 1
ATOM 5211 C C . GLY A 1 678 ? 3.348 11.201 6.965 1.00 50.47 678 GLY A C 1
ATOM 5212 O O . GLY A 1 678 ? 2.817 12.074 7.644 1.00 50.47 678 GLY A O 1
ATOM 5213 N N . CYS A 1 679 ? 2.836 9.972 6.846 1.00 47.53 679 CYS A N 1
ATOM 5214 C CA . CYS A 1 679 ? 1.554 9.549 7.425 1.00 47.53 679 CYS A CA 1
ATOM 5215 C C . CYS A 1 679 ? 1.649 9.006 8.866 1.00 47.53 679 CYS A C 1
ATOM 5217 O O . CYS A 1 679 ? 0.619 8.778 9.496 1.00 47.53 679 CYS A O 1
ATOM 5219 N N . ASP A 1 680 ? 2.861 8.767 9.373 1.00 55.53 680 ASP A N 1
ATOM 5220 C CA . ASP A 1 680 ? 3.096 8.075 10.644 1.00 55.53 680 ASP A CA 1
ATOM 5221 C C . ASP A 1 680 ? 3.161 9.044 11.842 1.00 55.53 680 ASP A C 1
ATOM 5223 O O . ASP A 1 680 ? 3.657 10.169 11.739 1.00 55.53 680 ASP A O 1
ATOM 5227 N N . VAL A 1 681 ? 2.694 8.596 13.014 1.00 56.38 681 VAL A N 1
ATOM 5228 C CA . VAL A 1 681 ? 2.760 9.382 14.260 1.00 56.38 681 VAL A CA 1
ATOM 5229 C C . VAL A 1 681 ? 4.229 9.554 14.691 1.00 56.38 681 VAL A C 1
ATOM 5231 O O . VAL A 1 681 ? 4.942 8.551 14.778 1.00 56.38 681 VAL A O 1
ATOM 5234 N N . PRO A 1 682 ? 4.700 10.777 15.018 1.00 61.25 682 PRO A N 1
ATOM 5235 C CA . PRO A 1 682 ? 6.086 10.999 15.427 1.00 61.25 682 PRO A CA 1
ATOM 5236 C C . PRO A 1 682 ? 6.498 10.146 16.634 1.00 61.25 682 PRO A C 1
ATOM 5238 O O . PRO A 1 682 ? 5.856 10.179 17.687 1.00 61.25 682 PRO A O 1
ATOM 5241 N N . ALA A 1 683 ? 7.601 9.408 16.497 1.00 67.06 683 ALA A N 1
ATOM 5242 C CA . ALA A 1 683 ? 8.164 8.614 17.583 1.00 67.06 683 ALA A CA 1
ATOM 5243 C C . ALA A 1 683 ? 8.603 9.502 18.763 1.00 67.06 683 ALA A C 1
ATOM 5245 O O . ALA A 1 683 ? 9.065 10.631 18.585 1.00 67.06 683 ALA A O 1
ATOM 5246 N N . SER A 1 684 ? 8.511 8.977 19.989 1.00 77.56 684 SER A N 1
ATOM 5247 C CA . SER A 1 684 ? 9.001 9.693 21.172 1.00 77.56 684 SER A CA 1
ATOM 5248 C C . SER A 1 684 ? 10.519 9.907 21.107 1.00 77.56 684 SER A C 1
ATOM 5250 O O . SER A 1 684 ? 11.251 9.095 20.533 1.00 77.56 684 SER A O 1
ATOM 5252 N N . GLU A 1 685 ? 11.020 10.983 21.725 1.00 74.94 685 GLU A N 1
ATOM 5253 C CA . GLU A 1 685 ? 12.459 11.313 21.730 1.00 74.94 685 GLU A CA 1
ATOM 5254 C C . GLU A 1 685 ? 13.320 10.143 22.224 1.00 74.94 685 GLU A C 1
ATOM 5256 O O . GLU A 1 685 ? 14.323 9.795 21.605 1.00 74.94 685 GLU A O 1
ATOM 5261 N N . THR A 1 686 ? 12.891 9.480 23.301 1.00 80.00 686 THR A N 1
ATOM 5262 C CA . THR A 1 686 ? 13.582 8.307 23.850 1.00 80.00 686 THR A CA 1
ATOM 5263 C C . THR A 1 686 ? 13.605 7.145 22.856 1.00 80.00 686 THR A C 1
ATOM 5265 O O . THR A 1 686 ? 14.648 6.516 22.699 1.00 80.00 686 THR A O 1
ATOM 5268 N N . SER A 1 687 ? 12.502 6.891 22.138 1.00 83.44 687 SER A N 1
ATOM 5269 C CA . SER A 1 687 ? 12.461 5.857 21.096 1.00 83.44 687 SER A CA 1
ATOM 5270 C C . SER A 1 687 ? 13.413 6.191 19.947 1.00 83.44 687 SER A C 1
ATOM 5272 O O . SER A 1 687 ? 14.208 5.344 19.547 1.00 83.44 687 SER A O 1
ATOM 5274 N N . THR A 1 688 ? 13.413 7.444 19.484 1.00 84.88 688 THR A N 1
ATOM 5275 C CA . THR A 1 688 ? 14.301 7.929 18.415 1.00 84.88 688 THR A CA 1
ATOM 5276 C C . THR A 1 688 ? 15.777 7.748 18.789 1.00 84.88 688 THR A C 1
ATOM 5278 O O . THR A 1 688 ? 16.551 7.220 17.996 1.00 84.88 688 THR A O 1
ATOM 5281 N N . ILE A 1 689 ? 16.171 8.098 20.020 1.00 87.88 689 ILE A N 1
ATOM 5282 C CA . ILE A 1 689 ? 17.541 7.891 20.521 1.00 87.88 689 ILE A CA 1
ATOM 5283 C C . ILE A 1 689 ? 17.915 6.401 20.532 1.00 87.88 689 ILE A C 1
ATOM 5285 O O . ILE A 1 689 ? 18.983 6.037 20.040 1.00 87.88 689 ILE A O 1
ATOM 5289 N N . THR A 1 690 ? 17.050 5.529 21.063 1.00 90.38 690 THR A N 1
ATOM 5290 C CA . THR A 1 690 ? 17.294 4.076 21.090 1.00 90.38 690 THR A CA 1
ATOM 5291 C C . THR A 1 690 ? 17.425 3.495 19.681 1.00 90.38 690 THR A C 1
ATOM 5293 O O . THR A 1 690 ? 18.304 2.670 19.437 1.00 90.38 690 THR A O 1
ATOM 5296 N N . GLN A 1 691 ? 16.595 3.947 18.739 1.00 92.12 691 GLN A N 1
ATOM 5297 C CA . GLN A 1 691 ? 16.671 3.529 17.341 1.00 92.12 691 GLN A CA 1
ATOM 5298 C C . GLN A 1 691 ? 17.976 3.985 16.677 1.00 92.12 691 GLN A C 1
ATOM 5300 O O . GLN A 1 691 ? 18.598 3.175 15.993 1.00 92.12 691 GLN A O 1
ATOM 5305 N N . ILE A 1 692 ? 18.430 5.225 16.913 1.00 93.94 692 ILE A N 1
ATOM 5306 C CA . ILE A 1 692 ? 19.717 5.718 16.392 1.00 93.94 692 ILE A CA 1
ATOM 5307 C C . ILE A 1 692 ? 20.878 4.860 16.913 1.00 93.94 692 ILE A C 1
ATOM 5309 O O . ILE A 1 692 ? 21.723 4.459 16.121 1.00 93.94 692 ILE A O 1
ATOM 5313 N N . PHE A 1 693 ? 20.912 4.519 18.207 1.00 93.94 693 PHE A N 1
ATOM 5314 C CA . PHE A 1 693 ? 21.972 3.657 18.751 1.00 93.94 693 PHE A CA 1
ATOM 5315 C C . PHE A 1 693 ? 21.987 2.256 18.128 1.00 93.94 693 PHE A C 1
ATOM 5317 O O . PHE A 1 693 ? 23.057 1.770 17.772 1.00 93.94 693 PHE A O 1
ATOM 5324 N N . GLN A 1 694 ? 20.822 1.620 17.959 1.00 94.44 694 GLN A N 1
ATOM 5325 C CA . GLN A 1 694 ? 20.749 0.308 17.310 1.00 94.44 694 GLN A CA 1
ATOM 5326 C C . GLN A 1 694 ? 21.208 0.375 15.848 1.00 94.44 694 GLN A C 1
ATOM 5328 O O . GLN A 1 694 ? 21.925 -0.502 15.386 1.00 94.44 694 GLN A O 1
ATOM 5333 N N . LEU A 1 695 ? 20.816 1.419 15.117 1.00 96.00 695 LEU A N 1
ATOM 5334 C CA . LEU A 1 695 ? 21.173 1.580 13.708 1.00 96.00 695 LEU A CA 1
ATOM 5335 C C . LEU A 1 695 ? 22.642 1.981 13.499 1.00 96.00 695 LEU A C 1
ATOM 5337 O O . LEU A 1 695 ? 23.217 1.604 12.483 1.00 96.00 695 LEU A O 1
ATOM 5341 N N . GLU A 1 696 ? 23.265 2.686 14.450 1.00 95.50 696 GLU A N 1
ATOM 5342 C CA . GLU A 1 696 ? 24.720 2.914 14.453 1.00 95.50 696 GLU A CA 1
ATOM 5343 C C . GLU A 1 696 ? 25.463 1.586 14.670 1.00 95.50 696 GLU A C 1
ATOM 5345 O O . GLU A 1 696 ? 26.471 1.350 14.014 1.00 95.50 696 GLU A O 1
ATOM 5350 N N . GLN A 1 697 ? 24.946 0.680 15.516 1.00 95.69 697 GLN A N 1
ATOM 5351 C CA . GLN A 1 697 ? 25.516 -0.665 15.661 1.00 95.69 697 GLN A CA 1
ATOM 5352 C C . GLN A 1 697 ? 25.388 -1.476 14.364 1.00 95.69 697 GLN A C 1
ATOM 5354 O O . GLN A 1 697 ? 26.401 -1.955 13.870 1.00 95.69 697 GLN A O 1
ATOM 5359 N N . ASP A 1 698 ? 24.193 -1.545 13.762 1.00 96.00 698 ASP A N 1
ATOM 5360 C CA . ASP A 1 698 ? 23.979 -2.206 12.463 1.00 96.00 698 ASP A CA 1
ATOM 5361 C C . ASP A 1 698 ? 24.940 -1.667 11.369 1.00 96.00 698 ASP A C 1
ATOM 5363 O O . ASP A 1 698 ? 25.359 -2.406 10.476 1.00 96.00 698 ASP A O 1
ATOM 5367 N N . LEU A 1 699 ? 25.287 -0.373 11.424 1.00 95.56 699 LEU A N 1
ATOM 5368 C CA . LEU A 1 699 ? 26.206 0.284 10.491 1.00 95.56 699 LEU A CA 1
ATOM 5369 C C . LEU A 1 699 ? 27.691 0.002 10.806 1.00 95.56 699 LEU A C 1
ATOM 5371 O O . LEU A 1 699 ? 28.490 -0.140 9.877 1.00 95.56 699 LEU A O 1
ATOM 5375 N N . ASN A 1 700 ? 28.055 -0.123 12.086 1.00 94.62 700 ASN A N 1
ATOM 5376 C CA . ASN A 1 700 ? 29.389 -0.548 12.524 1.00 94.62 700 ASN A CA 1
ATOM 5377 C C . ASN A 1 700 ? 29.648 -2.019 12.168 1.00 94.62 700 ASN A C 1
ATOM 5379 O O . ASN A 1 700 ? 30.693 -2.325 11.601 1.00 94.62 700 ASN A O 1
ATOM 5383 N N . ASP A 1 701 ? 28.680 -2.910 12.412 1.00 95.06 701 ASP A N 1
ATOM 5384 C CA . ASP A 1 701 ? 28.755 -4.332 12.045 1.00 95.06 701 ASP A CA 1
ATOM 5385 C C . ASP A 1 701 ? 28.987 -4.489 10.528 1.00 95.06 701 ASP A C 1
ATOM 5387 O O . ASP A 1 701 ? 29.821 -5.280 10.075 1.00 95.06 701 ASP A O 1
ATOM 5391 N N . TRP A 1 702 ? 28.297 -3.670 9.723 1.00 95.62 702 TRP A N 1
ATOM 5392 C CA . TRP A 1 702 ? 28.535 -3.584 8.283 1.00 95.62 702 TRP A CA 1
ATOM 5393 C C . TRP A 1 702 ? 29.954 -3.090 7.955 1.00 95.62 702 TRP A C 1
ATOM 5395 O O . TRP A 1 702 ? 30.624 -3.690 7.112 1.00 95.62 702 TRP A O 1
ATOM 5405 N N . GLN A 1 703 ? 30.443 -2.042 8.625 1.00 94.56 703 GLN A N 1
ATOM 5406 C CA . GLN A 1 703 ? 31.797 -1.521 8.414 1.00 94.56 703 GLN A CA 1
ATOM 5407 C C . GLN A 1 703 ? 32.875 -2.563 8.758 1.00 94.56 703 GLN A C 1
ATOM 5409 O O . GLN A 1 703 ? 33.846 -2.692 8.013 1.00 94.56 703 GLN A O 1
ATOM 5414 N N . GLU A 1 704 ? 32.710 -3.330 9.838 1.00 91.62 704 GLU A N 1
ATOM 5415 C CA . GLU A 1 704 ? 33.630 -4.415 10.199 1.00 91.62 704 GLU A CA 1
ATOM 5416 C C . GLU A 1 704 ? 33.660 -5.505 9.117 1.00 91.62 704 GLU A C 1
ATOM 5418 O O . GLU A 1 704 ? 34.746 -5.946 8.715 1.00 91.62 704 GLU A O 1
ATOM 5423 N N . SER A 1 705 ? 32.490 -5.867 8.569 1.00 90.94 705 SER A N 1
ATOM 5424 C CA . SER A 1 705 ? 32.355 -6.879 7.510 1.00 90.94 705 SER A CA 1
ATOM 5425 C C . SER A 1 705 ? 33.139 -6.551 6.229 1.00 90.94 705 SER A C 1
ATOM 5427 O O . SER A 1 705 ? 33.621 -7.467 5.552 1.00 90.94 705 SER A O 1
ATOM 5429 N N . LEU A 1 706 ? 33.364 -5.262 5.927 1.00 89.31 706 LEU A N 1
ATOM 5430 C CA . LEU A 1 706 ? 34.144 -4.829 4.760 1.00 89.31 706 LEU A CA 1
ATOM 5431 C C . LEU A 1 706 ? 35.563 -5.399 4.755 1.00 89.31 706 LEU A C 1
ATOM 5433 O O . LEU A 1 706 ? 36.072 -5.734 3.683 1.00 89.31 706 LEU A O 1
ATOM 5437 N N . SER A 1 707 ? 36.164 -5.589 5.931 1.00 80.31 707 SER A N 1
ATOM 5438 C CA . SER A 1 707 ? 37.517 -6.135 6.084 1.00 80.31 707 SER A CA 1
ATOM 5439 C C . SER A 1 707 ? 37.662 -7.519 5.437 1.00 80.31 707 SER A C 1
ATOM 5441 O O . SER A 1 707 ? 38.712 -7.835 4.882 1.00 80.31 707 SER A O 1
ATOM 5443 N N . GLY A 1 708 ? 36.597 -8.331 5.454 1.00 75.88 708 GLY A N 1
ATOM 5444 C CA . GLY A 1 708 ? 36.551 -9.637 4.786 1.00 75.88 708 GLY A CA 1
ATOM 5445 C C . GLY A 1 708 ? 36.336 -9.566 3.268 1.00 75.88 708 GLY A C 1
ATOM 5446 O O . GLY A 1 708 ? 36.587 -10.546 2.572 1.00 75.88 708 GLY A O 1
ATOM 5447 N N . SER A 1 709 ? 35.898 -8.417 2.744 1.00 75.88 709 SER A N 1
ATOM 5448 C CA . SER A 1 709 ? 35.606 -8.190 1.318 1.00 75.88 709 SER A CA 1
ATOM 5449 C C . SER A 1 709 ? 36.771 -7.582 0.519 1.00 75.88 709 SER A C 1
ATOM 5451 O O . SER A 1 709 ? 36.694 -7.501 -0.707 1.00 75.88 709 SER A O 1
ATOM 5453 N N . GLY A 1 710 ? 37.835 -7.141 1.204 1.00 81.56 710 GLY A N 1
ATOM 5454 C CA . GLY A 1 710 ? 38.986 -6.441 0.620 1.00 81.56 710 GLY A CA 1
ATOM 5455 C C . GLY A 1 710 ? 38.828 -4.917 0.501 1.00 81.56 710 GLY A C 1
ATOM 5456 O O . GLY A 1 710 ? 39.796 -4.229 0.176 1.00 81.56 710 GLY A O 1
ATOM 5457 N N . PHE A 1 711 ? 37.647 -4.368 0.800 1.00 88.69 711 PHE A N 1
ATOM 5458 C CA . PHE A 1 711 ? 37.417 -2.923 0.847 1.00 88.69 711 PHE A CA 1
ATOM 5459 C C . PHE A 1 711 ? 37.735 -2.326 2.222 1.00 88.69 711 PHE A C 1
ATOM 5461 O O . PHE A 1 711 ? 37.551 -2.953 3.261 1.00 88.69 711 PHE A O 1
ATOM 5468 N N . HIS A 1 712 ? 38.165 -1.066 2.221 1.00 89.31 712 HIS A N 1
ATOM 5469 C CA . HIS A 1 712 ? 38.305 -0.231 3.412 1.00 89.31 712 HIS A CA 1
ATOM 5470 C C . HIS A 1 712 ? 37.780 1.174 3.102 1.00 89.31 712 HIS A C 1
ATOM 5472 O O . HIS A 1 712 ? 37.881 1.638 1.965 1.00 89.31 712 HIS A O 1
ATOM 5478 N N . LEU A 1 713 ? 37.192 1.839 4.094 1.00 91.69 713 LEU A N 1
ATOM 5479 C CA . LEU A 1 713 ? 36.626 3.178 3.930 1.00 91.69 713 LEU A CA 1
ATOM 5480 C C . LEU A 1 713 ? 37.728 4.245 3.921 1.00 91.69 713 LEU A C 1
ATOM 5482 O O . LEU A 1 713 ? 38.709 4.142 4.658 1.00 91.69 713 LEU A O 1
ATOM 5486 N N . ILE A 1 714 ? 37.544 5.288 3.113 1.00 90.44 714 ILE A N 1
ATOM 5487 C CA . ILE A 1 714 ? 38.454 6.443 3.069 1.00 90.44 714 ILE A CA 1
ATOM 5488 C C . ILE A 1 714 ? 38.247 7.296 4.324 1.00 90.44 714 ILE A C 1
ATOM 5490 O O . ILE A 1 714 ? 37.125 7.704 4.617 1.00 90.44 714 ILE A O 1
ATOM 5494 N N . SER A 1 715 ? 39.336 7.574 5.041 1.00 80.44 715 SER A N 1
ATOM 5495 C CA . SER A 1 715 ? 39.362 8.338 6.299 1.00 80.44 715 SER A CA 1
ATOM 5496 C C . SER A 1 715 ? 40.240 9.602 6.225 1.00 80.44 715 SER A C 1
ATOM 5498 O O . SER A 1 715 ? 40.212 10.428 7.134 1.00 80.44 715 SER A O 1
ATOM 5500 N N . SER A 1 716 ? 41.054 9.749 5.175 1.00 74.50 716 SER A N 1
ATOM 5501 C CA . SER A 1 716 ? 42.136 10.739 5.050 1.00 74.50 716 SER A CA 1
ATOM 5502 C C . SER A 1 716 ? 42.418 11.064 3.567 1.00 74.50 716 SER A C 1
ATOM 5504 O O . SER A 1 716 ? 42.166 10.211 2.714 1.00 74.50 716 SER A O 1
ATOM 5506 N N . PRO A 1 717 ? 42.966 12.248 3.195 1.00 60.50 717 PRO A N 1
ATOM 5507 C CA . PRO A 1 717 ? 43.244 12.556 1.780 1.00 60.50 717 PRO A CA 1
ATOM 5508 C C . PRO A 1 717 ? 44.313 11.638 1.198 1.00 60.50 717 PRO A C 1
ATOM 5510 O O . PRO A 1 717 ? 44.250 11.280 0.028 1.00 60.50 717 PRO A O 1
ATOM 5513 N N . ALA A 1 718 ? 45.275 11.244 2.037 1.00 66.69 718 ALA A N 1
ATOM 5514 C CA . ALA A 1 718 ? 46.359 10.345 1.670 1.00 66.69 718 ALA A CA 1
ATOM 5515 C C . ALA A 1 718 ? 45.871 8.930 1.321 1.00 66.69 718 ALA A C 1
ATOM 5517 O O . ALA A 1 718 ? 46.601 8.186 0.670 1.00 66.69 718 ALA A O 1
ATOM 5518 N N . ASP A 1 719 ? 44.649 8.561 1.722 1.00 76.38 719 ASP A N 1
ATOM 5519 C CA . ASP A 1 719 ? 44.089 7.253 1.400 1.00 76.38 719 ASP A CA 1
ATOM 5520 C C . ASP A 1 719 ? 43.696 7.163 -0.078 1.00 76.38 719 ASP A C 1
ATOM 5522 O O . ASP A 1 719 ? 43.620 6.051 -0.592 1.00 76.38 719 ASP A O 1
ATOM 5526 N N . VAL A 1 720 ? 43.423 8.287 -0.761 1.00 71.38 720 VAL A N 1
ATOM 5527 C CA . VAL A 1 720 ? 43.031 8.327 -2.180 1.00 71.38 720 VAL A CA 1
ATOM 5528 C C . VAL A 1 720 ? 44.287 8.480 -3.052 1.00 71.38 720 VAL A C 1
ATOM 5530 O O . VAL A 1 720 ? 44.854 9.572 -3.112 1.00 71.38 720 VAL A O 1
ATOM 5533 N N . PRO A 1 721 ? 44.745 7.425 -3.752 1.00 70.00 721 PRO A N 1
ATOM 5534 C CA . PRO A 1 721 ? 45.973 7.491 -4.540 1.00 70.00 721 PRO A CA 1
ATOM 5535 C C . PRO A 1 721 ? 45.823 8.444 -5.734 1.00 70.00 721 PRO A C 1
ATOM 5537 O O . PRO A 1 721 ? 44.804 8.423 -6.421 1.00 70.00 721 PRO A O 1
ATOM 5540 N N . GLU A 1 722 ? 46.854 9.243 -6.027 1.00 68.12 722 GLU A N 1
ATOM 5541 C CA . GLU A 1 722 ? 46.890 10.117 -7.218 1.00 68.12 722 GLU A CA 1
ATOM 5542 C C . GLU A 1 722 ? 46.837 9.320 -8.531 1.00 68.12 722 GLU A C 1
ATOM 5544 O O . GLU A 1 722 ? 46.275 9.772 -9.527 1.00 68.12 722 GLU A O 1
ATOM 5549 N N . THR A 1 723 ? 47.415 8.116 -8.525 1.00 71.19 723 THR A N 1
ATOM 5550 C CA . THR A 1 723 ? 47.396 7.159 -9.638 1.00 71.19 723 THR A CA 1
ATOM 5551 C C . THR A 1 723 ? 47.189 5.741 -9.092 1.00 71.19 723 THR A C 1
ATOM 5553 O O . THR A 1 723 ? 48.144 5.109 -8.639 1.00 71.19 723 THR A O 1
ATOM 5556 N N . PRO A 1 724 ? 45.953 5.211 -9.071 1.00 76.12 724 PRO A N 1
ATOM 5557 C CA . PRO A 1 724 ? 45.725 3.856 -8.586 1.00 76.12 724 PRO A CA 1
ATOM 5558 C C . PRO A 1 724 ? 46.175 2.778 -9.564 1.00 76.12 724 PRO A C 1
ATOM 5560 O O . PRO A 1 724 ? 46.042 2.917 -10.779 1.00 76.12 724 PRO A O 1
ATOM 5563 N N . ALA A 1 725 ? 46.608 1.652 -8.995 1.00 77.88 725 ALA A N 1
ATOM 5564 C CA . ALA A 1 725 ? 46.892 0.428 -9.737 1.00 77.88 725 ALA A CA 1
ATOM 5565 C C . ALA A 1 725 ? 45.626 -0.196 -10.362 1.00 77.88 725 ALA A C 1
ATOM 5567 O O . ALA A 1 725 ? 45.705 -0.754 -11.452 1.00 77.88 725 ALA A O 1
ATOM 5568 N N . ASP A 1 726 ? 44.467 -0.066 -9.703 1.00 85.19 726 ASP A N 1
ATOM 5569 C CA . ASP A 1 726 ? 43.157 -0.474 -10.226 1.00 85.19 726 ASP A CA 1
ATOM 5570 C C . ASP A 1 726 ? 42.140 0.688 -10.095 1.00 85.19 726 ASP A C 1
ATOM 5572 O O . ASP A 1 726 ? 41.607 0.943 -9.009 1.00 85.19 726 ASP A O 1
ATOM 5576 N N . PRO A 1 727 ? 41.853 1.414 -11.195 1.00 81.88 727 PRO A N 1
ATOM 5577 C CA . PRO A 1 727 ? 40.853 2.483 -11.220 1.00 81.88 727 PRO A CA 1
ATOM 5578 C C . PRO A 1 727 ? 39.413 2.038 -10.918 1.00 81.88 727 PRO A C 1
ATOM 5580 O O . PRO A 1 727 ? 38.614 2.860 -10.465 1.00 81.88 727 PRO A O 1
ATOM 5583 N N . ILE A 1 728 ? 39.060 0.773 -11.176 1.00 85.62 728 ILE A N 1
ATOM 5584 C CA . ILE A 1 728 ? 37.718 0.227 -10.919 1.00 85.62 728 ILE A CA 1
ATOM 5585 C C . ILE A 1 728 ? 37.562 -0.063 -9.426 1.00 85.62 728 ILE A C 1
ATOM 5587 O O . ILE A 1 728 ? 36.562 0.342 -8.830 1.00 85.62 728 ILE A O 1
ATOM 5591 N N . PHE A 1 729 ? 38.570 -0.679 -8.804 1.00 88.25 729 PHE A N 1
ATOM 5592 C CA . PHE A 1 729 ? 38.609 -0.866 -7.351 1.00 88.25 729 PHE A CA 1
ATOM 5593 C C . PHE A 1 729 ? 38.480 0.471 -6.609 1.00 88.25 729 PHE A C 1
ATOM 5595 O O . PHE A 1 729 ? 37.671 0.590 -5.689 1.00 88.25 729 PHE A O 1
ATOM 5602 N N . GLU A 1 730 ? 39.203 1.507 -7.046 1.00 87.12 730 GLU A N 1
ATOM 5603 C CA . GLU A 1 730 ? 39.093 2.836 -6.435 1.00 87.12 730 GLU A CA 1
ATOM 5604 C C . GLU A 1 730 ? 37.727 3.489 -6.616 1.00 87.12 730 GLU A C 1
ATOM 5606 O O . GLU A 1 730 ? 37.171 4.044 -5.666 1.00 87.12 730 GLU A O 1
ATOM 5611 N N . ARG A 1 731 ? 37.143 3.382 -7.813 1.00 88.44 731 ARG A N 1
ATOM 5612 C CA . ARG A 1 731 ? 35.769 3.821 -8.072 1.00 88.44 731 ARG A CA 1
ATOM 5613 C C . ARG A 1 731 ? 34.786 3.147 -7.112 1.00 88.44 731 ARG A C 1
ATOM 5615 O O . ARG A 1 731 ? 33.966 3.833 -6.502 1.00 88.44 731 ARG A O 1
ATOM 5622 N N . TYR A 1 732 ? 34.895 1.833 -6.922 1.00 91.62 732 TYR A N 1
ATOM 5623 C CA . TYR A 1 732 ? 34.085 1.107 -5.946 1.00 91.62 732 TYR A CA 1
ATOM 5624 C C . TYR A 1 732 ? 34.332 1.592 -4.510 1.00 91.62 732 TYR A C 1
ATOM 5626 O O . TYR A 1 732 ? 33.366 1.888 -3.809 1.00 91.62 732 TYR A O 1
ATOM 5634 N N . ARG A 1 733 ? 35.592 1.758 -4.084 1.00 91.44 733 ARG A N 1
ATOM 5635 C CA . ARG A 1 733 ? 35.962 2.210 -2.729 1.00 91.44 733 ARG A CA 1
ATOM 5636 C C . ARG A 1 733 ? 35.424 3.612 -2.405 1.00 91.44 733 ARG A C 1
ATOM 5638 O O . ARG A 1 733 ? 34.838 3.816 -1.337 1.00 91.44 733 ARG A O 1
ATOM 5645 N N . VAL A 1 734 ? 35.547 4.562 -3.335 1.00 90.94 734 VAL A N 1
ATOM 5646 C CA . VAL A 1 734 ? 35.017 5.931 -3.186 1.00 90.94 734 VAL A CA 1
ATOM 5647 C C . VAL A 1 734 ? 33.490 5.933 -3.151 1.00 90.94 734 VAL A C 1
ATOM 5649 O O . VAL A 1 734 ? 32.903 6.507 -2.233 1.00 90.94 734 VAL A O 1
ATOM 5652 N N . VAL A 1 735 ? 32.826 5.260 -4.098 1.00 92.00 735 VAL A N 1
ATOM 5653 C CA . VAL A 1 735 ? 31.354 5.193 -4.141 1.00 92.00 735 VAL A CA 1
ATOM 5654 C C . VAL A 1 735 ? 30.789 4.516 -2.889 1.00 92.00 735 VAL A C 1
ATOM 5656 O O . VAL A 1 735 ? 29.792 4.989 -2.340 1.00 92.00 735 VAL A O 1
ATOM 5659 N N . LEU A 1 736 ? 31.427 3.449 -2.402 1.00 93.88 736 LEU A N 1
ATOM 5660 C CA . LEU A 1 736 ? 31.021 2.750 -1.184 1.00 93.88 736 LEU A CA 1
ATOM 5661 C C . LEU A 1 736 ? 31.187 3.638 0.060 1.00 93.88 736 LEU A C 1
ATOM 5663 O O . LEU A 1 736 ? 30.273 3.706 0.881 1.00 93.88 736 LEU A O 1
ATOM 5667 N N . THR A 1 737 ? 32.287 4.396 0.152 1.00 94.88 737 THR A N 1
ATOM 5668 C CA . THR A 1 737 ? 32.508 5.356 1.248 1.00 94.88 737 THR A CA 1
ATOM 5669 C C . THR A 1 737 ? 31.472 6.483 1.237 1.00 94.88 737 THR A C 1
ATOM 5671 O O . THR A 1 737 ? 30.887 6.786 2.275 1.00 94.88 737 THR A O 1
ATOM 5674 N N . LEU A 1 738 ? 31.165 7.070 0.074 1.00 94.69 738 LEU A N 1
ATOM 5675 C CA . LEU A 1 738 ? 30.142 8.119 -0.029 1.00 94.69 738 LEU A CA 1
ATOM 5676 C C . LEU A 1 738 ? 28.736 7.601 0.312 1.00 94.69 738 LEU A C 1
ATOM 5678 O O . LEU A 1 738 ? 27.975 8.298 0.984 1.00 94.69 738 LEU A O 1
ATOM 5682 N N . ARG A 1 739 ? 28.401 6.364 -0.087 1.00 95.31 739 ARG A N 1
ATOM 5683 C CA . ARG A 1 739 ? 27.153 5.699 0.324 1.00 95.31 739 ARG A CA 1
ATOM 5684 C C . ARG A 1 739 ? 27.103 5.515 1.846 1.00 95.31 739 ARG A C 1
ATOM 5686 O O . ARG A 1 739 ? 26.082 5.842 2.442 1.00 95.31 739 ARG A O 1
ATOM 5693 N N . TYR A 1 740 ? 28.188 5.049 2.472 1.00 96.38 740 TYR A N 1
ATOM 5694 C CA . TYR A 1 740 ? 28.280 4.862 3.926 1.00 96.38 740 TYR A CA 1
ATOM 5695 C C . TYR A 1 740 ? 28.092 6.183 4.682 1.00 96.38 740 TYR A C 1
ATOM 5697 O O . TYR A 1 740 ? 27.191 6.294 5.516 1.00 96.38 740 TYR A O 1
ATOM 5705 N N . LEU A 1 741 ? 28.874 7.212 4.337 1.00 96.06 741 LEU A N 1
ATOM 5706 C CA . LEU A 1 741 ? 28.809 8.517 4.996 1.00 96.06 741 LEU A CA 1
ATOM 5707 C C . LEU A 1 741 ? 27.429 9.165 4.835 1.00 96.06 741 LEU A C 1
ATOM 5709 O O . LEU A 1 741 ? 26.912 9.750 5.784 1.00 96.06 741 LEU A O 1
ATOM 5713 N N . ASN A 1 742 ? 26.792 9.030 3.666 1.00 95.00 742 ASN A N 1
ATOM 5714 C CA . ASN A 1 742 ? 25.440 9.544 3.456 1.00 95.00 742 ASN A CA 1
ATOM 5715 C C . ASN A 1 742 ? 24.386 8.780 4.280 1.00 95.00 742 ASN A C 1
ATOM 5717 O O . ASN A 1 742 ? 23.474 9.406 4.820 1.00 95.00 742 ASN A O 1
ATOM 5721 N N . THR A 1 743 ? 24.510 7.455 4.416 1.00 96.25 743 THR A N 1
ATOM 5722 C CA . THR A 1 743 ? 23.644 6.655 5.302 1.00 96.25 743 THR A CA 1
ATOM 5723 C C . THR A 1 743 ? 23.804 7.087 6.761 1.00 96.25 743 THR A C 1
ATOM 5725 O O . THR A 1 743 ? 22.802 7.312 7.439 1.00 96.25 743 THR A O 1
ATOM 5728 N N . ARG A 1 744 ? 25.041 7.308 7.225 1.00 96.06 744 ARG A N 1
ATOM 5729 C CA . ARG A 1 744 ? 25.335 7.800 8.581 1.00 96.06 744 ARG A CA 1
ATOM 5730 C C . ARG A 1 744 ? 24.832 9.225 8.836 1.00 96.06 744 ARG A C 1
ATOM 5732 O O . ARG A 1 744 ? 24.304 9.537 9.902 1.00 96.06 744 ARG A O 1
ATOM 5739 N N . LEU A 1 745 ? 24.939 10.094 7.833 1.00 95.06 745 LEU A N 1
ATOM 5740 C CA . LEU A 1 745 ? 24.394 11.450 7.873 1.00 95.06 745 LEU A CA 1
ATOM 5741 C C . LEU A 1 745 ? 22.865 11.419 8.033 1.00 95.06 745 LEU A C 1
ATOM 5743 O O . LEU A 1 745 ? 22.327 12.120 8.889 1.00 95.06 745 LEU A O 1
ATOM 5747 N N . LEU A 1 746 ? 22.162 10.576 7.266 1.00 93.56 746 LEU A N 1
ATOM 5748 C CA . LEU A 1 746 ? 20.714 10.384 7.412 1.00 93.56 746 LEU A CA 1
ATOM 5749 C C . LEU A 1 746 ? 20.342 9.752 8.764 1.00 93.56 746 LEU A C 1
ATOM 5751 O O . LEU A 1 746 ? 19.369 10.172 9.377 1.00 93.56 746 LEU A O 1
ATOM 5755 N N . LEU A 1 747 ? 21.136 8.815 9.283 1.00 95.38 747 LEU A N 1
ATOM 5756 C CA . LEU A 1 747 ? 20.945 8.227 10.613 1.00 95.38 747 LEU A CA 1
ATOM 5757 C C . LEU A 1 747 ? 20.966 9.284 11.739 1.00 95.38 747 LEU A C 1
ATOM 5759 O O . LEU A 1 747 ? 20.124 9.252 12.635 1.00 95.38 747 LEU A O 1
ATOM 5763 N N . HIS A 1 748 ? 21.873 10.262 11.696 1.00 94.50 748 HIS A N 1
ATOM 5764 C CA . HIS A 1 748 ? 21.977 11.278 12.754 1.00 94.50 748 HIS A CA 1
ATOM 5765 C C . HIS A 1 748 ? 21.165 12.564 12.520 1.00 94.50 748 HIS A C 1
ATOM 5767 O O . HIS A 1 748 ? 20.891 13.302 13.474 1.00 94.50 748 HIS A O 1
ATOM 5773 N N . ARG A 1 749 ? 20.750 12.855 11.281 1.00 91.81 749 ARG A N 1
ATOM 5774 C CA . ARG A 1 749 ? 19.986 14.067 10.928 1.00 91.81 749 ARG A CA 1
ATOM 5775 C C . ARG A 1 749 ? 18.696 14.296 11.742 1.00 91.81 749 ARG A C 1
ATOM 5777 O O . ARG A 1 749 ? 18.396 15.470 11.975 1.00 91.81 749 ARG A O 1
ATOM 5784 N N . PRO A 1 750 ? 17.929 13.289 12.208 1.00 90.19 750 PRO A N 1
ATOM 5785 C CA . PRO A 1 750 ? 16.768 13.526 13.069 1.00 90.19 750 PRO A CA 1
ATOM 5786 C C . PRO A 1 750 ? 17.127 14.282 14.358 1.00 90.19 750 PRO A C 1
ATOM 5788 O O . PRO A 1 750 ? 16.411 15.205 14.740 1.00 90.19 750 PRO A O 1
ATOM 5791 N N . ALA A 1 751 ? 18.281 13.989 14.970 1.00 87.88 751 ALA A N 1
ATOM 5792 C CA . ALA A 1 751 ? 18.751 14.691 16.168 1.00 87.88 751 ALA A CA 1
ATOM 5793 C C . ALA A 1 751 ? 19.105 16.165 15.884 1.00 87.88 751 ALA A C 1
ATOM 5795 O O . ALA A 1 751 ? 18.739 17.046 16.659 1.00 87.88 751 ALA A O 1
ATOM 5796 N N . LEU A 1 752 ? 19.741 16.445 14.740 1.00 88.06 752 LEU A N 1
ATOM 5797 C CA . LEU A 1 752 ? 19.992 17.808 14.244 1.00 88.06 752 LEU A CA 1
ATOM 5798 C C . LEU A 1 752 ? 18.672 18.553 13.964 1.00 88.06 752 LEU A C 1
ATOM 5800 O O . LEU A 1 752 ? 18.488 19.689 14.388 1.00 88.06 752 LEU A O 1
ATOM 5804 N N . THR A 1 753 ? 17.714 17.891 13.315 1.00 87.88 753 THR A N 1
ATOM 5805 C CA . THR A 1 753 ? 16.387 18.447 12.990 1.00 87.88 753 THR A CA 1
ATOM 5806 C C . THR A 1 753 ? 15.586 18.794 14.250 1.00 87.88 753 THR A C 1
ATOM 5808 O O . THR A 1 753 ? 14.923 19.832 14.314 1.00 87.88 753 THR A O 1
ATOM 5811 N N . LYS A 1 754 ? 15.693 17.955 15.285 1.00 83.81 754 LYS A N 1
ATOM 5812 C CA . LYS A 1 754 ? 15.112 18.178 16.610 1.00 83.81 754 LYS A CA 1
ATOM 5813 C C . LYS A 1 754 ? 15.789 19.340 17.344 1.00 83.81 754 LYS A C 1
ATOM 5815 O O . LYS A 1 754 ? 15.094 20.249 17.786 1.00 83.81 754 LYS A O 1
ATOM 5820 N N . ALA A 1 755 ? 17.122 19.384 17.364 1.00 82.62 755 ALA A N 1
ATOM 5821 C CA . ALA A 1 755 ? 17.888 20.479 17.965 1.00 82.62 755 ALA A CA 1
ATOM 5822 C C . ALA A 1 755 ? 17.648 21.849 17.291 1.00 82.62 755 ALA A C 1
ATOM 5824 O O . ALA A 1 755 ? 17.710 22.870 17.965 1.00 82.62 755 ALA A O 1
ATOM 5825 N N . LEU A 1 756 ? 17.311 21.879 15.994 1.00 80.75 756 LEU A N 1
ATOM 5826 C CA . LEU A 1 756 ? 16.837 23.081 15.283 1.00 80.75 756 LEU A CA 1
ATOM 5827 C C . LEU A 1 756 ? 15.414 23.521 15.679 1.00 80.75 756 LEU A C 1
ATOM 5829 O O . LEU A 1 756 ? 15.013 24.651 15.403 1.00 80.75 756 LEU A O 1
ATOM 5833 N N . SER A 1 757 ? 14.622 22.618 16.260 1.00 75.56 757 SER A N 1
ATOM 5834 C CA . SER A 1 757 ? 13.191 22.817 16.508 1.00 75.56 757 SER A CA 1
ATOM 5835 C C . SER A 1 757 ? 12.865 23.146 17.971 1.00 75.56 757 SER A C 1
ATOM 5837 O O . SER A 1 757 ? 11.854 23.810 18.216 1.00 75.56 757 SER A O 1
ATOM 5839 N N . ASP A 1 758 ? 13.702 22.726 18.923 1.00 69.00 758 ASP A N 1
ATOM 5840 C CA . ASP A 1 758 ? 13.453 22.864 20.363 1.00 69.00 758 ASP A CA 1
ATOM 5841 C C . ASP A 1 758 ? 13.553 24.307 20.884 1.00 69.00 758 ASP A C 1
ATOM 5843 O O . ASP A 1 758 ? 14.510 25.032 20.618 1.00 69.00 758 ASP A O 1
ATOM 5847 N N . ASN A 1 759 ? 12.566 24.705 21.692 1.00 53.53 759 ASN A N 1
ATOM 5848 C CA . ASN A 1 759 ? 12.586 25.958 22.446 1.00 53.53 759 ASN A CA 1
ATOM 5849 C C . ASN A 1 759 ? 13.351 25.771 23.766 1.00 53.53 759 ASN A C 1
ATOM 5851 O O . ASN A 1 759 ? 13.117 24.810 24.501 1.00 53.53 759 ASN A O 1
ATOM 5855 N N . SER A 1 760 ? 14.167 26.754 24.148 1.00 49.53 760 SER A N 1
ATOM 5856 C CA . SER A 1 760 ? 14.870 26.821 25.443 1.00 49.53 760 SER A CA 1
ATOM 5857 C C . SER A 1 760 ? 13.958 27.126 26.650 1.00 49.53 760 SER A C 1
ATOM 5859 O O . SER A 1 760 ? 14.445 27.442 27.735 1.00 49.53 760 SER A O 1
ATOM 5861 N N . ALA A 1 761 ? 12.637 27.007 26.487 1.00 39.97 761 ALA A N 1
ATOM 5862 C CA . ALA A 1 761 ? 11.626 27.357 27.477 1.00 39.97 761 ALA A CA 1
ATOM 5863 C C . ALA A 1 761 ? 10.530 26.281 27.562 1.00 39.97 761 ALA A C 1
ATOM 5865 O O . ALA A 1 761 ? 9.492 26.390 26.919 1.00 39.97 761 ALA A O 1
ATOM 5866 N N . ASP A 1 762 ? 10.756 25.256 28.389 1.00 40.22 762 ASP A N 1
ATOM 5867 C CA . ASP A 1 762 ? 9.664 24.474 28.983 1.00 40.22 762 ASP A CA 1
ATOM 5868 C C . ASP A 1 762 ? 10.108 23.871 30.328 1.00 40.22 762 ASP A C 1
ATOM 5870 O O . ASP A 1 762 ? 11.301 23.622 30.530 1.00 40.22 762 ASP A O 1
ATOM 5874 N N . GLN A 1 763 ? 9.188 23.628 31.258 1.00 41.19 763 GLN A N 1
ATOM 5875 C CA . GLN A 1 763 ? 9.491 23.315 32.659 1.00 41.19 763 GLN A CA 1
ATOM 5876 C C . GLN A 1 763 ? 9.405 21.806 32.943 1.00 41.19 763 GLN A C 1
ATOM 5878 O O . GLN A 1 763 ? 8.328 21.228 33.023 1.00 41.19 763 GLN A O 1
ATOM 5883 N N . GLY A 1 764 ? 10.554 21.148 33.145 1.00 49.56 764 GLY A N 1
ATOM 5884 C CA . GLY A 1 764 ? 10.613 19.706 33.419 1.00 49.56 764 GLY A CA 1
ATOM 5885 C C . GLY A 1 764 ? 11.929 19.251 34.059 1.00 49.56 764 GLY A C 1
ATOM 5886 O O . GLY A 1 764 ? 12.924 19.974 34.023 1.00 49.56 764 GLY A O 1
ATOM 5887 N N . SER A 1 765 ? 11.931 18.050 34.653 1.00 49.84 765 SER A N 1
ATOM 5888 C CA . SER A 1 765 ? 13.014 17.530 35.512 1.00 49.84 765 SER A CA 1
ATOM 5889 C C . SER A 1 765 ? 14.422 17.676 34.910 1.00 49.84 765 SER A C 1
ATOM 5891 O O . SER A 1 765 ? 14.769 17.081 33.886 1.00 49.84 765 SER A O 1
ATOM 5893 N N . ALA A 1 766 ? 15.266 18.455 35.592 1.00 57.31 766 ALA A N 1
ATOM 5894 C CA . ALA A 1 766 ? 16.510 18.986 35.038 1.00 57.31 766 ALA A CA 1
ATOM 5895 C C . ALA A 1 766 ? 17.645 17.960 34.839 1.00 57.31 766 ALA A C 1
ATOM 5897 O O . ALA A 1 766 ? 18.675 18.321 34.270 1.00 57.31 766 ALA A O 1
ATOM 5898 N N . ALA A 1 767 ? 17.522 16.722 35.331 1.00 55.19 767 ALA A N 1
ATOM 5899 C CA . ALA A 1 767 ? 18.582 15.708 35.245 1.00 55.19 767 ALA A CA 1
ATOM 5900 C C . ALA A 1 767 ? 18.474 14.846 33.974 1.00 55.19 767 ALA A C 1
ATOM 5902 O O . ALA A 1 767 ? 19.408 14.813 33.174 1.00 55.19 767 ALA A O 1
ATOM 5903 N N . ALA A 1 768 ? 17.316 14.217 33.742 1.00 54.22 768 ALA A N 1
ATOM 5904 C CA . ALA A 1 768 ? 17.076 13.386 32.556 1.00 54.22 768 ALA A CA 1
ATOM 5905 C C . ALA A 1 768 ? 17.239 14.191 31.254 1.00 54.22 768 ALA A C 1
ATOM 5907 O O . ALA A 1 768 ? 17.912 13.757 30.319 1.00 54.22 768 ALA A O 1
ATOM 5908 N N . ARG A 1 769 ? 16.721 15.426 31.241 1.00 63.69 769 ARG A N 1
ATOM 5909 C CA . ARG A 1 769 ? 16.799 16.338 30.093 1.00 63.69 769 ARG A CA 1
ATOM 5910 C C . ARG A 1 769 ? 18.238 16.746 29.747 1.00 63.69 769 ARG A C 1
ATOM 5912 O O . ARG A 1 769 ? 18.573 16.863 28.575 1.00 63.69 769 ARG A O 1
ATOM 5919 N N . ARG A 1 770 ? 19.131 16.872 30.742 1.00 65.62 770 ARG A N 1
ATOM 5920 C CA . ARG A 1 770 ? 20.571 17.116 30.509 1.00 65.62 770 ARG A CA 1
ATOM 5921 C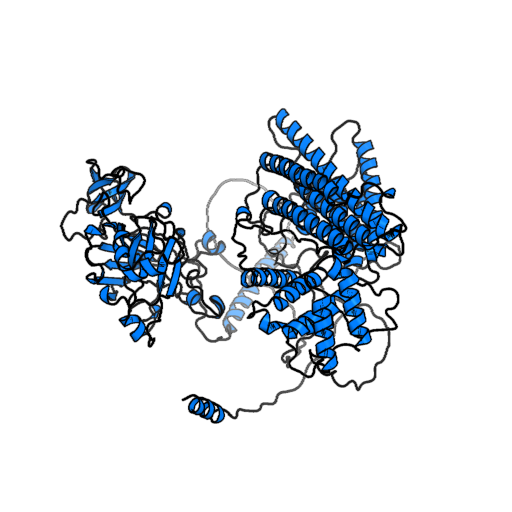 C . ARG A 1 770 ? 21.258 15.937 29.810 1.00 65.62 770 ARG A C 1
ATOM 5923 O O . ARG A 1 770 ? 22.065 16.163 28.913 1.00 65.62 770 ARG A O 1
ATOM 5930 N N . SER A 1 771 ? 20.919 14.698 30.175 1.00 66.38 771 SER A N 1
ATOM 5931 C CA . SER A 1 771 ? 21.467 13.491 29.534 1.00 66.38 771 SER A CA 1
ATOM 5932 C C . SER A 1 771 ? 20.974 13.323 28.087 1.00 66.38 771 SER A C 1
ATOM 5934 O O . SER A 1 771 ? 21.779 13.081 27.184 1.00 66.38 771 SER A O 1
ATOM 5936 N N . ILE A 1 772 ? 19.679 13.553 27.846 1.00 68.25 772 ILE A N 1
ATOM 5937 C CA . ILE A 1 772 ? 19.070 13.549 26.505 1.00 68.25 772 ILE A CA 1
ATOM 5938 C C . ILE A 1 772 ? 19.716 14.620 25.611 1.00 68.25 772 ILE A C 1
ATOM 5940 O O . ILE A 1 772 ? 20.226 14.300 24.537 1.00 68.25 772 ILE A O 1
ATOM 5944 N N . ASN A 1 773 ? 19.817 15.865 26.090 1.00 73.25 773 ASN A N 1
ATOM 5945 C CA . ASN A 1 773 ? 20.423 16.963 25.329 1.00 73.25 773 ASN A CA 1
ATOM 5946 C C . ASN A 1 773 ? 21.900 16.700 24.991 1.00 73.25 773 ASN A C 1
ATOM 5948 O O . ASN A 1 773 ? 22.338 16.993 23.878 1.00 73.25 773 ASN A O 1
ATOM 5952 N N . GLN A 1 774 ? 22.677 16.118 25.911 1.00 78.50 774 GLN A N 1
ATOM 5953 C CA . GLN A 1 774 ? 24.069 15.751 25.633 1.00 78.50 774 GLN A CA 1
ATOM 5954 C C . GLN A 1 774 ? 24.176 14.660 24.553 1.00 78.50 774 GLN A C 1
ATOM 5956 O O . GLN A 1 774 ? 25.083 14.695 23.720 1.00 78.50 774 GLN A O 1
ATOM 5961 N N . THR A 1 775 ? 23.225 13.726 24.530 1.00 83.19 775 THR A N 1
ATOM 5962 C CA . THR A 1 775 ? 23.147 12.659 23.522 1.00 83.19 775 THR A CA 1
ATOM 5963 C C . THR A 1 775 ? 22.809 13.231 22.140 1.00 83.19 775 THR A C 1
ATOM 5965 O O . THR A 1 775 ? 23.539 12.978 21.181 1.00 83.19 775 THR A O 1
ATOM 5968 N N . HIS A 1 776 ? 21.802 14.110 22.039 1.00 79.88 776 HIS A N 1
ATOM 5969 C CA . HIS A 1 776 ? 21.478 14.827 20.794 1.00 79.88 776 HIS A CA 1
ATOM 5970 C C . HIS A 1 776 ? 22.653 15.666 20.259 1.00 79.88 776 HIS A C 1
ATOM 5972 O O . HIS A 1 776 ? 22.899 15.681 19.050 1.00 79.88 776 HIS A O 1
ATOM 5978 N N . LYS A 1 777 ? 23.431 16.319 21.136 1.00 80.75 777 LYS A N 1
ATOM 5979 C CA . LYS A 1 777 ? 24.647 17.058 20.746 1.00 80.75 777 LYS A CA 1
ATOM 5980 C C . LYS A 1 777 ? 25.730 16.151 20.160 1.00 80.75 777 LYS A C 1
ATOM 5982 O O . LYS A 1 777 ? 26.398 16.542 19.204 1.00 80.75 777 LYS A O 1
ATOM 5987 N N . ASN A 1 778 ? 25.901 14.945 20.701 1.00 85.75 778 ASN A N 1
ATOM 5988 C CA . ASN A 1 778 ? 26.853 13.974 20.164 1.00 85.75 778 ASN A CA 1
ATOM 5989 C C . ASN A 1 778 ? 26.424 13.472 18.776 1.00 85.75 778 ASN A C 1
ATOM 5991 O O . ASN A 1 778 ? 27.245 13.507 17.864 1.00 85.75 778 ASN A O 1
ATOM 5995 N N . PHE A 1 779 ? 25.147 13.124 18.572 1.00 89.12 779 PHE A N 1
ATOM 5996 C CA . PHE A 1 779 ? 24.637 12.760 17.240 1.00 89.12 779 PHE A CA 1
ATOM 5997 C C . PHE A 1 779 ? 24.754 13.912 16.235 1.00 89.12 779 PHE A C 1
ATOM 5999 O O . PHE A 1 779 ? 25.198 13.707 15.110 1.00 89.12 779 PHE A O 1
ATOM 6006 N N . THR A 1 780 ? 24.450 15.145 16.651 1.00 85.81 780 THR A N 1
ATOM 6007 C CA . THR A 1 780 ? 24.642 16.347 15.820 1.00 85.81 780 THR A CA 1
ATOM 6008 C C . THR A 1 780 ? 26.101 16.494 15.372 1.00 85.81 780 THR A C 1
ATOM 6010 O O . THR A 1 780 ? 26.359 16.777 14.202 1.00 85.81 780 THR A O 1
ATOM 6013 N N . ARG A 1 781 ? 27.070 16.250 16.270 1.00 86.75 781 ARG A N 1
ATOM 6014 C CA . ARG A 1 781 ? 28.502 16.265 15.931 1.00 86.75 781 ARG A CA 1
ATOM 6015 C C . ARG A 1 781 ? 28.862 15.168 14.924 1.00 86.75 781 ARG A C 1
ATOM 6017 O O . ARG A 1 781 ? 29.563 15.461 13.963 1.00 86.75 781 ARG A O 1
ATOM 6024 N N . SER A 1 782 ? 28.360 13.946 15.100 1.00 88.62 782 SER A N 1
ATOM 6025 C CA . SER A 1 782 ? 28.586 12.836 14.160 1.00 88.62 782 SER A CA 1
ATOM 6026 C C . SER A 1 782 ? 27.954 13.090 12.781 1.00 88.62 782 SER A C 1
ATOM 6028 O O . SER A 1 782 ? 28.541 12.750 11.751 1.00 88.62 782 SER A O 1
ATOM 6030 N N . CYS A 1 783 ? 26.794 13.754 12.745 1.00 89.38 783 CYS A N 1
ATOM 6031 C CA . CYS A 1 783 ? 26.137 14.217 11.521 1.00 89.38 783 CYS A CA 1
ATOM 6032 C C . CYS A 1 783 ? 26.992 15.252 10.772 1.00 89.38 783 CYS A C 1
ATOM 6034 O O . CYS A 1 783 ? 27.153 15.156 9.557 1.00 89.38 783 CYS A O 1
ATOM 6036 N N . ALA A 1 784 ? 27.554 16.225 11.499 1.00 89.12 784 ALA A N 1
ATOM 6037 C CA . ALA A 1 784 ? 28.436 17.245 10.938 1.00 89.12 784 ALA A CA 1
ATOM 6038 C C . ALA A 1 784 ? 29.763 16.651 10.441 1.00 89.12 784 ALA A C 1
ATOM 6040 O O . ALA A 1 784 ? 30.175 16.972 9.334 1.00 89.12 784 ALA A O 1
ATOM 6041 N N . GLN A 1 785 ? 30.380 15.731 11.193 1.00 91.88 785 GLN A N 1
ATOM 6042 C CA . GLN A 1 785 ? 31.597 15.035 10.758 1.00 91.88 785 GLN A CA 1
ATOM 6043 C C . GLN A 1 785 ? 31.361 14.267 9.449 1.00 91.88 785 GLN A C 1
ATOM 6045 O O . GLN A 1 785 ? 32.104 14.445 8.494 1.00 91.88 785 GLN A O 1
ATOM 6050 N N . SER A 1 786 ? 30.263 13.507 9.361 1.00 94.69 786 SER A N 1
ATOM 6051 C CA . SER A 1 786 ? 29.916 12.772 8.133 1.00 94.69 786 SER A CA 1
ATOM 6052 C C . SER A 1 786 ? 29.702 13.709 6.931 1.00 94.69 786 SER A C 1
ATOM 6054 O O . SER A 1 786 ? 29.982 13.335 5.796 1.00 94.69 786 SER A O 1
ATOM 6056 N N . ALA A 1 787 ? 29.218 14.935 7.164 1.00 94.81 787 ALA A N 1
ATOM 6057 C CA . ALA A 1 787 ? 29.058 15.955 6.130 1.00 94.81 787 ALA A CA 1
ATOM 6058 C C . ALA A 1 787 ? 30.392 16.613 5.718 1.00 94.81 787 ALA A C 1
ATOM 6060 O O . ALA A 1 787 ? 30.616 16.797 4.518 1.00 94.81 787 ALA A O 1
ATOM 6061 N N . ASP A 1 788 ? 31.274 16.920 6.681 1.00 93.00 788 ASP A N 1
ATOM 6062 C CA . ASP A 1 788 ? 32.654 17.362 6.426 1.00 93.00 788 ASP A CA 1
ATOM 6063 C C . ASP A 1 788 ? 33.358 16.320 5.529 1.00 93.00 788 ASP A C 1
ATOM 6065 O O . ASP A 1 788 ? 33.838 16.671 4.450 1.00 93.00 788 ASP A O 1
ATOM 6069 N N . ASP A 1 789 ? 33.319 15.036 5.912 1.00 93.88 789 ASP A N 1
ATOM 6070 C CA . ASP A 1 789 ? 33.983 13.920 5.219 1.00 93.88 789 ASP A CA 1
ATOM 6071 C C . ASP A 1 789 ? 33.478 13.725 3.772 1.00 93.88 789 ASP A C 1
ATOM 6073 O O . ASP A 1 789 ? 34.276 13.531 2.852 1.00 93.88 789 ASP A O 1
ATOM 6077 N N . ILE A 1 790 ? 32.162 13.841 3.527 1.00 95.12 790 ILE A N 1
ATOM 6078 C CA . ILE A 1 790 ? 31.569 13.766 2.174 1.00 95.12 790 ILE A CA 1
ATOM 6079 C C . ILE A 1 790 ? 32.121 14.867 1.266 1.00 95.12 790 ILE A C 1
ATOM 6081 O O . ILE A 1 790 ? 32.570 14.594 0.150 1.00 95.12 790 ILE A O 1
ATOM 6085 N N . ILE A 1 791 ? 32.063 16.122 1.722 1.00 94.94 791 ILE A N 1
ATOM 6086 C CA . ILE A 1 791 ? 32.510 17.276 0.930 1.00 94.94 791 ILE A CA 1
ATOM 6087 C C . ILE A 1 791 ? 34.013 17.187 0.691 1.00 94.94 791 ILE A C 1
ATOM 6089 O O . ILE A 1 791 ? 34.487 17.445 -0.414 1.00 94.94 791 ILE A O 1
ATOM 6093 N N . PHE A 1 792 ? 34.748 16.779 1.717 1.00 91.12 792 PHE A N 1
ATOM 6094 C CA . PHE A 1 792 ? 36.183 16.587 1.698 1.00 91.12 792 PHE A CA 1
ATOM 6095 C C . PHE A 1 792 ? 36.644 15.519 0.682 1.00 91.12 792 PHE A C 1
ATOM 6097 O O . PHE A 1 792 ? 37.545 15.798 -0.117 1.00 91.12 792 PHE A O 1
ATOM 6104 N N . ILE A 1 793 ? 36.009 14.339 0.641 1.00 91.50 793 ILE A N 1
ATOM 6105 C CA . ILE A 1 793 ? 36.314 13.291 -0.353 1.00 91.50 793 ILE A CA 1
ATOM 6106 C C . ILE A 1 793 ? 35.985 13.786 -1.766 1.00 91.50 793 ILE A C 1
ATOM 6108 O O . ILE A 1 793 ? 36.824 13.692 -2.662 1.00 91.50 793 ILE A O 1
ATOM 6112 N N . ILE A 1 794 ? 34.795 14.361 -1.972 1.00 91.88 794 ILE A N 1
ATOM 6113 C CA . ILE A 1 794 ? 34.352 14.836 -3.294 1.00 91.88 794 ILE A CA 1
ATOM 6114 C C . ILE A 1 794 ? 35.264 15.960 -3.814 1.00 91.88 794 ILE A C 1
ATOM 6116 O O . ILE A 1 794 ? 35.645 15.950 -4.985 1.00 91.88 794 ILE A O 1
ATOM 6120 N N . HIS A 1 795 ? 35.668 16.894 -2.950 1.00 91.25 795 HIS A N 1
ATOM 6121 C CA . HIS A 1 795 ? 36.622 17.949 -3.289 1.00 91.25 795 HIS A CA 1
ATOM 6122 C C . HIS A 1 795 ? 38.003 17.383 -3.637 1.00 91.25 795 HIS A C 1
ATOM 6124 O O . HIS A 1 795 ? 38.573 17.758 -4.659 1.00 91.25 795 HIS A O 1
ATOM 6130 N N . SER A 1 796 ? 38.529 16.452 -2.835 1.00 87.31 796 SER A N 1
ATOM 6131 C CA . SER A 1 796 ? 39.822 15.809 -3.108 1.00 87.31 796 SER A CA 1
ATOM 6132 C C . SER A 1 796 ? 39.826 15.110 -4.474 1.00 87.31 796 SER A C 1
ATOM 6134 O O . SER A 1 796 ? 40.730 15.321 -5.280 1.00 87.31 796 SER A O 1
ATOM 6136 N N . VAL A 1 797 ? 38.767 14.357 -4.777 1.00 85.88 797 VAL A N 1
ATOM 6137 C CA . VAL A 1 797 ? 38.631 13.588 -6.022 1.00 85.88 797 VAL A CA 1
ATOM 6138 C C . VAL A 1 797 ? 38.417 14.484 -7.257 1.00 85.88 797 VAL A C 1
ATOM 6140 O O . VAL A 1 797 ? 38.950 14.179 -8.321 1.00 85.88 797 VAL A O 1
ATOM 6143 N N . LEU A 1 798 ? 37.677 15.597 -7.153 1.00 86.12 798 LEU A N 1
ATOM 6144 C CA . LEU A 1 798 ? 37.407 16.491 -8.296 1.00 86.12 798 LEU A CA 1
ATOM 6145 C C . LEU A 1 798 ? 38.469 17.573 -8.525 1.00 86.12 798 LEU A C 1
ATOM 6147 O O . LEU A 1 798 ? 38.736 17.914 -9.675 1.00 86.12 798 LEU A O 1
ATOM 6151 N N . VAL A 1 799 ? 39.038 18.132 -7.454 1.00 84.06 799 VAL A N 1
ATOM 6152 C CA . VAL A 1 799 ? 39.873 19.345 -7.512 1.00 84.06 799 VAL A CA 1
ATOM 6153 C C . VAL A 1 799 ? 41.358 19.019 -7.374 1.00 84.06 799 VAL A C 1
ATOM 6155 O O . VAL A 1 799 ? 42.171 19.593 -8.094 1.00 84.06 799 VAL A O 1
ATOM 6158 N N . LEU A 1 800 ? 41.726 18.088 -6.486 1.00 76.38 800 LEU A N 1
ATOM 6159 C CA . LEU A 1 800 ? 43.133 17.723 -6.264 1.00 76.38 800 LEU A CA 1
ATOM 6160 C C . LEU A 1 800 ? 43.637 16.667 -7.265 1.00 76.38 800 LEU A C 1
ATOM 6162 O O . LEU A 1 800 ? 44.843 16.532 -7.440 1.00 76.38 800 LEU A O 1
ATOM 6166 N N . GLN A 1 801 ? 42.735 15.962 -7.962 1.00 75.06 801 GLN A N 1
ATOM 6167 C CA . GLN A 1 801 ? 43.065 14.936 -8.964 1.00 75.06 801 GLN A CA 1
ATOM 6168 C C . GLN A 1 801 ? 42.442 15.225 -10.354 1.00 75.06 801 GLN A C 1
ATOM 6170 O O . GLN A 1 801 ? 41.574 14.474 -10.831 1.00 75.06 801 GLN A O 1
ATOM 6175 N N . PRO A 1 802 ? 42.864 16.309 -11.042 1.00 61.72 802 PRO A N 1
ATOM 6176 C CA . PRO A 1 802 ? 42.313 16.729 -12.332 1.00 61.72 802 PRO A CA 1
ATOM 6177 C C . PRO A 1 802 ? 42.626 15.719 -13.452 1.00 61.72 802 PRO A C 1
ATOM 6179 O O . PRO A 1 802 ? 43.666 15.765 -14.104 1.00 61.72 802 PRO A O 1
ATOM 6182 N N . GLY A 1 803 ? 41.691 14.795 -13.680 1.00 61.34 803 GLY A N 1
ATOM 6183 C CA . GLY A 1 803 ? 41.790 13.709 -14.666 1.00 61.34 803 GLY A CA 1
ATOM 6184 C C . GLY A 1 803 ? 41.163 12.397 -14.184 1.00 61.34 803 GLY A C 1
ATOM 6185 O O . GLY A 1 803 ? 40.708 11.591 -15.001 1.00 61.34 803 GLY A O 1
ATOM 6186 N N . MET A 1 804 ? 41.076 12.221 -12.861 1.00 63.56 804 MET A N 1
ATOM 6187 C CA . MET A 1 804 ? 40.499 11.041 -12.214 1.00 63.56 804 MET A CA 1
ATOM 6188 C C . MET A 1 804 ? 39.046 11.268 -11.765 1.00 63.56 804 MET A C 1
ATOM 6190 O O . MET A 1 804 ? 38.210 10.374 -11.892 1.00 63.56 804 MET A O 1
ATOM 6194 N N . GLY A 1 805 ? 38.715 12.487 -11.320 1.00 66.94 805 GLY A N 1
ATOM 6195 C CA . GLY A 1 805 ? 37.494 12.770 -10.558 1.00 66.94 805 GLY A CA 1
ATOM 6196 C C . GLY A 1 805 ? 36.176 12.239 -11.128 1.00 66.94 805 GLY A C 1
ATOM 6197 O O . GLY A 1 805 ? 35.487 11.449 -10.481 1.00 66.94 805 GLY A O 1
ATOM 6198 N N . ARG A 1 806 ? 35.836 12.604 -12.371 1.00 67.56 806 ARG A N 1
ATOM 6199 C CA . ARG A 1 806 ? 34.614 12.112 -13.041 1.00 67.56 806 ARG A CA 1
ATOM 6200 C C . ARG A 1 806 ? 34.588 10.595 -13.227 1.00 67.56 806 ARG A C 1
ATOM 6202 O O . ARG A 1 806 ? 33.537 9.982 -13.077 1.00 67.56 806 ARG A O 1
ATOM 6209 N N . LYS A 1 807 ? 35.740 9.983 -13.519 1.00 73.00 807 LYS A N 1
ATOM 6210 C CA . LYS A 1 807 ? 35.853 8.532 -13.744 1.00 73.00 807 LYS A CA 1
ATOM 6211 C C . LYS A 1 807 ? 35.633 7.723 -12.465 1.00 73.00 807 LYS A C 1
ATOM 6213 O O . LYS A 1 807 ? 35.312 6.545 -12.563 1.00 73.00 807 LYS A O 1
ATOM 6218 N N . VAL A 1 808 ? 35.786 8.342 -11.295 1.00 79.88 808 VAL A N 1
ATOM 6219 C CA . VAL A 1 808 ? 35.646 7.706 -9.976 1.00 79.88 808 VAL A CA 1
ATOM 6220 C C . VAL A 1 808 ? 34.279 7.967 -9.339 1.00 79.88 808 VAL A C 1
ATOM 6222 O O . VAL A 1 808 ? 33.740 7.085 -8.680 1.00 79.88 808 VAL A O 1
ATOM 6225 N N . LEU A 1 809 ? 33.685 9.146 -9.541 1.00 79.31 809 LEU A N 1
ATOM 6226 C CA . LEU A 1 809 ? 32.414 9.505 -8.894 1.00 79.31 809 LEU A CA 1
ATOM 6227 C C . LEU A 1 809 ? 31.163 9.019 -9.647 1.00 79.31 809 LEU A C 1
ATOM 6229 O O . LEU A 1 809 ? 30.090 8.928 -9.050 1.00 79.31 809 LEU A O 1
ATOM 6233 N N . GLY A 1 810 ? 31.293 8.671 -10.931 1.00 76.06 810 GLY A N 1
ATOM 6234 C CA . GLY A 1 810 ? 30.185 8.202 -11.762 1.00 76.06 810 GLY A CA 1
ATOM 6235 C C . GLY A 1 810 ? 29.189 9.313 -12.106 1.00 76.06 810 GLY A C 1
ATOM 6236 O O . GLY A 1 810 ? 29.578 10.436 -12.425 1.00 76.06 810 GLY A O 1
ATOM 6237 N N . ALA A 1 811 ? 27.891 8.998 -12.078 1.00 80.50 811 ALA A N 1
ATOM 6238 C CA . ALA A 1 811 ? 26.847 9.921 -12.520 1.00 80.50 811 ALA A CA 1
ATOM 6239 C C . ALA A 1 811 ? 26.731 11.166 -11.615 1.00 80.50 811 ALA A C 1
ATOM 6241 O O . ALA A 1 811 ? 26.487 11.067 -10.409 1.00 80.50 811 ALA A O 1
ATOM 6242 N N . TRP A 1 812 ? 26.855 12.349 -12.228 1.00 83.31 812 TRP A N 1
ATOM 6243 C CA . TRP A 1 812 ? 27.034 13.637 -11.544 1.00 83.31 812 TRP A CA 1
ATOM 6244 C C . TRP A 1 812 ? 25.927 13.988 -10.538 1.00 83.31 812 TRP A C 1
ATOM 6246 O O . TRP A 1 812 ? 26.200 14.639 -9.529 1.00 83.31 812 TRP A O 1
ATOM 6256 N N . TRP A 1 813 ? 24.686 13.549 -10.762 1.00 84.75 813 TRP A N 1
ATOM 6257 C CA . TRP A 1 813 ? 23.565 13.876 -9.876 1.00 84.75 813 TRP A CA 1
ATOM 6258 C C . TRP A 1 813 ? 23.662 13.207 -8.498 1.00 84.75 813 TRP A C 1
ATOM 6260 O O . TRP A 1 813 ? 23.184 13.784 -7.522 1.00 84.75 813 TRP A O 1
ATOM 6270 N N . PHE A 1 814 ? 24.334 12.053 -8.368 1.00 86.50 814 PHE A N 1
ATOM 6271 C CA . PHE A 1 814 ? 24.610 11.462 -7.050 1.00 86.50 814 PHE A CA 1
ATOM 6272 C C . PHE A 1 814 ? 25.622 12.298 -6.269 1.00 86.50 814 PHE A C 1
ATOM 6274 O O . PHE A 1 814 ? 25.401 12.590 -5.096 1.00 86.50 814 PHE A O 1
ATOM 6281 N N . THR A 1 815 ? 26.702 12.738 -6.920 1.00 90.00 815 THR A N 1
ATOM 6282 C CA . THR A 1 815 ? 27.691 13.639 -6.314 1.00 90.00 815 THR A CA 1
ATOM 6283 C C . THR A 1 815 ? 27.042 14.955 -5.894 1.00 90.00 815 THR A C 1
ATOM 6285 O O . THR A 1 815 ? 27.212 15.370 -4.751 1.00 90.00 815 THR A O 1
ATOM 6288 N N . LEU A 1 816 ? 26.228 15.563 -6.767 1.00 89.69 816 LEU A N 1
ATOM 6289 C CA . LEU A 1 816 ? 25.449 16.757 -6.436 1.00 89.69 816 LEU A CA 1
ATOM 6290 C C . LEU A 1 816 ? 24.549 16.529 -5.216 1.00 89.69 816 LEU A C 1
ATOM 6292 O O . LEU A 1 816 ? 24.547 17.352 -4.301 1.00 89.69 816 LEU A O 1
ATOM 6296 N N . TYR A 1 817 ? 23.808 15.416 -5.189 1.00 90.12 817 TYR A N 1
ATOM 6297 C CA . TYR A 1 817 ? 22.965 15.058 -4.053 1.00 90.12 817 TYR A CA 1
ATOM 6298 C C . TYR A 1 817 ? 23.789 14.975 -2.764 1.00 90.12 817 TYR A C 1
ATOM 6300 O O . TYR A 1 817 ? 23.470 15.695 -1.822 1.00 90.12 817 TYR A O 1
ATOM 6308 N N . TYR A 1 818 ? 24.872 14.191 -2.727 1.00 93.69 818 TYR A N 1
ATOM 6309 C CA . TYR A 1 818 ? 25.712 14.044 -1.533 1.00 93.69 818 TYR A CA 1
ATOM 6310 C C . TYR A 1 818 ? 26.310 15.382 -1.072 1.00 93.69 818 TYR A C 1
ATOM 6312 O O . TYR A 1 818 ? 26.201 15.724 0.106 1.00 93.69 818 TYR A O 1
ATOM 6320 N N . THR A 1 819 ? 26.875 16.180 -1.985 1.00 94.06 819 THR A N 1
ATOM 6321 C CA . THR A 1 819 ? 27.460 17.487 -1.654 1.00 94.06 819 THR A CA 1
ATOM 6322 C C . THR A 1 819 ? 26.418 18.473 -1.126 1.00 94.06 819 THR A C 1
ATOM 6324 O O . THR A 1 819 ? 26.676 19.142 -0.128 1.00 94.06 819 THR A O 1
ATOM 6327 N N . LEU A 1 820 ? 25.231 18.559 -1.737 1.00 91.25 820 LEU A N 1
ATOM 6328 C CA . LEU A 1 820 ? 24.163 19.450 -1.270 1.00 91.25 820 LEU A CA 1
ATOM 6329 C C . LEU A 1 820 ? 23.580 18.979 0.074 1.00 91.25 820 LEU A C 1
ATOM 6331 O O . LEU A 1 820 ? 23.337 19.796 0.963 1.00 91.25 820 LEU A O 1
ATOM 6335 N N . ASN A 1 821 ? 23.408 17.663 0.242 1.00 92.38 821 ASN A N 1
ATOM 6336 C CA . ASN A 1 821 ? 22.940 17.026 1.474 1.00 92.38 821 ASN A CA 1
ATOM 6337 C C . ASN A 1 821 ? 23.894 17.325 2.648 1.00 92.38 821 ASN A C 1
ATOM 6339 O O . ASN A 1 821 ? 23.450 17.685 3.741 1.00 92.38 821 ASN A O 1
ATOM 6343 N N . ALA A 1 822 ? 25.204 17.253 2.403 1.00 95.31 822 ALA A N 1
ATOM 6344 C CA . ALA A 1 822 ? 26.247 17.614 3.355 1.00 95.31 822 ALA A CA 1
ATOM 6345 C C . ALA A 1 822 ? 26.310 19.129 3.626 1.00 95.31 822 ALA A C 1
ATOM 6347 O O . ALA A 1 822 ? 26.286 19.545 4.782 1.00 95.31 822 ALA A O 1
ATOM 6348 N N . ALA A 1 823 ? 26.301 19.973 2.591 1.00 94.75 823 ALA A N 1
ATOM 6349 C CA . ALA A 1 823 ? 26.423 21.426 2.739 1.00 94.75 823 ALA A CA 1
ATOM 6350 C C . ALA A 1 823 ? 25.265 22.037 3.549 1.00 94.75 823 ALA A C 1
ATOM 6352 O O . ALA A 1 823 ? 25.492 22.864 4.435 1.00 94.75 823 ALA A O 1
ATOM 6353 N N . LEU A 1 824 ? 24.031 21.573 3.313 1.00 91.69 824 LEU A N 1
ATOM 6354 C CA . LEU A 1 824 ? 22.868 21.930 4.134 1.00 91.69 824 LEU A CA 1
ATOM 6355 C C . LEU A 1 824 ? 23.016 21.457 5.586 1.00 91.69 824 LEU A C 1
ATOM 6357 O O . LEU A 1 824 ? 22.586 22.151 6.502 1.00 91.69 824 LEU A O 1
ATOM 6361 N N . THR A 1 825 ? 23.626 20.290 5.807 1.00 93.25 825 THR A N 1
ATOM 6362 C CA . THR A 1 825 ? 23.845 19.719 7.148 1.00 93.25 825 THR A CA 1
ATOM 6363 C C . THR A 1 825 ? 24.853 20.546 7.946 1.00 93.25 825 THR A C 1
ATOM 6365 O O . THR A 1 825 ? 24.601 20.844 9.111 1.00 93.25 825 THR A O 1
ATOM 6368 N N . ILE A 1 826 ? 25.938 21.001 7.311 1.00 92.88 826 ILE A N 1
ATOM 6369 C CA . ILE A 1 826 ? 26.905 21.935 7.909 1.00 92.88 826 ILE A CA 1
ATOM 6370 C C . ILE A 1 826 ? 26.245 23.281 8.229 1.00 92.88 826 ILE A C 1
ATOM 6372 O O . ILE A 1 826 ? 26.388 23.783 9.344 1.00 92.88 826 ILE A O 1
ATOM 6376 N N . PHE A 1 827 ? 25.473 23.843 7.291 1.00 89.94 827 PHE A N 1
ATOM 6377 C CA . PHE A 1 827 ? 24.779 25.115 7.500 1.00 89.94 827 PHE A CA 1
ATOM 6378 C C . PHE A 1 827 ? 23.737 25.032 8.627 1.00 89.94 827 PHE A C 1
ATOM 6380 O O . PHE A 1 827 ? 23.767 25.849 9.543 1.00 89.94 827 PHE A O 1
ATOM 6387 N N . GLY A 1 828 ? 22.863 24.020 8.620 1.00 86.31 828 GLY A N 1
ATOM 6388 C CA . GLY A 1 828 ? 21.909 23.785 9.709 1.00 86.31 828 GLY A CA 1
ATOM 6389 C C . GLY A 1 828 ? 22.613 23.521 11.042 1.00 86.31 828 GLY A C 1
ATOM 6390 O O . GLY A 1 828 ? 22.186 24.018 12.079 1.00 86.31 828 GLY A O 1
ATOM 6391 N N . GLY A 1 829 ? 23.748 22.819 11.015 1.00 86.19 829 GLY A N 1
ATOM 6392 C CA . GLY A 1 829 ? 24.585 22.595 12.187 1.00 86.19 829 GLY A CA 1
ATOM 6393 C C . GLY A 1 829 ? 25.055 23.888 12.857 1.00 86.19 829 GLY A C 1
ATOM 6394 O O . GLY A 1 829 ? 25.118 23.912 14.082 1.00 86.19 829 GLY A O 1
ATOM 6395 N N . LEU A 1 830 ? 25.348 24.963 12.110 1.00 84.00 830 LEU A N 1
ATOM 6396 C CA . LEU A 1 830 ? 25.740 26.265 12.680 1.00 84.00 830 LEU A CA 1
ATOM 6397 C C . LEU A 1 830 ? 24.649 26.910 13.538 1.00 84.00 830 LEU A C 1
ATOM 6399 O O . LEU A 1 830 ? 24.981 27.582 14.509 1.00 84.00 830 LEU A O 1
ATOM 6403 N N . LEU A 1 831 ? 23.375 26.689 13.200 1.00 79.81 831 LEU A N 1
ATOM 6404 C CA . LEU A 1 831 ? 22.226 27.315 13.864 1.00 79.81 831 LEU A CA 1
ATOM 6405 C C . LEU A 1 831 ? 21.962 26.760 15.274 1.00 79.81 831 LEU A C 1
ATOM 6407 O O . LEU A 1 831 ? 21.095 27.264 15.978 1.00 79.81 831 LEU A O 1
ATOM 6411 N N . ILE A 1 832 ? 22.676 25.707 15.689 1.00 79.25 832 ILE A N 1
ATOM 6412 C CA . ILE A 1 832 ? 22.540 25.138 17.032 1.00 79.25 832 ILE A CA 1
ATOM 6413 C C . ILE A 1 832 ? 23.443 25.906 18.015 1.00 79.25 832 ILE A C 1
ATOM 6415 O O . ILE A 1 832 ? 24.673 25.896 17.822 1.00 79.25 832 ILE A O 1
ATOM 6419 N N . PRO A 1 833 ? 22.873 26.508 19.081 1.00 69.50 833 PRO A N 1
ATOM 6420 C CA . PRO A 1 833 ? 23.625 27.257 20.083 1.00 69.50 833 PRO A CA 1
ATOM 6421 C C . PRO A 1 833 ? 24.564 26.359 20.901 1.00 69.50 833 PRO A C 1
ATOM 6423 O O . PRO A 1 833 ? 24.353 25.151 21.049 1.00 69.50 833 PRO A O 1
ATOM 6426 N N . LEU A 1 834 ? 25.623 26.964 21.443 1.00 67.38 834 LEU A N 1
ATOM 6427 C CA . LEU A 1 834 ? 26.576 26.302 22.334 1.00 67.38 834 LEU A CA 1
ATOM 6428 C C . LEU A 1 834 ? 26.328 26.702 23.787 1.00 67.38 834 LEU A C 1
ATOM 6430 O O . LEU A 1 834 ? 26.148 27.877 24.086 1.00 67.38 834 LEU A O 1
ATOM 6434 N N . ASP A 1 835 ? 26.416 25.724 24.688 1.00 62.16 835 ASP A N 1
ATOM 6435 C CA . ASP A 1 835 ? 26.414 25.964 26.132 1.00 62.16 835 ASP A CA 1
ATOM 6436 C C . ASP A 1 835 ? 27.857 25.980 26.654 1.00 62.16 835 ASP A C 1
ATOM 6438 O O . ASP A 1 835 ? 28.600 25.023 26.418 1.00 62.16 835 ASP A O 1
ATOM 6442 N N . GLY A 1 836 ? 28.229 27.001 27.431 1.00 62.56 836 GLY A N 1
ATOM 6443 C CA . GLY A 1 836 ? 29.471 27.021 28.214 1.00 62.56 836 GLY A CA 1
ATOM 6444 C C . GLY A 1 836 ? 30.270 28.328 28.120 1.00 62.56 836 GLY A C 1
ATOM 6445 O O . GLY A 1 836 ? 29.953 29.186 27.301 1.00 62.56 836 GLY A O 1
ATOM 6446 N N . PRO A 1 837 ? 31.319 28.490 28.950 1.00 49.53 837 PRO A N 1
ATOM 6447 C CA . PRO A 1 837 ? 32.137 29.707 28.986 1.00 49.53 837 PRO A CA 1
ATOM 6448 C C . PRO A 1 837 ? 32.971 29.934 27.712 1.00 49.53 837 PRO A C 1
ATOM 6450 O O . PRO A 1 837 ? 33.295 31.074 27.404 1.00 49.53 837 PRO A O 1
ATOM 6453 N N . ASP A 1 838 ? 33.271 28.878 26.946 1.00 58.69 838 ASP A N 1
ATOM 6454 C CA . ASP A 1 838 ? 34.043 28.946 25.692 1.00 58.69 838 ASP A CA 1
ATOM 6455 C C . ASP A 1 838 ? 33.156 29.035 24.429 1.00 58.69 838 ASP A C 1
ATOM 6457 O O . ASP A 1 838 ? 33.626 28.810 23.307 1.00 58.69 838 ASP A O 1
ATOM 6461 N N . ALA A 1 839 ? 31.855 29.323 24.590 1.00 66.06 839 ALA A N 1
ATOM 6462 C CA . ALA A 1 839 ? 30.874 29.304 23.503 1.00 66.06 839 ALA A CA 1
ATOM 6463 C C . ALA A 1 839 ? 31.247 30.238 22.338 1.00 66.06 839 ALA A C 1
ATOM 6465 O O . ALA A 1 839 ? 31.146 29.822 21.183 1.00 66.06 839 ALA A O 1
ATOM 6466 N N . ASP A 1 840 ? 31.744 31.447 22.611 1.00 63.88 840 ASP A N 1
ATOM 6467 C CA . ASP A 1 840 ? 32.124 32.415 21.571 1.00 63.88 840 ASP A CA 1
ATOM 6468 C C . ASP A 1 840 ? 33.302 31.916 20.720 1.00 63.88 840 ASP A C 1
ATOM 6470 O O . ASP A 1 840 ? 33.236 31.911 19.489 1.00 63.88 840 ASP A O 1
ATOM 6474 N N . ILE A 1 841 ? 34.360 31.413 21.369 1.00 67.38 841 ILE A N 1
ATOM 6475 C CA . ILE A 1 841 ? 35.565 30.888 20.705 1.00 67.38 841 ILE A CA 1
ATOM 6476 C C . ILE A 1 841 ? 35.200 29.684 19.828 1.00 67.38 841 ILE A C 1
ATOM 6478 O O . ILE A 1 841 ? 35.597 29.597 18.663 1.00 67.38 841 ILE A O 1
ATOM 6482 N N . CYS A 1 842 ? 34.394 28.765 20.365 1.00 69.88 842 CYS A N 1
ATOM 6483 C CA . CYS A 1 842 ? 33.940 27.596 19.623 1.00 69.88 842 CYS A CA 1
ATOM 6484 C C . CYS A 1 842 ? 32.981 27.976 18.475 1.00 69.88 842 CYS A C 1
ATOM 6486 O O . CYS A 1 842 ? 33.015 27.348 17.416 1.00 69.88 842 CYS A O 1
ATOM 6488 N N . THR A 1 843 ? 32.181 29.036 18.627 1.00 73.38 843 THR A N 1
ATOM 6489 C CA . THR A 1 843 ? 31.301 29.559 17.567 1.00 73.38 843 THR A CA 1
ATOM 6490 C C . THR A 1 843 ? 32.098 30.154 16.406 1.00 73.38 843 THR A C 1
ATOM 6492 O O . THR A 1 843 ? 31.804 29.835 15.253 1.00 73.38 843 THR A O 1
ATOM 6495 N N . VAL A 1 844 ? 33.155 30.929 16.680 1.00 80.06 844 VAL A N 1
ATOM 6496 C CA . VAL A 1 844 ? 34.070 31.438 15.640 1.00 80.06 844 VAL A CA 1
ATOM 6497 C C . VAL A 1 844 ? 34.726 30.281 14.879 1.00 80.06 844 VAL A C 1
ATOM 6499 O O . VAL A 1 844 ? 34.642 30.237 13.651 1.00 80.06 844 VAL A O 1
ATOM 6502 N N . ALA A 1 845 ? 35.274 29.286 15.584 1.00 81.25 845 ALA A N 1
ATOM 6503 C CA . ALA A 1 845 ? 35.903 28.122 14.955 1.00 81.25 845 ALA A CA 1
ATOM 6504 C C . ALA A 1 845 ? 34.917 27.275 14.115 1.00 81.25 845 ALA A C 1
ATOM 6506 O O . ALA A 1 845 ? 35.263 26.809 13.026 1.00 81.25 845 ALA A O 1
ATOM 6507 N N . ARG A 1 846 ? 33.668 27.098 14.580 1.00 81.75 846 ARG A N 1
ATOM 6508 C CA . ARG A 1 846 ? 32.594 26.437 13.807 1.00 81.75 846 ARG A CA 1
ATOM 6509 C C . ARG A 1 846 ? 32.253 27.220 12.541 1.00 81.75 846 ARG A C 1
ATOM 6511 O O . ARG A 1 846 ? 32.138 26.617 11.475 1.00 81.75 846 ARG A O 1
ATOM 6518 N N . ARG A 1 847 ? 32.122 28.547 12.643 1.00 86.25 847 ARG A N 1
ATOM 6519 C CA . ARG A 1 847 ? 31.839 29.446 11.515 1.00 86.25 847 ARG A CA 1
ATOM 6520 C C . ARG A 1 847 ? 32.940 29.380 10.456 1.00 86.25 847 ARG A C 1
ATOM 6522 O O . ARG A 1 847 ? 32.628 29.210 9.282 1.00 86.25 847 ARG A O 1
ATOM 6529 N N . GLU A 1 848 ? 34.209 29.465 10.851 1.00 87.69 848 GLU A N 1
ATOM 6530 C CA . GLU A 1 848 ? 35.350 29.373 9.927 1.00 87.69 848 GLU A CA 1
ATOM 6531 C C . GLU A 1 848 ? 35.405 28.018 9.210 1.00 87.69 848 GLU A C 1
ATOM 6533 O O . GLU A 1 848 ? 35.497 27.977 7.981 1.00 87.69 848 GLU A O 1
ATOM 6538 N N . ARG A 1 849 ? 35.243 26.909 9.948 1.00 88.06 849 ARG A N 1
ATOM 6539 C CA . ARG A 1 849 ? 35.169 25.564 9.357 1.00 88.06 849 ARG A CA 1
ATOM 6540 C C . ARG A 1 849 ? 34.014 25.439 8.361 1.00 88.06 849 ARG A C 1
ATOM 6542 O O . ARG A 1 849 ? 34.201 24.891 7.274 1.00 88.06 849 ARG A O 1
ATOM 6549 N N . ALA A 1 850 ? 32.833 25.946 8.705 1.00 88.88 850 ALA A N 1
ATOM 6550 C CA . ALA A 1 850 ? 31.673 25.889 7.826 1.00 88.88 850 ALA A CA 1
ATOM 6551 C C . ALA A 1 850 ? 31.854 26.740 6.560 1.00 88.88 850 ALA A C 1
ATOM 6553 O O . ALA A 1 850 ? 31.471 26.294 5.482 1.00 88.88 850 ALA A O 1
ATOM 6554 N N . ILE A 1 851 ? 32.493 27.914 6.655 1.00 90.88 851 ILE A N 1
ATOM 6555 C CA . ILE A 1 851 ? 32.865 28.716 5.479 1.00 90.88 851 ILE A CA 1
ATOM 6556 C C . ILE A 1 851 ? 33.789 27.908 4.565 1.00 90.88 851 ILE A C 1
ATOM 6558 O O . ILE A 1 851 ? 33.485 27.762 3.383 1.00 90.88 851 ILE A O 1
ATOM 6562 N N . GLN A 1 852 ? 34.874 27.338 5.102 1.00 93.00 852 GLN A N 1
ATOM 6563 C CA . GLN A 1 852 ? 35.813 26.539 4.309 1.00 93.00 852 GLN A CA 1
ATOM 6564 C C . GLN A 1 852 ? 35.116 25.355 3.627 1.00 93.00 852 GLN A C 1
ATOM 6566 O O . GLN A 1 852 ? 35.347 25.079 2.453 1.00 93.00 852 GLN A O 1
ATOM 6571 N N . THR A 1 853 ? 34.225 24.680 4.347 1.00 93.25 853 THR A N 1
ATOM 6572 C CA . THR A 1 853 ? 33.513 23.495 3.858 1.00 93.25 853 THR A CA 1
ATOM 6573 C C . THR A 1 853 ? 32.482 23.850 2.781 1.00 93.25 853 THR A C 1
ATOM 6575 O O . THR A 1 853 ? 32.396 23.165 1.763 1.00 93.25 853 THR A O 1
ATOM 6578 N N . LEU A 1 854 ? 31.762 24.969 2.922 1.00 94.25 854 LEU A N 1
ATOM 6579 C CA . LEU A 1 854 ? 30.863 25.473 1.877 1.00 94.25 854 LEU A CA 1
ATOM 6580 C C . LEU A 1 854 ? 31.629 25.909 0.616 1.00 94.25 854 LEU A C 1
ATOM 6582 O O . LEU A 1 854 ? 31.186 25.610 -0.490 1.00 94.25 854 LEU A O 1
ATOM 6586 N N . GLU A 1 855 ? 32.790 26.557 0.753 1.00 95.56 855 GLU A N 1
ATOM 6587 C CA . GLU A 1 855 ? 33.640 26.926 -0.392 1.00 95.56 855 GLU A CA 1
ATOM 6588 C C . GLU A 1 855 ? 34.264 25.700 -1.083 1.00 95.56 855 GLU A C 1
ATOM 6590 O O . GLU A 1 855 ? 34.304 25.649 -2.314 1.00 95.56 855 GLU A O 1
ATOM 6595 N N . ASN A 1 856 ? 34.659 24.668 -0.328 1.00 95.06 856 ASN A N 1
ATOM 6596 C CA . ASN A 1 856 ? 35.087 23.381 -0.890 1.00 95.06 856 ASN A CA 1
ATOM 6597 C C . ASN A 1 856 ? 33.949 22.730 -1.698 1.00 95.06 856 ASN A C 1
ATOM 6599 O O . ASN A 1 856 ? 34.180 22.269 -2.815 1.00 95.06 856 ASN A O 1
ATOM 6603 N N . ALA A 1 857 ? 32.713 22.741 -1.187 1.00 95.38 857 ALA A N 1
ATOM 6604 C CA . ALA A 1 857 ? 31.539 22.229 -1.898 1.00 95.38 857 ALA A CA 1
ATOM 6605 C C . ALA A 1 857 ? 31.241 23.015 -3.192 1.00 95.38 857 ALA A C 1
ATOM 6607 O O . ALA A 1 857 ? 31.041 22.412 -4.247 1.00 95.38 857 ALA A O 1
ATOM 6608 N N . ILE A 1 858 ? 31.264 24.352 -3.136 1.00 94.88 858 ILE A N 1
ATOM 6609 C CA . ILE A 1 858 ? 31.096 25.242 -4.302 1.00 94.88 858 ILE A CA 1
ATOM 6610 C C . ILE A 1 858 ? 32.161 24.952 -5.366 1.00 94.88 858 ILE A C 1
ATOM 6612 O O . ILE A 1 858 ? 31.842 24.826 -6.551 1.00 94.88 858 ILE A O 1
ATOM 6616 N N . THR A 1 859 ? 33.420 24.833 -4.941 1.00 93.50 859 THR A N 1
ATOM 6617 C CA . THR A 1 859 ? 34.553 24.563 -5.831 1.00 93.50 859 THR A CA 1
ATOM 6618 C C . THR A 1 859 ? 34.397 23.193 -6.477 1.00 93.50 859 THR A C 1
ATOM 6620 O O . THR A 1 859 ? 34.382 23.104 -7.700 1.00 93.50 859 THR A O 1
ATOM 6623 N N . ALA A 1 860 ? 34.175 22.140 -5.686 1.00 90.75 860 ALA A N 1
ATOM 6624 C CA . ALA A 1 860 ? 34.036 20.775 -6.185 1.00 90.75 860 ALA A CA 1
ATOM 6625 C C . ALA A 1 860 ? 32.910 20.638 -7.226 1.00 90.75 860 ALA A C 1
ATOM 6627 O O . ALA A 1 860 ? 33.142 20.103 -8.309 1.00 90.75 860 ALA A O 1
ATOM 6628 N N . LEU A 1 861 ? 31.720 21.194 -6.963 1.00 89.75 861 LEU A N 1
ATOM 6629 C CA . LEU A 1 861 ? 30.611 21.168 -7.928 1.00 89.75 861 LEU A CA 1
ATOM 6630 C C . LEU A 1 861 ? 30.920 21.944 -9.218 1.00 89.75 861 LEU A C 1
ATOM 6632 O O . LEU A 1 861 ? 30.460 21.541 -10.284 1.00 89.75 861 LEU A O 1
ATOM 6636 N N . SER A 1 862 ? 31.742 22.997 -9.154 1.00 89.00 862 SER A N 1
ATOM 6637 C CA . SER A 1 862 ? 32.171 23.752 -10.345 1.00 89.00 862 SER A CA 1
ATOM 6638 C C . SER A 1 862 ? 33.068 22.924 -11.287 1.00 89.00 862 SER A C 1
ATOM 6640 O O . SER A 1 862 ? 33.126 23.211 -12.480 1.00 89.00 862 SER A O 1
ATOM 6642 N N . TYR A 1 863 ? 33.727 21.872 -10.782 1.00 86.50 863 TYR A N 1
ATOM 6643 C CA . TYR A 1 863 ? 34.508 20.908 -11.575 1.00 86.50 863 TYR A CA 1
ATOM 6644 C C . TYR A 1 863 ? 33.708 19.649 -11.983 1.00 86.50 863 TYR A C 1
ATOM 6646 O O . TYR A 1 863 ? 34.237 18.788 -12.688 1.00 86.50 863 TYR A O 1
ATOM 6654 N N . LEU A 1 864 ? 32.442 19.513 -11.560 1.00 83.88 864 LEU A N 1
ATOM 6655 C CA . LEU A 1 864 ? 31.669 18.273 -11.711 1.00 83.88 864 LEU A CA 1
ATOM 6656 C C . LEU A 1 864 ? 30.970 18.116 -13.074 1.00 83.88 864 LEU A C 1
ATOM 6658 O O . LEU A 1 864 ? 30.986 17.015 -13.627 1.00 83.88 864 LEU A O 1
ATOM 6662 N N . ASP A 1 865 ? 30.350 19.171 -13.616 1.00 76.94 865 ASP A N 1
ATOM 6663 C CA . ASP A 1 865 ? 29.800 19.207 -14.986 1.00 76.94 865 ASP A CA 1
ATOM 6664 C C . ASP A 1 865 ? 29.609 20.650 -15.478 1.00 76.94 865 ASP A C 1
ATOM 6666 O O . ASP A 1 865 ? 28.661 21.337 -15.093 1.00 76.94 865 ASP A O 1
ATOM 6670 N N . SER A 1 866 ? 30.514 21.127 -16.332 1.00 71.19 866 SER A N 1
ATOM 6671 C CA . SER A 1 866 ? 30.465 22.496 -16.846 1.00 71.19 866 SER A CA 1
ATOM 6672 C C . SER A 1 866 ? 29.336 22.692 -17.869 1.00 71.19 866 SER A C 1
ATOM 6674 O O . SER A 1 866 ? 29.164 21.926 -18.822 1.00 71.19 866 SER A O 1
ATOM 6676 N N . GLY A 1 867 ? 28.557 23.761 -17.677 1.00 67.62 867 GLY A N 1
ATOM 6677 C CA . GLY A 1 867 ? 27.396 24.079 -18.516 1.00 67.62 867 GLY A CA 1
ATOM 6678 C C . GLY A 1 867 ? 26.124 23.294 -18.171 1.00 67.62 867 GLY A C 1
ATOM 6679 O O . GLY A 1 867 ? 25.193 23.265 -18.976 1.00 67.62 867 GLY A O 1
ATOM 6680 N N . ASN A 1 868 ? 26.065 22.657 -16.998 1.00 74.75 868 ASN A N 1
ATOM 6681 C CA . ASN A 1 868 ? 24.869 21.989 -16.491 1.00 74.75 868 ASN A CA 1
ATOM 6682 C C . ASN A 1 868 ? 24.019 22.952 -15.645 1.00 74.75 868 ASN A C 1
ATOM 6684 O O . ASN A 1 868 ? 24.416 23.381 -14.562 1.00 74.75 868 ASN A O 1
ATOM 6688 N N . ALA A 1 869 ? 22.819 23.276 -16.133 1.00 73.19 869 ALA A N 1
ATOM 6689 C CA . ALA A 1 869 ? 21.953 24.282 -15.517 1.00 73.19 869 ALA A CA 1
ATOM 6690 C C . ALA A 1 869 ? 21.484 23.931 -14.091 1.00 73.19 869 ALA A C 1
ATOM 6692 O O . ALA A 1 869 ? 21.232 24.841 -13.303 1.00 73.19 869 ALA A O 1
ATOM 6693 N N . VAL A 1 870 ? 21.369 22.643 -13.740 1.00 74.38 870 VAL A N 1
ATOM 6694 C CA . VAL A 1 870 ? 20.980 22.217 -12.382 1.00 74.38 870 VAL A CA 1
ATOM 6695 C C . VAL A 1 870 ? 22.131 22.470 -11.407 1.00 74.38 870 VAL A C 1
ATOM 6697 O O . VAL A 1 870 ? 21.929 23.048 -10.338 1.00 74.38 870 VAL A O 1
ATOM 6700 N N . LEU A 1 871 ? 23.356 22.119 -11.810 1.00 81.31 871 LEU A N 1
ATOM 6701 C CA . LEU A 1 871 ? 24.564 22.374 -11.026 1.00 81.31 871 LEU A CA 1
ATOM 6702 C C . LEU A 1 871 ? 24.801 23.868 -10.795 1.00 81.31 871 LEU A C 1
ATOM 6704 O O . LEU A 1 871 ? 25.022 24.264 -9.653 1.00 81.31 871 LEU A O 1
ATOM 6708 N N . GLU A 1 872 ? 24.667 24.708 -11.824 1.00 83.31 872 GLU A N 1
ATOM 6709 C CA . GLU A 1 872 ? 24.823 26.165 -11.682 1.00 83.31 872 GLU A CA 1
ATOM 6710 C C . GLU A 1 872 ? 23.813 26.781 -10.694 1.00 83.31 872 GLU A C 1
ATOM 6712 O O . GLU A 1 872 ? 24.185 27.637 -9.884 1.00 83.31 872 GLU A O 1
ATOM 6717 N N . ARG A 1 873 ? 22.552 26.311 -10.675 1.00 82.56 873 ARG A N 1
ATOM 6718 C CA . ARG A 1 873 ? 21.565 26.741 -9.664 1.00 82.56 873 ARG A CA 1
ATOM 6719 C C . ARG A 1 873 ? 21.992 26.347 -8.250 1.00 82.56 873 ARG A C 1
ATOM 6721 O O . ARG A 1 873 ? 22.002 27.197 -7.357 1.00 82.56 873 ARG A O 1
ATOM 6728 N N . CYS A 1 874 ? 22.402 25.095 -8.041 1.00 84.38 874 CYS A N 1
ATOM 6729 C CA . CYS A 1 874 ? 22.885 24.627 -6.740 1.00 84.38 874 CYS A CA 1
ATOM 6730 C C . CYS A 1 874 ? 24.133 25.389 -6.271 1.00 84.38 874 CYS A C 1
ATOM 6732 O O . CYS A 1 874 ? 24.209 25.789 -5.110 1.00 84.38 874 CYS A O 1
ATOM 6734 N N . ILE A 1 875 ? 25.083 25.649 -7.171 1.00 89.00 875 ILE A N 1
ATOM 6735 C CA . ILE A 1 875 ? 26.292 26.433 -6.899 1.00 89.00 875 ILE A CA 1
ATOM 6736 C C . ILE A 1 875 ? 25.926 27.872 -6.503 1.00 89.00 875 ILE A C 1
ATOM 6738 O O . ILE A 1 875 ? 26.446 28.389 -5.513 1.00 89.00 875 ILE A O 1
ATOM 6742 N N . SER A 1 876 ? 25.000 28.516 -7.222 1.00 86.69 876 SER A N 1
ATOM 6743 C CA . SER A 1 876 ? 24.499 29.862 -6.898 1.00 86.69 876 SER A CA 1
ATOM 6744 C C . SER A 1 876 ? 23.839 29.923 -5.510 1.00 86.69 876 SER A C 1
ATOM 6746 O O . SER A 1 876 ? 24.089 30.842 -4.719 1.00 86.69 876 SER A O 1
ATOM 6748 N N . TYR A 1 877 ? 23.065 28.895 -5.155 1.00 85.50 877 TYR A N 1
ATOM 6749 C CA . TYR A 1 877 ? 22.470 28.772 -3.827 1.00 85.50 877 TYR A CA 1
ATOM 6750 C C . TYR A 1 877 ? 23.522 28.572 -2.723 1.00 85.50 877 TYR A C 1
ATOM 6752 O O . TYR A 1 877 ? 23.509 29.304 -1.732 1.00 85.50 877 TYR A O 1
ATOM 6760 N N . LEU A 1 878 ? 24.498 27.674 -2.905 1.00 89.50 878 LEU A N 1
ATOM 6761 C CA . LEU A 1 878 ? 25.581 27.480 -1.932 1.00 89.50 878 LEU A CA 1
ATOM 6762 C C . LEU A 1 878 ? 26.440 28.744 -1.757 1.00 89.50 878 LEU A C 1
ATOM 6764 O O . LEU A 1 878 ? 26.766 29.108 -0.627 1.00 89.50 878 LEU A O 1
ATOM 6768 N N . ARG A 1 879 ? 26.725 29.486 -2.839 1.00 90.31 879 ARG A N 1
ATOM 6769 C CA . ARG A 1 879 ? 27.359 30.822 -2.778 1.00 90.31 879 ARG A CA 1
ATOM 6770 C C . ARG A 1 879 ? 26.521 31.829 -1.984 1.00 90.31 879 ARG A C 1
ATOM 6772 O O . ARG A 1 879 ? 27.063 32.773 -1.414 1.00 90.31 879 ARG A O 1
ATOM 6779 N N . THR A 1 880 ? 25.202 31.663 -1.932 1.00 87.25 880 THR A N 1
ATOM 6780 C CA . THR A 1 880 ? 24.305 32.505 -1.125 1.00 87.25 880 THR A CA 1
ATOM 6781 C C . THR A 1 880 ? 24.365 32.126 0.353 1.00 87.25 880 THR A C 1
ATOM 6783 O O . THR A 1 880 ? 24.553 33.016 1.181 1.00 87.25 880 THR A O 1
ATOM 6786 N N . LEU A 1 881 ? 24.341 30.831 0.688 1.00 85.75 881 LEU A N 1
ATOM 6787 C CA . LEU A 1 881 ? 24.558 30.364 2.065 1.00 85.75 881 LEU A CA 1
ATOM 6788 C C . LEU A 1 881 ? 25.944 30.767 2.595 1.00 85.75 881 LEU A C 1
ATOM 6790 O O . LEU A 1 881 ? 26.042 31.315 3.690 1.00 85.75 881 LEU A O 1
ATOM 6794 N N . SER A 1 882 ? 27.009 30.593 1.802 1.00 88.38 882 SER A N 1
ATOM 6795 C CA . SER A 1 882 ? 28.367 31.017 2.182 1.00 88.38 882 SER A CA 1
ATOM 6796 C C . SER A 1 882 ? 28.442 32.521 2.478 1.00 88.38 882 SER A C 1
ATOM 6798 O O . SER A 1 882 ? 29.021 32.920 3.488 1.00 88.38 882 SER A O 1
ATOM 6800 N N . ARG A 1 883 ? 27.789 33.374 1.671 1.00 86.94 883 ARG A N 1
ATOM 6801 C CA . ARG A 1 883 ? 27.688 34.820 1.950 1.00 86.94 883 ARG A CA 1
ATOM 6802 C C . ARG A 1 883 ? 26.978 35.116 3.275 1.00 86.94 883 ARG A C 1
ATOM 6804 O O . ARG A 1 883 ? 27.456 35.978 4.006 1.00 86.94 883 ARG A O 1
ATOM 6811 N N . VAL A 1 884 ? 25.905 34.393 3.614 1.00 83.94 884 VAL A N 1
ATOM 6812 C CA . VAL A 1 884 ? 25.217 34.538 4.913 1.00 83.94 884 VAL A CA 1
ATOM 6813 C C . VAL A 1 884 ? 26.146 34.167 6.072 1.00 83.94 884 VAL A C 1
ATOM 6815 O O . VAL A 1 884 ? 26.300 34.961 6.996 1.00 83.94 884 VAL A O 1
ATOM 6818 N N . VAL A 1 885 ? 26.845 33.026 6.006 1.00 84.50 885 VAL A N 1
ATOM 6819 C CA . VAL A 1 885 ? 27.791 32.615 7.066 1.00 84.50 885 VAL A CA 1
ATOM 6820 C C . VAL A 1 885 ? 28.968 33.597 7.185 1.00 84.50 885 VAL A C 1
ATOM 6822 O O . VAL A 1 885 ? 29.365 33.963 8.291 1.00 84.50 885 VAL A O 1
ATOM 6825 N N . LYS A 1 886 ? 29.497 34.092 6.058 1.00 84.44 886 LYS A N 1
ATOM 6826 C CA . LYS A 1 886 ? 30.532 35.142 6.028 1.00 84.44 886 LYS A CA 1
ATOM 6827 C C . LYS A 1 886 ? 30.040 36.464 6.635 1.00 84.44 886 LYS A C 1
ATOM 6829 O O . LYS A 1 886 ? 30.821 37.127 7.310 1.00 84.44 886 LYS A O 1
ATOM 6834 N N . GLY A 1 887 ? 28.768 36.820 6.453 1.00 75.50 887 GLY A N 1
ATOM 6835 C CA . GLY A 1 887 ? 28.142 38.003 7.058 1.00 75.50 887 GLY A CA 1
ATOM 6836 C C . GLY A 1 887 ? 27.757 37.854 8.536 1.00 75.50 887 GLY A C 1
ATOM 6837 O O . GLY A 1 887 ? 27.493 38.857 9.191 1.00 75.50 887 GLY A O 1
ATOM 6838 N N . TRP A 1 888 ? 27.728 36.632 9.074 1.00 72.81 888 TRP A N 1
ATOM 6839 C CA . TRP A 1 888 ? 27.318 36.373 10.456 1.00 72.81 888 TRP A CA 1
ATOM 6840 C C . TRP A 1 888 ? 28.363 36.841 11.482 1.00 72.81 888 TRP A C 1
ATOM 6842 O O . TRP A 1 888 ? 29.558 36.578 11.321 1.00 72.81 888 TRP A O 1
ATOM 6852 N N . SER A 1 889 ? 27.891 37.480 12.557 1.00 61.53 889 SER A N 1
ATOM 6853 C CA . SER A 1 889 ? 28.649 37.841 13.760 1.00 61.53 889 SER A CA 1
ATOM 6854 C C . SER A 1 889 ? 28.011 37.156 14.977 1.00 61.53 889 SER A C 1
ATOM 6856 O O . SER A 1 889 ? 26.785 37.184 15.066 1.00 61.53 889 SER A O 1
ATOM 6858 N N . PRO A 1 890 ? 28.779 36.621 15.951 1.00 52.81 890 PRO A N 1
ATOM 6859 C CA . PRO A 1 890 ? 28.221 36.020 17.174 1.00 52.81 890 PRO A CA 1
ATOM 6860 C C . PRO A 1 890 ? 27.315 36.958 17.992 1.00 52.81 890 PRO A C 1
ATOM 6862 O O . PRO A 1 890 ? 26.512 36.503 18.796 1.00 52.81 890 PRO A O 1
ATOM 6865 N N . SER A 1 891 ? 27.443 38.272 17.787 1.00 46.47 891 SER A N 1
ATOM 6866 C CA . SER A 1 891 ? 26.692 39.331 18.469 1.00 46.47 891 SER A CA 1
ATOM 6867 C C . SER A 1 891 ? 25.538 39.924 17.645 1.00 46.47 891 SER A C 1
ATOM 6869 O O . SER A 1 891 ? 25.018 40.985 17.993 1.00 46.47 891 SER A O 1
ATOM 6871 N N . SER A 1 892 ? 25.153 39.314 16.520 1.00 47.97 892 SER A N 1
ATOM 6872 C CA . SER A 1 892 ? 24.084 39.826 15.650 1.00 47.97 892 SER A CA 1
ATOM 6873 C C . SER A 1 892 ? 23.209 38.701 15.088 1.00 47.97 892 SER A C 1
ATOM 6875 O O . SER A 1 892 ? 23.748 37.648 14.739 1.00 47.97 892 SER A O 1
ATOM 6877 N N . PRO A 1 893 ? 21.889 38.931 14.924 1.00 51.59 893 PRO A N 1
ATOM 6878 C CA . PRO A 1 893 ? 21.006 38.023 14.201 1.00 51.59 893 PRO A CA 1
ATOM 6879 C C . PRO A 1 893 ? 21.587 37.602 12.852 1.00 51.59 893 PRO A C 1
ATOM 6881 O O . PRO A 1 893 ? 22.182 38.417 12.139 1.00 51.59 893 PRO A O 1
ATOM 6884 N N . LEU A 1 894 ? 21.383 36.340 12.474 1.00 53.38 894 LEU A N 1
ATOM 6885 C CA . LEU A 1 894 ? 21.721 35.876 11.131 1.00 53.38 894 LEU A CA 1
ATOM 6886 C C . LEU A 1 894 ? 20.945 36.697 10.090 1.00 53.38 894 LEU A C 1
ATOM 6888 O O . LEU A 1 894 ? 19.711 36.698 10.127 1.00 53.38 894 LEU A O 1
ATOM 6892 N N . PRO A 1 895 ? 21.620 37.367 9.136 1.00 48.66 895 PRO A N 1
ATOM 6893 C CA . PRO A 1 895 ? 20.915 38.026 8.052 1.00 48.66 895 PRO A CA 1
ATOM 6894 C C . PRO A 1 895 ? 20.206 36.956 7.220 1.00 48.66 895 PRO A C 1
ATOM 6896 O O . PRO A 1 895 ? 20.850 36.057 6.670 1.00 48.66 895 PRO A O 1
ATOM 6899 N N . MET A 1 896 ? 18.878 37.049 7.126 1.00 47.78 896 MET A N 1
ATOM 6900 C CA . MET A 1 896 ? 18.105 36.197 6.224 1.00 47.78 896 MET A CA 1
ATOM 6901 C C . MET A 1 896 ? 18.683 36.317 4.805 1.00 47.78 896 MET A C 1
ATOM 6903 O O . MET A 1 896 ? 18.990 37.434 4.372 1.00 47.78 896 MET A O 1
ATOM 6907 N N . PRO A 1 897 ? 18.866 35.201 4.071 1.00 42.88 897 PRO A N 1
ATOM 6908 C CA . PRO A 1 897 ? 19.353 35.264 2.702 1.00 42.88 897 PRO A CA 1
ATOM 6909 C C . PRO A 1 897 ? 18.408 36.159 1.887 1.00 42.88 897 PRO A C 1
ATOM 6911 O O . PRO A 1 897 ? 17.192 35.997 2.010 1.00 42.88 897 PRO A O 1
ATOM 6914 N N . PRO A 1 898 ? 18.926 37.092 1.066 1.00 37.16 898 PRO A N 1
ATOM 6915 C CA . PRO A 1 898 ? 18.088 37.997 0.290 1.00 37.16 898 PRO A CA 1
ATOM 6916 C C . PRO A 1 898 ? 17.357 37.212 -0.803 1.00 37.16 898 PRO A C 1
ATOM 6918 O O . PRO A 1 898 ? 17.861 37.038 -1.911 1.00 37.16 898 PRO A O 1
ATOM 6921 N N . PHE A 1 899 ? 16.167 36.718 -0.468 1.00 36.25 899 PHE A N 1
ATOM 6922 C CA . PHE A 1 899 ? 15.225 36.120 -1.401 1.00 36.25 899 PHE A CA 1
ATOM 6923 C C . PHE A 1 899 ? 14.271 37.206 -1.888 1.00 36.25 899 PHE A C 1
ATOM 6925 O O . PHE A 1 899 ? 13.349 37.607 -1.186 1.00 36.25 899 PHE A O 1
ATOM 6932 N N . ASN A 1 900 ? 14.521 37.686 -3.102 1.00 29.80 900 ASN A N 1
ATOM 6933 C CA . ASN A 1 900 ? 13.617 38.560 -3.834 1.00 29.80 900 ASN A CA 1
ATOM 6934 C C . ASN A 1 900 ? 13.416 37.920 -5.222 1.00 29.80 900 ASN A C 1
ATOM 6936 O O . ASN A 1 900 ? 14.352 37.973 -6.024 1.00 29.80 900 ASN A O 1
ATOM 6940 N N . PRO A 1 901 ? 12.275 37.255 -5.509 1.00 28.56 901 PRO A N 1
ATOM 6941 C CA . PRO A 1 901 ? 12.146 36.350 -6.663 1.00 28.56 901 PRO A CA 1
ATOM 6942 C C . PRO A 1 901 ? 12.341 36.978 -8.056 1.00 28.56 901 PRO A C 1
ATOM 6944 O O . PRO A 1 901 ? 12.447 36.248 -9.036 1.00 28.56 901 PRO A O 1
ATOM 6947 N N . GLY A 1 902 ? 12.385 38.313 -8.161 1.00 26.02 902 GLY A N 1
ATOM 6948 C CA . GLY A 1 902 ? 12.410 39.042 -9.436 1.00 26.02 902 GLY A CA 1
ATOM 6949 C C . GLY A 1 902 ? 13.701 39.788 -9.803 1.00 26.02 902 GLY A C 1
ATOM 6950 O O . GLY A 1 902 ? 13.742 40.384 -10.877 1.00 26.02 902 GLY A O 1
ATOM 6951 N N . GLN A 1 903 ? 14.751 39.815 -8.968 1.00 26.83 903 GLN A N 1
ATOM 6952 C CA . GLN A 1 903 ? 15.951 40.621 -9.269 1.00 26.83 903 GLN A CA 1
ATOM 6953 C C . GLN A 1 903 ? 17.065 39.840 -9.981 1.00 26.83 903 GLN A C 1
ATOM 6955 O O . GLN A 1 903 ? 17.708 38.959 -9.408 1.00 26.83 903 GLN A O 1
ATOM 6960 N N . ARG A 1 904 ? 17.374 40.254 -11.219 1.00 22.64 904 ARG A N 1
ATOM 6961 C CA . ARG A 1 904 ? 18.686 40.005 -11.832 1.00 22.64 904 ARG A CA 1
ATOM 6962 C C . ARG A 1 904 ? 19.767 40.802 -11.097 1.00 22.64 904 ARG A C 1
ATOM 6964 O O . ARG A 1 904 ? 19.539 41.928 -10.663 1.00 22.64 904 ARG A O 1
ATOM 6971 N N . LEU A 1 905 ? 20.955 40.208 -10.992 1.00 25.50 905 LEU A N 1
ATOM 6972 C CA . LEU A 1 905 ? 22.176 40.903 -10.592 1.00 25.50 905 LEU A CA 1
ATOM 6973 C C . LEU A 1 905 ? 22.852 41.473 -11.838 1.00 25.50 905 LEU A C 1
ATOM 6975 O O . LEU A 1 905 ? 23.573 40.763 -12.542 1.00 25.50 905 LEU A O 1
ATOM 6979 N N . ASP A 1 906 ? 22.621 42.755 -12.088 1.00 26.20 906 ASP A N 1
ATOM 6980 C CA . ASP A 1 906 ? 23.273 43.491 -13.165 1.00 26.20 906 ASP A CA 1
ATOM 6981 C C . ASP A 1 906 ? 24.694 43.889 -12.731 1.00 26.20 906 ASP A C 1
ATOM 6983 O O . ASP A 1 906 ? 24.926 44.387 -11.626 1.00 26.20 906 ASP A O 1
ATOM 6987 N N . GLY A 1 907 ? 25.676 43.630 -13.595 1.00 31.17 907 GLY A N 1
ATOM 6988 C CA . GLY A 1 907 ? 27.102 43.737 -13.281 1.00 31.17 907 GLY A CA 1
ATOM 6989 C C . GLY A 1 907 ? 27.662 45.162 -13.244 1.00 31.17 907 GLY A C 1
ATOM 6990 O O . GLY A 1 907 ? 28.560 45.471 -14.022 1.00 31.17 907 GLY A O 1
ATOM 6991 N N . SER A 1 908 ? 27.199 46.013 -12.326 1.00 27.48 908 SER A N 1
ATOM 6992 C CA . SER A 1 908 ? 27.889 47.263 -11.964 1.00 27.48 908 SER A CA 1
ATOM 6993 C C . SER A 1 908 ? 27.466 47.756 -10.580 1.00 27.48 908 SER A C 1
ATOM 6995 O O . SER A 1 908 ? 26.298 48.062 -10.357 1.00 27.48 908 SER A O 1
ATOM 6997 N N . GLY A 1 909 ? 28.410 47.864 -9.643 1.00 34.03 909 GLY A N 1
ATOM 6998 C CA . GLY A 1 909 ? 28.106 48.313 -8.285 1.00 34.03 909 GLY A CA 1
ATOM 6999 C C . GLY A 1 909 ? 27.966 49.832 -8.160 1.00 34.03 909 GLY A C 1
ATOM 7000 O O . GLY A 1 909 ? 28.974 50.534 -8.163 1.00 34.03 909 GLY A O 1
ATOM 7001 N N . SER A 1 910 ? 26.746 50.321 -7.934 1.00 20.89 910 SER A N 1
ATOM 7002 C CA . SER A 1 910 ? 26.470 51.501 -7.098 1.00 20.89 910 SER A CA 1
ATOM 7003 C C . SER A 1 910 ? 25.007 51.499 -6.624 1.00 20.89 910 SER A C 1
ATOM 7005 O O . SER A 1 910 ? 24.156 50.825 -7.199 1.00 20.89 910 SER A O 1
ATOM 7007 N N . ILE A 1 911 ? 24.720 52.215 -5.532 1.00 32.03 911 ILE A N 1
ATOM 7008 C CA . ILE A 1 911 ? 23.373 52.365 -4.959 1.00 32.03 911 ILE A CA 1
ATOM 7009 C C . ILE A 1 911 ? 22.842 53.751 -5.328 1.00 32.03 911 ILE A C 1
ATOM 7011 O O . ILE A 1 911 ? 23.547 54.743 -5.130 1.00 32.03 911 ILE A O 1
ATOM 7015 N N . THR A 1 912 ? 21.590 53.865 -5.778 1.00 20.33 912 THR A N 1
ATOM 7016 C CA . THR A 1 912 ? 20.833 55.129 -5.683 1.00 20.33 912 THR A CA 1
ATOM 7017 C C . THR A 1 912 ? 19.321 54.886 -5.712 1.00 20.33 912 THR A C 1
ATOM 7019 O O . THR A 1 912 ? 18.841 53.986 -6.392 1.00 20.33 912 THR A O 1
ATOM 7022 N N . VAL A 1 913 ? 18.575 55.693 -4.955 1.00 30.88 913 VAL A N 1
ATOM 7023 C CA . VAL A 1 913 ? 17.105 55.661 -4.832 1.00 30.88 913 VAL A CA 1
ATOM 7024 C C . VAL A 1 913 ? 16.522 56.901 -5.510 1.00 30.88 913 VAL A C 1
ATOM 7026 O O . VAL A 1 913 ? 17.059 57.989 -5.307 1.00 30.88 913 VAL A O 1
ATOM 7029 N N . THR A 1 914 ? 15.419 56.787 -6.262 1.00 21.16 914 THR A N 1
ATOM 7030 C CA . THR A 1 914 ? 14.487 57.911 -6.534 1.00 21.16 914 THR A CA 1
ATOM 7031 C C . THR A 1 914 ? 13.150 57.441 -7.133 1.00 21.16 914 THR A C 1
ATOM 7033 O O . THR A 1 914 ? 13.073 56.375 -7.736 1.00 21.16 914 THR A O 1
ATOM 7036 N N . ASN A 1 915 ? 12.092 58.239 -6.938 1.00 25.23 915 ASN A N 1
ATOM 7037 C CA . ASN A 1 915 ? 10.701 57.952 -7.328 1.00 25.23 915 ASN A CA 1
ATOM 7038 C C . ASN A 1 915 ? 10.301 58.571 -8.690 1.00 25.23 915 ASN A C 1
ATOM 7040 O O . ASN A 1 915 ? 10.825 59.626 -9.038 1.00 25.23 915 ASN A O 1
ATOM 7044 N N . ALA A 1 916 ? 9.243 58.006 -9.306 1.00 22.30 916 ALA A N 1
ATOM 7045 C CA . ALA A 1 916 ? 8.051 58.698 -9.866 1.00 22.30 916 ALA A CA 1
ATOM 7046 C C . ALA A 1 916 ? 7.659 58.502 -11.364 1.00 22.30 916 ALA A C 1
ATOM 7048 O O . ALA A 1 916 ? 8.400 58.851 -12.273 1.00 22.30 916 ALA A O 1
ATOM 7049 N N . ALA A 1 917 ? 6.374 58.135 -11.531 1.00 23.20 917 ALA A N 1
ATOM 7050 C CA . ALA A 1 917 ? 5.367 58.567 -12.530 1.00 23.20 917 ALA A CA 1
ATOM 7051 C C . ALA A 1 917 ? 5.382 58.088 -14.023 1.00 23.20 917 ALA A C 1
ATOM 7053 O O . ALA A 1 917 ? 6.442 57.767 -14.554 1.00 23.20 917 ALA A O 1
ATOM 7054 N N . PRO A 1 918 ? 4.202 58.023 -14.713 1.00 34.47 918 PRO A N 1
ATOM 7055 C CA . PRO A 1 918 ? 4.005 57.183 -15.917 1.00 34.47 918 PRO A CA 1
ATOM 7056 C C . PRO A 1 918 ? 3.379 57.846 -17.181 1.00 34.47 918 PRO A C 1
ATOM 7058 O O . PRO A 1 918 ? 2.603 58.793 -17.078 1.00 34.47 918 PRO A O 1
ATOM 7061 N N . VAL A 1 919 ? 3.626 57.249 -18.364 1.00 22.16 919 VAL A N 1
ATOM 7062 C CA . VAL A 1 919 ? 2.889 57.350 -19.664 1.00 22.16 919 VAL A CA 1
ATOM 7063 C C . VAL A 1 919 ? 3.218 56.061 -20.467 1.00 22.16 919 VAL A C 1
ATOM 7065 O O . VAL A 1 919 ? 4.338 55.580 -20.320 1.00 22.16 919 VAL A O 1
ATOM 7068 N N . GLY A 1 920 ? 2.401 55.418 -21.320 1.00 22.45 920 GLY A N 1
ATOM 7069 C CA . GLY A 1 920 ? 1.009 55.578 -21.798 1.00 22.45 920 GLY A CA 1
ATOM 7070 C C . GLY A 1 920 ? 0.628 54.387 -22.728 1.00 22.45 920 GLY A C 1
ATOM 7071 O O . GLY A 1 920 ? 1.426 53.458 -22.844 1.00 22.45 920 GLY A O 1
ATOM 7072 N N . GLY A 1 921 ? -0.554 54.372 -23.376 1.00 21.75 921 GLY A N 1
ATOM 7073 C CA . GLY A 1 921 ? -1.057 53.210 -24.164 1.00 21.75 921 GLY A CA 1
ATOM 7074 C C . GLY A 1 921 ? -1.229 53.422 -25.685 1.00 21.75 921 GLY A C 1
ATOM 7075 O O . GLY A 1 921 ? -0.990 54.530 -26.153 1.00 21.75 921 GLY A O 1
ATOM 7076 N N . PHE A 1 922 ? -1.648 52.372 -26.425 1.00 20.36 922 PHE A N 1
ATOM 7077 C CA . PHE A 1 922 ? -2.401 52.401 -27.710 1.00 20.36 922 PHE A CA 1
ATOM 7078 C C . PHE A 1 922 ? -2.862 50.982 -28.168 1.00 20.36 922 PHE A C 1
ATOM 7080 O O . PHE A 1 922 ? -2.166 50.002 -27.906 1.00 20.36 922 PHE A O 1
ATOM 7087 N N . ASP A 1 923 ? -4.013 50.895 -28.855 1.00 21.05 923 ASP A N 1
ATOM 7088 C CA . ASP A 1 923 ? -4.732 49.673 -29.315 1.00 21.05 923 ASP A CA 1
ATOM 7089 C C . ASP A 1 923 ? -4.448 49.230 -30.777 1.00 21.05 923 ASP A C 1
ATOM 7091 O O . ASP A 1 923 ? -3.776 49.964 -31.503 1.00 21.05 923 ASP A O 1
ATOM 7095 N N . VAL A 1 924 ? -5.018 48.080 -31.230 1.00 21.64 924 VAL A N 1
ATOM 7096 C CA . VAL A 1 924 ? -5.881 47.923 -32.455 1.00 21.64 924 VAL A CA 1
ATOM 7097 C C . VAL A 1 924 ? -6.322 46.449 -32.756 1.00 21.64 924 VAL A C 1
ATOM 7099 O O . VAL A 1 924 ? -5.783 45.494 -32.208 1.00 21.64 924 VAL A O 1
ATOM 7102 N N . GLU A 1 925 ? -7.369 46.319 -33.591 1.00 20.59 925 GLU A N 1
ATOM 7103 C CA . GLU A 1 925 ? -8.364 45.247 -33.870 1.00 20.59 925 GLU A CA 1
ATOM 7104 C C . GLU A 1 925 ? -7.962 43.965 -34.681 1.00 20.59 925 GLU A C 1
ATOM 7106 O O . GLU A 1 925 ? -6.819 43.777 -35.090 1.00 20.59 925 GLU A O 1
ATOM 7111 N N . LEU A 1 926 ? -8.959 43.085 -34.950 1.00 25.88 926 LEU A N 1
ATOM 7112 C CA . LEU A 1 926 ? -8.906 41.811 -35.722 1.00 25.88 926 LEU A CA 1
ATOM 7113 C C . LEU A 1 926 ? -9.799 41.820 -36.985 1.00 25.88 926 LEU A C 1
ATOM 7115 O O . LEU A 1 926 ? -10.783 42.559 -37.027 1.00 25.88 926 LEU A O 1
ATOM 7119 N N . ALA A 1 927 ? -9.598 40.865 -37.916 1.00 21.20 927 ALA A N 1
ATOM 7120 C CA . ALA A 1 927 ? -10.598 40.491 -38.936 1.00 21.20 927 ALA A CA 1
ATOM 7121 C C . ALA A 1 927 ? -10.449 39.063 -39.540 1.00 21.20 927 ALA A C 1
ATOM 7123 O O . ALA A 1 927 ? -9.332 38.631 -39.796 1.00 21.20 927 ALA A O 1
ATOM 7124 N N . GLY A 1 928 ? -11.597 38.434 -39.887 1.00 22.30 928 GLY A N 1
ATOM 7125 C CA . GLY A 1 928 ? -11.808 37.296 -40.833 1.00 22.30 928 GLY A CA 1
ATOM 7126 C C . GLY A 1 928 ? -11.061 35.951 -40.616 1.00 22.30 928 GLY A C 1
ATOM 7127 O O . GLY A 1 928 ? -9.854 35.924 -40.467 1.00 22.30 928 GLY A O 1
ATOM 7128 N N . GLY A 1 929 ? -11.667 34.756 -40.693 1.00 22.38 929 GLY A N 1
ATOM 7129 C CA . GLY A 1 929 ? -13.024 34.328 -41.074 1.00 22.38 929 GLY A CA 1
ATOM 7130 C C . GLY A 1 929 ? -13.135 32.781 -41.095 1.00 22.38 929 GLY A C 1
ATOM 7131 O O . GLY A 1 929 ? -12.147 32.089 -40.856 1.00 22.38 929 GLY A O 1
ATOM 7132 N N . ALA A 1 930 ? -14.326 32.227 -41.356 1.00 22.27 930 ALA A N 1
ATOM 7133 C CA . ALA A 1 930 ? -14.623 30.785 -41.253 1.00 22.27 930 ALA A CA 1
ATOM 7134 C C . ALA A 1 930 ? -14.794 30.075 -42.614 1.00 22.27 930 ALA A C 1
ATOM 7136 O O . ALA A 1 930 ? -15.103 30.715 -43.616 1.00 22.27 930 ALA A O 1
ATOM 7137 N N . SER A 1 931 ? -14.688 28.738 -42.633 1.00 22.66 931 SER A N 1
ATOM 7138 C CA . SER A 1 931 ? -15.346 27.880 -43.638 1.00 22.66 931 SER A CA 1
ATOM 7139 C C . SER A 1 931 ? -15.610 26.469 -43.089 1.00 22.66 931 SER A C 1
ATOM 7141 O O . SER A 1 931 ? -14.842 25.954 -42.279 1.00 22.66 931 SER A O 1
ATOM 7143 N N . THR A 1 932 ? -16.738 25.888 -43.499 1.00 22.41 932 THR A N 1
ATOM 7144 C CA . THR A 1 932 ? -17.292 24.586 -43.086 1.00 22.41 932 THR A CA 1
ATOM 7145 C C . THR A 1 932 ? -17.062 23.506 -44.146 1.00 22.41 932 THR A C 1
ATOM 7147 O O . THR A 1 932 ? -16.902 23.825 -45.323 1.00 22.41 932 THR A O 1
ATOM 7150 N N . LEU A 1 933 ? -17.117 22.225 -43.755 1.00 20.42 933 LEU A N 1
ATOM 7151 C CA . LEU A 1 933 ? -17.355 21.097 -44.669 1.00 20.42 933 LEU A CA 1
ATOM 7152 C C . LEU A 1 933 ? -17.940 19.892 -43.906 1.00 20.42 933 LEU A C 1
ATOM 7154 O O . LEU A 1 933 ? -17.557 19.636 -42.766 1.00 20.42 933 LEU A O 1
ATOM 7158 N N . GLU A 1 934 ? -18.910 19.213 -44.523 1.00 20.89 934 GLU A N 1
ATOM 7159 C CA . GLU A 1 934 ? -19.805 18.228 -43.891 1.00 20.89 934 GLU A CA 1
ATOM 7160 C C . GLU A 1 934 ? -19.400 16.750 -44.113 1.00 20.89 934 GLU A C 1
ATOM 7162 O O . GLU A 1 934 ? -18.383 16.431 -44.726 1.00 20.89 934 GLU A O 1
ATOM 7167 N N . LEU A 1 935 ? -20.214 15.853 -43.545 1.00 23.69 935 LEU A N 1
ATOM 7168 C CA . LEU A 1 935 ? -20.002 14.420 -43.297 1.00 23.69 935 LEU A CA 1
ATOM 7169 C C . LEU A 1 935 ? -20.139 13.497 -44.532 1.00 23.69 935 LEU A C 1
ATOM 7171 O O . LEU A 1 935 ? -20.913 13.767 -45.446 1.00 23.69 935 LEU A O 1
ATOM 7175 N N . GLY A 1 936 ? -19.501 12.318 -44.473 1.00 22.20 936 GLY A N 1
ATOM 7176 C CA . GLY A 1 936 ? -19.744 11.174 -45.370 1.00 22.20 936 GLY A CA 1
ATOM 7177 C C . GLY A 1 936 ? -19.130 9.860 -44.824 1.00 22.20 936 GLY A C 1
ATOM 7178 O O . GLY A 1 936 ? -18.047 9.932 -44.243 1.00 22.20 936 GLY A O 1
ATOM 7179 N N . PRO A 1 937 ? -19.781 8.678 -44.938 1.00 31.14 937 PRO A N 1
ATOM 7180 C CA . PRO A 1 937 ? -19.450 7.504 -44.112 1.00 31.14 937 PRO A CA 1
ATOM 7181 C C . PRO A 1 937 ? -18.675 6.388 -44.841 1.00 31.14 937 PRO A C 1
ATOM 7183 O O . PRO A 1 937 ? -18.981 6.082 -45.989 1.00 31.14 937 PRO A O 1
ATOM 7186 N N . PHE A 1 938 ? -17.767 5.692 -44.140 1.00 23.41 938 PHE A N 1
ATOM 7187 C CA . PHE A 1 938 ? -17.214 4.397 -44.579 1.00 23.41 938 PHE A CA 1
ATOM 7188 C C . PHE A 1 938 ? -16.883 3.454 -43.406 1.00 23.41 938 PHE A C 1
ATOM 7190 O O . PHE A 1 938 ? -15.877 3.610 -42.721 1.00 23.41 938 PHE A O 1
ATOM 7197 N N . PHE A 1 939 ? -17.731 2.441 -43.233 1.00 29.23 939 PHE A N 1
ATOM 7198 C CA . PHE A 1 939 ? -17.490 1.159 -42.556 1.00 29.23 939 PHE A CA 1
ATOM 7199 C C . PHE A 1 939 ? -18.507 0.168 -43.141 1.00 29.23 939 PHE A C 1
ATOM 7201 O O . PHE A 1 939 ? -19.671 0.553 -43.249 1.00 29.23 939 PHE A O 1
ATOM 7208 N N . THR A 1 940 ? -18.111 -1.070 -43.480 1.00 38.81 940 THR A N 1
ATOM 7209 C CA . THR A 1 940 ? -18.783 -2.321 -43.019 1.00 38.81 940 THR A CA 1
ATOM 7210 C C . THR A 1 940 ? -18.174 -3.624 -43.572 1.00 38.81 940 THR A C 1
ATOM 7212 O O . THR A 1 940 ? -18.032 -4.566 -42.798 1.00 38.81 940 THR A O 1
ATOM 7215 N N . ASP A 1 941 ? -17.757 -3.699 -44.840 1.00 29.34 941 ASP A N 1
ATOM 7216 C CA . ASP A 1 941 ? -17.626 -5.015 -45.509 1.00 29.34 941 ASP A CA 1
ATOM 7217 C C . ASP A 1 941 ? -16.403 -5.881 -45.113 1.00 29.34 941 ASP A C 1
ATOM 7219 O O . ASP A 1 941 ? -16.519 -7.106 -45.025 1.00 29.34 941 ASP A O 1
ATOM 7223 N N . GLU A 1 942 ? -15.235 -5.297 -44.815 1.00 32.69 942 GLU A N 1
ATOM 7224 C CA . GLU A 1 942 ? -14.017 -6.083 -44.505 1.00 32.69 942 GLU A CA 1
ATOM 7225 C C . GLU A 1 942 ? -14.038 -6.746 -43.114 1.00 32.69 942 GLU A C 1
ATOM 7227 O O . GLU A 1 942 ? -13.377 -7.763 -42.895 1.00 32.69 942 GLU A O 1
ATOM 7232 N N . PHE A 1 943 ? -14.815 -6.217 -42.162 1.00 32.06 943 PHE A N 1
ATOM 7233 C CA . PHE A 1 943 ? -14.881 -6.775 -40.804 1.00 32.06 943 PHE A CA 1
ATOM 7234 C C . PHE A 1 943 ? -15.746 -8.044 -40.734 1.00 32.06 943 PHE A C 1
ATOM 7236 O O . PHE A 1 943 ? -15.541 -8.893 -39.867 1.00 32.06 943 PHE A O 1
ATOM 7243 N N . GLN A 1 944 ? -16.696 -8.196 -41.661 1.00 31.59 944 GLN A N 1
ATOM 7244 C CA . GLN A 1 944 ? -17.633 -9.317 -41.669 1.00 31.59 944 GLN A CA 1
ATOM 7245 C C . GLN A 1 944 ? -17.022 -10.570 -42.326 1.00 31.59 944 GLN A C 1
ATOM 7247 O O . GLN A 1 944 ? -17.170 -11.668 -41.790 1.00 31.59 944 GLN A O 1
ATOM 7252 N N . GLN A 1 945 ? -16.211 -10.403 -43.382 1.00 31.56 945 GLN A N 1
ATOM 7253 C CA . GLN A 1 945 ? -15.432 -11.504 -43.980 1.00 31.56 945 GLN A CA 1
ATOM 7254 C C . GLN A 1 945 ? -14.394 -12.112 -43.020 1.00 31.56 945 GLN A C 1
ATOM 7256 O O . GLN A 1 945 ? -14.073 -13.294 -43.131 1.00 31.56 945 GLN A O 1
ATOM 7261 N N . TRP A 1 946 ? -13.883 -11.336 -42.057 1.00 32.31 946 TRP A N 1
ATOM 7262 C CA . TRP A 1 946 ? -12.921 -11.835 -41.068 1.00 32.31 946 TRP A CA 1
ATOM 7263 C C . TRP A 1 946 ? -13.551 -12.790 -40.038 1.00 32.31 946 TRP A C 1
ATOM 7265 O O . TRP A 1 946 ? -12.866 -13.665 -39.512 1.00 32.31 946 TRP A O 1
ATOM 7275 N N . ILE A 1 947 ? -14.857 -12.662 -39.771 1.00 32.94 947 ILE A N 1
ATOM 7276 C CA . ILE A 1 947 ? -15.579 -13.529 -38.825 1.00 32.94 947 ILE A CA 1
ATOM 7277 C C . ILE A 1 947 ? -15.987 -14.858 -39.479 1.00 32.94 947 ILE A C 1
ATOM 7279 O O . ILE A 1 947 ? -15.911 -15.899 -38.829 1.00 32.94 947 ILE A O 1
ATOM 7283 N N . GLU A 1 948 ? -16.353 -14.857 -40.764 1.00 35.56 948 GLU A N 1
ATOM 7284 C CA . GLU A 1 948 ? -16.742 -16.081 -41.490 1.00 35.56 948 GLU A CA 1
ATOM 7285 C C . GLU A 1 948 ? -15.559 -17.020 -41.800 1.00 35.56 948 GLU A C 1
ATOM 7287 O O . GLU A 1 948 ? -15.773 -18.204 -42.032 1.00 35.56 948 GLU A O 1
ATOM 7292 N N . GLN A 1 949 ? -14.310 -16.536 -41.752 1.00 36.91 949 GLN A N 1
ATOM 7293 C CA . GLN A 1 949 ? -13.102 -17.375 -41.871 1.00 36.91 949 GLN A CA 1
ATOM 7294 C C . GLN A 1 949 ? -12.618 -17.981 -40.538 1.00 36.91 949 GLN A C 1
ATOM 7296 O O . GLN A 1 949 ? -11.607 -18.685 -40.517 1.00 36.91 949 GLN A O 1
ATOM 7301 N N . LEU A 1 950 ? -13.305 -17.697 -39.425 1.00 32.41 950 LEU A N 1
ATOM 7302 C CA . LEU A 1 950 ? -12.998 -18.216 -38.083 1.00 32.41 950 LEU A CA 1
ATOM 7303 C C . LEU A 1 950 ? -14.047 -19.224 -37.563 1.00 32.41 950 LEU A C 1
ATOM 7305 O O . LEU A 1 950 ? -14.007 -19.587 -36.384 1.00 32.41 950 LEU A O 1
ATOM 7309 N N . GLN A 1 951 ? -14.955 -19.679 -38.436 1.00 31.02 951 GLN A N 1
ATOM 7310 C CA . GLN A 1 951 ? -15.848 -20.830 -38.236 1.00 31.02 951 GLN A CA 1
ATOM 7311 C C . GLN A 1 951 ? -15.385 -22.030 -39.072 1.00 31.02 951 GLN A C 1
ATOM 7313 O O . GLN A 1 951 ? -15.558 -23.162 -38.567 1.00 31.02 951 GLN A O 1
#

Foldseek 3Di:
DDFQAQKWWWAQFPVRDTFIFHWPAPDPPDFPLPDAQVVQIKTFTWDDDQRLDPPPRIHRHPDITTGHGTWFRDALVLAQWEKEFEPFFQQQCVLVVHDRDPDTPIAIAHSLLEGIFPEAAEQDQVLLQLQKKKFKFKKFAFSAKFALDALVCQLVRTFWIWIWIQIFRVCCQDPCVNQNPDRRRNVRRHDGNNIYIDDITGGSVVCVDQQQKWKWKDKPNRTQATGGSVSGPQDSSRCSNVVNYVHMDHHSHMYGRYGHGRMQVSDVVRDHAAAFMKMWMQMPPNHIGIYHHNNDNPQPPVCVVVVHDDDDDDPPDDDPPPPVDVVVVVVVVQQVQWVAVVVVVVVVVVVPDDDDDDDDDDDDDDDDDDDDDTGHDDDDDDDDDDFDDDDDDDDPDDDDDADFAFFDDPDDDPPPQQFFCLDPVNLVVLLVVLQVVLAPPPDPPPPDVDPDDDDDDDDDDDDDDDDDDDDDDPDDDPDPDPDLQDDDPPVLLVVLLVLLCLFVCLLPVLDDSVVLVVVVVVCVVVVVPPDDQLLNSLLSLLSSLQSQQFVFPPPPPPDDDPDHSVNSNVSSCVSCVVCLVPPLDSSLLSSLVSNLVSCSLDRCSVVNVVSVVSSVVSCCVNVVNDPPDPCVVDDDDQDDADPPDPVSLLSSLLRRLVVLLVVLLVLLCCQQRNPRSHPDDDDDLVSLLVSLVVSVVSLVVSQVVSVVSPAHADDDLVVQDLDDPDLSSLLSRLQSNLSSLVSLLSSLVSLLSVLSVDDPDDDDDPPVVVVSNVSSVVSLVSNLVSLLVLLVSLLSLQPVRPPSNSSRPGRLSSSVVSLLSSLSSLLSSLSRFDDDPCRQVVSVVSLVSSLVSLVSSLVSLCRRHPPDPSSVSSSVVSVQSSVQSVPDDPPGRRPDRPDDPDDDDDPDDDDDDDDDDDDDDDDDYDDDDDDDDDDDDDDDDPVVVVVVVVD

pLDDT: mean 73.53, std 25.2, range [20.33, 98.75]

Radius of gyration: 37.13 Å; chains: 1; bounding box: 91×105×82 Å

InterPro domains:
  IPR001138 Zn(2)Cys(6) fungal-type DNA-binding domain [cd00067] (290-312)
  IPR007219 Xylanolytic transcriptional activator, regulatory domain [PF04082] (498-619)
  IPR011234 Fumarylacetoacetase-like, C-terminal [PF01557] (84-291)
  IPR036663 Fumarylacetoacetase-like, C-terminal domain superfamily [G3DSA:3.90.850.10] (80-292)
  IPR036663 Fumarylacetoacetase-like, C-terminal domain superfamily [SSF56529] (79-292)
  IPR036864 Zn(2)-C6 fungal-type DNA-binding domain superfamily [G3DSA:4.10.240.10] (293-364)